Protein 9K9M (pdb70)

B-factor: mean 64.16, std 16.34, range [33.63, 138.1]

Organism: Chlamydomonas reinhardtii (NCBI:txid3055)

Secondary structure (DSSP, 8-state):
-EEEEEEESSSSSEEEEEEETTSBHHHHHHHHHHHHHHHHHHHHHHHHHHHHHHH-SBPPGGG---GGG-SS-----TTB---TTS-B-SBPPPHHHHHHHHHHHHHHHHHH-THHHHTT----HHHHHHHHHHHHHHHHHH-TT---TT-HHHHHHHT----TTSTTTTT---GGGEEEEETTEEPPTTSBTHHHH-S--SS-EEEEEEESS---/-EEEEEEESSSSSEEEEEEETTSBHHHHHHHHHHHHHHHHHHHHHHHHHHHHHHH-SBPPGGG---GGG-SSPP---TTB---TTS-B-SB---HHHHHHHHHHHHHHHHHHSTHHHHTT----HHHHHHHHHHHHHHHHHH-TT---TT-HHHHHHHT----TTSGGGGG---GGGEEEEETTEEPPTTSBTHHHH-S---EEEEEEE-/--EEEEEEESSSSSEEEEEEETTSBHHHHHHHHHHHHHHHHHHHHHHHHHHHHHHH-SBPPGGG---TT-------TTB---TTS-B-SB---HHHHHHHHHHHHHHHHHH-THHHHTT-B--HHHHHHHHHHHHHHHHHH-TT---TT-HHHHHHHT----TTSTTGGG---GGGEEEEETTEEPPTTSBTHHHH-----EEEEEEEE-/-EEEEEEESSSSSEEEEEEETTSBHHHHHHHHHHHHHHHHHHHHHHHHHHHHHHH-SBPPGGG---GGG------TTB---TTS-B-SBPPPHHHHHHHHHHHHHHHHHHSTHHHHTT----HHHHHHHHHHHHHHHHHH-TT---TT-HHHHHHHT----TTSTTGGG---TTTEEEEETTEEPPTTSBTHHHH-----EEEEEEE--

Solvent-accessible surface area: 43791 Å² total; per-residue (Å²): 142,91,17,56,0,14,0,80,60,51,95,136,15,10,2,5,17,90,18,65,12,68,15,50,2,52,74,0,6,99,60,0,0,86,0,0,32,10,2,18,37,1,89,28,4,50,65,38,0,58,40,0,11,80,19,0,25,8,21,114,84,106,84,92,32,63,11,178,167,58,112,56,122,45,149,136,28,141,43,52,44,38,2,99,72,1,92,5,44,0,46,15,11,74,87,67,38,10,62,65,0,35,96,12,2,75,80,2,36,49,47,3,63,54,31,20,25,29,43,91,101,29,6,70,51,134,42,0,65,52,9,1,75,63,0,86,34,6,2,50,98,8,17,85,108,25,15,30,120,84,0,51,0,75,48,1,12,86,39,60,44,115,18,77,88,58,101,96,36,71,43,68,1,49,36,95,45,9,7,1,41,58,84,55,153,82,2,24,56,135,94,107,0,28,81,67,19,32,60,140,118,116,99,85,10,78,2,69,0,6,50,124,84,96,49,106,118,64,79,1,30,0,20,0,69,67,48,104,144,16,13,3,4,15,74,12,25,5,42,5,47,1,54,47,0,8,90,61,0,0,83,0,0,25,9,2,17,36,2,81,24,3,48,62,42,0,49,33,0,7,113,12,0,27,9,37,118,84,98,114,100,35,49,10,190,166,94,152,62,158,141,28,140,46,50,41,49,2,94,69,1,101,4,48,0,48,11,18,66,87,101,35,8,95,6,0,45,44,9,2,70,62,3,31,53,49,3,71,57,73,20,23,92,119,142,51,24,7,68,49,148,38,0,69,82,9,0,68,90,0,87,36,4,5,98,103,8,18,86,184,27,14,30,111,84,0,50,0,76,45,2,13,96,42,64,45,118,19,77,89,60,103,90,35,69,33,56,2,62,38,85,60,16,10,2,76,56,85,67,152,66,3,25,61,134,96,94,0,25,87,75,28,36,80,96,88,38,119,8,76,2,80,0,53,90,173,88,120,16,56,0,14,0,85,62,54,110,126,17,10,2,5,16,92,17,37,13,40,13,54,2,52,47,0,7,102,73,0,0,86,0,0,22,10,2,13,38,1,84,30,4,54,61,39,0,56,29,0,8,109,16,0,28,8,32,103,91,101,112,98,37,55,10,166,163,50,121,68,122,39,135,134,28,140,46,52,41,43,2,94,72,1,93,6,47,0,52,11,15,66,85,112,39,10,127,65,0,46,116,17,2,87,75,1,32,49,44,4,63,22,70,26,22,86,88,161,69,31,6,69,51,133,41,0,62,108,7,0,61,76,0,84,32,3,1,87,113,8,19,110,108,25,12,32,115,90,0,48,0,74,46,2,10,96,45,61,48,118,23,76,88,59,99,106,31,73,42,54,0,60,41,73,52,13,12,1,73,58,94,70,60,84,2,36,68,99,102,107,0,28,73,71,17,35,59,163,185,142,9,82,2,85,0,56,84,182,146,115,13,49,0,11,0,75,69,54,120,136,16,8,2,4,13,54,18,58,8,57,16,40,1,52,76,0,8,105,59,0,1,86,0,0,26,7,5,19,34,2,94,26,4,61,65,40,0,51,28,0,11,108,12,0,15,8,31,116,88,91,110,92,17,51,14,159,158,114,153,64,86,145,30,136,42,55,40,58,3,95,67,1,88,5,44,0,49,13,11,79,95,152,45,13,66,70,0,44,44,20,2,89,108,2,27,54,52,5,71,14,83,27,28,76,82,160,97,36,7,65,54,64,43,0,64,75,8,0,52,89,0,82,34,4,6,87,105,10,6,104,135,19,13,30,117,85,0,48,0,76,43,2,9,93,42,64,38,117,13,72,88,55,101,98,36,69,40,58,1,52,40,108,41,11,7,1,74,68,87,66,156,74,2,29,55,133,95,74,2,12,79,72,43,35,179,94,146,111,7,74,3,80,0,62,73,142,102

Foldseek 3Di:
DKFWEWAPPDLWQIFIAMDALQAFQLVVQLQVLLLLQLLVLLVVLLVLLVVCLQANAFDDVVQFDWQVPNVDDQDADPQADTDPRRGGRRHWFDNVLSVQLNVLSVVLNVLSGSCVVVVVHGHGSVVNLVSLVSNVVSVCVTPVVDHDPPTSNVCSSVVNDDCPPHPCPQSHEHSVFKWKAFPQHTDDRRHGSCVPVNNDDPDHTYMYIDGHPDGD/DAKEKEWAPPDLFQIFIAMDALQDFQLVVLLQVLLLLVLLVLLVVLLVLLVCCLQANAFDDVVPFDWCVPDDADADPQADTDPRRGGRRNWFDNVLSVQLNVLSVVLNVLNGSVVVVVVHGHGSVVSLVSLVSNVVSVCSGVVVDHDPPGSNNCSSVVNDDCVVHPCPQSRANSVFKFKAFPHGTDDRRHGSCVPFNNDPGYGYMYIHGD/DKEWEWAPPDLWQIFIAMDALQAFQLVVLLFVLLLLQLLVLLVVLLVLLVVCQQANAFDDPVDFDWQVPDPDHQDADPQFDTDPRRGGSRHWFDNVLSVQLNVLSVVLNVLNTSVVVVVVHGHGSVVSLVSLVSNVVSQCVGPVVDHDPRGSNNCSSVVNDDCPPHPCPQSREHSVFKWKAFPHHTDDRRHGSCVPVNNDDYGYMHIHGD/DKAWEWAPPDLWQIFIAMDDLQDFQLVVLLFVLLLLVLLVLLVVLLVLLLVCLQANAFDDPVQFDWPVVDPADEDPQFDTDPRRGGRRNHFDNVLSVVLNVLSVVLNVLNTSVVVVVVHGDGSVSSLVSLVSNVVSQCVRVVVDHDPRGSNVCSSVVNDDCPPHPCPQSHAHSVFKFKAFPHHTDDRGGGSCVPVNDDYYGYMHIHGND

InterPro domains:
  IPR021298 Cilia- and flagella-associated protein 298 [PF11069] (177-272)
  IPR021298 Cilia- and flagella-associated protein 298 [PTHR13238] (1-274)

Sequence (845 aa):
HMVLLHMKRSELDQFLFETTVASTVDETTRQMAEVHNLRHRIERLKAEGEELAKHGPAKRPDQQGIDRYQEAPVEKGPNYAEDPTGRRTGNACDPEVAKVLVKTLEEAVAVAHKDQVAKKMPLTIKALQEAVDNVRGAVMICYPMGLPEWDPVRLGLEGSEDLAGTSYAADELPADVATLWFAGKQMAPEKKLSDYLGRHEKTKAVVKLQKKGQGAGHMVLLHMKRSELDQFLFETTVASTVDETTRQMAEVHNLRHRIERLKAEGEELAKHGPAKRPDQQGIDRYQPVEKGPNYAEDPTGRRTGNACDPEVAKVLVKTLEEAVAVAHKDQVAKKMPLTIKALQEAVDNVRGAVMICYPMGLPEWDPVRLGLEGSEDLAGTSYAADELPADVATLWFAGKQMAPEKKLSDYLGRHKTKAVVKLQKKHMVLLHMKRSELDQFLFETTVASTVDETTRQMAEVHNLRHRIERLKAEGEELAKHGPAKRPDQQGIDRYQEAPVEKGPNYAEDPTGRRTGNACDPEVAKVLVKTLEEAVAVAHKDQVAKKMPLTIKALQEAVDNVRGAVMICYPMGLPEWDPVRLGLEGSEDLAGTSYAADELPADVATLWFAGKQMAPEKKLSDYLGRHEKAVVKLQKKHMVLLHMKRSELDQFLFETTVASTVDETTRQMAEVHNLRHRIERLKAEGEELAKHGPAKRPDQQGIDRYQPVEKGPNYAEDPTGRRTGNACDPEVAKVLVKTLEEAVAVAHKDQVAKKMPLTIKALQEAVDNVRGAVMICYPMGLPEWDPVRLGLEGSEDLAGTSYAADELPADVATLWFAGKQMAPEKKLSDYLGRHTKAVVKLQKKG

Radius of gyration: 31.92 Å; Cα contacts (8 Å, |Δi|>4): 1473; chains: 4; bounding box: 80×94×69 Å

GO terms:
  GO:0003352 regulation of cilium movement (P, IMP)
  GO:0031514 motile cilium (C, IMP)

Structure (mmCIF, N/CA/C/O backbone):
data_9K9M
#
_entry.id   9K9M
#
_cell.length_a   122.954
_cell.length_b   152.093
_cell.length_c   116.602
_cell.angle_alpha   90.000
_cell.angle_beta   90.000
_cell.angle_gamma   90.000
#
_symmetry.space_group_name_H-M   'C 2 2 21'
#
loop_
_entity.id
_entity.type
_entity.pdbx_description
1 polymer 'Flagellar associated protein'
2 water water
#
loop_
_atom_site.group_PDB
_atom_site.id
_atom_site.type_symbol
_atom_site.label_atom_id
_atom_site.label_alt_id
_atom_site.label_comp_id
_atom_site.label_asym_id
_atom_site.label_entity_id
_atom_site.label_seq_id
_atom_site.pdbx_PDB_ins_code
_atom_site.Cartn_x
_atom_site.Cartn_y
_atom_site.Cartn_z
_atom_site.occupancy
_atom_site.B_iso_or_equiv
_atom_site.auth_seq_id
_atom_site.auth_comp_id
_atom_site.auth_asym_id
_atom_site.auth_atom_id
_atom_site.pdbx_PDB_model_num
ATOM 1 N N . HIS A 1 21 ? 69.67690 4.91707 -1.16072 1.000 67.35809 0 HIS A N 1
ATOM 2 C CA . HIS A 1 21 ? 70.07858 5.59926 -2.37665 1.000 73.84198 0 HIS A CA 1
ATOM 3 C C . HIS A 1 21 ? 68.87312 6.23907 -3.08406 1.000 72.29027 0 HIS A C 1
ATOM 4 O O . HIS A 1 21 ? 67.71252 5.84231 -2.88692 1.000 62.11615 0 HIS A O 1
ATOM 11 N N . MET A 1 22 ? 69.18157 7.15331 -3.99663 1.000 70.61112 1 MET A N 1
ATOM 12 C CA . MET A 1 22 ? 68.20534 7.95996 -4.70581 1.000 67.34010 1 MET A CA 1
ATOM 13 C C . MET A 1 22 ? 68.18283 7.61924 -6.19097 1.000 64.85546 1 MET A C 1
ATOM 14 O O . MET A 1 22 ? 69.16397 7.12256 -6.74768 1.000 65.60524 1 MET A O 1
ATOM 19 N N . VAL A 1 23 ? 67.03388 7.85872 -6.81984 1.000 55.42812 2 VAL A N 1
ATOM 20 C CA . VAL A 1 23 ? 66.87810 7.72389 -8.26170 1.000 50.40075 2 VAL A CA 1
ATOM 21 C C . VAL A 1 23 ? 66.31129 9.03840 -8.79708 1.000 46.72277 2 VAL A C 1
ATOM 22 O O . VAL A 1 23 ? 65.43742 9.64956 -8.17159 1.000 44.39984 2 VAL A O 1
ATOM 26 N N . LEU A 1 24 ? 66.80909 9.46944 -9.95019 1.000 52.23716 3 LEU A N 1
ATOM 27 C CA . LEU A 1 24 ? 66.27327 10.62048 -10.66908 1.000 49.48448 3 LEU A CA 1
ATOM 28 C C . LEU A 1 24 ? 65.37205 10.09092 -11.77481 1.000 45.96256 3 LEU A C 1
ATOM 29 O O . LEU A 1 24 ? 65.84994 9.44353 -12.71510 1.000 52.68749 3 LEU A O 1
ATOM 34 N N . LEU A 1 25 ? 64.06992 10.32723 -11.64332 1.000 39.75342 4 LEU A N 1
ATOM 35 C CA . LEU A 1 25 ? 63.09892 9.88228 -12.63216 1.000 36.23777 4 LEU A CA 1
ATOM 36 C C . LEU A 1 25 ? 62.76978 11.01444 -13.60199 1.000 44.34638 4 LEU A C 1
ATOM 37 O O . LEU A 1 25 ? 62.51787 12.14894 -13.18823 1.000 45.92206 4 LEU A O 1
ATOM 42 N N . HIS A 1 26 ? 62.69991 10.68331 -14.88240 1.000 43.85721 5 HIS A N 1
ATOM 43 C CA . HIS A 1 26 ? 62.35958 11.63872 -15.92217 1.000 39.36362 5 HIS A CA 1
ATOM 44 C C . HIS A 1 26 ? 61.01994 11.22218 -16.52138 1.000 39.38628 5 HIS A C 1
ATOM 45 O O . HIS A 1 26 ? 60.96026 10.39516 -17.42825 1.000 43.66080 5 HIS A O 1
ATOM 52 N N . MET A 1 27 ? 59.94315 11.81440 -16.00781 1.000 40.64725 6 MET A N 1
ATOM 53 C CA . MET A 1 27 ? 58.60008 11.60667 -16.54707 1.000 35.84130 6 MET A CA 1
ATOM 54 C C . MET A 1 27 ? 58.45380 12.37087 -17.85708 1.000 44.70482 6 MET A C 1
ATOM 55 O O . MET A 1 27 ? 58.43391 13.60418 -17.85324 1.000 50.26842 6 MET A O 1
ATOM 60 N N . LYS A 1 28 ? 58.31878 11.65556 -18.97227 1.000 39.82488 7 LYS A N 1
ATOM 61 C CA . LYS A 1 28 ? 58.21438 12.26843 -20.29515 1.000 40.82113 7 LYS A CA 1
ATOM 62 C C . LYS A 1 28 ? 56.97632 11.75189 -21.01621 1.000 47.49282 7 LYS A C 1
ATOM 63 O O . LYS A 1 28 ? 56.95205 10.60508 -21.47926 1.000 52.69195 7 LYS A O 1
ATOM 69 N N . ARG A 1 29 ? 55.96012 12.60357 -21.16058 1.000 49.23981 8 ARG A N 1
ATOM 70 C CA . ARG A 1 29 ? 54.82151 12.22893 -21.99402 1.000 47.05587 8 ARG A CA 1
ATOM 71 C C . ARG A 1 29 ? 54.90942 12.84541 -23.36819 1.000 41.89014 8 ARG A C 1
ATOM 72 O O . ARG A 1 29 ? 54.36359 12.29662 -24.32968 1.000 53.62157 8 ARG A O 1
ATOM 80 N N . SER A 1 30 ? 55.58611 13.97454 -23.46226 1.000 48.18660 9 SER A N 1
ATOM 81 C CA . SER A 1 30 ? 55.74494 14.71976 -24.70112 1.000 49.28054 9 SER A CA 1
ATOM 82 C C . SER A 1 30 ? 56.82894 15.75217 -24.45190 1.000 51.85554 9 SER A C 1
ATOM 83 O O . SER A 1 30 ? 57.34625 15.88046 -23.33572 1.000 55.04530 9 SER A O 1
ATOM 86 N N . GLU A 1 31 ? 57.12141 16.54130 -25.48170 1.000 54.94726 10 GLU A N 1
ATOM 87 C CA . GLU A 1 31 ? 58.14365 17.55691 -25.30725 1.000 58.43105 10 GLU A CA 1
ATOM 88 C C . GLU A 1 31 ? 57.65098 18.72773 -24.45376 1.000 59.96440 10 GLU A C 1
ATOM 89 O O . GLU A 1 31 ? 58.45633 19.34120 -23.74916 1.000 58.48150 10 GLU A O 1
ATOM 95 N N . LEU A 1 32 ? 56.33963 18.94712 -24.35997 1.000 56.98425 11 LEU A N 1
ATOM 96 C CA . LEU A 1 32 ? 55.83854 19.93829 -23.42265 1.000 59.78123 11 LEU A CA 1
ATOM 97 C C . LEU A 1 32 ? 55.37694 19.34440 -22.10821 1.000 59.34446 11 LEU A C 1
ATOM 98 O O . LEU A 1 32 ? 55.42286 20.04111 -21.08710 1.000 61.82897 11 LEU A O 1
ATOM 103 N N . ASP A 1 33 ? 55.04108 18.05625 -22.09469 1.000 52.31893 12 ASP A N 1
ATOM 104 C CA . ASP A 1 33 ? 54.47809 17.37325 -20.93602 1.000 47.06590 12 ASP A CA 1
ATOM 105 C C . ASP A 1 33 ? 55.57104 16.48985 -20.33385 1.000 45.02164 12 ASP A C 1
ATOM 106 O O . ASP A 1 33 ? 55.64794 15.29294 -20.60466 1.000 49.06267 12 ASP A O 1
ATOM 111 N N . GLN A 1 34 ? 56.41975 17.09176 -19.50191 1.000 47.56359 13 GLN A N 1
ATOM 112 C CA . GLN A 1 34 ? 57.57855 16.37835 -18.98226 1.000 50.98997 13 GLN A CA 1
ATOM 113 C C . GLN A 1 34 ? 58.13099 17.07955 -17.74378 1.000 50.50789 13 GLN A C 1
ATOM 114 O O . GLN A 1 34 ? 58.00452 18.30631 -17.59429 1.000 40.79476 13 GLN A O 1
ATOM 120 N N . PHE A 1 35 ? 58.71447 16.27794 -16.84192 1.000 37.31973 14 PHE A N 1
ATOM 121 C CA . PHE A 1 35 ? 59.32819 16.83391 -15.64000 1.000 44.43586 14 PHE A CA 1
ATOM 122 C C . PHE A 1 35 ? 60.25217 15.80840 -15.00148 1.000 41.73680 14 PHE A C 1
ATOM 123 O O . PHE A 1 35 ? 60.23766 14.62610 -15.34329 1.000 45.52021 14 PHE A O 1
ATOM 131 N N . LEU A 1 36 ? 61.08407 16.29264 -14.08802 1.000 45.02134 15 LEU A N 1
ATOM 132 C CA . LEU A 1 36 ? 61.96965 15.45760 -13.29564 1.000 42.63511 15 LEU A CA 1
ATOM 133 C C . LEU A 1 36 ? 61.40010 15.30263 -11.89114 1.000 45.91876 15 LEU A C 1
ATOM 134 O O . LEU A 1 36 ? 60.69930 16.17909 -11.38100 1.000 49.37736 15 LEU A O 1
ATOM 139 N N . PHE A 1 37 ? 61.68821 14.16090 -11.28045 1.000 44.54889 16 PHE A N 1
ATOM 140 C CA . PHE A 1 37 ? 61.19892 13.83651 -9.94598 1.000 42.57637 16 PHE A CA 1
ATOM 141 C C . PHE A 1 37 ? 62.22931 12.91816 -9.31558 1.000 41.36849 16 PHE A C 1
ATOM 142 O O . PHE A 1 37 ? 62.72913 12.00292 -9.97320 1.000 49.66744 16 PHE A O 1
ATOM 150 N N . GLU A 1 38 ? 62.60157 13.18572 -8.08264 1.000 44.67677 17 GLU A N 1
ATOM 151 C CA . GLU A 1 38 ? 63.65398 12.40072 -7.46718 1.000 49.75742 17 GLU A CA 1
ATOM 152 C C . GLU A 1 38 ? 63.12537 11.78161 -6.18986 1.000 43.84258 17 GLU A C 1
ATOM 153 O O . GLU A 1 38 ? 62.42500 12.44171 -5.41710 1.000 42.85982 17 GLU A O 1
ATOM 159 N N . THR A 1 39 ? 63.45928 10.50850 -5.97900 1.000 48.97926 18 THR A N 1
ATOM 160 C CA . THR A 1 39 ? 62.97696 9.78320 -4.80899 1.000 45.79866 18 THR A CA 1
ATOM 161 C C . THR A 1 39 ? 63.95126 8.65677 -4.46092 1.000 46.85008 18 THR A C 1
ATOM 162 O O . THR A 1 39 ? 64.97007 8.44625 -5.12692 1.000 47.75594 18 THR A O 1
ATOM 166 N N . THR A 1 40 ? 63.65570 7.96166 -3.36975 1.000 56.53416 19 THR A N 1
ATOM 167 C CA . THR A 1 40 ? 64.42984 6.78847 -2.98859 1.000 54.78280 19 THR A CA 1
ATOM 168 C C . THR A 1 40 ? 64.00407 5.60008 -3.85040 1.000 50.76524 19 THR A C 1
ATOM 169 O O . THR A 1 40 ? 62.80720 5.34116 -4.01571 1.000 47.54202 19 THR A O 1
ATOM 173 N N . VAL A 1 41 ? 64.98470 4.89840 -4.42509 1.000 47.76784 20 VAL A N 1
ATOM 174 C CA . VAL A 1 41 ? 64.68608 3.75088 -5.27073 1.000 54.97326 20 VAL A CA 1
ATOM 175 C C . VAL A 1 41 ? 64.04471 2.59533 -4.51042 1.000 52.32373 20 VAL A C 1
ATOM 176 O O . VAL A 1 41 ? 63.43568 1.71742 -5.13351 1.000 55.32758 20 VAL A O 1
ATOM 180 N N . ALA A 1 42 ? 64.09375 2.61074 -3.18108 1.000 48.69845 21 ALA A N 1
ATOM 181 C CA . ALA A 1 42 ? 63.38484 1.62783 -2.37064 1.000 45.38485 21 ALA A CA 1
ATOM 182 C C . ALA A 1 42 ? 61.88681 1.89708 -2.26940 1.000 50.95237 21 ALA A C 1
ATOM 183 O O . ALA A 1 42 ? 61.17011 1.07913 -1.67887 1.000 60.58532 21 ALA A O 1
ATOM 185 N N . SER A 1 43 ? 61.38216 2.99146 -2.83401 1.000 45.59721 22 SER A N 1
ATOM 186 C CA . SER A 1 43 ? 59.96295 3.28925 -2.67666 1.000 39.51509 22 SER A CA 1
ATOM 187 C C . SER A 1 43 ? 59.14966 2.41174 -3.59757 1.000 45.60185 22 SER A C 1
ATOM 188 O O . SER A 1 43 ? 59.62235 1.96903 -4.64891 1.000 54.42952 22 SER A O 1
ATOM 191 N N . THR A 1 44 ? 57.91644 2.15076 -3.18831 1.000 43.14745 23 THR A N 1
ATOM 192 C CA . THR A 1 44 ? 57.04869 1.34307 -4.01541 1.000 44.54361 23 THR A CA 1
ATOM 193 C C . THR A 1 44 ? 56.72111 2.09480 -5.29164 1.000 48.43661 23 THR A C 1
ATOM 194 O O . THR A 1 44 ? 56.77679 3.32763 -5.34972 1.000 44.19254 23 THR A O 1
ATOM 198 N N . VAL A 1 45 ? 56.41928 1.33228 -6.33684 1.000 46.13972 24 VAL A N 1
ATOM 199 C CA . VAL A 1 45 ? 55.91082 1.94236 -7.55111 1.000 44.79254 24 VAL A CA 1
ATOM 200 C C . VAL A 1 45 ? 54.60459 2.66647 -7.27923 1.000 52.93042 24 VAL A C 1
ATOM 201 O O . VAL A 1 45 ? 54.39957 3.80326 -7.73243 1.000 52.11593 24 VAL A O 1
ATOM 205 N N . ASP A 1 46 ? 53.73028 2.05579 -6.48487 1.000 52.25856 25 ASP A N 1
ATOM 206 C CA . ASP A 1 46 ? 52.41855 2.64590 -6.25313 1.000 50.98642 25 ASP A CA 1
ATOM 207 C C . ASP A 1 46 ? 52.53052 4.03874 -5.63181 1.000 48.53402 25 ASP A C 1
ATOM 208 O O . ASP A 1 46 ? 51.86545 4.97892 -6.07961 1.000 52.37224 25 ASP A O 1
ATOM 213 N N . GLU A 1 47 ? 53.35191 4.19000 -4.58740 1.000 46.06898 26 GLU A N 1
ATOM 214 C CA . GLU A 1 47 ? 53.44029 5.48627 -3.91347 1.000 45.72405 26 GLU A CA 1
ATOM 215 C C . GLU A 1 47 ? 54.14406 6.52418 -4.78824 1.000 47.56268 26 GLU A C 1
ATOM 216 O O . GLU A 1 47 ? 53.80778 7.70524 -4.73910 1.000 46.50541 26 GLU A O 1
ATOM 222 N N . THR A 1 48 ? 55.10134 6.09712 -5.60406 1.000 50.70824 27 THR A N 1
ATOM 223 C CA . THR A 1 48 ? 55.74429 7.00079 -6.54305 1.000 41.43756 27 THR A CA 1
ATOM 224 C C . THR A 1 48 ? 54.77285 7.45416 -7.62075 1.000 45.95326 27 THR A C 1
ATOM 225 O O . THR A 1 48 ? 54.78005 8.62361 -8.02667 1.000 47.89369 27 THR A O 1
ATOM 229 N N . THR A 1 49 ? 53.94924 6.53441 -8.11327 1.000 50.77872 28 THR A N 1
ATOM 230 C CA . THR A 1 49 ? 52.98021 6.88398 -9.14102 1.000 46.33130 28 THR A CA 1
ATOM 231 C C . THR A 1 49 ? 52.00369 7.93771 -8.63853 1.000 45.75257 28 THR A C 1
ATOM 232 O O . THR A 1 49 ? 51.69047 8.89133 -9.36019 1.000 50.40603 28 THR A O 1
ATOM 236 N N . ARG A 1 50 ? 51.51857 7.78480 -7.40182 1.000 46.24755 29 ARG A N 1
ATOM 237 C CA . ARG A 1 50 ? 50.57517 8.74904 -6.83540 1.000 45.01724 29 ARG A CA 1
ATOM 238 C C . ARG A 1 50 ? 51.24116 10.10394 -6.61776 1.000 49.57384 29 ARG A C 1
ATOM 239 O O . ARG A 1 50 ? 50.64092 11.15578 -6.89397 1.000 48.08355 29 ARG A O 1
ATOM 247 N N . GLN A 1 51 ? 52.46560 10.09347 -6.08115 1.000 36.63352 30 GLN A N 1
ATOM 248 C CA . GLN A 1 51 ? 53.18932 11.33779 -5.88366 1.000 51.95947 30 GLN A CA 1
ATOM 249 C C . GLN A 1 51 ? 53.40722 12.04006 -7.21362 1.000 51.20289 30 GLN A C 1
ATOM 250 O O . GLN A 1 51 ? 53.23993 13.25883 -7.32077 1.000 45.94962 30 GLN A O 1
ATOM 256 N N . MET A 1 52 ? 53.75150 11.28137 -8.24659 1.000 43.92922 31 MET A N 1
ATOM 257 C CA . MET A 1 52 ? 54.01427 11.91028 -9.52465 1.000 42.29802 31 MET A CA 1
ATOM 258 C C . MET A 1 52 ? 52.72414 12.34150 -10.18164 1.000 48.78038 31 MET A C 1
ATOM 259 O O . MET A 1 52 ? 52.69780 13.36137 -10.88253 1.000 48.61931 31 MET A O 1
ATOM 264 N N . ALA A 1 53 ? 51.63585 11.61854 -9.92739 1.000 45.11227 32 ALA A N 1
ATOM 265 C CA . ALA A 1 53 ? 50.35751 12.06974 -10.45354 1.000 43.99758 32 ALA A CA 1
ATOM 266 C C . ALA A 1 53 ? 49.96281 13.42284 -9.85728 1.000 37.06116 32 ALA A C 1
ATOM 267 O O . ALA A 1 53 ? 49.42459 14.28537 -10.56112 1.000 42.50806 32 ALA A O 1
ATOM 269 N N . GLU A 1 54 ? 50.22535 13.63773 -8.56860 1.000 38.84317 33 GLU A N 1
ATOM 270 C CA . GLU A 1 54 ? 49.88514 14.93526 -7.98536 1.000 49.16684 33 GLU A CA 1
ATOM 271 C C . GLU A 1 54 ? 50.72764 16.05359 -8.59388 1.000 49.95499 33 GLU A C 1
ATOM 272 O O . GLU A 1 54 ? 50.20401 17.13842 -8.87742 1.000 50.52516 33 GLU A O 1
ATOM 278 N N . VAL A 1 55 ? 52.02205 15.78684 -8.84653 1.000 42.69301 34 VAL A N 1
ATOM 279 C CA . VAL A 1 55 ? 52.88274 16.76660 -9.51105 1.000 43.78581 34 VAL A CA 1
ATOM 280 C C . VAL A 1 55 ? 52.33597 17.07800 -10.89660 1.000 43.73344 34 VAL A C 1
ATOM 281 O O . VAL A 1 55 ? 52.16343 18.24185 -11.27499 1.000 49.48553 34 VAL A O 1
ATOM 285 N N . HIS A 1 56 ? 52.02344 16.02914 -11.65716 1.000 44.09964 35 HIS A N 1
ATOM 286 C CA . HIS A 1 56 ? 51.49861 16.18033 -13.01121 1.000 41.57842 35 HIS A CA 1
ATOM 287 C C . HIS A 1 56 ? 50.24652 17.03975 -13.04704 1.000 47.75157 35 HIS A C 1
ATOM 288 O O . HIS A 1 56 ? 50.11642 17.93194 -13.89290 1.000 43.64355 35 HIS A O 1
ATOM 295 N N . ASN A 1 57 ? 49.28709 16.74246 -12.16812 1.000 36.40272 36 ASN A N 1
ATOM 296 C CA . ASN A 1 57 ? 48.02420 17.45930 -12.20519 1.000 39.61646 36 ASN A CA 1
ATOM 297 C C . ASN A 1 57 ? 48.20434 18.90952 -11.80151 1.000 42.38172 36 ASN A C 1
ATOM 298 O O . ASN A 1 57 ? 47.52018 19.76846 -12.35269 1.000 36.89112 36 ASN A O 1
ATOM 303 N N . LEU A 1 58 ? 49.12046 19.17955 -10.85443 1.000 46.03758 37 LEU A N 1
ATOM 304 C CA . LEU A 1 58 ? 49.45544 20.54338 -10.45246 1.000 48.85041 37 LEU A CA 1
ATOM 305 C C . LEU A 1 58 ? 50.06282 21.32451 -11.60430 1.000 49.09475 37 LEU A C 1
ATOM 306 O O . LEU A 1 58 ? 49.70059 22.48597 -11.83006 1.000 48.85689 37 LEU A O 1
ATOM 311 N N . ARG A 1 59 ? 50.95653 20.69113 -12.37022 1.000 47.39278 38 ARG A N 1
ATOM 312 C CA . ARG A 1 59 ? 51.53822 21.36340 -13.52856 1.000 45.83116 38 ARG A CA 1
ATOM 313 C C . ARG A 1 59 ? 50.44752 21.84394 -14.46710 1.000 41.36788 38 ARG A C 1
ATOM 314 O O . ARG A 1 59 ? 50.46537 22.99132 -14.92537 1.000 42.93794 38 ARG A O 1
ATOM 322 N N . HIS A 1 60 ? 49.46418 20.98704 -14.74094 1.000 42.97428 39 HIS A N 1
ATOM 323 C CA . HIS A 1 60 ? 48.43573 21.37786 -15.69205 1.000 46.32705 39 HIS A CA 1
ATOM 324 C C . HIS A 1 60 ? 47.42513 22.35307 -15.09860 1.000 47.30950 39 HIS A C 1
ATOM 325 O O . HIS A 1 60 ? 46.90249 23.20352 -15.82577 1.000 44.47795 39 HIS A O 1
ATOM 332 N N . ARG A 1 61 ? 47.14955 22.26270 -13.79692 1.000 41.73660 40 ARG A N 1
ATOM 333 C CA . ARG A 1 61 ? 46.40313 23.32599 -13.14077 1.000 52.36518 40 ARG A CA 1
ATOM 334 C C . ARG A 1 61 ? 47.10534 24.67224 -13.33533 1.000 47.69831 40 ARG A C 1
ATOM 335 O O . ARG A 1 6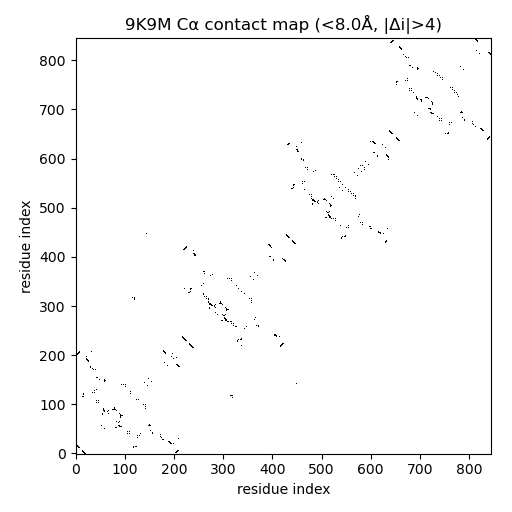1 ? 46.47747 25.66296 -13.71631 1.000 41.49088 40 ARG A O 1
ATOM 343 N N . ILE A 1 62 ? 48.42267 24.70726 -13.15582 1.000 49.39089 41 ILE A N 1
ATOM 344 C CA . ILE A 1 62 ? 49.12377 25.97369 -13.26935 1.000 42.16478 41 ILE A CA 1
ATOM 345 C C . ILE A 1 62 ? 49.02188 26.50866 -14.69411 1.000 49.03025 41 ILE A C 1
ATOM 346 O O . ILE A 1 62 ? 48.80142 27.71140 -14.90165 1.000 47.36190 41 ILE A O 1
ATOM 351 N N . GLU A 1 63 ? 49.11206 25.63357 -15.70212 1.000 40.38653 42 GLU A N 1
ATOM 352 C CA . GLU A 1 63 ? 48.95836 26.14726 -17.06383 1.000 43.96761 42 GLU A CA 1
ATOM 353 C C . GLU A 1 63 ? 47.58545 26.75740 -17.27975 1.000 52.70350 42 GLU A C 1
ATOM 354 O O . GLU A 1 63 ? 47.47420 27.80755 -17.92110 1.000 55.34100 42 GLU A O 1
ATOM 360 N N . ARG A 1 64 ? 46.52639 26.12391 -16.74987 1.000 54.25294 43 ARG A N 1
ATOM 361 C CA . ARG A 1 64 ? 45.18454 26.69017 -16.90780 1.000 53.04761 43 ARG A CA 1
ATOM 362 C C . ARG A 1 64 ? 45.00967 27.94368 -16.05560 1.000 47.57663 43 ARG A C 1
ATOM 363 O O . ARG A 1 64 ? 44.39231 28.91703 -16.49140 1.000 51.89254 43 ARG A O 1
ATOM 371 N N . LEU A 1 65 ? 45.59442 27.94795 -14.86103 1.000 42.53992 44 LEU A N 1
ATOM 372 C CA . LEU A 1 65 ? 45.53021 29.09877 -13.98162 1.000 39.53788 44 LEU A CA 1
ATOM 373 C C . LEU A 1 65 ? 46.10276 30.33885 -14.65374 1.000 55.58465 44 LEU A C 1
ATOM 374 O O . LEU A 1 65 ? 45.62816 31.45492 -14.41816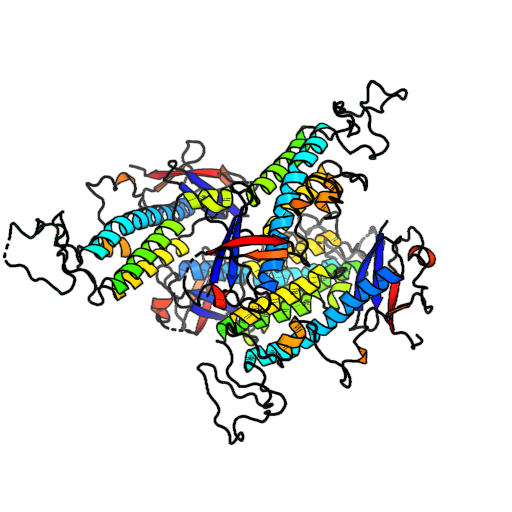 1.000 56.84013 44 LEU A O 1
ATOM 379 N N . LYS A 1 66 ? 47.09835 30.15613 -15.51876 1.000 52.49399 45 LYS A N 1
ATOM 380 C CA . LYS A 1 66 ? 47.73343 31.28815 -16.16814 1.000 42.69250 45 LYS A CA 1
ATOM 381 C C . LYS A 1 66 ? 46.82791 31.89716 -17.22523 1.000 45.88988 45 LYS A C 1
ATOM 382 O O . LYS A 1 66 ? 46.71839 33.12869 -17.32429 1.000 54.50173 45 LYS A O 1
ATOM 388 N N . ALA A 1 67 ? 46.17483 31.06176 -18.02890 1.000 40.19856 46 ALA A N 1
ATOM 389 C CA . ALA A 1 67 ? 45.26439 31.59689 -19.03701 1.000 51.08871 46 ALA A CA 1
ATOM 390 C C . ALA A 1 67 ? 44.10094 32.33811 -18.38220 1.000 56.97319 46 ALA A C 1
ATOM 391 O O . ALA A 1 67 ? 43.78493 33.47604 -18.74998 1.000 52.55065 46 ALA A O 1
ATOM 393 N N . GLU A 1 68 ? 43.49643 31.72713 -17.36261 1.000 48.04478 47 GLU A N 1
ATOM 394 C CA . GLU A 1 68 ? 42.34662 32.33184 -16.71579 1.000 45.24370 47 GLU A CA 1
ATOM 395 C C . GLU A 1 68 ? 42.76027 33.49281 -15.82236 1.000 50.52904 47 GLU A C 1
ATOM 396 O O . GLU A 1 68 ? 41.99552 34.45670 -15.66559 1.000 50.46830 47 GLU A O 1
ATOM 402 N N . GLY A 1 69 ? 43.93132 33.38151 -15.18834 1.000 40.95518 48 GLY A N 1
ATOM 403 C CA . GLY A 1 69 ? 44.41579 34.44722 -14.34053 1.000 44.08549 48 GLY A CA 1
ATOM 404 C C . GLY A 1 69 ? 44.68237 35.72395 -15.11961 1.000 62.62092 48 GLY A C 1
ATOM 405 O O . GLY A 1 69 ? 44.42515 36.83406 -14.63039 1.000 51.70094 48 GLY A O 1
ATOM 406 N N . GLU A 1 70 ? 45.16954 35.59450 -16.35699 1.000 57.25031 49 GLU A N 1
ATOM 407 C CA . GLU A 1 70 ? 45.39347 36.82000 -17.10883 1.000 53.12354 49 GLU A CA 1
ATOM 408 C C . GLU A 1 70 ? 44.07192 37.44864 -17.50129 1.000 51.44853 49 GLU A C 1
ATOM 409 O O . GLU A 1 70 ? 43.93493 38.67723 -17.45480 1.000 53.87727 49 GLU A O 1
ATOM 415 N N . GLU A 1 71 ? 43.06384 36.62022 -17.80975 1.000 45.27937 50 GLU A N 1
ATOM 416 C CA . GLU A 1 71 ? 41.73150 37.15646 -18.06829 1.000 52.00107 50 GLU A CA 1
ATOM 417 C C . GLU A 1 71 ? 41.15565 37.80020 -16.81056 1.000 46.89498 50 GLU A C 1
ATOM 418 O O . GLU A 1 71 ? 40.59370 38.89358 -16.87122 1.000 47.30992 50 GLU A O 1
ATOM 424 N N . LEU A 1 72 ? 41.35220 37.17675 -15.65124 1.000 43.84638 51 LEU A N 1
ATOM 425 C CA . LEU A 1 72 ? 40.93937 37.82466 -14.42030 1.000 49.52902 51 LEU A CA 1
ATOM 426 C C . LEU A 1 72 ? 41.68821 39.14320 -14.24376 1.000 59.42398 51 LEU A C 1
ATOM 427 O O . LEU A 1 72 ? 41.11347 40.14841 -13.81341 1.000 60.24246 51 LEU A O 1
ATOM 432 N N . ALA A 1 73 ? 42.97143 39.15235 -14.60385 1.000 60.42220 52 ALA A N 1
ATOM 433 C CA . ALA A 1 73 ? 43.79022 40.34756 -14.47726 1.000 59.05249 52 ALA A CA 1
ATOM 434 C C . ALA A 1 73 ? 43.26870 41.48497 -15.34446 1.000 50.15002 52 ALA A C 1
ATOM 435 O O . ALA A 1 73 ? 43.32098 42.63725 -14.93568 1.000 41.21069 52 ALA A O 1
ATOM 437 N N . LYS A 1 74 ? 42.79858 41.18337 -16.55692 1.000 53.34246 53 LYS A N 1
ATOM 438 C CA . LYS A 1 74 ? 42.31602 42.21010 -17.47175 1.000 50.83950 53 LYS A CA 1
ATOM 439 C C . LYS A 1 74 ? 40.86602 42.61163 -17.20811 1.000 57.88525 53 LYS A C 1
ATOM 440 O O . LYS A 1 74 ? 40.48239 43.74800 -17.50716 1.000 56.47464 53 LYS A O 1
ATOM 444 N N . HIS A 1 75 ? 40.02824 41.69379 -16.71627 1.000 51.27140 54 HIS A N 1
ATOM 445 C CA . HIS A 1 75 ? 38.58944 41.92013 -16.80125 1.000 52.64568 54 HIS A CA 1
ATOM 446 C C . HIS A 1 75 ? 37.79958 41.59375 -15.53968 1.000 45.31201 54 HIS A C 1
ATOM 447 O O . HIS A 1 75 ? 36.56506 41.59517 -15.58816 1.000 49.95808 54 HIS A O 1
ATOM 454 N N . GLY A 1 76 ? 38.44718 41.29182 -14.43183 1.000 45.74958 55 GLY A N 1
ATOM 455 C CA . GLY A 1 76 ? 37.73646 41.05518 -13.20524 1.000 48.13363 55 GLY A CA 1
ATOM 456 C C . GLY A 1 76 ? 37.05517 39.70170 -13.14162 1.000 64.55242 55 GLY A C 1
ATOM 457 O O . GLY A 1 76 ? 37.30591 38.78765 -13.94222 1.000 54.26020 55 GLY A O 1
ATOM 458 N N . PRO A 1 77 ? 36.15717 39.56127 -12.17412 1.000 65.50392 56 PRO A N 1
ATOM 459 C CA . PRO A 1 77 ? 35.61848 38.23708 -11.85588 1.000 52.60779 56 PRO A CA 1
ATOM 460 C C . PRO A 1 77 ? 34.70627 37.71731 -12.95330 1.000 51.31356 56 PRO A C 1
ATOM 461 O O . PRO A 1 77 ? 34.15137 38.47342 -13.76001 1.000 46.29241 56 PRO A O 1
ATOM 465 N N . ALA A 1 78 ? 34.58276 36.38727 -12.97143 1.000 48.82213 57 ALA A N 1
ATOM 466 C CA . ALA A 1 78 ? 33.74953 35.69635 -13.94510 1.000 58.75025 57 ALA A CA 1
ATOM 467 C C . ALA A 1 78 ? 32.27618 35.99681 -13.70606 1.000 52.44455 57 ALA A C 1
ATOM 468 O O . ALA A 1 78 ? 31.80947 36.02649 -12.56538 1.000 56.58544 57 ALA A O 1
ATOM 470 N N . LYS A 1 79 ? 31.53924 36.21222 -14.79032 1.000 57.77913 58 LYS A N 1
ATOM 471 C CA . LYS A 1 79 ? 30.08520 36.16909 -14.71229 1.000 58.21925 58 LYS A CA 1
ATOM 472 C C . LYS A 1 79 ? 29.64647 34.74685 -14.41143 1.000 63.35403 58 LYS A C 1
ATOM 473 O O . LYS A 1 79 ? 30.37254 33.78727 -14.67997 1.000 63.24379 58 LYS A O 1
ATOM 479 N N . ARG A 1 80 ? 28.48218 34.60583 -13.79490 1.000 64.52719 59 ARG A N 1
ATOM 480 C CA . ARG A 1 80 ? 27.96722 33.26050 -13.62668 1.000 62.79706 59 ARG A CA 1
ATOM 481 C C . ARG A 1 80 ? 27.74399 32.65102 -15.01006 1.000 56.84202 59 ARG A C 1
ATOM 482 O O . ARG A 1 80 ? 27.27698 33.34600 -15.91917 1.000 54.57581 59 ARG A O 1
ATOM 490 N N . PRO A 1 81 ? 28.10032 31.37761 -15.21701 1.000 53.54754 60 PRO A N 1
ATOM 491 C CA . PRO A 1 81 ? 28.07851 30.82581 -16.58723 1.000 61.32718 60 PRO A CA 1
ATOM 492 C C . PRO A 1 81 ? 26.73674 30.95189 -17.30610 1.000 68.46264 60 PRO A C 1
ATOM 493 O O . PRO A 1 81 ? 26.71959 31.07611 -18.53849 1.000 68.15848 60 PRO A O 1
ATOM 497 N N . ASP A 1 82 ? 25.61354 30.98211 -16.59019 1.000 75.07037 61 ASP A N 1
ATOM 498 C CA . ASP A 1 82 ? 24.33013 31.13742 -17.26882 1.000 77.86671 61 ASP A CA 1
ATOM 499 C C . ASP A 1 82 ? 23.99405 32.58990 -17.59573 1.000 76.57356 61 ASP A C 1
ATOM 500 O O . ASP A 1 82 ? 22.96082 32.83829 -18.22315 1.000 79.41191 61 ASP A O 1
ATOM 505 N N . GLN A 1 83 ? 24.82634 33.55079 -17.18968 1.000 71.58224 62 GLN A N 1
ATOM 506 C CA . GLN A 1 83 ? 24.56014 34.97420 -17.38571 1.000 74.26003 62 GLN A CA 1
ATOM 507 C C . GLN A 1 83 ? 25.66847 35.63502 -18.19281 1.000 78.60520 62 GLN A C 1
ATOM 508 O O . GLN A 1 83 ? 25.97485 36.81430 -17.98782 1.000 78.31897 62 GLN A O 1
ATOM 512 N N . GLN A 1 84 ? 26.28391 34.88415 -19.10285 1.000 77.55516 63 GLN A N 1
ATOM 513 C CA . GLN A 1 84 ? 27.37744 35.41584 -19.89485 1.000 67.55999 63 GLN A CA 1
ATOM 514 C C . GLN A 1 84 ? 26.82620 36.14151 -21.11439 1.000 64.44120 63 GLN A C 1
ATOM 515 O O . GLN A 1 84 ? 25.69604 35.91717 -21.55270 1.000 70.79119 63 GLN A O 1
ATOM 521 N N . GLY A 1 85 ? 27.64087 37.01429 -21.66312 1.000 64.69521 64 GLY A N 1
ATOM 522 C CA . GLY A 1 85 ? 27.25174 37.82696 -22.79808 1.000 54.12150 64 GLY A CA 1
ATOM 523 C C . GLY A 1 85 ? 28.07425 39.09512 -22.74779 1.000 56.35539 64 GLY A C 1
ATOM 524 O O . GLY A 1 85 ? 28.49923 39.56432 -21.69345 1.000 62.84595 64 GLY A O 1
ATOM 525 N N . ILE A 1 86 ? 28.32367 39.66261 -23.92359 1.000 57.47222 65 ILE A N 1
ATOM 526 C CA . ILE A 1 86 ? 29.16924 40.84205 -23.99485 1.000 64.98551 65 ILE A CA 1
ATOM 527 C C . ILE A 1 86 ? 28.42905 42.03299 -23.40580 1.000 68.46340 65 ILE A C 1
ATOM 528 O O . ILE A 1 86 ? 27.21193 42.19287 -23.59740 1.000 73.80569 65 ILE A O 1
ATOM 533 N N . ASP A 1 87 ? 29.15671 42.83658 -22.62308 1.000 65.57263 66 ASP A N 1
ATOM 534 C CA . ASP A 1 87 ? 28.55148 43.90994 -21.83939 1.000 66.64712 66 ASP A CA 1
ATOM 535 C C . ASP A 1 87 ? 27.71365 44.85044 -22.70963 1.000 73.42481 66 ASP A C 1
ATOM 536 O O . ASP A 1 87 ? 26.59587 45.21368 -22.33253 1.000 80.59859 66 ASP A O 1
ATOM 541 N N . ARG A 1 88 ? 28.21916 45.21326 -23.90032 1.000 73.24886 67 ARG A N 1
ATOM 542 C CA . ARG A 1 88 ? 27.55881 46.21246 -24.74787 1.000 70.81184 67 ARG A CA 1
ATOM 543 C C . ARG A 1 88 ? 26.09946 45.86970 -25.02227 1.000 79.87595 67 ARG A C 1
ATOM 544 O O . ARG A 1 88 ? 25.24914 46.76470 -25.07429 1.000 87.46207 67 ARG A O 1
ATOM 552 N N . TYR A 1 89 ? 25.79928 44.59094 -25.27295 1.000 80.06772 68 TYR A N 1
ATOM 553 C CA . TYR A 1 89 ? 24.44571 44.16087 -25.60496 1.000 76.48854 68 TYR A CA 1
ATOM 554 C C . TYR A 1 89 ? 23.77381 43.40327 -24.46187 1.000 76.26415 68 TYR A C 1
ATOM 555 O O . TYR A 1 89 ? 22.87193 42.60143 -24.70399 1.000 81.64566 68 TYR A O 1
ATOM 564 N N . GLN A 1 90 ? 24.11854 43.71422 -23.20958 1.000 78.38765 69 GLN A N 1
ATOM 565 C CA . GLN A 1 90 ? 23.64536 42.88772 -22.09556 1.000 84.10667 69 GLN A CA 1
ATOM 566 C C . GLN A 1 90 ? 22.14080 43.00094 -21.85553 1.000 92.30186 69 GLN A C 1
ATOM 567 O O . GLN A 1 90 ? 21.51304 42.01106 -21.46061 1.000 97.84365 69 GLN A O 1
ATOM 573 N N . GLU A 1 91 ? 21.55812 44.18109 -22.08070 1.000 86.55128 70 GLU A N 1
ATOM 574 C CA . GLU A 1 91 ? 20.19677 44.53895 -21.67219 1.000 90.86741 70 GLU A CA 1
ATOM 575 C C . GLU A 1 91 ? 20.13351 44.79685 -20.16655 1.000 91.88537 70 GLU A C 1
ATOM 576 O O . GLU A 1 91 ? 19.61531 45.83258 -19.73740 1.000 99.13801 70 GLU A O 1
ATOM 578 N N . ALA A 1 92 ? 20.65567 43.88225 -19.35459 1.000 73.82180 71 ALA A N 1
ATOM 579 C CA . ALA A 1 92 ? 20.76810 44.14808 -17.92813 1.000 72.02820 71 ALA A CA 1
ATOM 580 C C . ALA A 1 92 ? 21.86689 45.18448 -17.65767 1.000 81.13317 71 ALA A C 1
ATOM 581 O O . ALA A 1 92 ? 22.87474 45.23195 -18.36678 1.000 87.52144 71 ALA A O 1
ATOM 583 N N . PRO A 1 93 ? 21.69602 46.01831 -16.62835 1.000 78.47834 72 PRO A N 1
ATOM 584 C CA . PRO A 1 93 ? 22.62234 47.13762 -16.39956 1.000 72.73819 72 PRO A CA 1
ATOM 585 C C . PRO A 1 93 ? 23.98459 46.68696 -15.89957 1.000 75.18816 72 PRO A C 1
ATOM 586 O O . PRO A 1 93 ? 24.08705 45.80252 -15.04621 1.000 79.42772 72 PRO A O 1
ATOM 590 N N . VAL A 1 94 ? 25.04229 47.28957 -16.45065 1.000 75.15106 73 VAL A N 1
ATOM 591 C CA . VAL A 1 94 ? 26.40880 46.88097 -16.12967 1.000 70.29160 73 VAL A CA 1
ATOM 592 C C . VAL A 1 94 ? 27.02383 47.91336 -15.19356 1.000 62.37136 73 VAL A C 1
ATOM 593 O O . VAL A 1 94 ? 27.00442 49.12071 -15.46667 1.000 58.88041 73 VAL A O 1
ATOM 597 N N . GLU A 1 95 ? 27.56343 47.43834 -14.07701 1.000 64.92350 74 GLU A N 1
ATOM 598 C CA . GLU A 1 95 ? 28.17809 48.30998 -13.08348 1.000 70.31915 74 GLU A CA 1
ATOM 599 C C . GLU A 1 95 ? 29.63500 48.52674 -13.43723 1.000 70.09368 74 GLU A C 1
ATOM 600 O O . GLU A 1 95 ? 30.46629 47.64862 -13.20079 1.000 75.83538 74 GLU A O 1
ATOM 606 N N . LYS A 1 96 ? 29.95831 49.72547 -13.91766 1.000 70.77406 75 LYS A N 1
ATOM 607 C CA . LYS A 1 96 ? 31.29100 50.04234 -14.41490 1.000 68.78956 75 LYS A CA 1
ATOM 608 C C . LYS A 1 96 ? 32.08297 50.69339 -13.29048 1.000 70.20791 75 LYS A C 1
ATOM 609 O O . LYS A 1 96 ? 31.77594 51.80950 -12.87382 1.000 74.91725 75 LYS A O 1
ATOM 615 N N . GLY A 1 97 ? 33.11335 50.00630 -12.81900 1.000 74.07233 76 GLY A N 1
ATOM 616 C CA . GLY A 1 97 ? 33.95797 50.52439 -11.77071 1.000 71.32008 76 GLY A CA 1
ATOM 617 C C . GLY A 1 97 ? 35.07238 51.41121 -12.28018 1.000 68.96603 76 GLY A C 1
ATOM 618 O O . GLY A 1 97 ? 35.14714 51.74921 -13.46721 1.000 68.81085 76 GLY A O 1
ATOM 619 N N . PRO A 1 98 ? 35.97381 51.79939 -11.37251 1.000 70.32809 77 PRO A N 1
ATOM 620 C CA . PRO A 1 98 ? 37.10511 52.66195 -11.77401 1.000 67.14103 77 PRO A CA 1
ATOM 621 C C . PRO A 1 98 ? 37.94005 52.06714 -12.89210 1.000 71.13848 77 PRO A C 1
ATOM 622 O O . PRO A 1 98 ? 38.40335 52.78967 -13.78117 1.000 68.21668 77 PRO A O 1
ATOM 626 N N . ASN A 1 99 ? 38.18162 50.76206 -12.85273 1.000 70.91734 78 ASN A N 1
ATOM 627 C CA . ASN A 1 99 ? 39.03960 50.11137 -13.82947 1.000 68.03673 78 ASN A CA 1
ATOM 628 C C . ASN A 1 99 ? 38.24779 49.30351 -14.84598 1.000 67.81974 78 ASN A C 1
ATOM 629 O O . ASN A 1 99 ? 38.70482 48.25745 -15.31293 1.000 79.60406 78 ASN A O 1
ATOM 634 N N . TYR A 1 100 ? 37.06063 49.77646 -15.19342 1.000 54.93759 79 TYR A N 1
ATOM 635 C CA . TYR A 1 100 ? 36.20729 49.02205 -16.09277 1.000 56.68613 79 TYR A CA 1
ATOM 636 C C . TYR A 1 100 ? 36.89038 48.82018 -17.43831 1.000 56.64811 79 TYR A C 1
ATOM 637 O O . TYR A 1 100 ? 37.49018 49.74509 -17.99556 1.000 54.66541 79 TYR A O 1
ATOM 646 N N . ALA A 1 101 ? 36.83216 47.58972 -17.93439 1.000 60.13300 80 ALA A N 1
ATOM 647 C CA . ALA A 1 101 ? 37.34918 47.25880 -19.25871 1.000 61.99280 80 ALA A CA 1
ATOM 648 C C . ALA A 1 101 ? 36.53104 46.08819 -19.78874 1.000 61.74860 80 ALA A C 1
ATOM 649 O O . ALA A 1 101 ? 36.73822 44.94398 -19.36072 1.000 58.64124 80 ALA A O 1
ATOM 651 N N . GLU A 1 102 ? 35.63192 46.37258 -20.73105 1.000 53.77583 81 GLU A N 1
ATOM 652 C CA . GLU A 1 102 ? 34.69698 45.37663 -21.23236 1.000 58.97852 81 GLU A CA 1
ATOM 653 C C . GLU A 1 102 ? 35.42943 44.14458 -21.76609 1.000 69.75089 81 GLU A C 1
ATOM 654 O O . GLU A 1 102 ? 36.25272 44.24594 -22.68004 1.000 69.15239 81 GLU A O 1
ATOM 660 N N . ASP A 1 103 ? 35.08872 42.98319 -21.22489 1.000 64.31510 82 ASP A N 1
ATOM 661 C CA . ASP A 1 103 ? 35.64857 41.72940 -21.69846 1.000 64.47814 82 ASP A CA 1
ATOM 662 C C . ASP A 1 103 ? 35.09345 41.44829 -23.08288 1.000 57.84861 82 ASP A C 1
ATOM 663 O O . ASP A 1 103 ? 33.89174 41.19939 -23.21561 1.000 60.89849 82 ASP A O 1
ATOM 668 N N . PRO A 1 104 ? 35.92645 41.41105 -24.12133 1.000 53.50483 83 PRO A N 1
ATOM 669 C CA . PRO A 1 104 ? 35.39492 41.14882 -25.46736 1.000 55.28383 83 PRO A CA 1
ATOM 670 C C . PRO A 1 104 ? 34.79159 39.76131 -25.61903 1.000 60.47007 83 PRO A C 1
ATOM 671 O O . PRO A 1 104 ? 34.06201 39.52933 -26.58971 1.000 64.63540 83 PRO A O 1
ATOM 675 N N . THR A 1 105 ? 35.07313 38.82710 -24.70944 1.000 58.44789 84 THR A N 1
ATOM 676 C CA . THR A 1 105 ? 34.43073 37.51616 -24.76123 1.000 55.80913 84 THR A CA 1
ATOM 677 C C . THR A 1 105 ? 33.15817 37.41919 -23.92681 1.000 56.36351 84 THR A C 1
ATOM 678 O O . THR A 1 105 ? 32.48581 36.38510 -23.98518 1.000 49.45797 84 THR A O 1
ATOM 682 N N . GLY A 1 106 ? 32.80886 38.45102 -23.15650 1.000 60.78982 85 GLY A N 1
ATOM 683 C CA . GLY A 1 106 ? 31.59797 38.40462 -22.34694 1.000 58.45832 85 GLY A CA 1
ATOM 684 C C . GLY A 1 106 ? 31.59893 37.43302 -21.17911 1.000 60.98003 85 GLY A C 1
ATOM 685 O O . GLY A 1 106 ? 30.52400 37.08677 -20.67704 1.000 55.80485 85 GLY A O 1
ATOM 686 N N . ARG A 1 107 ? 32.77374 36.98036 -20.72155 1.000 67.29939 86 ARG A N 1
ATOM 687 C CA . ARG A 1 107 ? 32.84871 35.98139 -19.65885 1.000 65.52438 86 ARG A CA 1
ATOM 688 C C . ARG A 1 107 ? 33.08029 36.56314 -18.26727 1.000 54.46749 86 ARG A C 1
ATOM 689 O O . ARG A 1 107 ? 32.76057 35.89306 -17.26809 1.000 48.18981 86 ARG A O 1
ATOM 697 N N . ARG A 1 108 ? 33.65681 37.75892 -18.17658 1.000 50.73311 87 ARG A N 1
ATOM 698 C CA . ARG A 1 108 ? 33.95482 38.41065 -16.90753 1.000 57.55348 87 ARG A CA 1
ATOM 699 C C . ARG A 1 108 ? 33.28618 39.78412 -16.85744 1.000 58.35210 87 ARG A C 1
ATOM 700 O O . ARG A 1 108 ? 32.90669 40.35089 -17.88993 1.000 48.26975 87 ARG A O 1
ATOM 708 N N . THR A 1 109 ? 33.14039 40.31792 -15.63526 1.000 59.92149 88 THR A N 1
ATOM 709 C CA . THR A 1 109 ? 32.31218 41.51065 -15.43936 1.000 54.28411 88 THR A CA 1
ATOM 710 C C . THR A 1 109 ? 32.93765 42.77271 -16.00997 1.000 53.28823 88 THR A C 1
ATOM 711 O O . THR A 1 109 ? 32.21346 43.73866 -16.25562 1.000 55.74126 88 THR A O 1
ATOM 715 N N . GLY A 1 110 ? 34.25432 42.80105 -16.22174 1.000 57.55757 89 GLY A N 1
ATOM 716 C CA . GLY A 1 110 ? 34.93351 44.00354 -16.64924 1.000 55.31765 89 GLY A CA 1
ATOM 717 C C . GLY A 1 110 ? 35.53903 44.80494 -15.51386 1.000 60.11570 89 GLY A C 1
ATOM 718 O O . GLY A 1 110 ? 36.38459 45.67706 -15.75860 1.000 62.12989 89 GLY A O 1
ATOM 719 N N . ASN A 1 111 ? 35.13225 44.52774 -14.27723 1.000 57.40198 90 ASN A N 1
ATOM 720 C CA . ASN A 1 111 ? 35.55589 45.32931 -13.13235 1.000 55.35875 90 ASN A CA 1
ATOM 721 C C . ASN A 1 111 ? 36.85698 44.78341 -12.57835 1.000 49.62450 90 ASN A C 1
ATOM 722 O O . ASN A 1 111 ? 36.91024 44.12091 -11.54112 1.000 60.53750 90 ASN A O 1
ATOM 727 N N . ALA A 1 112 ? 37.92842 45.09773 -13.28895 1.000 52.72378 91 ALA A N 1
ATOM 728 C CA . ALA A 1 112 ? 39.25069 44.64890 -12.89584 1.000 59.03495 91 ALA A CA 1
ATOM 729 C C . ALA A 1 112 ? 39.74686 45.41900 -11.67593 1.000 56.10269 91 ALA A C 1
ATOM 730 O O . ALA A 1 112 ? 39.25078 46.48475 -11.33185 1.000 61.14532 91 ALA A O 1
ATOM 732 N N . CYS A 1 113 ? 40.70806 44.82390 -10.98693 1.000 62.69862 92 CYS A N 1
ATOM 733 C CA . CYS A 1 113 ? 41.49591 45.51077 -9.97726 1.000 68.83627 92 CYS A CA 1
ATOM 734 C C . CYS A 1 113 ? 42.22333 46.71293 -10.59277 1.000 63.66354 92 CYS A C 1
ATOM 735 O O . CYS A 1 113 ? 42.25147 46.90805 -11.81292 1.000 60.35269 92 CYS A O 1
ATOM 738 N N . ASP A 1 114 ? 42.85421 47.50687 -9.73334 1.000 64.69903 93 ASP A N 1
ATOM 739 C CA . ASP A 1 114 ? 43.69575 48.58702 -10.23656 1.000 84.73690 93 ASP A CA 1
ATOM 740 C C . ASP A 1 114 ? 44.88638 48.00274 -11.00466 1.000 90.30998 93 ASP A C 1
ATOM 741 O O . ASP A 1 114 ? 45.48254 47.01938 -10.56803 1.000 90.15808 93 ASP A O 1
ATOM 746 N N . PRO A 1 115 ? 45.26109 48.59322 -12.14524 1.000 94.61106 94 PRO A N 1
ATOM 747 C CA . PRO A 1 115 ? 46.28134 47.94926 -12.99304 1.000 93.83639 94 PRO A CA 1
ATOM 748 C C . PRO A 1 115 ? 47.65286 47.85971 -12.34622 1.000 95.20385 94 PRO A C 1
ATOM 749 O O . PRO A 1 115 ? 48.45438 46.99867 -12.74045 1.000 92.45084 94 PRO A O 1
ATOM 753 N N . GLU A 1 116 ? 47.95265 48.69529 -11.35443 1.000 90.56544 95 GLU A N 1
ATOM 754 C CA . GLU A 1 116 ? 49.27969 48.60830 -10.76910 1.000 92.06440 95 GLU A CA 1
ATOM 755 C C . GLU A 1 116 ? 49.38248 47.43423 -9.80698 1.000 87.65644 95 GLU A C 1
ATOM 756 O O . GLU A 1 116 ? 50.43415 46.79174 -9.73964 1.000 90.30147 95 GLU A O 1
ATOM 758 N N . VAL A 1 117 ? 48.30260 47.09841 -9.10075 1.000 81.14424 96 VAL A N 1
ATOM 759 C CA . VAL A 1 117 ? 48.29871 45.85673 -8.32646 1.000 83.62525 96 VAL A CA 1
ATOM 760 C C . VAL A 1 117 ? 48.08538 44.62805 -9.22394 1.000 82.08987 96 VAL A C 1
ATOM 761 O O . VAL A 1 117 ? 48.49836 43.51571 -8.86058 1.000 82.37824 96 VAL A O 1
ATOM 765 N N . ALA A 1 118 ? 47.47924 44.80580 -10.40534 1.000 75.12762 97 ALA A N 1
ATOM 766 C CA . ALA A 1 118 ? 47.30729 43.69476 -11.33584 1.000 68.13325 97 ALA A CA 1
ATOM 767 C C . ALA A 1 118 ? 48.63715 43.09195 -11.76326 1.000 69.44382 97 ALA A C 1
ATOM 768 O O . ALA A 1 118 ? 48.70931 41.88686 -12.02234 1.000 67.86885 97 ALA A O 1
ATOM 770 N N . LYS A 1 119 ? 49.69600 43.90042 -11.84679 1.000 68.12776 98 LYS A N 1
ATOM 771 C CA . LYS A 1 119 ? 50.99103 43.36911 -12.24651 1.000 66.27026 98 LYS A CA 1
ATOM 772 C C . LYS A 1 119 ? 51.56218 42.41120 -11.19995 1.000 61.39855 98 LYS A C 1
ATOM 773 O O . LYS A 1 119 ? 52.37742 41.54950 -11.54284 1.000 59.76683 98 LYS A O 1
ATOM 779 N N . VAL A 1 120 ? 51.15934 42.54649 -9.93456 1.000 53.94450 99 VAL A N 1
ATOM 780 C CA . VAL A 1 120 ? 51.55193 41.57344 -8.91917 1.000 55.48430 99 VAL A CA 1
ATOM 781 C C . VAL A 1 120 ? 50.93546 40.20786 -9.23182 1.000 65.49914 99 VAL A C 1
ATOM 782 O O . VAL A 1 120 ? 51.61081 39.17289 -9.17927 1.000 66.55902 99 VAL A O 1
ATOM 786 N N . LEU A 1 121 ? 49.64299 40.19139 -9.57631 1.000 57.07410 100 LEU A N 1
ATOM 787 C CA . LEU A 1 121 ? 48.98371 38.94300 -9.93395 1.000 53.61258 100 LEU A CA 1
ATOM 788 C C . LEU A 1 121 ? 49.62152 38.34377 -11.17846 1.000 59.15629 100 LEU A C 1
ATOM 789 O O . LEU A 1 121 ? 49.97918 37.15378 -11.19888 1.000 51.51222 100 LEU A O 1
ATOM 794 N N . VAL A 1 122 ? 49.81507 39.17239 -12.21095 1.000 44.54943 101 VAL A N 1
ATOM 795 C CA . VAL A 1 122 ? 50.41186 38.68574 -13.45121 1.000 59.80722 101 VAL A CA 1
ATOM 796 C C . VAL A 1 122 ? 51.80880 38.12808 -13.18519 1.000 67.25625 101 VAL A C 1
ATOM 797 O O . VAL A 1 122 ? 52.24859 37.15357 -13.81484 1.000 62.15191 101 VAL A O 1
ATOM 801 N N . LYS A 1 123 ? 52.52571 38.72355 -12.24139 1.000 66.22691 102 LYS A N 1
ATOM 802 C CA . LYS A 1 123 ? 53.88820 38.26968 -12.02445 1.000 71.00306 102 LYS A CA 1
ATOM 803 C C . LYS A 1 123 ? 53.91688 36.91758 -11.31550 1.000 67.80841 102 LYS A C 1
ATOM 804 O O . LYS A 1 123 ? 54.72885 36.05434 -11.66887 1.000 72.49539 102 LYS A O 1
ATOM 810 N N . THR A 1 124 ? 53.03717 36.70365 -10.32388 1.000 51.06618 103 THR A N 1
ATOM 811 C CA . THR A 1 124 ? 53.02062 35.40667 -9.64275 1.000 57.69598 103 THR A CA 1
ATOM 812 C C . THR A 1 124 ? 52.49974 34.29272 -10.55021 1.000 56.32513 103 THR A C 1
ATOM 813 O O . THR A 1 124 ? 52.84840 33.12241 -10.35334 1.000 63.27632 103 THR A O 1
ATOM 817 N N . LEU A 1 125 ? 51.64175 34.62516 -11.51462 1.000 49.09571 104 LEU A N 1
ATOM 818 C CA . LEU A 1 125 ? 51.20639 33.63228 -12.48763 1.000 49.32665 104 LEU A CA 1
ATOM 819 C C . LEU A 1 125 ? 52.36090 33.21059 -13.38530 1.000 56.94175 104 LEU A C 1
ATOM 820 O O . LEU A 1 125 ? 52.50605 32.02254 -13.71032 1.000 56.78932 104 LEU A O 1
ATOM 825 N N . GLU A 1 126 ? 53.16071 34.17926 -13.83571 1.000 57.11711 105 GLU A N 1
ATOM 826 C CA . GLU A 1 126 ? 54.33246 33.85075 -14.63106 1.000 52.85103 105 GLU A CA 1
ATOM 827 C C . GLU A 1 126 ? 55.33797 33.07540 -13.79567 1.000 52.51643 105 GLU A C 1
ATOM 828 O O . GLU A 1 126 ? 56.02328 32.18298 -14.30932 1.000 40.25981 105 GLU A O 1
ATOM 834 N N . GLU A 1 127 ? 55.44386 33.41390 -12.50724 1.000 47.12961 106 GLU A N 1
ATOM 835 C CA . GLU A 1 127 ? 56.34377 32.68816 -11.61947 1.000 48.76355 106 GLU A CA 1
ATOM 836 C C . GLU A 1 127 ? 55.89602 31.24149 -11.45679 1.000 57.55443 106 GLU A C 1
ATOM 837 O O . GLU A 1 127 ? 56.72928 30.33057 -11.37781 1.000 57.40663 106 GLU A O 1
ATOM 843 N N . ALA A 1 128 ? 54.58122 31.02523 -11.36308 1.000 56.21709 107 ALA A N 1
ATOM 844 C CA . ALA A 1 128 ? 54.04396 29.68034 -11.23227 1.000 43.41261 107 ALA A CA 1
ATOM 845 C C . ALA A 1 128 ? 54.36202 28.85211 -12.46750 1.000 48.56825 107 ALA A C 1
ATOM 846 O O . ALA A 1 128 ? 54.83253 27.70886 -12.36126 1.000 50.72273 107 ALA A O 1
ATOM 848 N N . VAL A 1 129 ? 54.13209 29.42808 -13.65211 1.000 40.61567 108 VAL A N 1
ATOM 849 C CA . VAL A 1 129 ? 54.44806 28.73853 -14.89748 1.000 37.21594 108 VAL A CA 1
ATOM 850 C C . VAL A 1 129 ? 55.91177 28.33986 -14.92879 1.000 46.96606 108 VAL A C 1
ATOM 851 O O . VAL A 1 129 ? 56.25316 27.22174 -15.33741 1.000 50.10133 108 VAL A O 1
ATOM 855 N N . ALA A 1 130 ? 56.79475 29.22903 -14.45658 1.000 43.59316 109 ALA A N 1
ATOM 856 C CA . ALA A 1 130 ? 58.22820 28.94743 -14.48992 1.000 43.71680 109 ALA A CA 1
ATOM 857 C C . ALA A 1 130 ? 58.60181 27.79356 -13.56387 1.000 41.66102 109 ALA A C 1
ATOM 858 O O . ALA A 1 130 ? 59.48241 26.99086 -13.89352 1.000 48.89137 109 ALA A O 1
ATOM 860 N N . VAL A 1 131 ? 57.98878 27.71883 -12.38229 1.000 39.35455 110 VAL A N 1
ATOM 861 C CA . VAL A 1 131 ? 58.28029 26.60525 -11.47701 1.000 49.48958 110 VAL A CA 1
ATOM 862 C C . VAL A 1 131 ? 57.92550 25.25686 -12.11380 1.000 47.95808 110 VAL A C 1
ATOM 863 O O . VAL A 1 131 ? 58.61103 24.25345 -11.89824 1.000 42.98650 110 VAL A O 1
ATOM 867 N N . ALA A 1 132 ? 56.84496 25.19995 -12.88369 1.000 44.29116 111 ALA A N 1
ATOM 868 C CA . ALA A 1 132 ? 56.36768 23.92817 -13.40424 1.000 52.69779 111 ALA A CA 1
ATOM 869 C C . ALA A 1 132 ? 56.80425 23.69669 -14.83322 1.000 53.64901 111 ALA A C 1
ATOM 870 O O . ALA A 1 132 ? 56.46311 22.65662 -15.41327 1.000 46.09889 111 ALA A O 1
ATOM 872 N N . HIS A 1 133 ? 57.56845 24.62585 -15.39652 1.000 43.87674 112 HIS A N 1
ATOM 873 C CA . HIS A 1 133 ? 57.79237 24.63180 -16.83011 1.000 38.35105 112 HIS A CA 1
ATOM 874 C C . HIS A 1 133 ? 58.61852 23.44907 -17.29286 1.000 46.03950 112 HIS A C 1
ATOM 875 O O . HIS A 1 133 ? 59.46901 22.92695 -16.56134 1.000 42.33927 112 HIS A O 1
ATOM 882 N N . LYS A 1 134 ? 58.40759 23.10132 -18.56584 1.000 51.93342 113 LYS A N 1
ATOM 883 C CA . LYS A 1 134 ? 59.21401 22.09293 -19.23799 1.000 53.25342 113 LYS A CA 1
ATOM 884 C C . LYS A 1 134 ? 60.70705 22.41384 -19.16319 1.000 57.76148 113 LYS A C 1
ATOM 885 O O . LYS A 1 134 ? 61.53131 21.49907 -19.04038 1.000 53.96732 113 LYS A O 1
ATOM 891 N N . ASP A 1 135 ? 61.06337 23.70252 -19.17578 1.000 50.90953 114 ASP A N 1
ATOM 892 C CA . ASP A 1 135 ? 62.45943 24.12026 -19.07991 1.000 54.59539 114 ASP A CA 1
ATOM 893 C C . ASP A 1 135 ? 63.13548 23.60700 -17.81416 1.000 47.58026 114 ASP A C 1
ATOM 894 O O . ASP A 1 135 ? 64.37232 23.56953 -17.75476 1.000 44.55857 114 ASP A O 1
ATOM 899 N N . GLN A 1 136 ? 62.36886 23.25622 -16.77600 1.000 50.10370 115 GLN A N 1
ATOM 900 C CA . GLN A 1 136 ? 63.02857 22.78265 -15.56212 1.000 46.69823 115 GLN A CA 1
ATOM 901 C C . GLN A 1 136 ? 63.74378 21.45183 -15.78343 1.000 52.01800 115 GLN A C 1
ATOM 902 O O . GLN A 1 136 ? 64.63239 21.09476 -15.00083 1.000 52.32732 115 GLN A O 1
ATOM 908 N N . VAL A 1 137 ? 63.39659 20.71399 -16.83460 1.000 42.56531 116 VAL A N 1
ATOM 909 C CA . VAL A 1 137 ? 64.12210 19.48523 -17.10825 1.000 37.13310 116 VAL A CA 1
ATOM 910 C C . VAL A 1 137 ? 65.52238 19.81634 -17.60825 1.000 51.78226 116 VAL A C 1
ATOM 911 O O . VAL A 1 137 ? 66.52470 19.30827 -17.09571 1.000 53.33000 116 VAL A O 1
ATOM 915 N N . ALA A 1 138 ? 65.61483 20.73672 -18.56372 1.000 54.22967 117 ALA A N 1
ATOM 916 C CA . ALA A 1 138 ? 66.91850 21.15645 -19.05931 1.000 47.44802 117 ALA A CA 1
ATOM 917 C C . ALA A 1 138 ? 67.79244 21.73346 -17.94613 1.000 45.57682 117 ALA A C 1
ATOM 918 O O . ALA A 1 138 ? 69.01617 21.60196 -18.00019 1.000 42.55008 117 ALA A O 1
ATOM 920 N N . LYS A 1 139 ? 67.20142 22.41577 -16.96329 1.000 46.65471 118 LYS A N 1
ATOM 921 C CA . LYS A 1 139 ? 67.96370 22.90238 -15.81661 1.000 42.85948 118 LYS A CA 1
ATOM 922 C C . LYS A 1 139 ? 68.23227 21.83687 -14.76485 1.000 47.56923 118 LYS A C 1
ATOM 923 O O . LYS A 1 139 ? 68.72983 22.17313 -13.68378 1.000 49.58962 118 LYS A O 1
ATOM 929 N N . LYS A 1 140 ? 67.91377 20.57655 -15.04355 1.000 49.51127 119 LYS A N 1
ATOM 930 C CA . LYS A 1 140 ? 68.07993 19.48681 -14.08270 1.000 42.62754 119 LYS A CA 1
ATOM 931 C C . LYS A 1 140 ? 67.48805 19.85010 -12.71930 1.000 43.95690 119 LYS A C 1
ATOM 932 O O . LYS A 1 140 ? 68.06077 19.58264 -11.65828 1.000 42.17183 119 LYS A O 1
ATOM 938 N N . MET A 1 141 ? 66.27309 20.37527 -12.74721 1.000 41.01613 120 MET A N 1
ATOM 939 C CA . MET A 1 141 ? 65.60953 20.73834 -11.50783 1.000 42.72925 120 MET A CA 1
ATOM 940 C C . MET A 1 141 ? 64.37773 19.85120 -11.31919 1.000 44.83603 120 MET A C 1
ATOM 941 O O . MET A 1 141 ? 63.40953 19.94726 -12.09059 1.000 47.20754 120 MET A O 1
ATOM 946 N N . PRO A 1 142 ? 64.40568 18.93168 -10.36298 1.000 45.28491 121 PRO A N 1
ATOM 947 C CA . PRO A 1 142 ? 63.22945 18.10176 -10.09290 1.000 40.60788 121 PRO A CA 1
ATOM 948 C C . PRO A 1 142 ? 62.14036 18.91427 -9.42239 1.000 44.39346 121 PRO A C 1
ATOM 949 O O . PRO A 1 142 ? 62.41848 19.75578 -8.56753 1.000 49.94054 121 PRO A O 1
ATOM 953 N N . LEU A 1 143 ? 60.88940 18.62765 -9.78741 1.000 40.70859 122 LEU A N 1
ATOM 954 C CA . LEU A 1 143 ? 59.75278 19.26016 -9.14244 1.000 42.51595 122 LEU A CA 1
ATOM 955 C C . LEU A 1 143 ? 59.36666 18.45426 -7.91395 1.000 43.77142 122 LEU A C 1
ATOM 956 O O . LEU A 1 143 ? 59.60204 17.24561 -7.83722 1.000 51.02779 122 LEU A O 1
ATOM 961 N N . THR A 1 144 ? 58.81310 19.13944 -6.93472 1.000 41.42662 123 THR A N 1
ATOM 962 C CA . THR A 1 144 ? 58.27263 18.49809 -5.75545 1.000 38.89826 123 THR A CA 1
ATOM 963 C C . THR A 1 144 ? 56.85765 19.01235 -5.60070 1.000 48.69005 123 THR A C 1
ATOM 964 O O . THR A 1 144 ? 56.54325 20.11779 -6.05904 1.000 54.12793 123 THR A O 1
ATOM 968 N N . ILE A 1 145 ? 56.01119 18.20653 -4.94501 1.000 47.14686 124 ILE A N 1
ATOM 969 C CA . ILE A 1 145 ? 54.62445 18.60869 -4.70930 1.000 40.04515 124 ILE A CA 1
ATOM 970 C C . ILE A 1 145 ? 54.58012 19.92391 -3.93955 1.000 47.47222 124 ILE A C 1
ATOM 971 O O . ILE A 1 145 ? 53.80989 20.83518 -4.27282 1.000 48.00744 124 ILE A O 1
ATOM 976 N N . LYS A 1 146 ? 55.47083 20.08733 -2.96537 1.000 56.09603 125 LYS A N 1
ATOM 977 C CA . LYS A 1 146 ? 55.36322 21.23282 -2.08006 1.000 59.59167 125 LYS A CA 1
ATOM 978 C C . LYS A 1 146 ? 55.76990 22.52270 -2.79491 1.000 55.79325 125 LYS A C 1
ATOM 979 O O . LYS A 1 146 ? 55.21041 23.57675 -2.51532 1.000 57.02989 125 LYS A O 1
ATOM 985 N N . ALA A 1 147 ? 56.71535 22.46643 -3.73623 1.000 47.48798 126 ALA A N 1
ATOM 986 C CA . ALA A 1 147 ? 57.09482 23.67210 -4.47893 1.000 48.68494 126 ALA A CA 1
ATOM 987 C C . ALA A 1 147 ? 55.98076 24.11787 -5.41369 1.000 55.55279 126 ALA A C 1
ATOM 988 O O . ALA A 1 147 ? 55.68245 25.30939 -5.50182 1.000 60.04843 126 ALA A O 1
ATOM 990 N N . LEU A 1 148 ? 55.35359 23.18310 -6.12329 1.000 57.10673 127 LEU A N 1
ATOM 991 C CA . LEU A 1 148 ? 54.26394 23.57884 -6.99627 1.000 49.13002 127 LEU A CA 1
ATOM 992 C C . LEU A 1 148 ? 53.07588 24.07799 -6.18704 1.000 52.96789 127 LEU A C 1
ATOM 993 O O . LEU A 1 148 ? 52.41674 25.05054 -6.57362 1.000 52.32474 127 LEU A O 1
ATOM 998 N N . GLN A 1 149 ? 52.77199 23.41159 -5.07067 1.000 54.26314 128 GLN A N 1
ATOM 999 C CA . GLN A 1 149 ? 51.67726 23.87741 -4.23352 1.000 55.42712 128 GLN A CA 1
ATOM 1000 C C . GLN A 1 149 ? 51.98938 25.25586 -3.67191 1.000 60.88999 128 GLN A C 1
ATOM 1001 O O . GLN A 1 149 ? 51.10080 26.10600 -3.55106 1.000 60.34063 128 GLN A O 1
ATOM 1007 N N . GLU A 1 150 ? 53.25509 25.51432 -3.36394 1.000 63.89723 129 GLU A N 1
ATOM 1008 C CA . GLU A 1 150 ? 53.60019 26.84178 -2.88110 1.000 66.70331 129 GLU A CA 1
ATOM 1009 C C . GLU A 1 150 ? 53.39764 27.89275 -3.97123 1.000 61.45105 129 GLU A C 1
ATOM 1010 O O . GLU A 1 150 ? 52.96992 29.01944 -3.68574 1.000 60.22404 129 GLU A O 1
ATOM 1016 N N . ALA A 1 151 ? 53.69530 27.54831 -5.22712 1.000 46.23895 130 ALA A N 1
ATOM 1017 C CA . ALA A 1 151 ? 53.46867 28.50628 -6.30215 1.000 42.74268 130 ALA A CA 1
ATOM 1018 C C . ALA A 1 151 ? 51.98408 28.80455 -6.45787 1.000 50.81392 130 ALA A C 1
ATOM 1019 O O . ALA A 1 151 ? 51.59466 29.94274 -6.74262 1.000 53.08197 130 ALA A O 1
ATOM 1021 N N . VAL A 1 152 ? 51.14028 27.78860 -6.28482 1.000 60.89905 131 VAL A N 1
ATOM 1022 C CA . VAL A 1 152 ? 49.70002 28.00607 -6.33447 1.000 50.62849 131 VAL A CA 1
ATOM 1023 C C . VAL A 1 152 ? 49.26372 28.90535 -5.19110 1.000 52.89073 131 VAL A C 1
ATOM 1024 O O . VAL A 1 152 ? 48.41794 29.78827 -5.36917 1.000 47.76961 131 VAL A O 1
ATOM 1028 N N . ASP A 1 153 ? 49.83397 28.69272 -3.99960 1.000 61.76540 132 ASP A N 1
ATOM 1029 C CA . ASP A 1 153 ? 49.48648 29.51720 -2.84563 1.000 66.21160 132 ASP A CA 1
ATOM 1030 C C . ASP A 1 153 ? 49.83401 30.97849 -3.09549 1.000 63.44659 132 ASP A C 1
ATOM 1031 O O . ASP A 1 153 ? 49.08015 31.87678 -2.70807 1.000 66.11463 132 ASP A O 1
ATOM 1036 N N . ASN A 1 154 ? 50.95850 31.23610 -3.76752 1.000 61.87774 133 ASN A N 1
ATOM 1037 C CA . ASN A 1 154 ? 51.33012 32.61532 -4.07591 1.000 61.49360 133 ASN A CA 1
ATOM 1038 C C . ASN A 1 154 ? 50.35890 33.26443 -5.06044 1.000 60.52820 133 ASN A C 1
ATOM 1039 O O . ASN A 1 154 ? 50.07110 34.45912 -4.94438 1.000 59.12440 133 ASN A O 1
ATOM 1044 N N . VAL A 1 155 ? 49.88531 32.51935 -6.06922 1.000 53.58370 134 VAL A N 1
ATOM 1045 C CA . VAL A 1 155 ? 48.88689 33.08819 -6.96808 1.000 53.11109 134 VAL A CA 1
ATOM 1046 C C . VAL A 1 155 ? 47.61667 33.36717 -6.19060 1.000 61.79063 134 VAL A C 1
ATOM 1047 O O . VAL A 1 155 ? 46.93561 34.37774 -6.41523 1.000 60.99447 134 VAL A O 1
ATOM 1051 N N . ARG A 1 156 ? 47.29062 32.49584 -5.23716 1.000 51.70758 135 ARG A N 1
ATOM 1052 C CA . ARG A 1 156 ? 46.14434 32.79540 -4.39334 1.000 60.33125 135 ARG A CA 1
ATOM 1053 C C . ARG A 1 156 ? 46.32147 34.12545 -3.65445 1.000 59.18820 135 ARG A C 1
ATOM 1054 O O . ARG A 1 156 ? 45.40354 34.94991 -3.62736 1.000 62.29796 135 ARG A O 1
ATOM 1062 N N . GLY A 1 157 ? 47.50331 34.36268 -3.07950 1.000 57.71745 136 GLY A N 1
ATOM 1063 C CA . GLY A 1 157 ? 47.72246 35.58519 -2.32541 1.000 62.02365 136 GLY A CA 1
ATOM 1064 C C . GLY A 1 157 ? 47.62983 36.83459 -3.17971 1.000 65.20898 136 GLY A C 1
ATOM 1065 O O . GLY A 1 157 ? 47.01517 37.82292 -2.78121 1.000 74.37359 136 GLY A O 1
ATOM 1066 N N . ALA A 1 158 ? 48.23809 36.80449 -4.36541 1.000 56.57562 137 ALA A N 1
ATOM 1067 C CA . ALA A 1 158 ? 48.08640 37.90288 -5.30832 1.000 53.20244 137 ALA A CA 1
ATOM 1068 C C . ALA A 1 158 ? 46.62281 38.09169 -5.68772 1.000 69.09996 137 ALA A C 1
ATOM 1069 O O . ALA A 1 158 ? 46.17110 39.22235 -5.91648 1.000 74.68936 137 ALA A O 1
ATOM 1071 N N . VAL A 1 159 ? 45.87228 36.99102 -5.79300 1.000 66.86421 138 VAL A N 1
ATOM 1072 C CA . VAL A 1 159 ? 44.45678 37.09482 -6.13940 1.000 68.12624 138 VAL A CA 1
ATOM 1073 C C . VAL A 1 159 ? 43.70308 37.86507 -5.06039 1.000 67.94153 138 VAL A C 1
ATOM 1074 O O . VAL A 1 159 ? 42.86627 38.72296 -5.36234 1.000 61.71809 138 VAL A O 1
ATOM 1078 N N . MET A 1 160 ? 44.01757 37.60886 -3.78690 1.000 65.21802 139 MET A N 1
ATOM 1079 C CA . MET A 1 160 ? 43.28961 38.25759 -2.70457 1.000 73.29937 139 MET A CA 1
ATOM 1080 C C . MET A 1 160 ? 43.72935 39.70020 -2.50712 1.000 79.53038 139 MET A C 1
ATOM 1081 O O . MET A 1 160 ? 43.00268 40.49147 -1.89783 1.000 76.95711 139 MET A O 1
ATOM 1086 N N . ILE A 1 161 ? 44.90890 40.05237 -3.01021 1.000 79.62489 140 ILE A N 1
ATOM 1087 C CA . ILE A 1 161 ? 45.33367 41.44101 -3.01026 1.000 76.09308 140 ILE A CA 1
ATOM 1088 C C . ILE A 1 161 ? 44.57546 42.21131 -4.08064 1.000 81.97709 140 ILE A C 1
ATOM 1089 O O . ILE A 1 161 ? 44.24151 43.38604 -3.89203 1.000 90.98167 140 ILE A O 1
ATOM 1094 N N . CYS A 1 162 ? 44.27316 41.57111 -5.20741 1.000 72.45932 141 CYS A N 1
ATOM 1095 C CA . CYS A 1 162 ? 43.59416 42.26203 -6.29158 1.000 67.35590 141 CYS A CA 1
ATOM 1096 C C . CYS A 1 162 ? 42.08364 42.26425 -6.15462 1.000 71.57000 141 CYS A C 1
ATOM 1097 O O . CYS A 1 162 ? 41.42623 43.19161 -6.64097 1.000 75.23098 141 CYS A O 1
ATOM 1100 N N . TYR A 1 163 ? 41.51541 41.25914 -5.50513 1.000 72.61521 142 TYR A N 1
ATOM 1101 C CA . TYR A 1 163 ? 40.07221 41.16141 -5.30614 1.000 74.97528 142 TYR A CA 1
ATOM 1102 C C . TYR A 1 163 ? 39.84011 40.81268 -3.84799 1.000 84.16379 142 TYR A C 1
ATOM 1103 O O . TYR A 1 163 ? 39.59583 39.64993 -3.50050 1.000 81.44879 142 TYR A O 1
ATOM 1112 N N . PRO A 1 164 ? 39.94474 41.80244 -2.95713 1.000 87.51605 143 PRO A N 1
ATOM 1113 C CA . PRO A 1 164 ? 39.85377 41.51081 -1.52065 1.000 80.48566 143 PRO A CA 1
ATOM 1114 C C . PRO A 1 164 ? 38.50131 40.98283 -1.11072 1.000 68.34704 143 PRO A C 1
ATOM 1115 O O . PRO A 1 164 ? 38.39893 40.34379 -0.05754 1.000 64.26898 143 PRO A O 1
ATOM 1119 N N . MET A 1 165 ? 37.45935 41.23769 -1.90674 1.000 66.60265 144 MET A N 1
ATOM 1120 C CA . MET A 1 165 ? 36.14675 40.65689 -1.65326 1.000 68.44290 144 MET A CA 1
ATOM 1121 C C . MET A 1 165 ? 36.11329 39.15679 -1.93428 1.000 88.56369 144 MET A C 1
ATOM 1122 O O . MET A 1 165 ? 35.19291 38.47069 -1.47390 1.000 96.49448 144 MET A O 1
ATOM 1124 N N . GLY A 1 166 ? 37.08587 38.63672 -2.67929 1.000 85.81552 145 GLY A N 1
ATOM 1125 C CA . GLY A 1 166 ? 37.10461 37.24498 -3.07587 1.000 79.60648 145 GLY A CA 1
ATOM 1126 C C . GLY A 1 166 ? 36.46118 36.99042 -4.43199 1.000 81.17171 145 GLY A C 1
ATOM 1127 O O . GLY A 1 166 ? 35.74970 37.82455 -5.00418 1.000 82.16831 145 GLY A O 1
ATOM 1128 N N . LEU A 1 167 ? 36.70696 35.75738 -4.95164 1.000 75.89860 146 LEU A N 1
ATOM 1129 C CA . LEU A 1 167 ? 36.10243 35.48255 -6.24451 1.000 65.48261 146 LEU A CA 1
ATOM 1130 C C . LEU A 1 167 ? 34.82653 34.66820 -6.07343 1.000 56.74652 146 LEU A C 1
ATOM 1131 O O . LEU A 1 167 ? 34.68466 33.92668 -5.09702 1.000 55.92845 146 LEU A O 1
ATOM 1136 N N . PRO A 1 168 ? 33.87465 34.77983 -6.99654 1.000 46.41621 147 PRO A N 1
ATOM 1137 C CA . PRO A 1 168 ? 32.67201 33.93906 -6.91293 1.000 46.68693 147 PRO A CA 1
ATOM 1138 C C . PRO A 1 168 ? 32.99991 32.45581 -7.02711 1.000 64.44114 147 PRO A C 1
ATOM 1139 O O . PRO A 1 168 ? 34.06109 32.03887 -7.51374 1.000 63.34987 147 PRO A O 1
ATOM 1143 N N . GLU A 1 169 ? 32.04546 31.65491 -6.55330 1.000 62.96302 148 GLU A N 1
ATOM 1144 C CA . GLU A 1 169 ? 32.23845 30.21575 -6.41833 1.000 59.30611 148 GLU A CA 1
ATOM 1145 C C . GLU A 1 169 ? 32.52395 29.54745 -7.75944 1.000 53.91413 148 GLU A C 1
ATOM 1146 O O . GLU A 1 169 ? 33.20686 28.51956 -7.81030 1.000 61.36496 148 GLU A O 1
ATOM 1152 N N . TRP A 1 170 ? 32.02117 30.12124 -8.84498 1.000 50.67056 149 TRP A N 1
ATOM 1153 C CA . TRP A 1 170 ? 32.12196 29.55805 -10.18215 1.000 51.23788 149 TRP A CA 1
ATOM 1154 C C . TRP A 1 170 ? 33.32721 30.05627 -10.97990 1.000 58.50217 149 TRP A C 1
ATOM 1155 O O . TRP A 1 170 ? 33.45927 29.67732 -12.14813 1.000 56.52346 149 TRP A O 1
ATOM 1166 N N . ASP A 1 171 ? 34.14570 30.96088 -10.43170 1.000 56.50021 150 ASP A N 1
ATOM 1167 C CA . ASP A 1 171 ? 35.25176 31.54351 -11.20033 1.000 50.31107 150 ASP A CA 1
ATOM 1168 C C . ASP A 1 171 ? 36.33095 30.49320 -11.45064 1.000 50.56057 150 ASP A C 1
ATOM 1169 O O . ASP A 1 171 ? 36.89749 29.95884 -10.48782 1.000 51.00792 150 ASP A O 1
ATOM 1174 N N . PRO A 1 172 ? 36.66771 30.19411 -12.70497 1.000 47.75221 151 PRO A N 1
ATOM 1175 C CA . PRO A 1 172 ? 37.71843 29.18542 -12.96904 1.000 40.41170 151 PRO A CA 1
ATOM 1176 C C . PRO A 1 172 ? 39.03822 29.44818 -12.26200 1.000 45.89282 151 PRO A C 1
ATOM 1177 O O . PRO A 1 172 ? 39.75757 28.48540 -11.93879 1.000 49.34912 151 PRO A O 1
ATOM 1181 N N . VAL A 1 173 ? 39.37964 30.70817 -11.97424 1.000 43.89378 152 VAL A N 1
ATOM 1182 C CA . VAL A 1 173 ? 40.58873 30.93739 -11.19392 1.000 50.89217 152 VAL A CA 1
ATOM 1183 C C . VAL A 1 173 ? 40.40342 30.36588 -9.79552 1.000 51.90509 152 VAL A C 1
ATOM 1184 O O . VAL A 1 173 ? 41.28018 29.66372 -9.27622 1.000 50.71912 152 VAL A O 1
ATOM 1188 N N . ARG A 1 174 ? 39.24475 30.62509 -9.18079 1.000 54.79713 153 ARG A N 1
ATOM 1189 C CA . ARG A 1 174 ? 38.96073 30.06890 -7.85959 1.000 62.55576 153 ARG A CA 1
ATOM 1190 C C . ARG A 1 174 ? 38.96501 28.53599 -7.88827 1.000 61.00520 153 ARG A C 1
ATOM 1191 O O . ARG A 1 174 ? 39.56673 27.87830 -7.02243 1.000 50.45332 153 ARG A O 1
ATOM 1199 N N . LEU A 1 175 ? 38.30626 27.95050 -8.88866 1.000 49.12925 154 LEU A N 1
ATOM 1200 C CA . LEU A 1 175 ? 38.30146 26.50022 -9.00380 1.000 50.68559 154 LEU A CA 1
ATOM 1201 C C . LEU A 1 175 ? 39.72447 25.96899 -9.18886 1.000 60.81156 154 LEU A C 1
ATOM 1202 O O . LEU A 1 175 ? 40.09741 24.94810 -8.59425 1.000 59.71272 154 LEU A O 1
ATOM 1207 N N . GLY A 1 176 ? 40.55189 26.68685 -9.95631 1.000 58.91545 155 GLY A N 1
ATOM 1208 C CA . GLY A 1 176 ? 41.93403 26.27118 -10.12638 1.000 53.93747 155 GLY A CA 1
ATOM 1209 C C . GLY A 1 176 ? 42.74405 26.31046 -8.84353 1.000 53.21159 155 GLY A C 1
ATOM 1210 O O . GLY A 1 176 ? 43.52095 25.38484 -8.56003 1.000 52.67120 155 GLY A O 1
ATOM 1211 N N . LEU A 1 177 ? 42.60441 27.39508 -8.06888 1.000 49.00170 156 LEU A N 1
ATOM 1212 C CA . LEU A 1 177 ? 43.32294 27.51645 -6.79996 1.000 51.16605 156 LEU A CA 1
ATOM 1213 C C . LEU A 1 177 ? 42.90039 26.45161 -5.80144 1.000 51.21886 156 LEU A C 1
ATOM 1214 O O . LEU A 1 177 ? 43.70312 26.02976 -4.96201 1.000 59.43114 156 LEU A O 1
ATOM 1219 N N . GLU A 1 178 ? 41.64724 26.01890 -5.86667 1.000 53.71235 157 GLU A N 1
ATOM 1220 C CA . GLU A 1 178 ? 41.11786 25.02809 -4.94964 1.000 59.10573 157 GLU A CA 1
ATOM 1221 C C . GLU A 1 178 ? 41.35341 23.60504 -5.43345 1.000 65.48883 157 GLU A C 1
ATOM 1222 O O . GLU A 1 178 ? 41.22248 22.66764 -4.64066 1.000 67.17939 157 GLU A O 1
ATOM 1228 N N . GLY A 1 179 ? 41.76474 23.42711 -6.68606 1.000 60.81123 158 GLY A N 1
ATOM 1229 C CA . GLY A 1 179 ? 41.86452 22.09726 -7.23478 1.000 54.30372 158 GLY A CA 1
ATOM 1230 C C . GLY A 1 179 ? 40.52645 21.42596 -7.40992 1.000 61.24115 158 GLY A C 1
ATOM 1231 O O . GLY A 1 179 ? 40.44858 20.20318 -7.41214 1.000 61.76452 158 GLY A O 1
ATOM 1232 N N . SER A 1 180 ? 39.45659 22.19772 -7.53732 1.000 59.97949 159 SER A N 1
ATOM 1233 C CA . SER A 1 180 ? 38.12685 21.63621 -7.65399 1.000 57.75540 159 SER A CA 1
ATOM 1234 C C . SER A 1 180 ? 37.56950 21.76747 -9.06444 1.000 59.98395 159 SER A C 1
ATOM 1235 O O . SER A 1 180 ? 36.35456 21.67069 -9.24263 1.000 61.40564 159 SER A O 1
ATOM 1238 N N . GLU A 1 181 ? 38.41701 21.99903 -10.06858 1.000 53.96219 160 GLU A N 1
ATOM 1239 C CA . GLU A 1 181 ? 37.90347 22.10111 -11.43191 1.000 49.48866 160 GLU A CA 1
ATOM 1240 C C . GLU A 1 181 ? 37.27331 20.78125 -11.86078 1.000 51.57827 160 GLU A C 1
ATOM 1241 O O . GLU A 1 181 ? 37.69182 19.69807 -11.44616 1.000 57.93893 160 GLU A O 1
ATOM 1247 N N . ASP A 1 182 ? 36.27243 20.87913 -12.71700 1.000 56.66476 161 ASP A N 1
ATOM 1248 C CA . ASP A 1 182 ? 35.66535 19.72369 -13.36169 1.000 56.81896 161 ASP A CA 1
ATOM 1249 C C . ASP A 1 182 ? 36.08675 19.71430 -14.82177 1.000 56.62832 161 ASP A C 1
ATOM 1250 O O . ASP A 1 182 ? 35.56415 20.48788 -15.62984 1.000 58.20594 161 ASP A O 1
ATOM 1255 N N . LEU A 1 183 ? 36.98804 18.80762 -15.17132 1.000 56.71215 162 LEU A N 1
ATOM 1256 C CA . LEU A 1 183 ? 37.48593 18.74087 -16.53384 1.000 53.80697 162 LEU A CA 1
ATOM 1257 C C . LEU A 1 183 ? 36.70017 17.74222 -17.37172 1.000 62.82883 162 LEU A C 1
ATOM 1258 O O . LEU A 1 183 ? 36.98183 17.58892 -18.56735 1.000 65.69063 162 LEU A O 1
ATOM 1263 N N . ALA A 1 184 ? 35.68967 17.10037 -16.78979 1.000 62.84349 163 ALA A N 1
ATOM 1264 C CA . ALA A 1 184 ? 34.89332 16.14863 -17.54996 1.000 65.62132 163 ALA A CA 1
ATOM 1265 C C . ALA A 1 184 ? 34.27846 16.83472 -18.75965 1.000 69.64952 163 ALA A C 1
ATOM 1266 O O . ALA A 1 184 ? 33.73780 17.94021 -18.65802 1.000 82.30281 163 ALA A O 1
ATOM 1268 N N . GLY A 1 185 ? 34.39318 16.18774 -19.91406 1.000 65.75690 164 GLY A N 1
ATOM 1269 C CA . GLY A 1 185 ? 33.86830 16.72645 -21.14891 1.000 64.79380 164 GLY A CA 1
ATOM 1270 C C . GLY A 1 185 ? 34.64987 17.85581 -21.77419 1.000 71.98946 164 GLY A C 1
ATOM 1271 O O . GLY A 1 185 ? 34.20788 18.39241 -22.79723 1.000 81.21491 164 GLY A O 1
ATOM 1272 N N . THR A 1 186 ? 35.79241 18.23602 -21.21803 1.000 72.92950 165 THR A N 1
ATOM 1273 C CA . THR A 1 186 ? 36.59302 19.30680 -21.79111 1.000 67.64810 165 THR A CA 1
ATOM 1274 C C . THR A 1 186 ? 37.82652 18.71450 -22.45859 1.000 71.23208 165 THR A C 1
ATOM 1275 O O . THR A 1 186 ? 38.16555 17.54188 -22.26611 1.000 73.71666 165 THR A O 1
ATOM 1279 N N . SER A 1 187 ? 38.49440 19.55289 -23.25548 1.000 70.38143 166 SER A N 1
ATOM 1280 C CA . SER A 1 187 ? 39.77359 19.18896 -23.85400 1.000 71.62462 166 SER A CA 1
ATOM 1281 C C . SER A 1 187 ? 40.83171 18.79509 -22.82310 1.000 68.40960 166 SER A C 1
ATOM 1282 O O . SER A 1 187 ? 41.80489 18.12285 -23.17809 1.000 73.93969 166 SER A O 1
ATOM 1285 N N . TYR A 1 188 ? 40.67708 19.19291 -21.56663 1.000 61.34395 167 TYR A N 1
ATOM 1286 C CA . TYR A 1 188 ? 41.70040 18.94647 -20.56320 1.000 56.09868 167 TYR A CA 1
ATOM 1287 C C . TYR A 1 188 ? 41.58338 17.59069 -19.88684 1.000 59.96360 167 TYR A C 1
ATOM 1288 O O . TYR A 1 188 ? 42.51255 17.20128 -19.16976 1.000 59.81846 167 TYR A O 1
ATOM 1297 N N . ALA A 1 189 ? 40.48827 16.85416 -20.09888 1.000 60.82443 168 ALA A N 1
ATOM 1298 C CA . ALA A 1 189 ? 40.32069 15.58417 -19.39003 1.000 58.59626 168 ALA A CA 1
ATOM 1299 C C . ALA A 1 189 ? 41.42796 14.58538 -19.72945 1.000 56.79633 168 ALA A C 1
ATOM 1300 O O . ALA A 1 189 ? 41.79891 13.76603 -18.88112 1.000 54.25764 168 ALA A O 1
ATOM 1302 N N . ALA A 1 190 ? 41.93268 14.59138 -20.96596 1.000 55.91025 169 ALA A N 1
ATOM 1303 C CA . ALA A 1 190 ? 43.02996 13.67582 -21.28170 1.000 63.54900 169 ALA A CA 1
ATOM 1304 C C . ALA A 1 190 ? 44.30054 14.03333 -20.51015 1.000 69.00465 169 ALA A C 1
ATOM 1305 O O . ALA A 1 190 ? 45.10655 13.15136 -20.20299 1.000 79.37102 169 ALA A O 1
ATOM 1307 N N . ASP A 1 191 ? 44.46751 15.30055 -20.13554 1.000 71.88061 170 ASP A N 1
ATOM 1308 C CA . ASP A 1 191 ? 45.62626 15.67826 -19.33709 1.000 69.14597 170 ASP A CA 1
ATOM 1309 C C . ASP A 1 191 ? 45.55513 15.13153 -17.91290 1.000 62.23491 170 ASP A C 1
ATOM 1310 O O . ASP A 1 191 ? 46.59766 14.83597 -17.32476 1.000 66.20877 170 ASP A O 1
ATOM 1315 N N . GLU A 1 192 ? 44.35707 14.97130 -17.34265 1.000 58.72419 171 GLU A N 1
ATOM 1316 C CA . GLU A 1 192 ? 44.25116 14.70209 -15.91199 1.000 55.99210 171 GLU A CA 1
ATOM 1317 C C . GLU A 1 192 ? 44.41661 13.21928 -15.59451 1.000 55.60157 171 GLU A C 1
ATOM 1318 O O . GLU A 1 192 ? 43.86367 12.34860 -16.27040 1.000 53.43205 171 GLU A O 1
ATOM 1324 N N . LEU A 1 193 ? 45.19704 12.94440 -14.55611 1.000 49.37370 172 LEU A N 1
ATOM 1325 C CA . LEU A 1 193 ? 45.55255 11.58850 -14.16114 1.000 46.90385 172 LEU A CA 1
ATOM 1326 C C . LEU A 1 193 ? 45.24369 11.43456 -12.68041 1.000 45.63614 172 LEU A C 1
ATOM 1327 O O . LEU A 1 193 ? 46.13331 11.58556 -11.83333 1.000 44.58767 172 LEU A O 1
ATOM 1332 N N . PRO A 1 194 ? 43.99613 11.10336 -12.34565 1.000 42.52546 173 PRO A N 1
ATOM 1333 C CA . PRO A 1 194 ? 43.64530 10.92101 -10.92773 1.000 50.92685 173 PRO A CA 1
ATOM 1334 C C . PRO A 1 194 ? 44.48384 9.80643 -10.31192 1.000 55.59704 173 PRO A C 1
ATOM 1335 O O . PRO A 1 194 ? 44.81520 8.81461 -10.96705 1.000 48.41177 173 PRO A O 1
ATOM 1339 N N . ALA A 1 195 ? 44.84432 9.99939 -9.04105 1.000 57.62347 174 ALA A N 1
ATOM 1340 C CA . ALA A 1 195 ? 45.82854 9.13791 -8.40465 1.000 63.80309 174 ALA A CA 1
ATOM 1341 C C . ALA A 1 195 ? 45.40022 7.67705 -8.40430 1.000 65.74000 174 ALA A C 1
ATOM 1342 O O . ALA A 1 195 ? 46.24516 6.79297 -8.56041 1.000 64.86371 174 ALA A O 1
ATOM 1344 N N . ASP A 1 196 ? 44.10080 7.40360 -8.29371 1.000 74.30506 175 ASP A N 1
ATOM 1345 C CA . ASP A 1 196 ? 43.60275 6.03443 -8.20182 1.000 67.46220 175 ASP A CA 1
ATOM 1346 C C . ASP A 1 196 ? 43.56034 5.30316 -9.54145 1.000 59.92406 175 ASP A C 1
ATOM 1347 O O . ASP A 1 196 ? 43.27472 4.10576 -9.54978 1.000 66.37565 175 ASP A O 1
ATOM 1352 N N . VAL A 1 197 ? 43.81875 5.96090 -10.67506 1.000 55.88447 176 VAL A N 1
ATOM 1353 C CA . VAL A 1 197 ? 43.86422 5.22338 -11.94164 1.000 53.86804 176 VAL A CA 1
ATOM 1354 C C . VAL A 1 197 ? 45.18429 5.48068 -12.66793 1.000 53.52140 176 VAL A C 1
ATOM 1355 O O . VAL A 1 197 ? 45.38095 5.04243 -13.80976 1.000 47.07948 176 VAL A O 1
ATOM 1359 N N . ALA A 1 198 ? 46.11112 6.16393 -12.00527 1.000 42.98962 177 ALA A N 1
ATOM 1360 C CA . ALA A 1 198 ? 47.38476 6.47898 -12.63430 1.000 46.92546 177 ALA A CA 1
ATOM 1361 C C . ALA A 1 198 ? 48.26628 5.24392 -12.66211 1.000 48.41689 177 ALA A C 1
ATOM 1362 O O . ALA A 1 198 ? 48.30208 4.47085 -11.70196 1.000 43.58288 177 ALA A O 1
ATOM 1364 N N . THR A 1 199 ? 48.95794 5.05150 -13.77845 1.000 50.32702 178 THR A N 1
ATOM 1365 C CA . THR A 1 199 ? 49.92003 3.97278 -13.94074 1.000 42.97730 178 THR A CA 1
ATOM 1366 C C . THR A 1 199 ? 51.26921 4.53781 -14.37292 1.000 48.89626 178 THR A C 1
ATOM 1367 O O . THR A 1 199 ? 51.34654 5.63422 -14.93689 1.000 39.74027 178 THR A O 1
ATOM 1371 N N . LEU A 1 200 ? 52.33360 3.75610 -14.13527 1.000 47.93862 179 LEU A N 1
ATOM 1372 C CA . LEU A 1 200 ? 53.71234 4.15244 -14.42469 1.000 47.50878 179 LEU A CA 1
ATOM 1373 C C . LEU A 1 200 ? 54.41195 3.10806 -15.28305 1.000 48.04974 179 LEU A C 1
ATOM 1374 O O . LEU A 1 200 ? 54.41587 1.91971 -14.94378 1.000 45.51736 179 LEU A O 1
ATOM 1379 N N . TRP A 1 201 ? 55.03251 3.55372 -16.36854 1.000 45.53504 180 TRP A N 1
ATOM 1380 C CA . TRP A 1 201 ? 55.62175 2.66707 -17.36439 1.000 40.47428 180 TRP A CA 1
ATOM 1381 C C . TRP A 1 201 ? 57.11283 2.94848 -17.49575 1.000 40.59492 180 TRP A C 1
ATOM 1382 O O . TRP A 1 201 ? 57.53827 4.10277 -17.44116 1.000 39.31954 180 TRP A O 1
ATOM 1393 N N . PHE A 1 202 ? 57.90109 1.88622 -17.67599 1.000 43.32928 181 PHE A N 1
ATOM 1394 C CA . PHE A 1 202 ? 59.34618 1.98407 -17.85312 1.000 35.65810 181 PHE A CA 1
ATOM 1395 C C . PHE A 1 202 ? 59.74774 1.03584 -18.96613 1.000 47.50394 181 PHE A C 1
ATOM 1396 O O . PHE A 1 202 ? 59.38194 -0.14471 -18.93984 1.000 49.32658 181 PHE A O 1
ATOM 1404 N N . ALA A 1 203 ? 60.49857 1.55008 -19.93022 1.000 47.78809 182 ALA A N 1
ATOM 1405 C CA . ALA A 1 203 ? 60.97673 0.75924 -21.06786 1.000 55.10864 182 ALA A CA 1
ATOM 1406 C C . ALA A 1 203 ? 59.84620 -0.00681 -21.76134 1.000 60.94794 182 ALA A C 1
ATOM 1407 O O . ALA A 1 203 ? 59.98879 -1.17413 -22.13426 1.000 52.51963 182 ALA A O 1
ATOM 1409 N N . GLY A 1 204 ? 58.71046 0.65692 -21.94334 1.000 61.81041 183 GLY A N 1
ATOM 1410 C CA . GLY A 1 204 ? 57.62927 0.06217 -22.69615 1.000 53.64204 183 GLY A CA 1
ATOM 1411 C C . GLY A 1 204 ? 56.82703 -0.98596 -21.96650 1.000 57.04912 183 GLY A C 1
ATOM 1412 O O . GLY A 1 204 ? 56.07065 -1.72680 -22.61266 1.000 63.18434 183 GLY A O 1
ATOM 1413 N N . LYS A 1 205 ? 56.97414 -1.08804 -20.64830 1.000 51.14593 184 LYS A N 1
ATOM 1414 C CA . LYS A 1 205 ? 56.21151 -2.03051 -19.83759 1.000 51.34329 184 LYS A CA 1
ATOM 1415 C C . LYS A 1 205 ? 55.66088 -1.33232 -18.60417 1.000 50.48187 184 LYS A C 1
ATOM 1416 O O . LYS A 1 205 ? 56.31031 -0.45100 -18.04277 1.000 51.83146 184 LYS A O 1
ATOM 1422 N N . GLN A 1 206 ? 54.50069 -1.78953 -18.13470 1.000 51.74339 185 GLN A N 1
ATOM 1423 C CA . GLN A 1 206 ? 53.87288 -1.17534 -16.97386 1.000 50.23921 185 GLN A CA 1
ATOM 1424 C C . GLN A 1 206 ? 54.52841 -1.72516 -15.72212 1.000 57.16933 185 GLN A C 1
ATOM 1425 O O . GLN A 1 206 ? 54.66652 -2.93823 -15.56596 1.000 69.96898 185 GLN A O 1
ATOM 1431 N N . MET A 1 207 ? 54.96020 -0.84018 -14.84760 1.000 52.53133 186 MET A N 1
ATOM 1432 C CA . MET A 1 207 ? 55.48911 -1.27943 -13.57609 1.000 46.23376 186 MET A CA 1
ATOM 1433 C C . MET A 1 207 ? 54.35903 -1.69157 -12.65010 1.000 51.68217 186 MET A C 1
ATOM 1434 O O . MET A 1 207 ? 53.29405 -1.06704 -12.62137 1.000 50.20508 186 MET A O 1
ATOM 1439 N N . ALA A 1 208 ? 54.59862 -2.74220 -11.89067 1.000 50.46391 187 ALA A N 1
ATOM 1440 C CA . ALA A 1 208 ? 53.56953 -3.24625 -10.99755 1.000 56.29695 187 ALA A CA 1
ATOM 1441 C C . ALA A 1 208 ? 53.53650 -2.39934 -9.72981 1.000 48.97675 187 ALA A C 1
ATOM 1442 O O . ALA A 1 208 ? 54.58063 -2.19193 -9.10489 1.000 42.37278 187 ALA A O 1
ATOM 1444 N N . PRO A 1 209 ? 52.36721 -1.90940 -9.31614 1.000 49.95188 188 PRO A N 1
ATOM 1445 C CA . PRO A 1 209 ? 52.33126 -1.00338 -8.14970 1.000 48.13454 188 PRO A CA 1
ATOM 1446 C C . PRO A 1 209 ? 52.91397 -1.60854 -6.87776 1.000 58.41090 188 PRO A C 1
ATOM 1447 O O . PRO A 1 209 ? 53.49365 -0.87843 -6.06222 1.000 61.91742 188 PRO A O 1
ATOM 1451 N N . GLU A 1 210 ? 52.74557 -2.91886 -6.66549 1.000 55.09766 189 GLU A N 1
ATOM 1452 C CA . GLU A 1 210 ? 53.19777 -3.55399 -5.42512 1.000 54.78155 189 GLU A CA 1
ATOM 1453 C C . GLU A 1 210 ? 54.72140 -3.60033 -5.30427 1.000 50.07492 189 GLU A C 1
ATOM 1454 O O . GLU A 1 210 ? 55.24913 -3.67073 -4.18908 1.000 50.40646 189 GLU A O 1
ATOM 1460 N N . LYS A 1 211 ? 55.43543 -3.60707 -6.42505 1.000 46.66594 190 LYS A N 1
ATOM 1461 C CA . LYS A 1 211 ? 56.87845 -3.77495 -6.45939 1.000 41.65579 190 LYS A CA 1
ATOM 1462 C C . LYS A 1 211 ? 57.59372 -2.47003 -6.06956 1.000 52.87827 190 LYS A C 1
ATOM 1463 O O . LYS A 1 211 ? 56.98365 -1.40691 -5.92462 1.000 52.12826 190 LYS A O 1
ATOM 1469 N N . LYS A 1 212 ? 58.90064 -2.57342 -5.84340 1.000 49.38315 191 LYS A N 1
ATOM 1470 C CA . LYS A 1 212 ? 59.73056 -1.40993 -5.56479 1.000 52.58384 191 LYS A CA 1
ATOM 1471 C C . LYS A 1 212 ? 60.34348 -0.89174 -6.86084 1.000 48.05425 191 LYS A C 1
ATOM 1472 O O . LYS A 1 212 ? 60.51324 -1.64213 -7.82626 1.000 46.09167 191 LYS A O 1
ATOM 1478 N N . LEU A 1 213 ? 60.68456 0.40447 -6.87537 1.000 47.69948 192 LEU A N 1
ATOM 1479 C CA . LEU A 1 213 ? 61.31973 0.98656 -8.06079 1.000 44.40692 192 LEU A CA 1
ATOM 1480 C C . LEU A 1 213 ? 62.60484 0.26006 -8.40052 1.000 39.24019 192 LEU A C 1
ATOM 1481 O O . LEU A 1 213 ? 62.93157 0.07113 -9.57960 1.000 51.28929 192 LEU A O 1
ATOM 1486 N N . SER A 1 214 ? 63.35918 -0.13736 -7.37444 1.000 50.34240 193 SER A N 1
ATOM 1487 C CA . SER A 1 214 ? 64.58327 -0.91156 -7.58475 1.000 54.39982 193 SER A CA 1
ATOM 1488 C C . SER A 1 214 ? 64.31660 -2.22584 -8.32575 1.000 52.74370 193 SER A C 1
ATOM 1489 O O . SER A 1 214 ? 65.21702 -2.73238 -9.01082 1.000 46.33648 193 SER A O 1
ATOM 1492 N N . ASP A 1 215 ? 63.12297 -2.82714 -8.16760 1.000 43.27541 194 ASP A N 1
ATOM 1493 C CA . ASP A 1 215 ? 62.85437 -4.08708 -8.88031 1.000 46.87978 194 ASP A CA 1
ATOM 1494 C C . ASP A 1 215 ? 62.94774 -3.92047 -10.39103 1.000 49.71730 194 ASP A C 1
ATOM 1495 O O . ASP A 1 215 ? 63.14785 -4.90972 -11.10797 1.000 55.10925 194 ASP A O 1
ATOM 1500 N N . TYR A 1 216 ? 62.86594 -2.68757 -10.88310 1.000 41.80220 195 TYR A N 1
ATOM 1501 C CA . TYR A 1 216 ? 63.00424 -2.40531 -12.30139 1.000 39.99442 195 TYR A CA 1
ATOM 1502 C C . TYR A 1 216 ? 64.27210 -1.66380 -12.65123 1.000 45.99278 195 TYR A C 1
ATOM 1503 O O . TYR A 1 216 ? 64.78635 -1.85514 -13.75465 1.000 53.93899 195 TYR A O 1
ATOM 1512 N N . LEU A 1 217 ? 64.82892 -0.88872 -11.71686 1.000 45.93125 196 LEU A N 1
ATOM 1513 C CA . LEU A 1 217 ? 65.89244 0.05502 -12.02944 1.000 46.36200 196 LEU A CA 1
ATOM 1514 C C . LEU A 1 217 ? 67.20703 -0.24246 -11.33293 1.000 50.19222 196 LEU A C 1
ATOM 1515 O O . LEU A 1 217 ? 68.19863 0.44975 -11.59833 1.000 48.40337 196 LEU A O 1
ATOM 1520 N N . GLY A 1 218 ? 67.25172 -1.23850 -10.46396 1.000 49.75669 197 GLY A N 1
ATOM 1521 C CA . GLY A 1 218 ? 68.45862 -1.53189 -9.72707 1.000 58.26860 197 GLY A CA 1
ATOM 1522 C C . GLY A 1 218 ? 68.57135 -0.72158 -8.44864 1.000 63.57730 197 GLY A C 1
ATOM 1523 O O . GLY A 1 218 ? 67.89373 0.28541 -8.24482 1.000 57.88408 197 GLY A O 1
ATOM 1524 N N . ARG A 1 219 ? 69.44788 -1.19504 -7.56358 1.000 74.29670 198 ARG A N 1
ATOM 1525 C CA . ARG A 1 219 ? 69.68172 -0.49702 -6.31003 1.000 75.86733 198 ARG A CA 1
ATOM 1526 C C . ARG A 1 219 ? 70.67425 0.64675 -6.47759 1.000 81.25919 198 ARG A C 1
ATOM 1527 O O . ARG A 1 219 ? 70.76560 1.50429 -5.59483 1.000 83.73041 198 ARG A O 1
ATOM 1529 N N . HIS A 1 220 ? 71.40715 0.68754 -7.58807 1.000 86.92182 199 HIS A N 1
ATOM 1530 C CA . HIS A 1 220 ? 72.29301 1.81488 -7.87782 1.000 94.63324 199 HIS A CA 1
ATOM 1531 C C . HIS A 1 220 ? 72.57184 1.81924 -9.36958 1.000 102.82290 199 HIS A C 1
ATOM 1532 O O . HIS A 1 220 ? 73.14058 0.85999 -9.89818 1.000 108.42516 199 HIS A O 1
ATOM 1539 N N . GLU A 1 221 ? 72.14881 2.87940 -10.04498 1.000 107.34130 200 GLU A N 1
ATOM 1540 C CA . GLU A 1 221 ? 72.48913 3.12526 -11.43768 1.000 102.64601 200 GLU A CA 1
ATOM 1541 C C . GLU A 1 221 ? 72.77326 4.60809 -11.56428 1.000 93.53702 200 GLU A C 1
ATOM 1542 O O . GLU A 1 221 ? 72.02276 5.43051 -11.02914 1.000 91.15858 200 GLU A O 1
ATOM 1548 N N . LYS A 1 222 ? 73.86784 4.94870 -12.23851 1.000 89.18211 201 LYS A N 1
ATOM 1549 C CA . LYS A 1 222 ? 74.20430 6.35899 -12.37257 1.000 84.60950 201 LYS A CA 1
ATOM 1550 C C . LYS A 1 222 ? 73.24876 7.08659 -13.31084 1.000 82.14809 201 LYS A C 1
ATOM 1551 O O . LYS A 1 222 ? 73.07235 8.30000 -13.17358 1.000 79.87436 201 LYS A O 1
ATOM 1553 N N . THR A 1 223 ? 72.60836 6.37755 -14.23540 1.000 80.87873 202 THR A N 1
ATOM 1554 C CA . THR A 1 223 ? 71.71505 7.02747 -15.17796 1.000 89.28288 202 THR A CA 1
ATOM 1555 C C . THR A 1 223 ? 70.34296 7.26600 -14.56536 1.000 99.84900 202 THR A C 1
ATOM 1556 O O . THR A 1 223 ? 69.82126 6.44451 -13.79983 1.000 105.92281 202 THR A O 1
ATOM 1560 N N . LYS A 1 224 ? 69.75913 8.40380 -14.92013 1.000 91.11222 203 LYS A N 1
ATOM 1561 C CA . LYS A 1 224 ? 68.33886 8.59595 -14.73744 1.000 79.61585 203 LYS A CA 1
ATOM 1562 C C . LYS A 1 224 ? 67.56521 7.49654 -15.47379 1.000 68.05090 203 LYS A C 1
ATOM 1563 O O . LYS A 1 224 ? 68.10239 6.71275 -16.26158 1.000 70.33579 203 LYS A O 1
ATOM 1569 N N . ALA A 1 225 ? 66.27767 7.45271 -15.20156 1.000 45.61186 204 ALA A N 1
ATOM 1570 C CA . ALA A 1 225 ? 65.38136 6.49071 -15.81502 1.000 41.39721 204 ALA A CA 1
ATOM 1571 C C . ALA A 1 225 ? 64.21158 7.28099 -16.37620 1.000 41.71017 204 ALA A C 1
ATOM 1572 O O . ALA A 1 225 ? 63.55766 8.02905 -15.63975 1.000 44.62112 204 ALA A O 1
ATOM 1574 N N . VAL A 1 226 ? 63.97753 7.14776 -17.67734 1.000 44.36548 205 VAL A N 1
ATOM 1575 C CA . VAL A 1 226 ? 62.80468 7.73353 -18.31594 1.000 43.18378 205 VAL A CA 1
ATOM 1576 C C . VAL A 1 226 ? 61.61120 6.84229 -18.02286 1.000 43.55049 205 VAL A C 1
ATOM 1577 O O . VAL A 1 226 ? 61.64848 5.64192 -18.28954 1.000 52.81755 205 VAL A O 1
ATOM 1581 N N . VAL A 1 227 ? 60.53857 7.43035 -17.49605 1.000 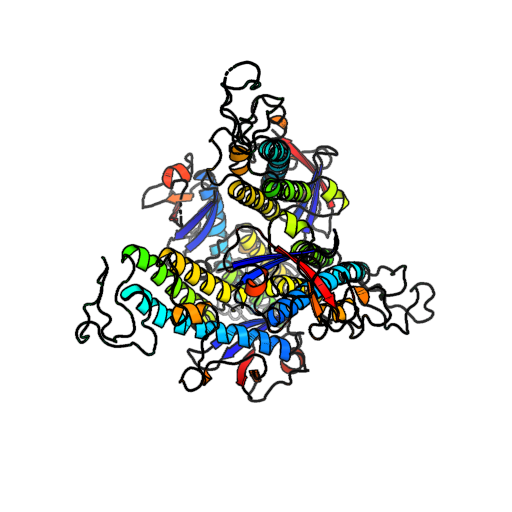43.59295 206 VAL A N 1
ATOM 1582 C CA . VAL A 1 227 ? 59.29437 6.72434 -17.23311 1.000 34.55761 206 VAL A CA 1
ATOM 1583 C C . VAL A 1 227 ? 58.15407 7.53641 -17.82970 1.000 50.08206 206 VAL A C 1
ATOM 1584 O O . VAL A 1 227 ? 58.33639 8.66417 -18.28230 1.000 46.41867 206 VAL A O 1
ATOM 1588 N N . LYS A 1 228 ? 56.95491 6.96018 -17.81112 1.000 46.77647 207 LYS A N 1
ATOM 1589 C CA . LYS A 1 228 ? 55.81908 7.66177 -18.39384 1.000 46.09895 207 LYS A CA 1
ATOM 1590 C C . LYS A 1 228 ? 54.56884 7.38290 -17.58041 1.000 43.78417 207 LYS A C 1
ATOM 1591 O O . LYS A 1 228 ? 54.21572 6.21629 -17.37128 1.000 45.14780 207 LYS A O 1
ATOM 1597 N N . LEU A 1 229 ? 53.89348 8.45187 -17.13753 1.000 47.34225 208 LEU A N 1
ATOM 1598 C CA . LEU A 1 229 ? 52.59050 8.30329 -16.49282 1.000 35.42146 208 LEU A CA 1
ATOM 1599 C C . LEU A 1 229 ? 51.52598 8.13173 -17.55437 1.000 45.16343 208 LEU A C 1
ATOM 1600 O O . LEU A 1 229 ? 51.52642 8.82294 -18.57888 1.000 47.07028 208 LEU A O 1
ATOM 1605 N N . GLN A 1 230 ? 50.63198 7.18482 -17.30104 1.000 50.41563 209 GLN A N 1
ATOM 1606 C CA . GLN A 1 230 ? 49.45947 6.90507 -18.11238 1.000 51.35895 209 GLN A CA 1
ATOM 1607 C C . GLN A 1 230 ? 48.33814 6.60850 -17.12873 1.000 52.73978 209 GLN A C 1
ATOM 1608 O O . GLN A 1 230 ? 48.52927 6.66568 -15.90793 1.000 53.94464 209 GLN A O 1
ATOM 1612 N N . LYS A 1 231 ? 47.14132 6.37795 -17.63770 1.000 56.06175 210 LYS A N 1
ATOM 1613 C CA . LYS A 1 231 ? 46.04993 5.97423 -16.76868 1.000 62.28286 210 LYS A CA 1
ATOM 1614 C C . LYS A 1 231 ? 45.53651 4.60327 -17.18071 1.000 59.89614 210 LYS A C 1
ATOM 1615 O O . LYS A 1 231 ? 45.68652 4.18956 -18.33608 1.000 59.48543 210 LYS A O 1
ATOM 1621 N N . LYS A 1 232 ? 44.97189 3.89271 -16.20083 1.000 55.21196 211 LYS A N 1
ATOM 1622 C CA . LYS A 1 232 ? 44.45548 2.54579 -16.43194 1.000 65.05981 211 LYS A CA 1
ATOM 1623 C C . LYS A 1 232 ? 43.59453 2.52835 -17.67981 1.000 63.21818 211 LYS A C 1
ATOM 1624 O O . LYS A 1 232 ? 42.70413 3.36404 -17.84236 1.000 66.42530 211 LYS A O 1
ATOM 1630 N N . GLY A 1 233 ? 43.91702 1.61403 -18.58893 1.000 69.04801 212 GLY A N 1
ATOM 1631 C CA . GLY A 1 233 ? 43.16874 1.44478 -19.81444 1.000 77.65104 212 GLY A CA 1
ATOM 1632 C C . GLY A 1 233 ? 43.84424 1.94974 -21.06252 1.000 82.65402 212 GLY A C 1
ATOM 1633 O O . GLY A 1 233 ? 43.14930 2.23726 -22.04253 1.000 88.26137 212 GLY A O 1
ATOM 1634 N N . GLN A 1 234 ? 45.16716 2.07306 -21.05910 1.000 86.36306 213 GLN A N 1
ATOM 1635 C CA . GLN A 1 234 ? 45.92552 2.54161 -22.20852 1.000 88.80307 213 GLN A CA 1
ATOM 1636 C C . GLN A 1 234 ? 47.03803 1.54218 -22.51994 1.000 88.62125 213 GLN A C 1
ATOM 1637 O O . GLN A 1 234 ? 47.28762 0.59719 -21.76217 1.000 86.84387 213 GLN A O 1
ATOM 1643 N N . GLY A 1 235 ? 47.67685 1.73083 -23.67566 1.000 93.43618 214 GLY A N 1
ATOM 1644 C CA . GLY A 1 235 ? 48.89240 1.00772 -24.01394 1.000 97.29169 214 GLY A CA 1
ATOM 1645 C C . GLY A 1 235 ? 50.11559 1.89528 -23.86992 1.000 98.33762 214 GLY A C 1
ATOM 1646 O O . GLY A 1 235 ? 50.18230 2.69708 -22.93364 1.000 102.42523 214 GLY A O 1
ATOM 1647 N N . ALA A 1 236 ? 51.08219 1.77990 -24.78081 1.000 96.97330 215 ALA A N 1
ATOM 1648 C CA . ALA A 1 236 ? 52.22597 2.69554 -24.79725 1.000 93.33285 215 ALA A CA 1
ATOM 1649 C C . ALA A 1 236 ? 52.34221 3.39337 -26.15151 1.000 93.24308 215 ALA A C 1
ATOM 1650 O O . ALA A 1 236 ? 53.28631 4.14853 -26.39848 1.000 93.00841 215 ALA A O 1
ATOM 1652 N N . GLY B 1 20 ? 52.87130 59.85883 -0.88407 1.000 68.95847 -1 GLY C N 1
ATOM 1653 C CA . GLY B 1 20 ? 53.71299 58.91944 -1.60500 1.000 75.26957 -1 GLY C CA 1
ATOM 1654 C C . GLY B 1 20 ? 53.14098 58.44479 -2.93307 1.000 87.14668 -1 GLY C C 1
ATOM 1655 O O . GLY B 1 20 ? 52.48419 57.40591 -3.00493 1.000 97.36930 -1 GLY C O 1
ATOM 1656 N N . HIS B 1 21 ? 53.39282 59.21078 -3.98799 1.000 83.12530 0 HIS C N 1
ATOM 1657 C CA . HIS B 1 21 ? 52.98303 58.88212 -5.34427 1.000 80.71176 0 HIS C CA 1
ATOM 1658 C C . HIS B 1 21 ? 54.13112 58.20964 -6.09063 1.000 81.26623 0 HIS C C 1
ATOM 1659 O O . HIS B 1 21 ? 55.30740 58.49076 -5.84302 1.000 85.48820 0 HIS C O 1
ATOM 1666 N N . MET B 1 22 ? 53.78252 57.36921 -7.06609 1.000 74.95445 1 MET C N 1
ATOM 1667 C CA . MET B 1 22 ? 54.77971 56.62339 -7.82203 1.000 53.23909 1 MET C CA 1
ATOM 1668 C C . MET B 1 22 ? 54.84561 57.14605 -9.25013 1.000 62.78776 1 MET C C 1
ATOM 1669 O O . MET B 1 22 ? 53.84804 57.61028 -9.81249 1.000 70.99978 1 MET C O 1
ATOM 1674 N N . VAL B 1 23 ? 56.03523 57.06862 -9.83609 1.000 62.42434 2 VAL C N 1
ATOM 1675 C CA . VAL B 1 23 ? 56.24837 57.46809 -11.22005 1.000 64.41435 2 VAL C CA 1
ATOM 1676 C C . VAL B 1 23 ? 56.91169 56.31636 -11.96094 1.000 63.93149 2 VAL C C 1
ATOM 1677 O O . VAL B 1 23 ? 57.77125 55.62279 -11.40415 1.000 66.93038 2 VAL C O 1
ATOM 1681 N N . LEU B 1 24 ? 56.50556 56.10922 -13.21575 1.000 56.64135 3 LEU C N 1
ATOM 1682 C CA . LEU B 1 24 ? 57.13881 55.14234 -14.10446 1.000 56.19641 3 LEU C CA 1
ATOM 1683 C C . LEU B 1 24 ? 58.12603 55.86346 -15.01781 1.000 59.15735 3 LEU C C 1
ATOM 1684 O O . LEU B 1 24 ? 57.72663 56.63148 -15.89439 1.000 59.71148 3 LEU C O 1
ATOM 1689 N N . LEU B 1 25 ? 59.41101 55.58417 -14.84225 1.000 55.82873 4 LEU C N 1
ATOM 1690 C CA . LEU B 1 25 ? 60.43271 56.16167 -15.69269 1.000 47.40580 4 LEU C CA 1
ATOM 1691 C C . LEU B 1 25 ? 60.77901 55.21248 -16.83968 1.000 49.55239 4 LEU C C 1
ATOM 1692 O O . LEU B 1 25 ? 60.80569 53.98885 -16.66379 1.000 53.97269 4 LEU C O 1
ATOM 1697 N N . HIS B 1 26 ? 60.98924 55.78637 -18.03138 1.000 50.05762 5 HIS C N 1
ATOM 1698 C CA . HIS B 1 26 ? 61.39050 55.06040 -19.24037 1.000 51.32267 5 HIS C CA 1
ATOM 1699 C C . HIS B 1 26 ? 62.75720 55.58895 -19.68422 1.000 57.28544 5 HIS C C 1
ATOM 1700 O O . HIS B 1 26 ? 62.84344 56.60725 -20.37237 1.000 60.06803 5 HIS C O 1
ATOM 1707 N N . MET B 1 27 ? 63.83149 54.91292 -19.27561 1.000 56.47003 6 MET C N 1
ATOM 1708 C CA . MET B 1 27 ? 65.18276 55.24930 -19.71446 1.000 52.98924 6 MET C CA 1
ATOM 1709 C C . MET B 1 27 ? 65.38191 54.77491 -21.14453 1.000 62.65657 6 MET C C 1
ATOM 1710 O O . MET B 1 27 ? 65.28007 53.57269 -21.41959 1.000 69.30280 6 MET C O 1
ATOM 1715 N N . LYS B 1 28 ? 65.62064 55.70651 -22.06576 1.000 61.59421 7 LYS C N 1
ATOM 1716 C CA . LYS B 1 28 ? 65.81948 55.35387 -23.46967 1.000 65.02697 7 LYS C CA 1
ATOM 1717 C C . LYS B 1 28 ? 67.11389 55.98180 -23.95739 1.000 66.39605 7 LYS C C 1
ATOM 1718 O O . LYS B 1 28 ? 67.22184 57.21021 -24.02990 1.000 73.51682 7 LYS C O 1
ATOM 1724 N N . ARG B 1 29 ? 68.11107 55.14509 -24.23517 1.000 62.86776 8 ARG C N 1
ATOM 1725 C CA . ARG B 1 29 ? 69.34084 55.59345 -24.88254 1.000 67.61412 8 ARG C CA 1
ATOM 1726 C C . ARG B 1 29 ? 69.37082 55.24588 -26.36074 1.000 67.98570 8 ARG C C 1
ATOM 1727 O O . ARG B 1 29 ? 70.06667 55.91135 -27.13740 1.000 63.92580 8 ARG C O 1
ATOM 1735 N N . SER B 1 30 ? 68.66400 54.18426 -26.72962 1.000 66.18851 9 SER C N 1
ATOM 1736 C CA . SER B 1 30 ? 68.48079 53.70478 -28.09273 1.000 71.10657 9 SER C CA 1
ATOM 1737 C C . SER B 1 30 ? 67.34626 52.69057 -28.01821 1.000 77.24041 9 SER C C 1
ATOM 1738 O O . SER B 1 30 ? 66.83687 52.38717 -26.93322 1.000 81.79935 9 SER C O 1
ATOM 1741 N N . GLU B 1 31 ? 66.97019 52.13480 -29.16582 1.000 83.53420 10 GLU C N 1
ATOM 1742 C CA . GLU B 1 31 ? 65.88832 51.16235 -29.17196 1.000 93.14240 10 GLU C CA 1
ATOM 1743 C C . GLU B 1 31 ? 66.34197 49.80604 -28.66829 1.000 94.17139 10 GLU C C 1
ATOM 1744 O O . GLU B 1 31 ? 65.49500 48.97778 -28.33476 1.000 101.86515 10 GLU C O 1
ATOM 1750 N N . LEU B 1 32 ? 67.65308 49.56257 -28.59174 1.000 86.34782 11 LEU C N 1
ATOM 1751 C CA . LEU B 1 32 ? 68.17360 48.36897 -27.93198 1.000 79.14696 11 LEU C CA 1
ATOM 1752 C C . LEU B 1 32 ? 68.63169 48.62529 -26.50278 1.000 77.70666 11 LEU C C 1
ATOM 1753 O O . LEU B 1 32 ? 68.69057 47.67673 -25.71136 1.000 76.40181 11 LEU C O 1
ATOM 1758 N N . ASP B 1 33 ? 68.92115 49.87769 -26.15234 1.000 73.01677 12 ASP C N 1
ATOM 1759 C CA . ASP B 1 33 ? 69.40547 50.26742 -24.83196 1.000 68.54480 12 ASP C CA 1
ATOM 1760 C C . ASP B 1 33 ? 68.29838 51.02955 -24.10552 1.000 67.58933 12 ASP C C 1
ATOM 1761 O O . ASP B 1 33 ? 68.25491 52.25802 -24.13351 1.000 73.20928 12 ASP C O 1
ATOM 1766 N N . GLN B 1 34 ? 67.39865 50.29690 -23.44218 1.000 66.22022 13 GLN C N 1
ATOM 1767 C CA . GLN B 1 34 ? 66.25869 50.96247 -22.81945 1.000 59.55357 13 GLN C CA 1
ATOM 1768 C C . GLN B 1 34 ? 65.62287 50.05709 -21.77178 1.000 52.01942 13 GLN C C 1
ATOM 1769 O O . GLN B 1 34 ? 65.69997 48.83586 -21.86937 1.000 54.33216 13 GLN C O 1
ATOM 1775 N N . PHE B 1 35 ? 65.01562 50.66942 -20.75347 1.000 47.11285 14 PHE C N 1
ATOM 1776 C CA . PHE B 1 35 ? 64.30396 49.91910 -19.72081 1.000 44.07261 14 PHE C CA 1
ATOM 1777 C C . PHE B 1 35 ? 63.35742 50.85957 -18.99800 1.000 49.58341 14 PHE C C 1
ATOM 1778 O O . PHE B 1 35 ? 63.47113 52.08588 -19.08309 1.000 52.07296 14 PHE C O 1
ATOM 1786 N N . LEU B 1 36 ? 62.43707 50.25359 -18.26322 1.000 43.45486 15 LEU C N 1
ATOM 1787 C CA . LEU B 1 36 ? 61.49379 50.94673 -17.40967 1.000 48.17210 15 LEU C CA 1
ATOM 1788 C C . LEU B 1 36 ? 61.96862 50.85239 -15.96961 1.000 56.08587 15 LEU C C 1
ATOM 1789 O O . LEU B 1 36 ? 62.61402 49.87942 -15.56835 1.000 58.25224 15 LEU C O 1
ATOM 1794 N N . PHE B 1 37 ? 61.63142 51.86808 -15.18578 1.000 50.24589 16 PHE C N 1
ATOM 1795 C CA . PHE B 1 37 ? 62.06226 51.89125 -13.80151 1.000 45.23990 16 PHE C CA 1
ATOM 1796 C C . PHE B 1 37 ? 61.04454 52.66437 -12.97778 1.000 51.45337 16 PHE C C 1
ATOM 1797 O O . PHE B 1 37 ? 60.56938 53.72281 -13.39280 1.000 56.29982 16 PHE C O 1
ATOM 1805 N N . GLU B 1 38 ? 60.72292 52.12893 -11.80787 1.000 55.38670 17 GLU C N 1
ATOM 1806 C CA . GLU B 1 38 ? 59.68642 52.66868 -10.94566 1.000 55.86750 17 GLU C CA 1
ATOM 1807 C C . GLU B 1 38 ? 60.26707 53.15135 -9.61829 1.000 59.84018 17 GLU C C 1
ATOM 1808 O O . GLU B 1 38 ? 61.10182 52.47285 -9.01472 1.000 69.88393 17 GLU C O 1
ATOM 1814 N N . THR B 1 39 ? 59.83369 54.33135 -9.17330 1.000 54.69176 18 THR C N 1
ATOM 1815 C CA . THR B 1 39 ? 60.23162 54.86557 -7.87568 1.000 57.55009 18 THR C CA 1
ATOM 1816 C C . THR B 1 39 ? 59.18615 55.88202 -7.42554 1.000 55.65641 18 THR C C 1
ATOM 1817 O O . THR B 1 39 ? 58.23774 56.18362 -8.15055 1.000 56.71492 18 THR C O 1
ATOM 1821 N N . THR B 1 40 ? 59.35965 56.39383 -6.20843 1.000 52.09677 19 THR C N 1
ATOM 1822 C CA . THR B 1 40 ? 58.49326 57.44346 -5.68837 1.000 55.48886 19 THR C CA 1
ATOM 1823 C C . THR B 1 40 ? 58.91007 58.78532 -6.26683 1.000 59.74548 19 THR C C 1
ATOM 1824 O O . THR B 1 40 ? 60.09090 59.14453 -6.23025 1.000 61.00691 19 THR C O 1
ATOM 1828 N N . VAL B 1 41 ? 57.93628 59.54370 -6.77285 1.000 62.18995 20 VAL C N 1
ATOM 1829 C CA . VAL B 1 41 ? 58.24279 60.82216 -7.39738 1.000 58.35759 20 VAL C CA 1
ATOM 1830 C C . VAL B 1 41 ? 58.82497 61.83734 -6.42272 1.000 59.49801 20 VAL C C 1
ATOM 1831 O O . VAL B 1 41 ? 59.43529 62.82186 -6.85327 1.000 66.61361 20 VAL C O 1
ATOM 1835 N N . ALA B 1 42 ? 58.72161 61.58821 -5.12169 1.000 62.39066 21 ALA C N 1
ATOM 1836 C CA . ALA B 1 42 ? 59.37567 62.44892 -4.14855 1.000 59.19075 21 ALA C CA 1
ATOM 1837 C C . ALA B 1 42 ? 60.87346 62.18173 -4.03408 1.000 64.05813 21 ALA C C 1
ATOM 1838 O O . ALA B 1 42 ? 61.56284 62.93147 -3.34001 1.000 69.79596 21 ALA C O 1
ATOM 1840 N N . SER B 1 43 ? 61.41245 61.18883 -4.73723 1.000 63.29866 22 SER C N 1
ATOM 1841 C CA . SER B 1 43 ? 62.82227 60.87088 -4.57370 1.000 60.26688 22 SER C CA 1
ATOM 1842 C C . SER B 1 43 ? 63.68890 61.91151 -5.26931 1.000 52.51396 22 SER C C 1
ATOM 1843 O O . SER B 1 43 ? 63.25465 62.58553 -6.20460 1.000 56.37038 22 SER C O 1
ATOM 1846 N N . THR B 1 44 ? 64.91195 62.06975 -4.77022 1.000 48.21439 23 THR C N 1
ATOM 1847 C CA . THR B 1 44 ? 65.85364 62.98400 -5.39936 1.000 63.43720 23 THR C CA 1
ATOM 1848 C C . THR B 1 44 ? 66.26627 62.46496 -6.76557 1.000 64.53462 23 THR C C 1
ATOM 1849 O O . THR B 1 44 ? 66.30701 61.25453 -7.01650 1.000 70.45550 23 THR C O 1
ATOM 1853 N N . VAL B 1 45 ? 66.62594 63.39957 -7.63841 1.000 60.70012 24 VAL C N 1
ATOM 1854 C CA . VAL B 1 45 ? 67.21523 63.02256 -8.91490 1.000 56.45498 24 VAL C CA 1
ATOM 1855 C C . VAL B 1 45 ? 68.46464 62.18851 -8.68721 1.000 57.21550 24 VAL C C 1
ATOM 1856 O O . VAL B 1 45 ? 68.70367 61.18313 -9.37453 1.000 55.04009 24 VAL C O 1
ATOM 1860 N N . ASP B 1 46 ? 69.25674 62.57490 -7.69010 1.000 57.92241 25 ASP C N 1
ATOM 1861 C CA . ASP B 1 46 ? 70.53108 61.91757 -7.42900 1.000 58.51103 25 ASP C CA 1
ATOM 1862 C C . ASP B 1 46 ? 70.36501 60.43191 -7.10653 1.000 56.47622 25 ASP C C 1
ATOM 1863 O O . ASP B 1 46 ? 71.06753 59.58284 -7.66616 1.000 53.77278 25 ASP C O 1
ATOM 1868 N N . GLU B 1 47 ? 69.46219 60.09574 -6.18632 1.000 48.51434 26 GLU C N 1
ATOM 1869 C CA . GLU B 1 47 ? 69.33015 58.69253 -5.82757 1.000 54.35229 26 GLU C CA 1
ATOM 1870 C C . GLU B 1 47 ? 68.69485 57.90529 -6.96232 1.000 62.89364 26 GLU C C 1
ATOM 1871 O O . GLU B 1 47 ? 69.00941 56.72034 -7.15050 1.000 65.06772 26 GLU C O 1
ATOM 1877 N N . THR B 1 48 ? 67.80317 58.54893 -7.72202 1.000 58.19099 27 THR C N 1
ATOM 1878 C CA . THR B 1 48 ? 67.21116 57.89953 -8.88210 1.000 57.70047 27 THR C CA 1
ATOM 1879 C C . THR B 1 48 ? 68.25080 57.69796 -9.96433 1.000 58.04459 27 THR C C 1
ATOM 1880 O O . THR B 1 48 ? 68.31212 56.63069 -10.58038 1.000 54.55192 27 THR C O 1
ATOM 1884 N N . THR B 1 49 ? 69.08326 58.71196 -10.20381 1.000 61.63050 28 THR C N 1
ATOM 1885 C CA . THR B 1 49 ? 70.15276 58.55141 -11.17947 1.000 59.16518 28 THR C CA 1
ATOM 1886 C C . THR B 1 49 ? 71.07627 57.41524 -10.76851 1.000 55.67260 28 THR C C 1
ATOM 1887 O O . THR B 1 49 ? 71.50474 56.61583 -11.60831 1.000 59.54640 28 THR C O 1
ATOM 1891 N N . ARG B 1 50 ? 71.39187 57.32894 -9.47434 1.000 49.96719 29 ARG C N 1
ATOM 1892 C CA . ARG B 1 50 ? 72.30927 56.30228 -9.00334 1.000 54.16887 29 ARG C CA 1
ATOM 1893 C C . ARG B 1 50 ? 71.70437 54.90797 -9.11774 1.000 61.06586 29 ARG C C 1
ATOM 1894 O O . ARG B 1 50 ? 72.35661 53.97973 -9.61884 1.000 56.28282 29 ARG C O 1
ATOM 1902 N N . GLN B 1 51 ? 70.46279 54.73159 -8.65778 1.000 57.81886 30 GLN C N 1
ATOM 1903 C CA . GLN B 1 51 ? 69.84379 53.41228 -8.76667 1.000 49.89056 30 GLN C CA 1
ATOM 1904 C C . GLN B 1 51 ? 69.69606 52.99945 -10.22240 1.000 49.40340 30 GLN C C 1
ATOM 1905 O O . GLN B 1 51 ? 69.90524 51.83590 -10.56523 1.000 54.65832 30 GLN C O 1
ATOM 1911 N N . MET B 1 52 ? 69.34446 53.94215 -11.09607 1.000 53.25271 31 MET C N 1
ATOM 1912 C CA . MET B 1 52 ? 69.14552 53.59353 -12.49711 1.000 52.41766 31 MET C CA 1
ATOM 1913 C C . MET B 1 52 ? 70.46385 53.31740 -13.19725 1.000 42.64179 31 MET C C 1
ATOM 1914 O O . MET B 1 52 ? 70.50725 52.53871 -14.15818 1.000 43.27820 31 MET C O 1
ATOM 1919 N N . ALA B 1 53 ? 71.54649 53.94643 -12.75713 1.000 43.23360 32 ALA C N 1
ATOM 1920 C CA . ALA B 1 53 ? 72.84007 53.59020 -13.33352 1.000 48.39953 32 ALA C CA 1
ATOM 1921 C C . ALA B 1 53 ? 73.19609 52.13595 -13.02061 1.000 51.13190 32 ALA C C 1
ATOM 1922 O O . ALA B 1 53 ? 73.73282 51.42053 -13.88020 1.000 46.44568 32 ALA C O 1
ATOM 1924 N N . GLU B 1 54 ? 72.86766 51.66778 -11.80946 1.000 53.03697 33 GLU C N 1
ATOM 1925 C CA . GLU B 1 54 ? 73.15964 50.27866 -11.45871 1.000 58.88312 33 GLU C CA 1
ATOM 1926 C C . GLU B 1 54 ? 72.33156 49.31406 -12.29358 1.000 57.51396 33 GLU C C 1
ATOM 1927 O O . GLU B 1 54 ? 72.85403 48.28742 -12.75104 1.000 56.13157 33 GLU C O 1
ATOM 1933 N N . VAL B 1 55 ? 71.05542 49.64920 -12.54437 1.000 41.91096 34 VAL C N 1
ATOM 1934 C CA . VAL B 1 55 ? 70.23329 48.82085 -13.42764 1.000 41.49399 34 VAL C CA 1
ATOM 1935 C C . VAL B 1 55 ? 70.87204 48.75218 -14.80386 1.000 49.89433 34 VAL C C 1
ATOM 1936 O O . VAL B 1 55 ? 71.09557 47.66750 -15.35631 1.000 51.29996 34 VAL C O 1
ATOM 1940 N N . HIS B 1 56 ? 71.22719 49.91940 -15.34549 1.000 49.48935 35 HIS C N 1
ATOM 1941 C CA . HIS B 1 56 ? 71.85652 50.00874 -16.65932 1.000 44.38272 35 HIS C CA 1
ATOM 1942 C C . HIS B 1 56 ? 73.12000 49.14647 -16.74838 1.000 49.34276 35 HIS C C 1
ATOM 1943 O O . HIS B 1 56 ? 73.32159 48.41747 -17.72906 1.000 49.45547 35 HIS C O 1
ATOM 1950 N N . ASN B 1 57 ? 74.00463 49.24298 -15.75014 1.000 42.25129 36 ASN C N 1
ATOM 1951 C CA . ASN B 1 57 ? 75.24942 48.48429 -15.81712 1.000 39.59089 36 ASN C CA 1
ATOM 1952 C C . ASN B 1 57 ? 74.99115 46.99290 -15.67798 1.000 48.51550 36 ASN C C 1
ATOM 1953 O O . ASN B 1 57 ? 75.65457 46.18157 -16.33601 1.000 40.76462 36 ASN C O 1
ATOM 1958 N N . LEU B 1 58 ? 74.02075 46.61790 -14.83763 1.000 46.34692 37 LEU C N 1
ATOM 1959 C CA . LEU B 1 58 ? 73.64812 45.21562 -14.73080 1.000 51.00405 37 LEU C CA 1
ATOM 1960 C C . LEU B 1 58 ? 73.09950 44.69793 -16.05418 1.000 49.41671 37 LEU C C 1
ATOM 1961 O O . LEU B 1 58 ? 73.43233 43.58454 -16.46601 1.000 53.65713 37 LEU C O 1
ATOM 1966 N N . ARG B 1 59 ? 72.28897 45.50584 -16.75317 1.000 48.12983 38 ARG C N 1
ATOM 1967 C CA . ARG B 1 59 ? 71.74375 45.06683 -18.03914 1.000 43.81488 38 ARG C CA 1
ATOM 1968 C C . ARG B 1 59 ? 72.86232 44.67461 -19.00058 1.000 43.37136 38 ARG C C 1
ATOM 1969 O O . ARG B 1 59 ? 72.80396 43.62232 -19.65329 1.000 49.74620 38 ARG C O 1
ATOM 1977 N N . HIS B 1 60 ? 73.89920 45.50525 -19.08652 1.000 43.93940 39 HIS C N 1
ATOM 1978 C CA . HIS B 1 60 ? 74.97823 45.25475 -20.03427 1.000 51.02009 39 HIS C CA 1
ATOM 1979 C C . HIS B 1 60 ? 75.93317 44.15805 -19.57577 1.000 48.76658 39 HIS C C 1
ATOM 1980 O O . HIS B 1 60 ? 76.52684 43.48294 -20.42180 1.000 50.26867 39 HIS C O 1
ATOM 1987 N N . ARG B 1 61 ? 76.11344 43.97961 -18.26334 1.000 45.97978 40 ARG C N 1
ATOM 1988 C CA . ARG B 1 61 ? 76.81169 42.79904 -17.76081 1.000 45.66414 40 ARG C CA 1
ATOM 1989 C C . ARG B 1 61 ? 76.13852 41.51809 -18.24218 1.000 49.40678 40 ARG C C 1
ATOM 1990 O O . ARG B 1 61 ? 76.80657 40.58433 -18.70208 1.000 55.87504 40 ARG C O 1
ATOM 1998 N N . ILE B 1 62 ? 74.80537 41.46223 -18.15045 1.000 46.68759 41 ILE C N 1
ATOM 1999 C CA . ILE B 1 62 ? 74.08556 40.23989 -18.50135 1.000 43.45114 41 ILE C CA 1
ATOM 2000 C C . ILE B 1 62 ? 74.22411 39.95119 -19.98954 1.000 41.22907 41 ILE C C 1
ATOM 2001 O O . ILE B 1 62 ? 74.50987 38.81608 -20.38383 1.000 51.55581 41 ILE C O 1
ATOM 2006 N N . GLU B 1 63 ? 74.12267 40.98044 -20.83441 1.000 49.52957 42 GLU C N 1
ATOM 2007 C CA . GLU B 1 63 ? 74.33647 40.77585 -22.26850 1.000 59.29700 42 GLU C CA 1
ATOM 2008 C C . GLU B 1 63 ? 75.73593 40.22649 -22.54672 1.000 62.05890 42 GLU C C 1
ATOM 2009 O O . GLU B 1 63 ? 75.90142 39.33246 -23.38570 1.000 66.62981 42 GLU C O 1
ATOM 2015 N N . ARG B 1 64 ? 76.75461 40.72294 -21.83537 1.000 49.22640 43 ARG C N 1
ATOM 2016 C CA . ARG B 1 64 ? 78.09875 40.19375 -22.04709 1.000 51.48848 43 ARG C CA 1
ATOM 2017 C C . ARG B 1 64 ? 78.21504 38.77403 -21.50598 1.000 52.92989 43 ARG C C 1
ATOM 2018 O O . ARG B 1 64 ? 78.89102 37.93232 -22.10565 1.000 56.35793 43 ARG C O 1
ATOM 2026 N N . LEU B 1 65 ? 77.55098 38.49143 -20.37787 1.000 49.47063 44 LEU C N 1
ATOM 2027 C CA . LEU B 1 65 ? 77.53776 37.14148 -19.82097 1.000 47.61305 44 LEU C CA 1
ATOM 2028 C C . LEU B 1 65 ? 76.91454 36.14003 -20.77966 1.000 57.80733 44 LEU C C 1
ATOM 2029 O O . LEU B 1 65 ? 77.29302 34.96158 -20.78545 1.000 62.45919 44 LEU C O 1
ATOM 2034 N N . LYS B 1 66 ? 75.95169 36.57877 -21.58781 1.000 62.29436 45 LYS C N 1
ATOM 2035 C CA . LYS B 1 66 ? 75.28133 35.64345 -22.47964 1.000 62.21312 45 LYS C CA 1
ATOM 2036 C C . LYS B 1 66 ? 76.19705 35.22160 -23.61826 1.000 54.91662 45 LYS C C 1
ATOM 2037 O O . LYS B 1 66 ? 76.35967 34.02530 -23.88191 1.000 54.86058 45 LYS C O 1
ATOM 2043 N N . ALA B 1 67 ? 76.85998 36.18573 -24.25615 1.000 56.14376 46 ALA C N 1
ATOM 2044 C CA . ALA B 1 67 ? 77.76883 35.84740 -25.34397 1.000 57.91367 46 ALA C CA 1
ATOM 2045 C C . ALA B 1 67 ? 78.90888 34.97518 -24.84273 1.000 52.42085 46 ALA C C 1
ATOM 2046 O O . ALA B 1 67 ? 79.25454 33.96883 -25.47310 1.000 57.56542 46 ALA C O 1
ATOM 2048 N N . GLU B 1 68 ? 79.48783 35.33682 -23.69492 1.000 51.68695 47 GLU C N 1
ATOM 2049 C CA . GLU B 1 68 ? 80.62677 34.60793 -23.15069 1.000 58.51909 47 GLU C CA 1
ATOM 2050 C C . GLU B 1 68 ? 80.19848 33.29578 -22.50436 1.000 54.92994 47 GLU C C 1
ATOM 2051 O O . GLU B 1 68 ? 80.91182 32.28775 -22.61108 1.000 52.20977 47 GLU C O 1
ATOM 2057 N N . GLY B 1 69 ? 79.04425 33.30021 -21.82611 1.000 50.06252 48 GLY C N 1
ATOM 2058 C CA . GLY B 1 69 ? 78.55115 32.08308 -21.20807 1.000 47.69663 48 GLY C CA 1
ATOM 2059 C C . GLY B 1 69 ? 78.24343 31.01919 -22.23693 1.000 49.42861 48 GLY C C 1
ATOM 2060 O O . GLY B 1 69 ? 78.51055 29.83590 -22.02393 1.000 53.67009 48 GLY C O 1
ATOM 2061 N N . GLU B 1 70 ? 77.73884 31.43590 -23.39206 1.000 46.38823 49 GLU C N 1
ATOM 2062 C CA . GLU B 1 70 ? 77.44478 30.46525 -24.42807 1.000 45.41280 49 GLU C CA 1
ATOM 2063 C C . GLU B 1 70 ? 78.71192 29.92365 -25.05830 1.000 56.09639 49 GLU C C 1
ATOM 2064 O O . GLU B 1 70 ? 78.74541 28.74917 -25.44132 1.000 54.40974 49 GLU C O 1
ATOM 2070 N N . GLU B 1 71 ? 79.76778 30.74402 -25.15844 1.000 46.47246 50 GLU C N 1
ATOM 2071 C CA . GLU B 1 71 ? 81.05806 30.20097 -25.57355 1.000 57.31552 50 GLU C CA 1
ATOM 2072 C C . GLU B 1 71 ? 81.60480 29.24664 -24.52319 1.000 53.44984 50 GLU C C 1
ATOM 2073 O O . GLU B 1 71 ? 82.17741 28.20753 -24.85979 1.000 53.07482 50 GLU C O 1
ATOM 2079 N N . LEU B 1 72 ? 81.44262 29.58736 -23.24460 1.000 52.47318 51 LEU C N 1
ATOM 2080 C CA . LEU B 1 72 ? 81.86792 28.68649 -22.18013 1.000 49.92589 51 LEU C CA 1
ATOM 2081 C C . LEU B 1 72 ? 81.09871 27.37747 -22.24493 1.000 55.80945 51 LEU C C 1
ATOM 2082 O O . LEU B 1 72 ? 81.65541 26.30763 -21.97469 1.000 56.01760 51 LEU C O 1
ATOM 2087 N N . ALA B 1 73 ? 79.80848 27.45375 -22.57792 1.000 48.03711 52 ALA C N 1
ATOM 2088 C CA . ALA B 1 73 ? 79.00335 26.25135 -22.70427 1.000 49.84085 52 ALA C CA 1
ATOM 2089 C C . ALA B 1 73 ? 79.53502 25.34359 -23.80870 1.000 54.52256 52 ALA C C 1
ATOM 2090 O O . ALA B 1 73 ? 79.67234 24.13598 -23.60380 1.000 49.32996 52 ALA C O 1
ATOM 2092 N N . LYS B 1 74 ? 79.92556 25.91731 -24.95317 1.000 51.82653 53 LYS C N 1
ATOM 2093 C CA . LYS B 1 74 ? 80.40360 25.10172 -26.06271 1.000 52.19711 53 LYS C CA 1
ATOM 2094 C C . LYS B 1 74 ? 81.86754 24.69013 -25.92070 1.000 56.54464 53 LYS C C 1
ATOM 2095 O O . LYS B 1 74 ? 82.23424 23.60625 -26.38126 1.000 53.81708 53 LYS C O 1
ATOM 2101 N N . HIS B 1 75 ? 82.72807 25.51908 -25.30535 1.000 55.06732 54 HIS C N 1
ATOM 2102 C CA . HIS B 1 75 ? 84.16666 25.33479 -25.47161 1.000 51.51909 54 HIS C CA 1
ATOM 2103 C C . HIS B 1 75 ? 84.96692 25.36605 -24.17353 1.000 54.51223 54 HIS C C 1
ATOM 2104 O O . HIS B 1 75 ? 86.20064 25.26369 -24.21867 1.000 51.26852 54 HIS C O 1
ATOM 2111 N N . GLY B 1 76 ? 84.32559 25.45130 -23.02321 1.000 52.63075 55 GLY C N 1
ATOM 2112 C CA . GLY B 1 76 ? 85.06588 25.42952 -21.78533 1.000 51.89946 55 GLY C CA 1
ATOM 2113 C C . GLY B 1 76 ? 85.75239 26.74348 -21.43883 1.000 54.86292 55 GLY C C 1
ATOM 2114 O O . GLY B 1 76 ? 85.46230 27.81470 -21.99290 1.000 52.03106 55 GLY C O 1
ATOM 2115 N N . PRO B 1 77 ? 86.68645 26.66737 -20.49736 1.000 52.60102 56 PRO C N 1
ATOM 2116 C CA . PRO B 1 77 ? 87.25366 27.88283 -19.89238 1.000 56.52775 56 PRO C CA 1
ATOM 2117 C C . PRO B 1 77 ? 88.11651 28.68412 -20.86097 1.000 59.99868 56 PRO C C 1
ATOM 2118 O O . PRO B 1 77 ? 88.62990 28.17305 -21.85835 1.000 65.71066 56 PRO C O 1
ATOM 2122 N N . ALA B 1 78 ? 88.26691 29.97048 -20.54603 1.000 47.18394 57 ALA C N 1
ATOM 2123 C CA . ALA B 1 78 ? 89.09252 30.84744 -21.36824 1.000 60.71603 57 ALA C CA 1
ATOM 2124 C C . ALA B 1 78 ? 90.57526 30.50379 -21.23651 1.000 62.64243 57 ALA C C 1
ATOM 2125 O O . ALA B 1 78 ? 91.07855 30.25020 -20.13803 1.000 63.15527 57 ALA C O 1
ATOM 2127 N N . LYS B 1 79 ? 91.28236 30.53453 -22.36449 1.000 53.84353 58 LYS C N 1
ATOM 2128 C CA . LYS B 1 79 ? 92.73523 30.58574 -22.31419 1.000 54.12466 58 LYS C CA 1
ATOM 2129 C C . LYS B 1 79 ? 93.15537 31.90188 -21.68646 1.000 61.52460 58 LYS C C 1
ATOM 2130 O O . LYS B 1 79 ? 92.43507 32.90533 -21.75915 1.000 54.06001 58 LYS C O 1
ATOM 2136 N N . ARG B 1 80 ? 94.32442 31.89686 -21.05249 1.000 66.97437 59 ARG C N 1
ATOM 2137 C CA . ARG B 1 80 ? 94.85562 33.15368 -20.55858 1.000 59.98893 59 ARG C CA 1
ATOM 2138 C C . ARG B 1 80 ? 95.00967 34.10165 -21.75133 1.000 61.37366 59 ARG C C 1
ATOM 2139 O O . ARG B 1 80 ? 95.32138 33.64946 -22.85841 1.000 63.96255 59 ARG C O 1
ATOM 2147 N N . PRO B 1 81 ? 94.68758 35.38895 -21.59342 1.000 53.40260 60 PRO C N 1
ATOM 2148 C CA . PRO B 1 81 ? 94.59603 36.27433 -22.77000 1.000 60.44819 60 PRO C CA 1
ATOM 2149 C C . PRO B 1 81 ? 95.85630 36.36115 -23.61698 1.000 72.53981 60 PRO C C 1
ATOM 2150 O O . PRO B 1 81 ? 95.75532 36.58401 -24.82843 1.000 81.76555 60 PRO C O 1
ATOM 2154 N N . ASP B 1 82 ? 97.03579 36.18429 -23.03966 1.000 70.04725 61 ASP C N 1
ATOM 2155 C CA . ASP B 1 82 ? 98.25026 36.25602 -23.83872 1.000 67.87015 61 ASP C CA 1
ATOM 2156 C C . ASP B 1 82 ? 98.56627 34.94557 -24.53718 1.000 71.23293 61 ASP C C 1
ATOM 2157 O O . ASP B 1 82 ? 99.49791 34.89676 -25.34009 1.000 77.94830 61 ASP C O 1
ATOM 2162 N N . GLN B 1 83 ? 97.78622 33.90425 -24.28988 1.000 55.51456 62 GLN C N 1
ATOM 2163 C CA . GLN B 1 83 ? 98.06832 32.56402 -24.78071 1.000 65.05863 62 GLN C CA 1
ATOM 2164 C C . GLN B 1 83 ? 96.95732 32.08095 -25.70440 1.000 64.41246 62 GLN C C 1
ATOM 2165 O O . GLN B 1 83 ? 96.64554 30.88973 -25.75789 1.000 66.80975 62 GLN C O 1
ATOM 2171 N N . GLN B 1 84 ? 96.37901 32.99900 -26.46196 1.000 69.01167 63 GLN C N 1
ATOM 2172 C CA . GLN B 1 84 ? 95.27736 32.64728 -27.33188 1.000 70.53249 63 GLN C CA 1
ATOM 2173 C C . GLN B 1 84 ? 95.79227 32.07904 -28.64247 1.000 74.37872 63 GLN C C 1
ATOM 2174 O O . GLN B 1 84 ? 96.93889 32.29295 -29.03988 1.000 84.19449 63 GLN C O 1
ATOM 2180 N N . GLY B 1 85 ? 94.92519 31.36510 -29.32174 1.000 68.41475 64 GLY C N 1
ATOM 2181 C CA . GLY B 1 85 ? 95.28426 30.78590 -30.59667 1.000 69.59931 64 GLY C CA 1
ATOM 2182 C C . GLY B 1 85 ? 94.45191 29.56233 -30.87659 1.000 73.61484 64 GLY C C 1
ATOM 2183 O O . GLY B 1 85 ? 94.02568 28.83752 -29.98321 1.000 72.64879 64 GLY C O 1
ATOM 2184 N N . ILE B 1 86 ? 94.20640 29.32911 -32.16281 1.000 78.12977 65 ILE C N 1
ATOM 2185 C CA . ILE B 1 86 ? 93.40500 28.18624 -32.56273 1.000 75.87976 65 ILE C CA 1
ATOM 2186 C C . ILE B 1 86 ? 94.22955 26.92134 -32.37591 1.000 69.88772 65 ILE C C 1
ATOM 2187 O O . ILE B 1 86 ? 95.39542 26.85503 -32.78238 1.000 67.78457 65 ILE C O 1
ATOM 2192 N N . ASP B 1 87 ? 93.61014 25.90352 -31.76683 1.000 80.10283 66 ASP C N 1
ATOM 2193 C CA . ASP B 1 87 ? 94.33677 24.73269 -31.28611 1.000 77.23994 66 ASP C CA 1
ATOM 2194 C C . ASP B 1 87 ? 95.16611 24.09382 -32.40119 1.000 83.27387 66 ASP C C 1
ATOM 2195 O O . ASP B 1 87 ? 96.31336 23.68590 -32.17808 1.000 87.34242 66 ASP C O 1
ATOM 2198 N N . ARG B 1 88 ? 94.60830 24.02384 -33.61453 1.000 83.31106 67 ARG C N 1
ATOM 2199 C CA . ARG B 1 88 ? 95.28234 23.36823 -34.73457 1.000 87.31930 67 ARG C CA 1
ATOM 2200 C C . ARG B 1 88 ? 96.67835 23.92411 -34.98330 1.000 92.08754 67 ARG C C 1
ATOM 2201 O O . ARG B 1 88 ? 97.59191 23.18189 -35.36474 1.000 85.34314 67 ARG C O 1
ATOM 2209 N N . TYR B 1 89 ? 96.85609 25.23329 -34.79778 1.000 96.14164 68 TYR C N 1
ATOM 2210 C CA . TYR B 1 89 ? 98.11181 25.90148 -35.14070 1.000 92.20010 68 TYR C CA 1
ATOM 2211 C C . TYR B 1 89 ? 99.05690 25.88288 -33.93443 1.000 101.59621 68 TYR C C 1
ATOM 2212 O O . TYR B 1 89 ? 99.32470 26.89779 -33.28807 1.000 109.24441 68 TYR C O 1
ATOM 2221 N N . GLN B 1 90 ? 99.57353 24.68811 -33.64581 1.000 101.82374 69 GLN C N 1
ATOM 2222 C CA . GLN B 1 90 ? 100.44452 24.46485 -32.48998 1.000 104.96862 69 GLN C CA 1
ATOM 2223 C C . GLN B 1 90 ? 101.12358 23.09165 -32.58381 1.000 108.01901 69 GLN C C 1
ATOM 2224 O O . GLN B 1 90 ? 102.18504 22.84979 -31.99796 1.000 104.04382 69 GLN C O 1
ATOM 2226 N N . PRO B 1 93 ? 100.47811 20.77583 -29.70974 1.000 98.76070 72 PRO C N 1
ATOM 2227 C CA . PRO B 1 93 ? 99.78600 19.57495 -29.22072 1.000 101.56071 72 PRO C CA 1
ATOM 2228 C C . PRO B 1 93 ? 98.93154 19.91092 -27.98501 1.000 107.30262 72 PRO C C 1
ATOM 2229 O O . PRO B 1 93 ? 99.46373 20.35119 -26.96570 1.000 112.78235 72 PRO C O 1
ATOM 2233 N N . VAL B 1 94 ? 97.62032 19.68531 -28.08113 1.000 101.05454 73 VAL C N 1
ATOM 2234 C CA . VAL B 1 94 ? 96.64852 20.14830 -27.09253 1.000 95.55116 73 VAL C CA 1
ATOM 2235 C C . VAL B 1 94 ? 96.03062 18.98316 -26.33693 1.000 92.37859 73 VAL C C 1
ATOM 2236 O O . VAL B 1 94 ? 95.78687 17.91058 -26.90820 1.000 92.84600 73 VAL C O 1
ATOM 2240 N N . GLU B 1 95 ? 95.76179 19.19769 -25.04779 1.000 90.94473 74 GLU C N 1
ATOM 2241 C CA . GLU B 1 95 ? 95.12864 18.19066 -24.20248 1.000 93.96365 74 GLU C CA 1
ATOM 2242 C C . GLU B 1 95 ? 93.62655 18.18616 -24.45596 1.000 91.22733 74 GLU C C 1
ATOM 2243 O O . GLU B 1 95 ? 92.93088 19.14675 -24.11102 1.000 95.11423 74 GLU C O 1
ATOM 2249 N N . LYS B 1 96 ? 93.12530 17.12030 -25.07351 1.000 83.37444 75 LYS C N 1
ATOM 2250 C CA . LYS B 1 96 ? 91.71766 17.00925 -25.43879 1.000 77.71141 75 LYS C CA 1
ATOM 2251 C C . LYS B 1 96 ? 91.00150 16.18657 -24.37140 1.000 80.75645 75 LYS C C 1
ATOM 2252 O O . LYS B 1 96 ? 91.33290 15.01188 -24.16055 1.000 78.98964 75 LYS C O 1
ATOM 2258 N N . GLY B 1 97 ? 90.03418 16.81172 -23.68961 1.000 77.38967 76 GLY C N 1
ATOM 2259 C CA . GLY B 1 97 ? 89.25991 16.15048 -22.66383 1.000 63.51795 76 GLY C CA 1
ATOM 2260 C C . GLY B 1 97 ? 88.11197 15.35844 -23.24588 1.000 64.68798 76 GLY C C 1
ATOM 2261 O O . GLY B 1 97 ? 87.97271 15.23826 -24.46640 1.000 66.45551 76 GLY C O 1
ATOM 2262 N N . PRO B 1 98 ? 87.25888 14.80232 -22.37546 1.000 65.83105 77 PRO C N 1
ATOM 2263 C CA . PRO B 1 98 ? 86.14446 13.97215 -22.87005 1.000 66.30311 77 PRO C CA 1
ATOM 2264 C C . PRO B 1 98 ? 85.23610 14.68641 -23.85897 1.000 74.31564 77 PRO C C 1
ATOM 2265 O O . PRO B 1 98 ? 84.79199 14.08107 -24.84122 1.000 68.99745 77 PRO C O 1
ATOM 2269 N N . ASN B 1 99 ? 84.90741 15.94901 -23.60489 1.000 76.52982 78 ASN C N 1
ATOM 2270 C CA . ASN B 1 99 ? 83.97807 16.69534 -24.44178 1.000 75.20892 78 ASN C CA 1
ATOM 2271 C C . ASN B 1 99 ? 84.67272 17.75358 -25.28770 1.000 70.76820 78 ASN C C 1
ATOM 2272 O O . ASN B 1 99 ? 84.09095 18.80544 -25.55710 1.000 70.55853 78 ASN C O 1
ATOM 2277 N N . TYR B 1 100 ? 85.89841 17.47830 -25.73159 1.000 61.40776 79 TYR C N 1
ATOM 2278 C CA . TYR B 1 100 ? 86.68453 18.49250 -26.42041 1.000 55.44677 79 TYR C CA 1
ATOM 2279 C C . TYR B 1 100 ? 85.97185 18.97877 -27.67843 1.000 63.48291 79 TYR C C 1
ATOM 2280 O O . TYR B 1 100 ? 85.49705 18.18399 -28.49518 1.000 61.28491 79 TYR C O 1
ATOM 2289 N N . ALA B 1 101 ? 85.93093 20.29983 -27.84770 1.000 62.01474 80 ALA C N 1
ATOM 2290 C CA . ALA B 1 101 ? 85.29351 20.89675 -29.01817 1.000 59.23761 80 ALA C CA 1
ATOM 2291 C C . ALA B 1 101 ? 86.10272 22.14299 -29.36135 1.000 61.50889 80 ALA C C 1
ATOM 2292 O O . ALA B 1 101 ? 85.99010 23.16767 -28.67617 1.000 62.77482 80 ALA C O 1
ATOM 2294 N N . GLU B 1 102 ? 86.90903 22.04213 -30.41864 1.000 61.93727 81 GLU C N 1
ATOM 2295 C CA . GLU B 1 102 ? 87.85713 23.09557 -30.75676 1.000 51.53064 81 GLU C CA 1
ATOM 2296 C C . GLU B 1 102 ? 87.14716 24.42751 -30.96909 1.000 62.97856 81 GLU C C 1
ATOM 2297 O O . GLU B 1 102 ? 86.22743 24.53104 -31.78979 1.000 66.95846 81 GLU C O 1
ATOM 2303 N N . ASP B 1 103 ? 87.58120 25.43995 -30.21889 1.000 58.27973 82 ASP C N 1
ATOM 2304 C CA . ASP B 1 103 ? 87.05598 26.78996 -30.34821 1.000 57.44226 82 ASP C CA 1
ATOM 2305 C C . ASP B 1 103 ? 87.55597 27.38397 -31.65800 1.000 60.26314 82 ASP C C 1
ATOM 2306 O O . ASP B 1 103 ? 88.76702 27.58515 -31.81018 1.000 55.70854 82 ASP C O 1
ATOM 2311 N N . PRO B 1 104 ? 86.67843 27.68254 -32.62217 1.000 64.24895 83 PRO C N 1
ATOM 2312 C CA . PRO B 1 104 ? 87.16071 28.26056 -33.88579 1.000 63.15982 83 PRO C CA 1
ATOM 2313 C C . PRO B 1 104 ? 87.77109 29.64027 -33.72710 1.000 66.13734 83 PRO C C 1
ATOM 2314 O O . PRO B 1 104 ? 88.49527 30.07344 -34.62950 1.000 68.06849 83 PRO C O 1
ATOM 2318 N N . THR B 1 105 ? 87.49575 30.34811 -32.63123 1.000 67.85020 84 THR C N 1
ATOM 2319 C CA . THR B 1 105 ? 88.12995 31.63315 -32.35376 1.000 70.11931 84 THR C CA 1
ATOM 2320 C C . THR B 1 105 ? 89.40181 31.49694 -31.52808 1.000 72.47400 84 THR C C 1
ATOM 2321 O O . THR B 1 105 ? 90.03721 32.51017 -31.22562 1.000 78.41943 84 THR C O 1
ATOM 2325 N N . GLY B 1 106 ? 89.74771 30.28859 -31.09847 1.000 70.42975 85 GLY C N 1
ATOM 2326 C CA . GLY B 1 106 ? 90.97049 30.08881 -30.34632 1.000 69.20245 85 GLY C CA 1
ATOM 2327 C C . GLY B 1 106 ? 91.00813 30.76372 -28.99525 1.000 70.07693 85 GLY C C 1
ATOM 2328 O O . GLY B 1 106 ? 92.09251 30.92796 -28.43270 1.000 71.78334 85 GLY C O 1
ATOM 2329 N N . ARG B 1 107 ? 89.85463 31.14803 -28.43948 1.000 65.73604 86 ARG C N 1
ATOM 2330 C CA . ARG B 1 107 ? 89.86034 31.88830 -27.18293 1.000 62.31130 86 ARG C CA 1
ATOM 2331 C C . ARG B 1 107 ? 89.68774 31.01244 -25.95129 1.000 63.98208 86 ARG C C 1
ATOM 2332 O O . ARG B 1 107 ? 90.08927 31.42993 -24.85900 1.000 65.28626 86 ARG C O 1
ATOM 2340 N N . ARG B 1 108 ? 89.09618 29.83036 -26.08702 1.000 59.84698 87 ARG C N 1
ATOM 2341 C CA . ARG B 1 108 ? 88.85886 28.94194 -24.95850 1.000 60.12294 87 ARG C CA 1
ATOM 2342 C C . ARG B 1 108 ? 89.50301 27.58251 -25.22332 1.000 62.52796 87 ARG C C 1
ATOM 2343 O O . ARG B 1 108 ? 89.74211 27.20097 -26.37224 1.000 67.15324 87 ARG C O 1
ATOM 2351 N N . THR B 1 109 ? 89.73990 26.82021 -24.15173 1.000 56.53069 88 THR C N 1
ATOM 2352 C CA . THR B 1 109 ? 90.56946 25.62618 -24.29077 1.000 57.38785 88 THR C CA 1
ATOM 2353 C C . THR B 1 109 ? 89.90117 24.52853 -25.10687 1.000 61.48977 88 THR C C 1
ATOM 2354 O O . THR B 1 109 ? 90.60121 23.64707 -25.61320 1.000 57.92400 88 THR C O 1
ATOM 2358 N N . GLY B 1 110 ? 88.57795 24.54994 -25.24621 1.000 55.07729 89 GLY C N 1
ATOM 2359 C CA . GLY B 1 110 ? 87.88194 23.48922 -25.92424 1.000 57.67565 89 GLY C CA 1
ATOM 2360 C C . GLY B 1 110 ? 87.37758 22.39943 -25.00377 1.000 60.98265 89 GLY C C 1
ATOM 2361 O O . GLY B 1 110 ? 86.50526 21.61747 -25.40558 1.000 62.38174 89 GLY C O 1
ATOM 2362 N N . ASN B 1 111 ? 87.90207 22.32496 -23.77969 1.000 52.35518 90 ASN C N 1
ATOM 2363 C CA . ASN B 1 111 ? 87.54204 21.25094 -22.85835 1.000 53.50117 90 ASN C CA 1
ATOM 2364 C C . ASN B 1 111 ? 86.30934 21.65869 -22.05770 1.000 57.22431 90 ASN C C 1
ATOM 2365 O O . ASN B 1 111 ? 86.36226 21.97223 -20.86129 1.000 52.57485 90 ASN C O 1
ATOM 2370 N N . ALA B 1 112 ? 85.18083 21.62716 -22.76756 1.000 52.16165 91 ALA C N 1
ATOM 2371 C CA . ALA B 1 112 ? 83.87823 21.97537 -22.23514 1.000 57.61585 91 ALA C CA 1
ATOM 2372 C C . ALA B 1 112 ? 83.35433 20.84639 -21.36231 1.000 62.95488 91 ALA C C 1
ATOM 2373 O O . ALA B 1 112 ? 83.78116 19.69873 -21.47311 1.000 71.23335 91 ALA C O 1
ATOM 2375 N N . CYS B 1 113 ? 82.42876 21.18915 -20.47030 1.000 59.46574 92 CYS C N 1
ATOM 2376 C CA . CYS B 1 113 ? 81.65787 20.21125 -19.70905 1.000 56.31703 92 CYS C CA 1
ATOM 2377 C C . CYS B 1 113 ? 80.84701 19.29568 -20.62624 1.000 55.80741 92 CYS C C 1
ATOM 2378 O O . CYS B 1 113 ? 80.78330 19.51602 -21.84161 1.000 58.40801 92 CYS C O 1
ATOM 2381 N N . ASP B 1 114 ? 80.17326 18.30276 -20.05492 1.000 59.87292 93 ASP C N 1
ATOM 2382 C CA . ASP B 1 114 ? 79.27209 17.47866 -20.85860 1.000 70.94813 93 ASP C CA 1
ATOM 2383 C C . ASP B 1 114 ? 78.13645 18.31926 -21.45332 1.000 62.13353 93 ASP C C 1
ATOM 2384 O O . ASP B 1 114 ? 77.54893 19.14885 -20.75438 1.000 53.85758 93 ASP C O 1
ATOM 2389 N N . PRO B 1 115 ? 77.76514 18.08749 -22.72284 1.000 69.07674 94 PRO C N 1
ATOM 2390 C CA . PRO B 1 115 ? 76.83467 19.01158 -23.39745 1.000 71.17953 94 PRO C CA 1
ATOM 2391 C C . PRO B 1 115 ? 75.42214 19.00753 -22.83326 1.000 78.00829 94 PRO C C 1
ATOM 2392 O O . PRO B 1 115 ? 74.68587 19.98872 -23.03444 1.000 71.16496 94 PRO C O 1
ATOM 2396 N N . GLU B 1 116 ? 74.99588 17.92633 -22.17440 1.000 71.57837 95 GLU C N 1
ATOM 2397 C CA . GLU B 1 116 ? 73.65453 17.95479 -21.60660 1.000 79.69771 95 GLU C CA 1
ATOM 2398 C C . GLU B 1 116 ? 73.64209 18.68112 -20.26716 1.000 64.23659 95 GLU C C 1
ATOM 2399 O O . GLU B 1 116 ? 72.62129 19.26811 -19.89887 1.000 55.37804 95 GLU C O 1
ATOM 2405 N N . VAL B 1 117 ? 74.75714 18.66124 -19.53349 1.000 50.62420 96 VAL C N 1
ATOM 2406 C CA . VAL B 1 117 ? 74.86441 19.52136 -18.35940 1.000 59.01427 96 VAL C CA 1
ATOM 2407 C C . VAL B 1 117 ? 75.08233 20.97693 -18.77731 1.000 61.16921 96 VAL C C 1
ATOM 2408 O O . VAL B 1 117 ? 74.75013 21.89589 -18.02570 1.000 60.43215 96 VAL C O 1
ATOM 2412 N N . ALA B 1 118 ? 75.63343 21.21063 -19.97674 1.000 63.19681 97 ALA C N 1
ATOM 2413 C CA . ALA B 1 118 ? 75.74516 22.56448 -20.51637 1.000 57.40617 97 ALA C CA 1
ATOM 2414 C C . ALA B 1 118 ? 74.37933 23.22763 -20.66299 1.000 61.26269 97 ALA C C 1
ATOM 2415 O O . ALA B 1 118 ? 74.26811 24.46230 -20.60192 1.000 58.46623 97 ALA C O 1
ATOM 2417 N N . LYS B 1 119 ? 73.32944 22.43230 -20.86195 1.000 62.20833 98 LYS C N 1
ATOM 2418 C CA . LYS B 1 119 ? 72.01318 23.02360 -21.03116 1.000 64.31973 98 LYS C CA 1
ATOM 2419 C C . LYS B 1 119 ? 71.56961 23.76394 -19.77922 1.000 53.80564 98 LYS C C 1
ATOM 2420 O O . LYS B 1 119 ? 70.78076 24.70017 -19.88218 1.000 52.12567 98 LYS C O 1
ATOM 2426 N N . VAL B 1 120 ? 72.08302 23.39599 -18.60607 1.000 49.94174 99 VAL C N 1
ATOM 2427 C CA . VAL B 1 120 ? 71.74523 24.14614 -17.40268 1.000 48.14170 99 VAL C CA 1
ATOM 2428 C C . VAL B 1 120 ? 72.23643 25.57031 -17.54125 1.000 60.24027 99 VAL C C 1
ATOM 2429 O O . VAL B 1 120 ? 71.51639 26.53762 -17.24795 1.000 55.04055 99 VAL C O 1
ATOM 2433 N N . LEU B 1 121 ? 73.47625 25.71477 -18.00602 1.000 50.79075 100 LEU C N 1
ATOM 2434 C CA . LEU B 1 121 ? 74.04996 27.02824 -18.21547 1.000 50.46295 100 LEU C CA 1
ATOM 2435 C C . LEU B 1 121 ? 73.31548 27.77278 -19.32499 1.000 50.70814 100 LEU C C 1
ATOM 2436 O O . LEU B 1 121 ? 72.89976 28.92507 -19.14732 1.000 57.52856 100 LEU C O 1
ATOM 2441 N N . VAL B 1 122 ? 73.09968 27.10824 -20.46084 1.000 45.70314 101 VAL C N 1
ATOM 2442 C CA . VAL B 1 122 ? 72.49570 27.76914 -21.61439 1.000 46.66275 101 VAL C CA 1
ATOM 2443 C C . VAL B 1 122 ? 71.09667 28.28101 -21.28765 1.000 60.80832 101 VAL C C 1
ATOM 2444 O O . VAL B 1 122 ? 70.72637 29.40001 -21.66429 1.000 55.98177 101 VAL C O 1
ATOM 2448 N N . LYS B 1 123 ? 70.32042 27.49633 -20.54237 1.000 53.19163 102 LYS C N 1
ATOM 2449 C CA . LYS B 1 123 ? 68.95297 27.92402 -20.26463 1.000 58.10655 102 LYS C CA 1
ATOM 2450 C C . LYS B 1 123 ? 68.94946 29.05309 -19.25020 1.000 36.69733 102 LYS C C 1
ATOM 2451 O O . LYS B 1 123 ? 68.16505 29.99808 -19.36576 1.000 52.75325 102 LYS C O 1
ATOM 2457 N N . THR B 1 124 ? 69.85101 28.99492 -18.27641 1.000 50.56449 103 THR C N 1
ATOM 2458 C CA . THR B 1 124 ? 69.91950 30.05062 -17.27796 1.000 47.94624 103 THR C CA 1
ATOM 2459 C C . THR B 1 124 ? 70.35470 31.37691 -17.89461 1.000 54.97670 103 THR C C 1
ATOM 2460 O O . THR B 1 124 ? 69.80217 32.42681 -17.55323 1.000 55.79661 103 THR C O 1
ATOM 2464 N N . LEU B 1 125 ? 71.24986 31.34240 -18.88939 1.000 55.41836 104 LEU C N 1
ATOM 2465 C CA . LEU B 1 125 ? 71.63678 32.58057 -19.56175 1.000 49.89521 104 LEU C CA 1
ATOM 2466 C C . LEU B 1 125 ? 70.46855 33.19521 -20.32456 1.000 51.19015 104 LEU C C 1
ATOM 2467 O O . LEU B 1 125 ? 70.30180 34.42271 -20.32977 1.000 56.67340 104 LEU C O 1
ATOM 2472 N N . GLU B 1 126 ? 69.67072 32.36433 -20.99861 1.000 49.63178 105 GLU C N 1
ATOM 2473 C CA . GLU B 1 126 ? 68.51042 32.87528 -21.71496 1.000 50.70330 105 GLU C CA 1
ATOM 2474 C C . GLU B 1 126 ? 67.52614 33.50490 -20.75352 1.000 48.05284 105 GLU C C 1
ATOM 2475 O O . GLU B 1 126 ? 66.89959 34.51965 -21.07201 1.000 57.70690 105 GLU C O 1
ATOM 2481 N N . GLU B 1 127 ? 67.37110 32.91253 -19.56954 1.000 53.55965 106 GLU C N 1
ATOM 2482 C CA . GLU B 1 127 ? 66.45850 33.49172 -18.59456 1.000 51.09118 106 GLU C CA 1
ATOM 2483 C C . GLU B 1 127 ? 66.95723 34.84804 -18.12280 1.000 57.73818 106 GLU C C 1
ATOM 2484 O O . GLU B 1 127 ? 66.17070 35.79502 -18.00825 1.000 52.53760 106 GLU C O 1
ATOM 2490 N N . ALA B 1 128 ? 68.26696 34.96292 -17.87404 1.000 56.50371 107 ALA C N 1
ATOM 2491 C CA . ALA B 1 128 ? 68.83964 36.22226 -17.41395 1.000 46.13300 107 ALA C CA 1
ATOM 2492 C C . ALA B 1 128 ? 68.69543 37.29823 -18.47684 1.000 50.01953 107 ALA C C 1
ATOM 2493 O O . ALA B 1 128 ? 68.30996 38.43672 -18.18215 1.000 49.68628 107 ALA C O 1
ATOM 2495 N N . VAL B 1 129 ? 69.01602 36.95763 -19.72483 1.000 49.98670 108 VAL C N 1
ATOM 2496 C CA . VAL B 1 129 ? 68.83319 37.91117 -20.81234 1.000 53.71561 108 VAL C CA 1
ATOM 2497 C C . VAL B 1 129 ? 67.37890 38.34593 -20.89767 1.000 61.66997 108 VAL C C 1
ATOM 2498 O O . VAL B 1 129 ? 67.08456 39.53662 -21.05371 1.000 62.99661 108 VAL C O 1
ATOM 2502 N N . ALA B 1 130 ? 66.44510 37.39649 -20.73998 1.000 59.90347 109 ALA C N 1
ATOM 2503 C CA . ALA B 1 130 ? 65.03044 37.73558 -20.84080 1.000 55.16745 109 ALA C CA 1
ATOM 2504 C C . ALA B 1 130 ? 64.62372 38.71719 -19.74928 1.000 52.13131 109 ALA C C 1
ATOM 2505 O O . ALA B 1 130 ? 63.87425 39.66341 -20.00997 1.000 49.12594 109 ALA C O 1
ATOM 2507 N N . VAL B 1 131 ? 65.15390 38.53835 -18.53367 1.000 49.77803 110 VAL C N 1
ATOM 2508 C CA . VAL B 1 131 ? 64.81508 39.43467 -17.42830 1.000 58.52096 110 VAL C CA 1
ATOM 2509 C C . VAL B 1 131 ? 65.14460 40.87890 -17.77893 1.000 59.72941 110 VAL C C 1
ATOM 2510 O O . VAL B 1 131 ? 64.39228 41.79676 -17.43766 1.000 63.78061 110 VAL C O 1
ATOM 2514 N N . ALA B 1 132 ? 66.27617 41.10432 -18.45306 1.000 57.76365 111 ALA C N 1
ATOM 2515 C CA . ALA B 1 132 ? 66.78030 42.44658 -18.72804 1.000 58.57775 111 ALA C CA 1
ATOM 2516 C C . ALA B 1 132 ? 66.49950 42.92222 -20.13777 1.000 47.08663 111 ALA C C 1
ATOM 2517 O O . ALA B 1 132 ? 66.91572 44.02771 -20.48694 1.000 46.51451 111 ALA C O 1
ATOM 2519 N N . HIS B 1 133 ? 65.82318 42.12562 -20.95982 1.000 52.87177 112 HIS C N 1
ATOM 2520 C CA . HIS B 1 133 ? 65.76059 42.45649 -22.37286 1.000 53.86453 112 HIS C CA 1
ATOM 2521 C C . HIS B 1 133 ? 64.98068 43.75011 -22.59587 1.000 59.97695 112 HIS C C 1
ATOM 2522 O O . HIS B 1 133 ? 64.05928 44.08848 -21.84439 1.000 48.65390 112 HIS C O 1
ATOM 2529 N N . LYS B 1 134 ? 65.32785 44.43942 -23.68822 1.000 68.69481 113 LYS C N 1
ATOM 2530 C CA . LYS B 1 134 ? 64.60895 45.64244 -24.09707 1.000 69.88210 113 LYS C CA 1
ATOM 2531 C C . LYS B 1 134 ? 63.12072 45.36203 -24.28876 1.000 71.53787 113 LYS C C 1
ATOM 2532 O O . LYS B 1 134 ? 62.28922 46.26136 -24.10956 1.000 70.80014 113 LYS C O 1
ATOM 2538 N N . ASP B 1 135 ? 62.77442 44.11994 -24.64333 1.000 68.43054 114 ASP C N 1
ATOM 2539 C CA . ASP B 1 135 ? 61.38994 43.71017 -24.83039 1.000 71.16778 114 ASP C CA 1
ATOM 2540 C C . ASP B 1 135 ? 60.54284 43.92722 -23.58449 1.000 76.70863 114 ASP C C 1
ATOM 2541 O O . ASP B 1 135 ? 59.31258 44.01033 -23.68794 1.000 80.48332 114 ASP C O 1
ATOM 2546 N N . GLN B 1 136 ? 61.16000 43.99911 -22.40630 1.000 71.54921 115 GLN C N 1
ATOM 2547 C CA . GLN B 1 136 ? 60.38261 44.24855 -21.19885 1.000 65.24401 115 GLN C CA 1
ATOM 2548 C C . GLN B 1 136 ? 59.74064 45.63546 -21.20601 1.000 64.27551 115 GLN C C 1
ATOM 2549 O O . GLN B 1 136 ? 58.77835 45.87824 -20.45999 1.000 54.24818 115 GLN C O 1
ATOM 2555 N N . VAL B 1 137 ? 60.24546 46.55355 -22.03024 1.000 58.76271 116 VAL C N 1
ATOM 2556 C CA . VAL B 1 137 ? 59.60920 47.85927 -22.11823 1.000 64.22764 116 VAL C CA 1
ATOM 2557 C C . VAL B 1 137 ? 58.24045 47.72358 -22.76684 1.000 76.21012 116 VAL C C 1
ATOM 2558 O O . VAL B 1 137 ? 57.23626 48.22115 -22.24267 1.000 75.52364 116 VAL C O 1
ATOM 2562 N N . ALA B 1 138 ? 58.17355 46.99421 -23.88561 1.000 79.91209 117 ALA C N 1
ATOM 2563 C CA . ALA B 1 138 ? 56.89432 46.75732 -24.54372 1.000 81.05190 117 ALA C CA 1
ATOM 2564 C C . ALA B 1 138 ? 55.92369 46.03086 -23.62412 1.000 73.97596 117 ALA C C 1
ATOM 2565 O O . ALA B 1 138 ? 54.72718 46.33383 -23.61402 1.000 77.52616 117 ALA C O 1
ATOM 2567 N N . LYS B 1 139 ? 56.42551 45.10138 -22.82132 1.000 67.82525 118 LYS C N 1
ATOM 2568 C CA . LYS B 1 139 ? 55.61761 44.35499 -21.87272 1.000 59.58117 118 LYS C CA 1
ATOM 2569 C C . LYS B 1 139 ? 55.27463 45.15704 -20.61400 1.000 61.94314 118 LYS C C 1
ATOM 2570 O O . LYS B 1 139 ? 54.75081 44.57763 -19.65612 1.000 68.70286 118 LYS C O 1
ATOM 2576 N N . LYS B 1 140 ? 55.56482 46.46237 -20.58723 1.000 68.70941 119 LYS C N 1
ATOM 2577 C CA . LYS B 1 140 ? 55.32698 47.33314 -19.42196 1.000 68.01501 119 LYS C CA 1
ATOM 2578 C C . LYS B 1 140 ? 55.84351 46.71518 -18.11476 1.000 63.11085 119 LYS C C 1
ATOM 2579 O O . LYS B 1 140 ? 55.14619 46.68010 -17.09726 1.000 65.54416 119 LYS C O 1
ATOM 2585 N N . MET B 1 141 ? 57.08229 46.24695 -18.12281 1.000 58.05323 120 MET C N 1
ATOM 2586 C CA . MET B 1 141 ? 57.66210 45.63082 -16.92834 1.000 63.97353 120 MET C CA 1
ATOM 2587 C C . MET B 1 141 ? 58.86936 46.39561 -16.40510 1.000 65.82905 120 MET C C 1
ATOM 2588 O O . MET B 1 141 ? 59.93378 46.38930 -17.05680 1.000 57.35734 120 MET C O 1
ATOM 2593 N N . PRO B 1 142 ? 58.76650 47.06713 -15.25995 1.000 67.04884 121 PRO C N 1
ATOM 2594 C CA . PRO B 1 142 ? 59.93160 47.78352 -14.72292 1.000 56.80477 121 PRO C CA 1
ATOM 2595 C C . PRO B 1 142 ? 60.96466 46.80865 -14.18025 1.000 51.27206 121 PRO C C 1
ATOM 2596 O O . PRO B 1 142 ? 60.62316 45.82582 -13.52009 1.000 58.92598 121 PRO C O 1
ATOM 2600 N N . LEU B 1 143 ? 62.23915 47.12070 -14.41357 1.000 48.60084 122 LEU C N 1
ATOM 2601 C CA . LEU B 1 143 ? 63.34200 46.32050 -13.90509 1.000 43.69543 122 LEU C CA 1
ATOM 2602 C C . LEU B 1 143 ? 63.76834 46.80885 -12.53317 1.000 53.38558 122 LEU C C 1
ATOM 2603 O O . LEU B 1 143 ? 63.70884 48.00333 -12.23862 1.000 62.03718 122 LEU C O 1
ATOM 2608 N N . THR B 1 144 ? 64.26213 45.88213 -11.71135 1.000 54.04396 123 THR C N 1
ATOM 2609 C CA . THR B 1 144 ? 64.79299 46.22612 -10.39943 1.000 49.33098 123 THR C CA 1
ATOM 2610 C C . THR B 1 144 ? 66.21722 45.70921 -10.26113 1.000 48.52475 123 THR C C 1
ATOM 2611 O O . THR B 1 144 ? 66.61873 44.74776 -10.92424 1.000 51.42399 123 THR C O 1
ATOM 2615 N N . ILE B 1 145 ? 66.98717 46.37540 -9.40119 1.000 51.38560 124 ILE C N 1
ATOM 2616 C CA . ILE B 1 145 ? 68.34532 45.91129 -9.12071 1.000 58.79471 124 ILE C CA 1
ATOM 2617 C C . ILE B 1 145 ? 68.30112 44.48961 -8.57057 1.000 56.19032 124 ILE C C 1
ATOM 2618 O O . ILE B 1 145 ? 69.15345 43.64885 -8.89680 1.000 57.40525 124 ILE C O 1
ATOM 2623 N N . LYS B 1 146 ? 67.28999 44.18871 -7.74988 1.000 47.02837 125 LYS C N 1
ATOM 2624 C CA . LYS B 1 146 ? 67.26743 42.90608 -7.05963 1.000 56.94791 125 LYS C CA 1
ATOM 2625 C C . LYS B 1 146 ? 66.95662 41.76075 -8.01657 1.000 52.51388 125 LYS C C 1
ATOM 2626 O O . LYS B 1 146 ? 67.60645 40.71499 -7.95486 1.000 54.78061 125 LYS C O 1
ATOM 2632 N N . ALA B 1 147 ? 66.05069 41.97354 -8.97627 1.000 44.34716 126 ALA C N 1
ATOM 2633 C CA . ALA B 1 147 ? 65.76878 40.92030 -9.94565 1.000 54.74735 126 ALA C CA 1
ATOM 2634 C C . ALA B 1 147 ? 66.96398 40.69961 -10.86727 1.000 54.73982 126 ALA C C 1
ATOM 2635 O O . ALA B 1 147 ? 67.30343 39.55859 -11.19978 1.000 62.53286 126 ALA C O 1
ATOM 2637 N N . LEU B 1 148 ? 67.61816 41.77622 -11.28537 1.000 52.47667 127 LEU C N 1
ATOM 2638 C CA . LEU B 1 148 ? 68.76604 41.61837 -12.16265 1.000 46.62956 127 LEU C CA 1
ATOM 2639 C C . LEU B 1 148 ? 69.93356 40.94040 -11.44215 1.000 53.93430 127 LEU C C 1
ATOM 2640 O O . LEU B 1 148 ? 70.62589 40.10598 -12.03651 1.000 54.62880 127 LEU C O 1
ATOM 2645 N N . GLN B 1 149 ? 70.19800 41.30150 -10.17804 1.000 45.95691 128 GLN C N 1
ATOM 2646 C CA . GLN B 1 149 ? 71.22303 40.57109 -9.43527 1.000 45.69063 128 GLN C CA 1
ATOM 2647 C C . GLN B 1 149 ? 70.80713 39.11450 -9.19401 1.000 53.93533 128 GLN C C 1
ATOM 2648 O O . GLN B 1 149 ? 71.67040 38.23008 -9.13395 1.000 50.58968 128 GLN C O 1
ATOM 2654 N N . GLU B 1 150 ? 69.50468 38.84334 -9.05475 1.000 43.65990 129 GLU C N 1
ATOM 2655 C CA . GLU B 1 150 ? 69.06695 37.46290 -8.89104 1.000 57.34953 129 GLU C CA 1
ATOM 2656 C C . GLU B 1 150 ? 69.35895 36.64991 -10.14253 1.000 54.46669 129 GLU C C 1
ATOM 2657 O O . GLU B 1 150 ? 69.82366 35.50551 -10.05544 1.000 55.21040 129 GLU C O 1
ATOM 2663 N N . ALA B 1 151 ? 69.14522 37.23865 -11.31939 1.000 44.69759 130 ALA C N 1
ATOM 2664 C CA . ALA B 1 151 ? 69.45447 36.50443 -12.53789 1.000 50.74040 130 ALA C CA 1
ATOM 2665 C C . ALA B 1 151 ? 70.94690 36.22269 -12.62306 1.000 54.24162 130 ALA C C 1
ATOM 2666 O O . ALA B 1 151 ? 71.35483 35.12474 -13.01619 1.000 60.15352 130 ALA C O 1
ATOM 2668 N N . VAL B 1 152 ? 71.77660 37.18296 -12.20259 1.000 48.02618 131 VAL C N 1
ATOM 2669 C CA . VAL B 1 152 ? 73.21727 36.95839 -12.21618 1.000 46.63893 131 VAL C CA 1
ATOM 2670 C C . VAL B 1 152 ? 73.59704 35.83342 -11.25598 1.000 50.14607 131 VAL C C 1
ATOM 2671 O O . VAL B 1 152 ? 74.43886 34.98789 -11.57599 1.000 53.08086 131 VAL C O 1
ATOM 2675 N N . ASP B 1 153 ? 72.98349 35.79795 -10.07141 1.000 47.31616 132 ASP C N 1
ATOM 2676 C CA . ASP B 1 153 ? 73.28737 34.73151 -9.12240 1.000 50.85593 132 ASP C CA 1
ATOM 2677 C C . ASP B 1 153 ? 72.92365 33.37218 -9.69400 1.000 48.68999 132 ASP C C 1
ATOM 2678 O O . ASP B 1 153 ? 73.64345 32.39222 -9.48465 1.000 58.26614 132 ASP C O 1
ATOM 2683 N N . ASN B 1 154 ? 71.81608 33.29866 -10.43333 1.000 53.85055 133 ASN C N 1
ATOM 2684 C CA . ASN B 1 154 ? 71.41399 32.03431 -11.03726 1.000 50.69818 133 ASN C CA 1
ATOM 2685 C C . ASN B 1 154 ? 72.42790 31.57437 -12.06298 1.000 53.59674 133 ASN C C 1
ATOM 2686 O O . ASN B 1 154 ? 72.70434 30.37253 -12.17540 1.000 53.03780 133 ASN C O 1
ATOM 2691 N N . VAL B 1 155 ? 72.98123 32.51676 -12.83000 1.000 49.77714 134 VAL C N 1
ATOM 2692 C CA . VAL B 1 155 ? 74.05022 32.17273 -13.75936 1.000 50.68509 134 VAL C CA 1
ATOM 2693 C C . VAL B 1 155 ? 75.28198 31.68976 -13.00014 1.000 47.74554 134 VAL C C 1
ATOM 2694 O O . VAL B 1 155 ? 75.93444 30.71934 -13.40195 1.000 47.00054 134 VAL C O 1
ATOM 2698 N N . ARG B 1 156 ? 75.58789 32.31414 -11.86010 1.000 46.54149 135 ARG C N 1
ATOM 2699 C CA . ARG B 1 156 ? 76.69325 31.82322 -11.04011 1.000 49.13607 135 ARG C CA 1
ATOM 2700 C C . ARG B 1 156 ? 76.46535 30.37136 -10.63319 1.000 53.72678 135 ARG C C 1
ATOM 2701 O O . ARG B 1 156 ? 77.37461 29.54250 -10.73647 1.000 51.73950 135 ARG C O 1
ATOM 2709 N N . GLY B 1 157 ? 75.23926 30.04069 -10.20461 1.000 51.34358 136 GLY C N 1
ATOM 2710 C CA . GLY B 1 157 ? 74.93911 28.66962 -9.81169 1.000 48.97694 136 GLY C CA 1
ATOM 2711 C C . GLY B 1 157 ? 75.04148 27.68321 -10.96145 1.000 52.94357 136 GLY C C 1
ATOM 2712 O O . GLY B 1 157 ? 75.59261 26.58913 -10.81132 1.000 48.83935 136 GLY C O 1
ATOM 2713 N N . ALA B 1 158 ? 74.50728 28.04864 -12.12457 1.000 43.13548 137 ALA C N 1
ATOM 2714 C CA . ALA B 1 158 ? 74.67220 27.18556 -13.28236 1.000 42.29859 137 ALA C CA 1
ATOM 2715 C C . ALA B 1 158 ? 76.14732 27.01488 -13.63138 1.000 54.71458 137 ALA C C 1
ATOM 2716 O O . ALA B 1 158 ? 76.59897 25.90542 -13.94762 1.000 50.25569 137 ALA C O 1
ATOM 2718 N N . VAL B 1 159 ? 76.92105 28.09698 -13.53514 1.000 54.32298 138 VAL C N 1
ATOM 2719 C CA . VAL B 1 159 ? 78.32865 28.00498 -13.88346 1.000 49.90525 138 VAL C CA 1
ATOM 2720 C C . VAL B 1 159 ? 79.00778 27.00526 -12.97809 1.000 58.84489 138 VAL C C 1
ATOM 2721 O O . VAL B 1 159 ? 79.89712 26.25217 -13.40871 1.000 55.52042 138 VAL C O 1
ATOM 2725 N N . MET B 1 160 ? 78.64468 26.99875 -11.69754 1.000 63.07539 139 MET C N 1
ATOM 2726 C CA . MET B 1 160 ? 79.39311 26.07793 -10.86725 1.000 71.93240 139 MET C CA 1
ATOM 2727 C C . MET B 1 160 ? 78.83401 24.65665 -10.86848 1.000 71.69411 139 MET C C 1
ATOM 2728 O O . MET B 1 160 ? 79.52109 23.73689 -10.41870 1.000 73.79675 139 MET C O 1
ATOM 2733 N N . ILE B 1 161 ? 77.63265 24.44135 -11.39410 1.000 64.83967 140 ILE C N 1
ATOM 2734 C CA . ILE B 1 161 ? 77.21184 23.06963 -11.65616 1.000 64.57726 140 ILE C CA 1
ATOM 2735 C C . ILE B 1 161 ? 78.01515 22.50241 -12.82862 1.000 65.00216 140 ILE C C 1
ATOM 2736 O O . ILE B 1 161 ? 78.45447 21.35105 -12.79870 1.000 62.62631 140 ILE C O 1
ATOM 2741 N N . CYS B 1 162 ? 78.30140 23.32179 -13.83804 1.000 66.98165 141 CYS C N 1
ATOM 2742 C CA . CYS B 1 162 ? 78.97742 22.81269 -15.02185 1.000 57.31592 141 CYS C CA 1
ATOM 2743 C C . CYS B 1 162 ? 80.49006 22.81853 -14.91144 1.000 53.96819 141 CYS C C 1
ATOM 2744 O O . CYS B 1 162 ? 81.14802 21.99683 -15.54841 1.000 57.91213 141 CYS C O 1
ATOM 2747 N N . TYR B 1 163 ? 81.08045 23.70019 -14.11981 1.000 54.67300 142 TYR C N 1
ATOM 2748 C CA . TYR B 1 163 ? 82.53602 23.74371 -13.97109 1.000 50.80416 142 TYR C CA 1
ATOM 2749 C C . TYR B 1 163 ? 82.84986 23.81037 -12.48353 1.000 56.18401 142 TYR C C 1
ATOM 2750 O O . TYR B 1 163 ? 83.32548 24.83672 -11.98044 1.000 63.24056 142 TYR C O 1
ATOM 2759 N N . PRO B 1 164 ? 82.66188 22.69029 -11.76510 1.000 53.56403 143 PRO C N 1
ATOM 2760 C CA . PRO B 1 164 ? 82.82744 22.71429 -10.29935 1.000 54.68623 143 PRO C CA 1
ATOM 2761 C C . PRO B 1 164 ? 84.24412 23.02012 -9.86487 1.000 63.04501 143 PRO C C 1
ATOM 2762 O O . PRO B 1 164 ? 84.43340 23.50657 -8.74374 1.000 64.98630 143 PRO C O 1
ATOM 2766 N N . MET B 1 165 ? 85.23630 22.77729 -10.72847 1.000 67.96748 144 MET C N 1
ATOM 2767 C CA . MET B 1 165 ? 86.61159 23.18053 -10.45118 1.000 76.82248 144 MET C CA 1
ATOM 2768 C C . MET B 1 165 ? 86.77576 24.69770 -10.47345 1.000 79.00031 144 MET C C 1
ATOM 2769 O O . MET B 1 165 ? 87.81952 25.20456 -10.04453 1.000 79.03807 144 MET C O 1
ATOM 2774 N N . GLY B 1 166 ? 85.80284 25.42691 -11.01815 1.000 68.20919 145 GLY C N 1
ATOM 2775 C CA . GLY B 1 166 ? 85.88442 26.86723 -11.08898 1.000 69.91813 145 GLY C CA 1
ATOM 2776 C C . GLY B 1 166 ? 86.52393 27.37037 -12.36850 1.000 68.63567 145 GLY C C 1
ATOM 2777 O O . GLY B 1 166 ? 87.14273 26.63201 -13.13794 1.000 75.78449 145 GLY C O 1
ATOM 2778 N N . LEU B 1 167 ? 86.37465 28.65900 -12.58327 1.000 62.23575 146 LEU C N 1
ATOM 2779 C CA . LEU B 1 167 ? 86.94528 29.27294 -13.76363 1.000 55.59071 146 LEU C CA 1
ATOM 2780 C C . LEU B 1 167 ? 88.23331 30.00823 -13.42288 1.000 58.04181 146 LEU C C 1
ATOM 2781 O O . LEU B 1 167 ? 88.40116 30.51646 -12.31042 1.000 60.23762 146 LEU C O 1
ATOM 2786 N N . PRO B 1 168 ? 89.15731 30.10214 -14.36560 1.000 60.78755 147 PRO C N 1
ATOM 2787 C CA . PRO B 1 168 ? 90.36084 30.90349 -14.12364 1.000 64.48835 147 PRO C CA 1
ATOM 2788 C C . PRO B 1 168 ? 90.00156 32.37007 -13.91478 1.000 65.84267 147 PRO C C 1
ATOM 2789 O O . PRO B 1 168 ? 88.91233 32.82502 -14.26925 1.000 59.98352 147 PRO C O 1
ATOM 2793 N N . GLU B 1 169 ? 90.93756 33.10654 -13.29952 1.000 52.08306 148 GLU C N 1
ATOM 2794 C CA . GLU B 1 169 ? 90.67256 34.48593 -12.90895 1.000 54.39502 148 GLU C CA 1
ATOM 2795 C C . GLU B 1 169 ? 90.40292 35.38725 -14.10732 1.000 57.87213 148 GLU C C 1
ATOM 2796 O O . GLU B 1 169 ? 89.67784 36.38037 -13.98098 1.000 57.18949 148 GLU C O 1
ATOM 2802 N N . TRP B 1 170 ? 90.95759 35.06376 -15.27215 1.000 57.92766 149 TRP C N 1
ATOM 2803 C CA . TRP B 1 170 ? 90.82903 35.93220 -16.43652 1.000 53.87893 149 TRP C CA 1
ATOM 2804 C C . TRP B 1 170 ? 89.60257 35.61220 -17.27955 1.000 54.67337 149 TRP C C 1
ATOM 2805 O O . TRP B 1 170 ? 89.35018 36.32162 -18.25104 1.000 48.47110 149 TRP C O 1
ATOM 2816 N N . ASP B 1 171 ? 88.83841 34.56841 -16.94620 1.000 58.58167 150 ASP C N 1
ATOM 2817 C CA . ASP B 1 171 ? 87.70904 34.17283 -17.79548 1.000 56.22312 150 ASP C CA 1
ATOM 2818 C C . ASP B 1 171 ? 86.66590 35.27641 -17.76088 1.000 55.94936 150 ASP C C 1
ATOM 2819 O O . ASP B 1 171 ? 86.23197 35.66356 -16.67127 1.000 60.70236 150 ASP C O 1
ATOM 2824 N N . PRO B 1 172 ? 86.28788 35.85497 -18.90029 1.000 54.00089 151 PRO C N 1
ATOM 2825 C CA . PRO B 1 172 ? 85.26280 36.91683 -18.86503 1.000 54.07212 151 PRO C CA 1
ATOM 2826 C C . PRO B 1 172 ? 83.95863 36.49519 -18.18778 1.000 53.28768 151 PRO C C 1
ATOM 2827 O O . PRO B 1 172 ? 83.26630 37.36183 -17.64129 1.000 52.99640 151 PRO C O 1
ATOM 2831 N N . VAL B 1 173 ? 83.60832 35.20190 -18.17431 1.000 50.86711 152 VAL C N 1
ATOM 2832 C CA . VAL B 1 173 ? 82.42326 34.78341 -17.42581 1.000 51.22992 152 VAL C CA 1
ATOM 2833 C C . VAL B 1 173 ? 82.64002 35.02478 -15.94012 1.000 50.66159 152 VAL C C 1
ATOM 2834 O O . VAL B 1 173 ? 81.78274 35.58669 -15.25118 1.000 46.74219 152 VAL C O 1
ATOM 2838 N N . ARG B 1 174 ? 83.79883 34.61919 -15.42462 1.000 50.55703 153 ARG C N 1
ATOM 2839 C CA . ARG B 1 174 ? 84.07812 34.85796 -14.01387 1.000 50.14768 153 ARG C CA 1
ATOM 2840 C C . ARG B 1 174 ? 84.06686 36.35140 -13.71071 1.000 53.35202 153 ARG C C 1
ATOM 2841 O O . ARG B 1 174 ? 83.45014 36.79531 -12.73377 1.000 55.48015 153 ARG C O 1
ATOM 2849 N N . LEU B 1 175 ? 84.72064 37.14654 -14.56348 1.000 55.91981 154 LEU C N 1
ATOM 2850 C CA . LEU B 1 175 ? 84.74797 38.59616 -14.36757 1.000 56.67870 154 LEU C CA 1
ATOM 2851 C C . LEU B 1 175 ? 83.35468 39.20639 -14.46937 1.000 52.56010 154 LEU C C 1
ATOM 2852 O O . LEU B 1 175 ? 83.04555 40.16917 -13.76201 1.000 55.04638 154 LEU C O 1
ATOM 2857 N N . GLY B 1 176 ? 82.51940 38.70327 -15.38529 1.000 48.08842 155 GLY C N 1
ATOM 2858 C CA . GLY B 1 176 ? 81.15348 39.19809 -15.46943 1.000 52.02400 155 GLY C CA 1
ATOM 2859 C C . GLY B 1 176 ? 80.36043 38.91187 -14.20745 1.000 52.38265 155 GLY C C 1
ATOM 2860 O O . GLY B 1 176 ? 79.65760 39.78285 -13.69210 1.000 51.65875 155 GLY C O 1
ATOM 2861 N N . LEU B 1 177 ? 80.47950 37.68795 -13.68498 1.000 59.26177 156 LEU C N 1
ATOM 2862 C CA . LEU B 1 177 ? 79.81707 37.32490 -12.43719 1.000 55.04613 156 LEU C CA 1
ATOM 2863 C C . LEU B 1 177 ? 80.31669 38.14801 -11.26187 1.000 63.96216 156 LEU C C 1
ATOM 2864 O O . LEU B 1 177 ? 79.55225 38.41976 -10.33068 1.000 65.14376 156 LEU C O 1
ATOM 2869 N N . GLU B 1 178 ? 81.59421 38.52389 -11.26277 1.000 66.28652 157 GLU C N 1
ATOM 2870 C CA . GLU B 1 178 ? 82.14526 39.30077 -10.16185 1.000 61.31385 157 GLU C CA 1
ATOM 2871 C C . GLU B 1 178 ? 82.00221 40.80498 -10.36659 1.000 65.20110 157 GLU C C 1
ATOM 2872 O O . GLU B 1 178 ? 82.24959 41.56366 -9.42580 1.000 74.28506 157 GLU C O 1
ATOM 2878 N N . GLY B 1 179 ? 81.60743 41.25584 -11.55914 1.000 57.28035 158 GLY C N 1
ATOM 2879 C CA . GLY B 1 179 ? 81.58875 42.67956 -11.84494 1.000 58.06604 158 GLY C CA 1
ATOM 2880 C C . GLY B 1 179 ? 82.94505 43.35531 -11.91224 1.000 60.16425 158 GLY C C 1
ATOM 2881 O O . GLY B 1 179 ? 83.03177 44.57040 -11.70893 1.000 63.18241 158 GLY C O 1
ATOM 2882 N N . SER B 1 180 ? 84.01186 42.60694 -12.19833 1.000 53.76153 159 SER C N 1
ATOM 2883 C CA . SER B 1 180 ? 85.36951 43.13679 -12.21233 1.000 55.59925 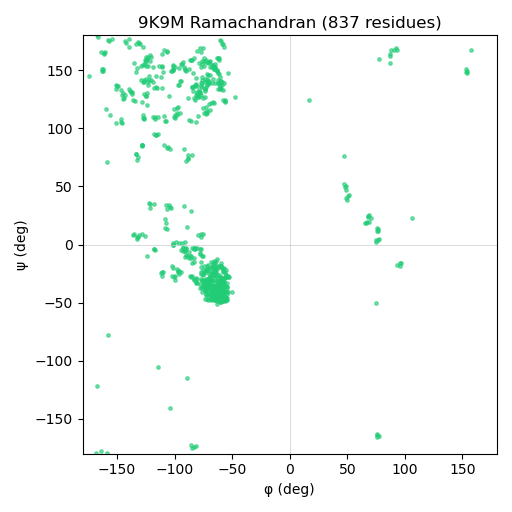159 SER C CA 1
ATOM 2884 C C . SER B 1 180 ? 85.95895 43.26238 -13.62289 1.000 61.78322 159 SER C C 1
ATOM 2885 O O . SER B 1 180 ? 87.18210 43.18971 -13.77674 1.000 71.94291 159 SER C O 1
ATOM 2888 N N . GLU B 1 181 ? 85.13240 43.33427 -14.66301 1.000 55.97462 160 GLU C N 1
ATOM 2889 C CA . GLU B 1 181 ? 85.64424 43.50750 -16.02609 1.000 62.68716 160 GLU C CA 1
ATOM 2890 C C . GLU B 1 181 ? 86.31993 44.87468 -16.21334 1.000 64.38196 160 GLU C C 1
ATOM 2891 O O . GLU B 1 181 ? 85.97723 45.84383 -15.53434 1.000 61.88779 160 GLU C O 1
ATOM 2897 N N . ASP B 1 182 ? 87.29479 44.94532 -17.15760 1.000 72.30916 161 ASP C N 1
ATOM 2898 C CA . ASP B 1 182 ? 87.78215 46.21576 -17.73998 1.000 66.86741 161 ASP C CA 1
ATOM 2899 C C . ASP B 1 182 ? 87.15655 46.48484 -19.08638 1.000 59.25354 161 ASP C C 1
ATOM 2900 O O . ASP B 1 182 ? 87.46182 45.81370 -20.07528 1.000 66.51515 161 ASP C O 1
ATOM 2905 N N . LEU B 1 183 ? 86.28213 47.47615 -19.11582 1.000 55.65646 162 LEU C N 1
ATOM 2906 C CA . LEU B 1 183 ? 85.68139 47.83955 -20.37557 1.000 72.59320 162 LEU C CA 1
ATOM 2907 C C . LEU B 1 183 ? 86.44029 48.97505 -21.04294 1.000 82.29588 162 LEU C C 1
ATOM 2908 O O . LEU B 1 183 ? 86.13688 49.30723 -22.18955 1.000 91.86284 162 LEU C O 1
ATOM 2913 N N . ALA B 1 184 ? 87.45508 49.53370 -20.37712 1.000 81.08070 163 ALA C N 1
ATOM 2914 C CA . ALA B 1 184 ? 88.27968 50.56955 -20.99221 1.000 79.49934 163 ALA C CA 1
ATOM 2915 C C . ALA B 1 184 ? 88.99477 50.00865 -22.21766 1.000 85.15770 163 ALA C C 1
ATOM 2916 O O . ALA B 1 184 ? 89.60012 48.93443 -22.16558 1.000 83.43879 163 ALA C O 1
ATOM 2918 N N . GLY B 1 185 ? 88.95455 50.75782 -23.31314 1.000 88.10752 164 GLY C N 1
ATOM 2919 C CA . GLY B 1 185 ? 89.52776 50.29087 -24.55536 1.000 87.89967 164 GLY C CA 1
ATOM 2920 C C . GLY B 1 185 ? 88.69645 49.28063 -25.31410 1.000 94.59894 164 GLY C C 1
ATOM 2921 O O . GLY B 1 185 ? 89.16574 48.77249 -26.33987 1.000 101.83902 164 GLY C O 1
ATOM 2922 N N . THR B 1 186 ? 87.48272 48.97628 -24.85363 1.000 90.01433 165 THR C N 1
ATOM 2923 C CA . THR B 1 186 ? 86.58932 48.02025 -25.49707 1.000 91.96254 165 THR C CA 1
ATOM 2924 C C . THR B 1 186 ? 85.40920 48.73557 -26.14702 1.000 91.46646 165 THR C C 1
ATOM 2925 O O . THR B 1 186 ? 85.15230 49.91657 -25.90074 1.000 86.50902 165 THR C O 1
ATOM 2929 N N . SER B 1 187 ? 84.68185 47.99098 -26.98758 1.000 93.97439 166 SER C N 1
ATOM 2930 C CA . SER B 1 187 ? 83.41399 48.48020 -27.51899 1.000 96.02538 166 SER C CA 1
ATOM 2931 C C . SER B 1 187 ? 82.43057 48.82508 -26.41225 1.000 101.43394 166 SER C C 1
ATOM 2932 O O . SER B 1 187 ? 81.52853 49.64354 -26.62478 1.000 109.87961 166 SER C O 1
ATOM 2935 N N . TYR B 1 188 ? 82.59863 48.22598 -25.23705 1.000 94.06486 167 TYR C N 1
ATOM 2936 C CA . TYR B 1 188 ? 81.67264 48.35438 -24.12422 1.000 82.47565 167 TYR C CA 1
ATOM 2937 C C . TYR B 1 188 ? 81.95284 49.54740 -23.22782 1.000 75.29877 167 TYR C C 1
ATOM 2938 O O . TYR B 1 188 ? 81.15781 49.80733 -22.32057 1.000 77.12723 167 TYR C O 1
ATOM 2947 N N . ALA B 1 189 ? 83.05981 50.26417 -23.44283 1.000 68.49356 168 ALA C N 1
ATOM 2948 C CA . ALA B 1 189 ? 83.42082 51.34455 -22.52900 1.000 69.43652 168 ALA C CA 1
ATOM 2949 C C . ALA B 1 189 ? 82.35341 52.42640 -22.49979 1.000 73.97740 168 ALA C C 1
ATOM 2950 O O . ALA B 1 189 ? 82.05397 52.98497 -21.43692 1.000 79.65998 168 ALA C O 1
ATOM 2952 N N . ALA B 1 190 ? 81.76278 52.73738 -23.65292 1.000 76.78024 169 ALA C N 1
ATOM 2953 C CA . ALA B 1 190 ? 80.69579 53.72941 -23.66716 1.000 77.89696 169 ALA C CA 1
ATOM 2954 C C . ALA B 1 190 ? 79.46034 53.23213 -22.93327 1.000 77.95096 169 ALA C C 1
ATOM 2955 O O . ALA B 1 190 ? 78.67433 54.04851 -22.44266 1.000 84.60247 169 ALA C O 1
ATOM 2957 N N . ASP B 1 191 ? 79.29784 51.91000 -22.82760 1.000 74.84245 170 ASP C N 1
ATOM 2958 C CA . ASP B 1 191 ? 78.15822 51.32917 -22.12556 1.000 81.66285 170 ASP C CA 1
ATOM 2959 C C . ASP B 1 191 ? 78.23225 51.57415 -20.62938 1.000 80.88295 170 ASP C C 1
ATOM 2960 O O . ASP B 1 191 ? 77.19710 51.58091 -19.95176 1.000 83.44861 170 ASP C O 1
ATOM 2965 N N . GLU B 1 192 ? 79.43351 51.73176 -20.08723 1.000 73.88521 171 GLU C N 1
ATOM 2966 C CA . GLU B 1 192 ? 79.57621 51.76917 -18.64281 1.000 69.47950 171 GLU C CA 1
ATOM 2967 C C . GLU B 1 192 ? 79.29722 53.18217 -18.15166 1.000 68.18990 171 GLU C C 1
ATOM 2968 O O . GLU B 1 192 ? 79.81545 54.16125 -18.69787 1.000 79.73928 171 GLU C O 1
ATOM 2974 N N . LEU B 1 193 ? 78.46520 53.28161 -17.12291 1.000 57.32106 172 LEU C N 1
ATOM 2975 C CA . LEU B 1 193 ? 78.03253 54.55969 -16.56358 1.000 55.03706 172 LEU C CA 1
ATOM 2976 C C . LEU B 1 193 ? 78.29833 54.48076 -15.07324 1.000 52.72822 172 LEU C C 1
ATOM 2977 O O . LEU B 1 193 ? 77.40457 54.12551 -14.28742 1.000 56.25174 172 LEU C O 1
ATOM 2982 N N . PRO B 1 194 ? 79.51263 54.79575 -14.63089 1.000 56.34776 173 PRO C N 1
ATOM 2983 C CA . PRO B 1 194 ? 79.78932 54.74854 -13.19596 1.000 57.81772 173 PRO C CA 1
ATOM 2984 C C . PRO B 1 194 ? 78.84936 55.69919 -12.48306 1.000 61.02465 173 PRO C C 1
ATOM 2985 O O . PRO B 1 194 ? 78.55110 56.78476 -12.98217 1.000 62.14221 173 PRO C O 1
ATOM 2989 N N . ALA B 1 195 ? 78.36070 55.27139 -11.31970 1.000 67.21748 174 ALA C N 1
ATOM 2990 C CA . ALA B 1 195 ? 77.31793 56.04098 -10.64948 1.000 71.43775 174 ALA C CA 1
ATOM 2991 C C . ALA B 1 195 ? 77.78631 57.45749 -10.34097 1.000 75.99691 174 ALA C C 1
ATOM 2992 O O . ALA B 1 195 ? 76.97557 58.39093 -10.34163 1.000 80.43354 174 ALA C O 1
ATOM 2994 N N . ASP B 1 196 ? 79.09247 57.64256 -10.12402 1.000 74.85986 175 ASP C N 1
ATOM 2995 C CA . ASP B 1 196 ? 79.64264 58.92462 -9.70163 1.000 72.57233 175 ASP C CA 1
ATOM 2996 C C . ASP B 1 196 ? 79.71915 59.95917 -10.82335 1.000 74.03657 175 ASP C C 1
ATOM 2997 O O . ASP B 1 196 ? 79.96550 61.13348 -10.53434 1.000 79.30886 175 ASP C O 1
ATOM 2999 N N . VAL B 1 197 ? 79.49606 59.58193 -12.07947 1.000 69.89364 176 VAL C N 1
ATOM 3000 C CA . VAL B 1 197 ? 79.52367 60.56336 -13.15889 1.000 67.45032 176 VAL C CA 1
ATOM 3001 C C . VAL B 1 197 ? 78.26105 60.47235 -14.00576 1.000 74.37403 176 VAL C C 1
ATOM 3002 O O . VAL B 1 197 ? 78.16304 61.11435 -15.06120 1.000 78.79698 176 VAL C O 1
ATOM 3006 N N . ALA B 1 198 ? 77.28193 59.69045 -13.54839 1.000 60.54515 177 ALA C N 1
ATOM 3007 C CA . ALA B 1 198 ? 76.04285 59.53986 -14.29494 1.000 52.97414 177 ALA C CA 1
ATOM 3008 C C . ALA B 1 198 ? 75.15411 60.75863 -14.11964 1.000 56.47991 177 ALA C C 1
ATOM 3009 O O . ALA B 1 198 ? 74.96651 61.25431 -13.00503 1.000 57.90318 177 ALA C O 1
ATOM 3011 N N . THR B 1 199 ? 74.56977 61.20599 -15.22630 1.000 57.76283 178 THR C N 1
ATOM 3012 C CA . THR B 1 199 ? 73.58525 62.27707 -15.22381 1.000 59.86313 178 THR C CA 1
ATOM 3013 C C . THR B 1 199 ? 72.28531 61.76747 -15.83536 1.000 61.59870 178 THR C C 1
ATOM 3014 O O . THR B 1 199 ? 72.27154 60.78947 -16.59263 1.000 57.42619 178 THR C O 1
ATOM 3018 N N . LEU B 1 200 ? 71.18826 62.45103 -15.50113 1.000 61.46654 179 LEU C N 1
ATOM 3019 C CA . LEU B 1 200 ? 69.84824 62.07370 -15.93631 1.000 59.75951 179 LEU C CA 1
ATOM 3020 C C . LEU B 1 200 ? 69.17952 63.24154 -16.64988 1.000 57.09275 179 LEU C C 1
ATOM 3021 O O . LEU B 1 200 ? 69.04078 64.32813 -16.08034 1.000 53.30340 179 LEU C O 1
ATOM 3026 N N . TRP B 1 201 ? 68.67941 62.98304 -17.85310 1.000 57.95602 180 TRP C N 1
ATOM 3027 C CA . TRP B 1 201 ? 68.17863 64.01437 -18.74560 1.000 57.86533 180 TRP C CA 1
ATOM 3028 C C . TRP B 1 201 ? 66.69989 63.78096 -19.04048 1.000 63.74956 180 TRP C C 1
ATOM 3029 O O . TRP B 1 201 ? 66.26842 62.63644 -19.22267 1.000 54.40179 180 TRP C O 1
ATOM 3040 N N . PHE B 1 202 ? 65.92907 64.87666 -19.07192 1.000 68.81559 181 PHE C N 1
ATOM 3041 C CA . PHE B 1 202 ? 64.48780 64.85045 -19.31449 1.000 65.93870 181 PHE C CA 1
ATOM 3042 C C . PHE B 1 202 ? 64.08688 65.99020 -20.23712 1.000 72.06927 181 PHE C C 1
ATOM 3043 O O . PHE B 1 202 ? 64.48654 67.13737 -20.01040 1.000 74.47339 181 PHE C O 1
ATOM 3051 N N . ALA B 1 203 ? 63.28840 65.68127 -21.26126 1.000 70.51658 182 ALA C N 1
ATOM 3052 C CA . ALA B 1 203 ? 62.86212 66.69503 -22.23468 1.000 73.99243 182 ALA C CA 1
ATOM 3053 C C . ALA B 1 203 ? 64.06703 67.47506 -22.76119 1.000 73.47731 182 ALA C C 1
ATOM 3054 O O . ALA B 1 203 ? 64.05373 68.70142 -22.85487 1.000 63.45842 182 ALA C O 1
ATOM 3056 N N . GLY B 1 204 ? 65.15100 66.75349 -23.03324 1.000 75.84333 183 GLY C N 1
ATOM 3057 C CA . GLY B 1 204 ? 66.33547 67.31946 -23.64229 1.000 57.06318 183 GLY C CA 1
ATOM 3058 C C . GLY B 1 204 ? 67.19668 68.15682 -22.72798 1.000 68.55893 183 GLY C C 1
ATOM 3059 O O . GLY B 1 204 ? 68.10197 68.84557 -23.21746 1.000 74.55167 183 GLY C O 1
ATOM 3060 N N . LYS B 1 205 ? 66.96386 68.12342 -21.41701 1.000 76.34786 184 LYS C N 1
ATOM 3061 C CA . LYS B 1 205 ? 67.80283 68.88156 -20.50011 1.000 75.03288 184 LYS C CA 1
ATOM 3062 C C . LYS B 1 205 ? 68.17961 68.04414 -19.28670 1.000 70.44688 184 LYS C C 1
ATOM 3063 O O . LYS B 1 205 ? 67.49264 67.07821 -18.94057 1.000 69.43292 184 LYS C O 1
ATOM 3069 N N . GLN B 1 206 ? 69.29479 68.41945 -18.65946 1.000 62.96930 185 GLN C N 1
ATOM 3070 C CA . GLN B 1 206 ? 69.80659 67.69198 -17.50776 1.000 71.28173 185 GLN C CA 1
ATOM 3071 C C . GLN B 1 206 ? 69.05802 68.11216 -16.24720 1.000 65.39904 185 GLN C C 1
ATOM 3072 O O . GLN B 1 206 ? 68.96021 69.30150 -15.95181 1.000 58.78446 185 GLN C O 1
ATOM 3078 N N . MET B 1 207 ? 68.51884 67.13760 -15.51151 1.000 58.45444 186 MET C N 1
ATOM 3079 C CA . MET B 1 207 ? 67.89954 67.41042 -14.21929 1.000 52.08970 186 MET C CA 1
ATOM 3080 C C . MET B 1 207 ? 68.95560 67.63595 -13.14211 1.000 60.92725 186 MET C C 1
ATOM 3081 O O . MET B 1 207 ? 70.01741 67.01102 -13.15228 1.000 69.41440 186 MET C O 1
ATOM 3086 N N . ALA B 1 208 ? 68.66552 68.54069 -12.21594 1.000 66.86152 187 ALA C N 1
ATOM 3087 C CA . ALA B 1 208 ? 69.63743 68.84721 -11.17243 1.000 65.00019 187 ALA C CA 1
ATOM 3088 C C . ALA B 1 208 ? 69.59074 67.77936 -10.08742 1.000 63.95500 187 ALA C C 1
ATOM 3089 O O . ALA B 1 208 ? 68.51723 67.50778 -9.53752 1.000 60.92011 187 ALA C O 1
ATOM 3091 N N . PRO B 1 209 ? 70.73711 67.19830 -9.72033 1.000 64.60071 188 PRO C N 1
ATOM 3092 C CA . PRO B 1 209 ? 70.72606 66.07700 -8.76432 1.000 59.29673 188 PRO C CA 1
ATOM 3093 C C . PRO B 1 209 ? 70.08282 66.39183 -7.42469 1.000 59.92621 188 PRO C C 1
ATOM 3094 O O . PRO B 1 209 ? 69.40695 65.52255 -6.85692 1.000 59.67202 188 PRO C O 1
ATOM 3098 N N . GLU B 1 210 ? 70.26353 67.61258 -6.90896 1.000 59.05630 189 GLU C N 1
ATOM 3099 C CA . GLU B 1 210 ? 69.74383 67.95830 -5.58572 1.000 62.72511 189 GLU C CA 1
ATOM 3100 C C . GLU B 1 210 ? 68.22046 67.95036 -5.54487 1.000 61.36314 189 GLU C C 1
ATOM 3101 O O . GLU B 1 210 ? 67.63634 67.77140 -4.46774 1.000 66.57764 189 GLU C O 1
ATOM 3107 N N . LYS B 1 211 ? 67.56146 68.17427 -6.68768 1.000 54.18133 190 LYS C N 1
ATOM 3108 C CA . LYS B 1 211 ? 66.10879 68.34337 -6.74361 1.000 62.65339 190 LYS C CA 1
ATOM 3109 C C . LYS B 1 211 ? 65.35094 67.00489 -6.70889 1.000 70.97010 190 LYS C C 1
ATOM 3110 O O . LYS B 1 211 ? 65.90706 65.91738 -6.91694 1.000 65.05160 190 LYS C O 1
ATOM 3116 N N . LYS B 1 212 ? 64.04227 67.10666 -6.46654 1.000 71.70338 191 LYS C N 1
ATOM 3117 C CA . LYS B 1 212 ? 63.16029 65.94814 -6.44957 1.000 64.45977 191 LYS C CA 1
ATOM 3118 C C . LYS B 1 212 ? 62.56657 65.72565 -7.83424 1.000 60.28710 191 LYS C C 1
ATOM 3119 O O . LYS B 1 212 ? 62.43410 66.66156 -8.62826 1.000 54.58052 191 LYS C O 1
ATOM 3125 N N . LEU B 1 213 ? 62.22391 64.45967 -8.12544 1.000 59.05215 192 LEU C N 1
ATOM 3126 C CA . LEU B 1 213 ? 61.64242 64.13751 -9.42489 1.000 48.70320 192 LEU C CA 1
ATOM 3127 C C . LEU B 1 213 ? 60.35708 64.91267 -9.64844 1.000 51.43321 192 LEU C C 1
ATOM 3128 O O . LEU B 1 213 ? 60.05890 65.32349 -10.77345 1.000 51.64037 192 LEU C O 1
ATOM 3133 N N . SER B 1 214 ? 59.57295 65.09525 -8.58479 1.000 50.21735 193 SER C N 1
ATOM 3134 C CA . SER B 1 214 ? 58.34240 65.86482 -8.67946 1.000 57.85814 193 SER C CA 1
ATOM 3135 C C . SER B 1 214 ? 58.60229 67.28675 -9.18966 1.000 70.56871 193 SER C C 1
ATOM 3136 O O . SER B 1 214 ? 57.75812 67.84179 -9.90359 1.000 62.68027 193 SER C O 1
ATOM 3139 N N . ASP B 1 215 ? 59.76515 67.88367 -8.86285 1.0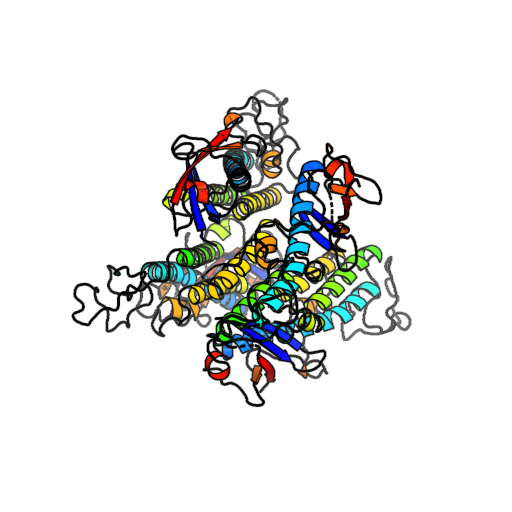00 68.05896 194 ASP C N 1
ATOM 3140 C CA . ASP B 1 215 ? 60.06164 69.23501 -9.33853 1.000 60.48388 194 ASP C CA 1
ATOM 3141 C C . ASP B 1 215 ? 60.07303 69.32577 -10.85784 1.000 65.05402 194 ASP C C 1
ATOM 3142 O O . ASP B 1 215 ? 59.97368 70.43084 -11.39869 1.000 76.20064 194 ASP C O 1
ATOM 3147 N N . TYR B 1 216 ? 60.22188 68.20387 -11.56222 1.000 53.95893 195 TYR C N 1
ATOM 3148 C CA . TYR B 1 216 ? 60.20554 68.21911 -13.01595 1.000 53.77202 195 TYR C CA 1
ATOM 3149 C C . TYR B 1 216 ? 58.99706 67.52758 -13.61537 1.000 63.29632 195 TYR C C 1
ATOM 3150 O O . TYR B 1 216 ? 58.62511 67.85028 -14.74772 1.000 64.61159 195 TYR C O 1
ATOM 3159 N N . LEU B 1 217 ? 58.37516 66.59511 -12.89198 1.000 63.41440 196 LEU C N 1
ATOM 3160 C CA . LEU B 1 217 ? 57.34174 65.73978 -13.45779 1.000 59.19335 196 LEU C CA 1
ATOM 3161 C C . LEU B 1 217 ? 55.98116 65.91211 -12.80013 1.000 58.40691 196 LEU C C 1
ATOM 3162 O O . LEU B 1 217 ? 55.00512 65.32379 -13.27994 1.000 57.73590 196 LEU C O 1
ATOM 3167 N N . GLY B 1 218 ? 55.88210 66.73854 -11.76075 1.000 58.54302 197 GLY C N 1
ATOM 3168 C CA . GLY B 1 218 ? 54.66369 66.97015 -11.01132 1.000 57.59739 197 GLY C CA 1
ATOM 3169 C C . GLY B 1 218 ? 54.47475 65.96743 -9.88622 1.000 70.43079 197 GLY C C 1
ATOM 3170 O O . GLY B 1 218 ? 55.00772 64.85902 -9.89985 1.000 77.65773 197 GLY C O 1
ATOM 3171 N N . ARG B 1 219 ? 53.69963 66.38288 -8.88483 1.000 72.61016 198 ARG C N 1
ATOM 3172 C CA . ARG B 1 219 ? 53.39956 65.55208 -7.72558 1.000 76.40807 198 ARG C CA 1
ATOM 3173 C C . ARG B 1 219 ? 52.15310 64.68194 -7.90082 1.000 94.98286 198 ARG C C 1
ATOM 3174 O O . ARG B 1 219 ? 51.65718 64.13503 -6.91004 1.000 105.12453 198 ARG C O 1
ATOM 3176 N N . HIS B 1 220 ? 51.65058 64.51909 -9.12420 1.000 97.33275 199 HIS C N 1
ATOM 3177 C CA . HIS B 1 220 ? 50.44412 63.71270 -9.36343 1.000 90.37919 199 HIS C CA 1
ATOM 3178 C C . HIS B 1 220 ? 50.38874 63.19603 -10.80238 1.000 88.51282 199 HIS C C 1
ATOM 3179 O O . HIS B 1 220 ? 49.32049 63.13791 -11.41288 1.000 85.21075 199 HIS C O 1
ATOM 3181 N N . LYS B 1 222 ? 51.12480 57.68144 -10.51551 1.000 100.28090 201 LYS C N 1
ATOM 3182 C CA . LYS B 1 222 ? 50.31972 57.97457 -11.69299 1.000 98.63713 201 LYS C CA 1
ATOM 3183 C C . LYS B 1 222 ? 50.92520 59.12998 -12.51277 1.000 103.77995 201 LYS C C 1
ATOM 3184 O O . LYS B 1 222 ? 50.44363 60.27257 -12.47355 1.000 100.28621 201 LYS C O 1
ATOM 3186 N N . THR B 1 223 ? 51.99280 58.80060 -13.24304 1.000 106.22571 202 THR C N 1
ATOM 3187 C CA . THR B 1 223 ? 52.68364 59.66184 -14.19890 1.000 102.18948 202 THR C CA 1
ATOM 3188 C C . THR B 1 223 ? 53.75788 58.82702 -14.88977 1.000 92.57709 202 THR C C 1
ATOM 3189 O O . THR B 1 223 ? 54.34421 57.93369 -14.26983 1.000 81.18550 202 THR C O 1
ATOM 3193 N N . LYS B 1 224 ? 53.99066 59.10272 -16.18388 1.000 90.92382 203 LYS C N 1
ATOM 3194 C CA . LYS B 1 224 ? 55.06805 58.45777 -16.92837 1.000 81.94376 203 LYS C CA 1
ATOM 3195 C C . LYS B 1 224 ? 55.91198 59.50514 -17.63942 1.000 77.19057 203 LYS C C 1
ATOM 3196 O O . LYS B 1 224 ? 55.38064 60.46509 -18.20040 1.000 80.29845 203 LYS C O 1
ATOM 3202 N N . ALA B 1 225 ? 57.22699 59.27838 -17.65476 1.000 63.28216 204 ALA C N 1
ATOM 3203 C CA . ALA B 1 225 ? 58.19394 60.20923 -18.21662 1.000 51.87704 204 ALA C CA 1
ATOM 3204 C C . ALA B 1 225 ? 59.36643 59.47962 -18.87035 1.000 63.04462 204 ALA C C 1
ATOM 3205 O O . ALA B 1 225 ? 59.95657 58.58255 -18.26311 1.000 73.21295 204 ALA C O 1
ATOM 3207 N N . VAL B 1 226 ? 59.67703 59.83394 -20.11189 1.000 59.90896 205 VAL C N 1
ATOM 3208 C CA . VAL B 1 226 ? 60.88126 59.35068 -20.78259 1.000 57.28199 205 VAL C CA 1
ATOM 3209 C C . VAL B 1 226 ? 62.07870 60.15637 -20.30769 1.000 66.70325 205 VAL C C 1
ATOM 3210 O O . VAL B 1 226 ? 62.06669 61.39235 -20.38322 1.000 74.27365 205 VAL C O 1
ATOM 3214 N N . VAL B 1 227 ? 63.13902 59.46591 -19.86198 1.000 59.20716 206 VAL C N 1
ATOM 3215 C CA . VAL B 1 227 ? 64.37645 60.12265 -19.44101 1.000 50.17754 206 VAL C CA 1
ATOM 3216 C C . VAL B 1 227 ? 65.56232 59.42688 -20.08812 1.000 55.42857 206 VAL C C 1
ATOM 3217 O O . VAL B 1 227 ? 65.42347 58.39405 -20.73971 1.000 68.72918 206 VAL C O 1
ATOM 3221 N N . LYS B 1 228 ? 66.74886 59.99544 -19.88065 1.000 53.39483 207 LYS C N 1
ATOM 3222 C CA . LYS B 1 228 ? 67.95417 59.47530 -20.51241 1.000 56.88118 207 LYS C CA 1
ATOM 3223 C C . LYS B 1 228 ? 69.14462 59.57784 -19.56858 1.000 63.82049 207 LYS C C 1
ATOM 3224 O O . LYS B 1 228 ? 69.41318 60.64930 -19.01248 1.000 54.32460 207 LYS C O 1
ATOM 3230 N N . LEU B 1 229 ? 69.84459 58.45274 -19.38988 1.000 56.83577 208 LEU C N 1
ATOM 3231 C CA . LEU B 1 229 ? 71.10286 58.42142 -18.65627 1.000 51.40193 208 LEU C CA 1
ATOM 3232 C C . LEU B 1 229 ? 72.26456 58.84358 -19.55792 1.000 53.29630 208 LEU C C 1
ATOM 3233 O O . LEU B 1 229 ? 72.35696 58.41694 -20.71097 1.000 55.25412 208 LEU C O 1
ATOM 3238 N N . GLN B 1 230 ? 73.16483 59.67404 -19.02586 1.000 53.69683 209 GLN C N 1
ATOM 3239 C CA . GLN B 1 230 ? 74.34785 60.10701 -19.76406 1.000 66.62859 209 GLN C CA 1
ATOM 3240 C C . GLN B 1 230 ? 75.52207 60.20570 -18.80266 1.000 71.37879 209 GLN C C 1
ATOM 3241 O O . GLN B 1 230 ? 75.36696 60.07114 -17.58396 1.000 70.01858 209 GLN C O 1
ATOM 3247 N N . LYS B 1 231 ? 76.69769 60.49837 -19.35857 1.000 75.26946 210 LYS C N 1
ATOM 3248 C CA . LYS B 1 231 ? 77.92100 60.66524 -18.58963 1.000 82.59162 210 LYS C CA 1
ATOM 3249 C C . LYS B 1 231 ? 78.44195 62.09061 -18.70554 1.000 98.09820 210 LYS C C 1
ATOM 3250 O O . LYS B 1 231 ? 78.33251 62.72263 -19.76070 1.000 104.92946 210 LYS C O 1
ATOM 3256 N N . LYS B 1 232 ? 79.02156 62.58515 -17.61129 1.000 102.46118 211 LYS C N 1
ATOM 3257 C CA . LYS B 1 232 ? 79.57354 63.94423 -17.56826 1.000 101.14924 211 LYS C CA 1
ATOM 3258 C C . LYS B 1 232 ? 80.58869 64.14749 -18.68612 1.000 96.97008 211 LYS C C 1
ATOM 3259 O O . LYS B 1 232 ? 81.48526 63.32165 -18.86477 1.000 91.96618 211 LYS C O 1
ATOM 3265 N N . HIS C 1 21 ? 42.09382 44.63835 4.24713 1.000 75.27073 0 HIS B N 1
ATOM 3266 C CA . HIS C 1 21 ? 42.31059 44.87749 5.66937 1.000 75.75393 0 HIS B CA 1
ATOM 3267 C C . HIS C 1 21 ? 42.97529 43.66587 6.30769 1.000 85.41036 0 HIS B C 1
ATOM 3268 O O . HIS C 1 21 ? 42.63438 42.52191 6.00800 1.000 97.57499 0 HIS B O 1
ATOM 3270 N N . MET C 1 22 ? 43.89554 43.93284 7.22259 1.000 81.70682 1 MET B N 1
ATOM 3271 C CA . MET C 1 22 ? 44.69076 42.91449 7.88186 1.000 79.57586 1 MET B CA 1
ATOM 3272 C C . MET C 1 22 ? 44.27615 42.82318 9.33955 1.000 80.74542 1 MET B C 1
ATOM 3273 O O . MET C 1 22 ? 43.78099 43.79252 9.91893 1.000 82.65415 1 MET B O 1
ATOM 3278 N N . VAL C 1 23 ? 44.45702 41.64006 9.92184 1.000 79.08783 2 VAL B N 1
ATOM 3279 C CA . VAL C 1 23 ? 44.17879 41.41911 11.33420 1.000 67.25539 2 VAL B CA 1
ATOM 3280 C C . VAL C 1 23 ? 45.41785 40.80803 11.97596 1.000 61.09294 2 VAL B C 1
ATOM 3281 O O . VAL C 1 23 ? 46.09442 39.97416 11.36842 1.000 72.63577 2 VAL B O 1
ATOM 3285 N N . LEU C 1 24 ? 45.73255 41.24835 13.18799 1.000 59.51266 3 LEU B N 1
ATOM 3286 C CA . LEU C 1 24 ? 46.82295 40.69492 13.98104 1.000 58.16251 3 LEU B CA 1
ATOM 3287 C C . LEU C 1 24 ? 46.24625 39.74283 15.02431 1.000 67.06555 3 LEU B C 1
ATOM 3288 O O . LEU C 1 24 ? 45.63171 40.18417 16.00354 1.000 64.40855 3 LEU B O 1
ATOM 3293 N N . LEU C 1 25 ? 46.47991 38.44278 14.83994 1.000 64.87839 4 LEU B N 1
ATOM 3294 C CA . LEU C 1 25 ? 45.99128 37.43334 15.76728 1.000 56.12506 4 LEU B CA 1
ATOM 3295 C C . LEU C 1 25 ? 47.07864 37.06642 16.76621 1.000 53.62277 4 LEU B C 1
ATOM 3296 O O . LEU C 1 25 ? 48.24524 36.90159 16.40774 1.000 56.24193 4 LEU B O 1
ATOM 3301 N N . HIS C 1 26 ? 46.68010 36.93766 18.02140 1.000 58.01150 5 HIS B N 1
ATOM 3302 C CA . HIS C 1 26 ? 47.55730 36.56635 19.11890 1.000 55.48859 5 HIS B CA 1
ATOM 3303 C C . HIS C 1 26 ? 47.03591 35.22466 19.61797 1.000 52.32823 5 HIS B C 1
ATOM 3304 O O . HIS C 1 26 ? 46.10409 35.17496 20.42613 1.000 53.85913 5 HIS B O 1
ATOM 3311 N N . MET C 1 27 ? 47.61871 34.14139 19.09726 1.000 54.85872 6 MET B N 1
ATOM 3312 C CA . MET C 1 27 ? 47.35014 32.78954 19.59496 1.000 53.94494 6 MET B CA 1
ATOM 3313 C C . MET C 1 27 ? 48.02072 32.65933 20.94943 1.000 57.91064 6 MET B C 1
ATOM 3314 O O . MET C 1 27 ? 49.25153 32.69820 21.03805 1.000 61.58047 6 MET B O 1
ATOM 3319 N N . LYS C 1 28 ? 47.23053 32.53331 22.00820 1.000 56.08981 7 LYS B N 1
ATOM 3320 C CA . LYS C 1 28 ? 47.76921 32.45090 23.36085 1.000 61.53109 7 LYS B CA 1
ATOM 3321 C C . LYS C 1 28 ? 47.21119 31.19925 24.01630 1.000 64.92525 7 LYS B C 1
ATOM 3322 O O . LYS C 1 28 ? 46.01967 31.14239 24.33328 1.000 74.63036 7 LYS B O 1
ATOM 3328 N N . ARG C 1 29 ? 48.06615 30.19390 24.20757 1.000 50.32412 8 ARG B N 1
ATOM 3329 C CA . ARG C 1 29 ? 47.68267 29.03548 24.99870 1.000 54.16714 8 ARG B CA 1
ATOM 3330 C C . ARG C 1 29 ? 48.23217 29.08852 26.41552 1.000 57.95046 8 ARG B C 1
ATOM 3331 O O . ARG C 1 29 ? 47.63481 28.50701 27.32587 1.000 61.39124 8 ARG B O 1
ATOM 3339 N N . SER C 1 30 ? 49.35635 29.75951 26.61049 1.000 56.64560 9 SER B N 1
ATOM 3340 C CA . SER C 1 30 ? 50.00160 29.90651 27.90932 1.000 58.19862 9 SER B CA 1
ATOM 3341 C C . SER C 1 30 ? 51.07178 30.97917 27.74290 1.000 60.83645 9 SER B C 1
ATOM 3342 O O . SER C 1 30 ? 51.29455 31.48840 26.63804 1.000 60.28649 9 SER B O 1
ATOM 3345 N N . GLU C 1 31 ? 51.79795 31.25873 28.82949 1.000 60.59026 10 GLU B N 1
ATOM 3346 C CA . GLU C 1 31 ? 52.79335 32.32059 28.76508 1.000 57.91229 10 GLU B CA 1
ATOM 3347 C C . GLU C 1 31 ? 54.02048 31.92484 27.95460 1.000 66.09016 10 GLU B C 1
ATOM 3348 O O . GLU C 1 31 ? 54.68663 32.80918 27.39480 1.000 71.97366 10 GLU B O 1
ATOM 3354 N N . LEU C 1 32 ? 54.28777 30.62722 27.78601 1.000 59.64562 11 LEU B N 1
ATOM 3355 C CA . LEU C 1 32 ? 55.32633 30.24734 26.84087 1.000 55.33619 11 LEU B CA 1
ATOM 3356 C C . LEU C 1 32 ? 54.77965 29.75659 25.51396 1.000 49.99966 11 LEU B C 1
ATOM 3357 O O . LEU C 1 32 ? 55.47582 29.86494 24.49803 1.000 47.57117 11 LEU B O 1
ATOM 3362 N N . ASP C 1 33 ? 53.52044 29.33161 25.47581 1.000 41.97940 12 ASP B N 1
ATOM 3363 C CA . ASP C 1 33 ? 52.91937 28.75759 24.27424 1.000 52.80926 12 ASP B CA 1
ATOM 3364 C C . ASP C 1 33 ? 51.99532 29.79743 23.64396 1.000 56.42621 12 ASP B C 1
ATOM 3365 O O . ASP C 1 33 ? 50.77427 29.77967 23.81550 1.000 57.94147 12 ASP B O 1
ATOM 3370 N N . GLN C 1 34 ? 52.59970 30.69863 22.87087 1.000 55.62797 13 GLN B N 1
ATOM 3371 C CA . GLN C 1 34 ? 51.87986 31.82472 22.28708 1.000 53.39396 13 GLN B CA 1
ATOM 3372 C C . GLN C 1 34 ? 52.69091 32.43439 21.14914 1.000 45.04624 13 GLN B C 1
ATOM 3373 O O . GLN C 1 34 ? 53.92308 32.38315 21.14091 1.000 47.82370 13 GLN B O 1
ATOM 3379 N N . PHE C 1 35 ? 51.98096 33.01229 20.19169 1.000 47.29617 14 PHE B N 1
ATOM 3380 C CA . PHE C 1 35 ? 52.63646 33.70272 19.09625 1.000 45.78766 14 PHE B CA 1
ATOM 3381 C C . PHE C 1 35 ? 51.65773 34.66080 18.41941 1.000 57.07343 14 PHE B C 1
ATOM 3382 O O . PHE C 1 35 ? 50.44023 34.59610 18.62598 1.000 54.18937 14 PHE B O 1
ATOM 3390 N N . LEU C 1 36 ? 52.21717 35.55823 17.60248 1.000 55.09954 15 LEU B N 1
ATOM 3391 C CA . LEU C 1 36 ? 51.44465 36.47187 16.77168 1.000 56.21722 15 LEU B CA 1
ATOM 3392 C C . LEU C 1 36 ? 51.42839 35.96066 15.33684 1.000 53.41256 15 LEU B C 1
ATOM 3393 O O . LEU C 1 36 ? 52.39642 35.36573 14.85888 1.000 46.55922 15 LEU B O 1
ATOM 3398 N N . PHE C 1 37 ? 50.34335 36.25453 14.63174 1.000 60.05344 16 PHE B N 1
ATOM 3399 C CA . PHE C 1 37 ? 50.16883 35.79970 13.26012 1.000 54.36901 16 PHE B CA 1
ATOM 3400 C C . PHE C 1 37 ? 49.33040 36.83585 12.52566 1.000 64.32622 16 PHE B C 1
ATOM 3401 O O . PHE C 1 37 ? 48.33372 37.32803 13.06114 1.000 63.32267 16 PHE B O 1
ATOM 3409 N N . GLU C 1 38 ? 49.74133 37.15908 11.30387 1.000 70.33098 17 GLU B N 1
ATOM 3410 C CA . GLU C 1 38 ? 49.11455 38.19624 10.49757 1.000 68.50523 17 GLU B CA 1
ATOM 3411 C C . GLU C 1 38 ? 48.50037 37.56649 9.25916 1.000 68.80081 17 GLU B C 1
ATOM 3412 O O . GLU C 1 38 ? 49.13267 36.73736 8.59587 1.000 71.88225 17 GLU B O 1
ATOM 3418 N N . THR C 1 39 ? 47.27074 37.96108 8.94567 1.000 60.44912 18 THR B N 1
ATOM 3419 C CA . THR C 1 39 ? 46.63010 37.47178 7.73577 1.000 56.92584 18 THR B CA 1
ATOM 3420 C C . THR C 1 39 ? 45.53898 38.46444 7.34830 1.000 67.23099 18 THR B C 1
ATOM 3421 O O . THR C 1 39 ? 45.28019 39.44204 8.05576 1.000 71.12992 18 THR B O 1
ATOM 3425 N N . THR C 1 40 ? 44.90596 38.21556 6.20722 1.000 75.45853 19 THR B N 1
ATOM 3426 C CA . THR C 1 40 ? 43.79501 39.05065 5.77322 1.000 83.21563 19 THR B CA 1
ATOM 3427 C C . THR C 1 40 ? 42.53902 38.66946 6.54427 1.000 78.64490 19 THR B C 1
ATOM 3428 O O . THR C 1 40 ? 42.15834 37.49590 6.58975 1.000 75.17427 19 THR B O 1
ATOM 3432 N N . VAL C 1 41 ? 41.86149 39.66992 7.10596 1.000 81.23459 20 VAL B N 1
ATOM 3433 C CA . VAL C 1 41 ? 40.67269 39.40593 7.89736 1.000 79.27454 20 VAL B CA 1
ATOM 3434 C C . VAL C 1 41 ? 39.55072 38.77334 7.07336 1.000 75.22177 20 VAL B C 1
ATOM 3435 O O . VAL C 1 41 ? 38.58969 38.25181 7.64311 1.000 71.85684 20 VAL B O 1
ATOM 3439 N N . ALA C 1 42 ? 39.66676 38.77249 5.74689 1.000 76.28562 21 ALA B N 1
ATOM 3440 C CA . ALA C 1 42 ? 38.72712 38.06836 4.88199 1.000 75.28180 21 ALA B CA 1
ATOM 3441 C C . ALA C 1 42 ? 38.99389 36.56738 4.76252 1.000 82.02438 21 ALA B C 1
ATOM 3442 O O . ALA C 1 42 ? 38.21415 35.87863 4.09560 1.000 78.87688 21 ALA B O 1
ATOM 3444 N N . SER C 1 43 ? 40.04448 36.02492 5.37767 1.000 80.86022 22 SER B N 1
ATOM 3445 C CA . SER C 1 43 ? 40.32493 34.61202 5.14160 1.000 75.90087 22 SER B CA 1
ATOM 3446 C C . SER C 1 43 ? 39.36189 33.72323 5.92534 1.000 71.17477 22 SER B C 1
ATOM 3447 O O . SER C 1 43 ? 38.78410 34.12281 6.94430 1.000 64.28227 22 SER B O 1
ATOM 3450 N N . THR C 1 44 ? 39.17065 32.50531 5.41740 1.000 70.89091 23 THR B N 1
ATOM 3451 C CA . THR C 1 44 ? 38.31266 31.55736 6.11309 1.000 74.04640 23 THR B CA 1
ATOM 3452 C C . THR C 1 44 ? 38.94587 31.18579 7.44687 1.000 66.16161 23 THR B C 1
ATOM 3453 O O . THR C 1 44 ? 40.16971 31.18389 7.60362 1.000 69.85654 23 THR B O 1
ATOM 3457 N N . VAL C 1 45 ? 38.09661 30.85433 8.41227 1.000 59.78428 24 VAL B N 1
ATOM 3458 C CA . VAL C 1 45 ? 38.59936 30.33089 9.67371 1.000 66.55194 24 VAL B CA 1
ATOM 3459 C C . VAL C 1 45 ? 39.40615 29.05654 9.43877 1.000 68.15136 24 VAL B C 1
ATOM 3460 O O . VAL C 1 45 ? 40.50161 28.89211 9.98763 1.000 69.99735 24 VAL B O 1
ATOM 3464 N N . ASP C 1 46 ? 38.91126 28.17492 8.56439 1.000 67.71823 25 ASP B N 1
ATOM 3465 C CA . ASP C 1 46 ? 39.57235 26.90104 8.30930 1.000 65.73447 25 ASP B CA 1
ATOM 3466 C C . ASP C 1 46 ? 40.99511 27.10372 7.80005 1.000 72.05459 25 ASP B C 1
ATOM 3467 O O . ASP C 1 46 ? 41.94104 26.48075 8.29964 1.000 67.91165 25 ASP B O 1
ATOM 3472 N N . GLU C 1 47 ? 41.17316 27.97074 6.80364 1.000 70.49962 26 GLU B N 1
ATOM 3473 C CA . GLU C 1 47 ? 42.51059 28.13035 6.24688 1.000 68.13751 26 GLU B CA 1
ATOM 3474 C C . GLU C 1 47 ? 43.44382 28.83559 7.22538 1.000 62.89211 26 GLU B C 1
ATOM 3475 O O . GLU C 1 47 ? 44.65597 28.59798 7.20441 1.000 67.09601 26 GLU B O 1
ATOM 3481 N N . THR C 1 48 ? 42.91825 29.73117 8.05636 1.000 63.31537 27 THR B N 1
ATOM 3482 C CA . THR C 1 48 ? 43.75870 30.32259 9.08763 1.000 63.70869 27 THR B CA 1
ATOM 3483 C C . THR C 1 48 ? 44.11059 29.28556 10.14845 1.000 65.17313 27 THR B C 1
ATOM 3484 O O . THR C 1 48 ? 45.26193 29.20317 10.59456 1.000 66.37334 27 THR B O 1
ATOM 3488 N N . THR C 1 49 ? 43.13276 28.46910 10.54239 1.000 60.04534 28 THR B N 1
ATOM 3489 C CA . THR C 1 49 ? 43.37994 27.43688 11.54273 1.000 61.19596 28 THR B CA 1
ATOM 3490 C C . THR C 1 49 ? 44.46364 26.47334 11.07314 1.000 57.38570 28 THR B C 1
ATOM 3491 O O . THR C 1 49 ? 45.36393 26.11458 11.84167 1.000 56.16344 28 THR B O 1
ATOM 3495 N N . ARG C 1 50 ? 44.41396 26.07600 9.80124 1.000 54.95814 29 ARG B N 1
ATOM 3496 C CA . ARG C 1 50 ? 45.43452 25.18610 9.26234 1.000 56.30243 29 ARG B CA 1
ATOM 3497 C C . ARG C 1 50 ? 46.79776 25.86562 9.25979 1.000 53.64925 29 ARG B C 1
ATOM 3498 O O . ARG C 1 50 ? 47.78351 25.30966 9.76101 1.000 54.00325 29 ARG B O 1
ATOM 3506 N N . GLN C 1 51 ? 46.85623 27.10322 8.75922 1.000 63.41216 30 GLN B N 1
ATOM 3507 C CA . GLN C 1 51 ? 48.12427 27.82015 8.72693 1.000 60.65547 30 GLN B CA 1
ATOM 3508 C C . GLN C 1 51 ? 48.68391 28.01011 10.12945 1.000 58.41286 30 GLN B C 1
ATOM 3509 O O . GLN C 1 51 ? 49.88394 27.81239 10.35460 1.000 54.61465 30 GLN B O 1
ATOM 3515 N N . MET C 1 52 ? 47.83009 28.35928 11.10038 1.000 56.68664 31 MET B N 1
ATOM 3516 C CA . MET C 1 52 ? 48.36022 28.54524 12.44704 1.000 54.89574 31 MET B CA 1
ATOM 3517 C C . MET C 1 52 ? 48.74513 27.21160 13.09702 1.000 58.97575 31 MET B C 1
ATOM 3518 O O . MET C 1 52 ? 49.66466 27.18707 13.92330 1.000 55.98735 31 MET B O 1
ATOM 3523 N N . ALA C 1 53 ? 48.06713 26.10172 12.74795 1.000 52.31194 32 ALA B N 1
ATOM 3524 C CA . ALA C 1 53 ? 48.47935 24.79786 13.26904 1.000 49.90443 32 ALA B CA 1
ATOM 3525 C C . ALA C 1 53 ? 49.87495 24.43998 12.78390 1.000 49.55457 32 ALA B C 1
ATOM 3526 O O . ALA C 1 53 ? 50.67448 23.86954 13.53180 1.000 46.34687 32 ALA B O 1
ATOM 3528 N N . GLU C 1 54 ? 50.18565 24.77249 11.53116 1.000 55.87732 33 GLU B N 1
ATOM 3529 C CA . GLU C 1 54 ? 51.52120 24.50924 11.01352 1.000 54.47299 33 GLU B CA 1
ATOM 3530 C C . GLU C 1 54 ? 52.56650 25.37796 11.71212 1.000 55.66317 33 GLU B C 1
ATOM 3531 O O . GLU C 1 54 ? 53.66301 24.90019 12.02764 1.000 60.42615 33 GLU B O 1
ATOM 3537 N N . VAL C 1 55 ? 52.23698 26.64406 11.98803 1.000 50.90209 34 VAL B N 1
ATOM 3538 C CA . VAL C 1 55 ? 53.14816 27.50387 12.74495 1.000 53.80164 34 VAL B CA 1
ATOM 3539 C C . VAL C 1 55 ? 53.35120 26.94109 14.14220 1.000 49.35496 34 VAL B C 1
ATOM 3540 O O . VAL C 1 55 ? 54.48004 26.84504 14.64235 1.000 47.99564 34 VAL B O 1
ATOM 3544 N N . HIS C 1 56 ? 52.24451 26.59637 14.79977 1.000 43.89293 35 HIS B N 1
ATOM 3545 C CA . HIS C 1 56 ? 52.28542 26.01269 16.13727 1.000 44.80126 35 HIS B CA 1
ATOM 3546 C C . HIS C 1 56 ? 53.15133 24.75128 16.18469 1.000 44.16754 35 HIS B C 1
ATOM 3547 O O . HIS C 1 56 ? 53.99893 24.60511 17.07122 1.000 44.80917 35 HIS B O 1
ATOM 3554 N N . ASN C 1 57 ? 52.95539 23.82619 15.23520 1.000 42.45085 36 ASN B N 1
ATOM 3555 C CA . ASN C 1 57 ? 53.68543 22.56104 15.29351 1.000 46.03058 36 ASN B CA 1
ATOM 3556 C C . ASN C 1 57 ? 55.17927 22.77576 15.09360 1.000 46.38868 36 ASN B C 1
ATOM 3557 O O . ASN C 1 57 ? 55.99990 22.09457 15.73182 1.000 42.72320 36 ASN B O 1
ATOM 3562 N N . LEU C 1 58 ? 55.54164 23.73833 14.23301 1.000 39.67956 37 LEU B N 1
ATOM 3563 C CA . LEU C 1 58 ? 56.94610 24.08304 14.02398 1.000 46.84432 37 LEU B CA 1
ATOM 3564 C C . LEU C 1 58 ? 57.57928 24.63707 15.29710 1.000 47.93470 37 LEU B C 1
ATOM 3565 O O . LEU C 1 58 ? 58.73260 24.31373 15.61647 1.000 50.84336 37 LEU B O 1
ATOM 3570 N N . ARG C 1 59 ? 56.83696 25.46057 16.04620 1.000 42.12569 38 ARG B N 1
ATOM 3571 C CA . ARG C 1 59 ? 57.37180 25.98291 17.29803 1.000 44.25037 38 ARG B CA 1
ATOM 3572 C C . ARG C 1 59 ? 57.79267 24.84160 18.21829 1.000 47.47598 38 ARG B C 1
ATOM 3573 O O . ARG C 1 59 ? 58.91992 24.82178 18.73181 1.000 49.42068 38 ARG B O 1
ATOM 3581 N N . HIS C 1 60 ? 56.92749 23.84189 18.37537 1.000 46.07288 39 HIS B N 1
ATOM 3582 C CA . HIS C 1 60 ? 57.23570 22.74582 19.28106 1.000 50.83760 39 HIS B CA 1
ATOM 3583 C C . HIS C 1 60 ? 58.25423 21.77928 18.68142 1.000 47.49090 39 HIS B C 1
ATOM 3584 O O . HIS C 1 60 ? 59.06297 21.20068 19.41636 1.000 41.84034 39 HIS B O 1
ATOM 3591 N N . ARG C 1 61 ? 58.26778 21.61902 17.36149 1.000 47.21164 40 ARG B N 1
ATOM 3592 C CA . ARG C 1 61 ? 59.39428 20.93007 16.74394 1.000 46.71901 40 ARG B CA 1
ATOM 3593 C C . ARG C 1 61 ? 60.72166 21.62090 17.09688 1.000 49.50987 40 ARG B C 1
ATOM 3594 O O . ARG C 1 61 ? 61.71263 20.95113 17.42287 1.000 44.18765 40 ARG B O 1
ATOM 3602 N N . ILE C 1 62 ? 60.76169 22.96104 17.04438 1.000 45.50098 41 ILE B N 1
ATOM 3603 C CA . ILE C 1 62 ? 62.02123 23.66430 17.29832 1.000 43.69017 41 ILE B CA 1
ATOM 3604 C C . ILE C 1 62 ? 62.44526 23.50337 18.75080 1.000 45.02297 41 ILE B C 1
ATOM 3605 O O . ILE C 1 62 ? 63.63040 23.30379 19.03836 1.000 54.28790 41 ILE B O 1
ATOM 3610 N N . GLU C 1 63 ? 61.49627 23.55613 19.69252 1.000 42.08607 42 GLU B N 1
ATOM 3611 C CA . GLU C 1 63 ? 61.87843 23.35378 21.09035 1.000 49.78724 42 GLU B CA 1
ATOM 3612 C C . GLU C 1 63 ? 62.46836 21.96550 21.31387 1.000 51.78928 42 GLU B C 1
ATOM 3613 O O . GLU C 1 63 ? 63.45571 21.81728 22.04374 1.000 54.13941 42 GLU B O 1
ATOM 3619 N N . ARG C 1 64 ? 61.87963 20.93685 20.69205 1.000 45.96616 43 ARG B N 1
ATOM 3620 C CA . ARG C 1 64 ? 62.41494 19.58621 20.84667 1.000 51.46689 43 ARG B CA 1
ATOM 3621 C C . ARG C 1 64 ? 63.73108 19.45774 20.10471 1.000 47.34213 43 ARG B C 1
ATOM 3622 O O . ARG C 1 64 ? 64.66607 18.81551 20.59109 1.000 43.88878 43 ARG B O 1
ATOM 3630 N N . LEU C 1 65 ? 63.83198 20.11847 18.95048 1.000 44.01751 44 LEU B N 1
ATOM 3631 C CA . LEU C 1 65 ? 65.06567 20.10899 18.18776 1.000 41.75306 44 LEU B CA 1
ATOM 3632 C C . LEU C 1 65 ? 66.21466 20.70935 18.99092 1.000 54.48973 44 LEU B C 1
ATOM 3633 O O . LEU C 1 65 ? 67.36841 20.30307 18.83388 1.000 54.33318 44 LEU B O 1
ATOM 3638 N N . LYS C 1 66 ? 65.91826 21.66670 19.86628 1.000 53.25769 45 LYS B N 1
ATOM 3639 C CA . LYS C 1 66 ? 66.97418 22.30452 20.63471 1.000 50.53841 45 LYS B CA 1
ATOM 3640 C C . LYS C 1 66 ? 67.50781 21.37066 21.71559 1.000 51.54230 45 LYS B C 1
ATOM 3641 O O . LYS C 1 66 ? 68.72763 21.19168 21.85863 1.000 49.75434 45 LYS B O 1
ATOM 3647 N N . ALA C 1 67 ? 66.61188 20.72995 22.46002 1.000 46.15226 46 ALA B N 1
ATOM 3648 C CA . ALA C 1 67 ? 67.07073 19.80173 23.48508 1.000 47.23839 46 ALA B CA 1
ATOM 3649 C C . ALA C 1 67 ? 67.82611 18.62456 22.86324 1.000 58.33764 46 ALA B C 1
ATOM 3650 O O . ALA C 1 67 ? 68.88540 18.22417 23.36148 1.000 54.52003 46 ALA B O 1
ATOM 3652 N N . GLU C 1 68 ? 67.31833 18.07792 21.75956 1.000 36.71565 47 GLU B N 1
ATOM 3653 C CA . GLU C 1 68 ? 67.96802 16.90280 21.18022 1.000 53.97067 47 GLU B CA 1
ATOM 3654 C C . GLU C 1 68 ? 69.24995 17.26233 20.43494 1.000 49.00581 47 GLU B C 1
ATOM 3655 O O . GLU C 1 68 ? 70.19998 16.45986 20.40147 1.000 52.10773 47 GLU B O 1
ATOM 3661 N N . GLY C 1 69 ? 69.24968 18.41860 19.76157 1.000 39.06561 48 GLY B N 1
ATOM 3662 C CA . GLY C 1 69 ? 70.43639 18.87183 19.04806 1.000 45.95750 48 GLY B CA 1
ATOM 3663 C C . GLY C 1 69 ? 71.60286 19.15035 19.97640 1.000 47.36799 48 GLY B C 1
ATOM 3664 O O . GLY C 1 69 ? 72.76244 18.89616 19.63914 1.000 57.96082 48 GLY B O 1
ATOM 3665 N N . GLU C 1 70 ? 71.31516 19.65202 21.16872 1.000 49.64957 49 GLU B N 1
ATOM 3666 C CA . GLU C 1 70 ? 72.40610 19.88406 22.09516 1.000 47.02932 49 GLU B CA 1
ATOM 3667 C C . GLU C 1 70 ? 72.97487 18.56954 22.57990 1.000 53.46797 49 GLU B C 1
ATOM 3668 O O . GLU C 1 70 ? 74.18607 18.46664 22.80586 1.000 58.32881 49 GLU B O 1
ATOM 3674 N N . GLU C 1 71 ? 72.12680 17.54697 22.71613 1.000 48.27535 50 GLU B N 1
ATOM 3675 C CA . GLU C 1 71 ? 72.64971 16.21961 23.00398 1.000 45.57593 50 GLU B CA 1
ATOM 3676 C C . GLU C 1 71 ? 73.48092 15.70839 21.84256 1.000 45.60754 50 GLU B C 1
ATOM 3677 O O . GLU C 1 71 ? 74.55000 15.12192 22.05324 1.000 46.74093 50 GLU B O 1
ATOM 3683 N N . LEU C 1 72 ? 73.02053 15.95862 20.60663 1.000 44.36753 51 LEU B N 1
ATOM 3684 C CA . LEU C 1 72 ? 73.78732 15.54740 19.43642 1.000 49.45017 51 LEU B CA 1
ATOM 3685 C C . LEU C 1 72 ? 75.15020 16.24088 19.39721 1.000 58.15496 51 LEU B C 1
ATOM 3686 O O . LEU C 1 72 ? 76.16990 15.60162 19.10144 1.000 53.42202 51 LEU B O 1
ATOM 3691 N N . ALA C 1 73 ? 75.18128 17.54383 19.72193 1.000 56.99139 52 ALA B N 1
ATOM 3692 C CA . ALA C 1 73 ? 76.42574 18.30832 19.71328 1.000 56.95614 52 ALA B CA 1
ATOM 3693 C C . ALA C 1 73 ? 77.41800 17.79568 20.75239 1.000 52.92295 52 ALA B C 1
ATOM 3694 O O . ALA C 1 73 ? 78.62023 17.72077 20.47912 1.000 56.66308 52 ALA B O 1
ATOM 3696 N N . LYS C 1 74 ? 76.94485 17.42810 21.94577 1.000 48.27882 53 LYS B N 1
ATOM 3697 C CA . LYS C 1 74 ? 77.86781 16.90379 22.95349 1.000 48.34325 53 LYS B CA 1
ATOM 3698 C C . LYS C 1 74 ? 78.20165 15.42948 22.73812 1.000 54.49441 53 LYS B C 1
ATOM 3699 O O . LYS C 1 74 ? 79.28290 14.98420 23.13576 1.000 58.67862 53 LYS B O 1
ATOM 3705 N N . HIS C 1 75 ? 77.29496 14.62741 22.16629 1.000 54.18276 54 HIS B N 1
ATOM 3706 C CA . HIS C 1 75 ? 77.48092 13.18777 22.28953 1.000 44.39540 54 HIS B CA 1
ATOM 3707 C C . HIS C 1 75 ? 77.33468 12.40359 20.98616 1.000 41.83105 54 HIS B C 1
ATOM 3708 O O . HIS C 1 75 ? 77.39901 11.16412 21.01550 1.000 46.39191 54 HIS B O 1
ATOM 3715 N N . GLY C 1 76 ? 77.19344 13.06642 19.84444 1.000 43.26601 55 GLY B N 1
ATOM 3716 C CA . GLY C 1 76 ? 77.12359 12.35544 18.58682 1.000 57.51531 55 GLY B CA 1
ATOM 3717 C C . GLY C 1 76 ? 75.78212 11.67066 18.33825 1.000 62.79461 55 GLY B C 1
ATOM 3718 O O . GLY C 1 76 ? 74.77617 11.95185 18.99977 1.000 54.08961 55 GLY B O 1
ATOM 3719 N N . PRO C 1 77 ? 75.75544 10.74396 17.37871 1.000 62.89049 56 PRO B N 1
ATOM 3720 C CA . PRO C 1 77 ? 74.47647 10.18649 16.90903 1.000 58.99897 56 PRO B CA 1
ATOM 3721 C C . PRO C 1 77 ? 73.80596 9.29417 17.94982 1.000 49.43631 56 PRO B C 1
ATOM 3722 O O . PRO C 1 77 ? 74.43659 8.76098 18.86261 1.000 46.80516 56 PRO B O 1
ATOM 3726 N N . ALA C 1 78 ? 72.48805 9.16334 17.80643 1.000 48.31101 57 ALA B N 1
ATOM 3727 C CA . ALA C 1 78 ? 71.69006 8.36289 18.73169 1.000 47.67619 57 ALA B CA 1
ATOM 3728 C C . ALA C 1 78 ? 71.95059 6.87441 18.56023 1.000 39.02117 57 ALA B C 1
ATOM 3729 O O . ALA C 1 78 ? 72.06270 6.37033 17.44024 1.000 42.35947 57 ALA B O 1
ATOM 3731 N N . LYS C 1 79 ? 72.01027 6.16395 19.67951 1.000 38.07498 58 LYS B N 1
ATOM 3732 C CA . LYS C 1 79 ? 71.91982 4.71388 19.62960 1.000 39.80021 58 LYS B CA 1
ATOM 3733 C C . LYS C 1 79 ? 70.52886 4.32169 19.14577 1.000 43.91010 58 LYS B C 1
ATOM 3734 O O . LYS C 1 79 ? 69.55701 5.04376 19.36044 1.000 54.92802 58 LYS B O 1
ATOM 3739 N N . ARG C 1 80 ? 70.42726 3.17626 18.48092 1.000 55.67759 59 ARG B N 1
ATOM 3740 C CA . ARG C 1 80 ? 69.10185 2.69340 18.10953 1.000 51.10182 59 ARG B CA 1
ATOM 3741 C C . ARG C 1 80 ? 68.27184 2.47932 19.37579 1.000 51.01047 59 ARG B C 1
ATOM 3742 O O . ARG C 1 80 ? 68.81693 2.04519 20.39701 1.000 52.08299 59 ARG B O 1
ATOM 3750 N N . PRO C 1 81 ? 66.97382 2.82464 19.36329 1.000 48.30684 60 PRO B N 1
ATOM 3751 C CA . PRO C 1 81 ? 66.20409 2.84503 20.62213 1.000 47.34770 60 PRO B CA 1
ATOM 3752 C C . PRO C 1 81 ? 66.22657 1.54430 21.39117 1.000 49.35062 60 PRO B C 1
ATOM 3753 O O . PRO C 1 81 ? 66.06730 1.56933 22.61866 1.000 51.04400 60 PRO B O 1
ATOM 3757 N N . ASP C 1 82 ? 66.39392 0.40895 20.71330 1.000 48.98115 61 ASP B N 1
ATOM 3758 C CA . ASP C 1 82 ? 66.46831 -0.88135 21.38857 1.000 46.97514 61 ASP B CA 1
ATOM 3759 C C . ASP C 1 82 ? 67.86864 -1.22189 21.89165 1.000 54.47700 61 ASP B C 1
ATOM 3760 O O . ASP C 1 82 ? 68.03440 -2.27057 22.51889 1.000 62.09031 61 ASP B O 1
ATOM 3765 N N . GLN C 1 83 ? 68.87367 -0.38344 21.63501 1.000 52.54307 62 GLN B N 1
ATOM 3766 C CA . GLN C 1 83 ? 70.26521 -0.67271 21.98168 1.000 49.94405 62 GLN B CA 1
ATOM 3767 C C . GLN C 1 83 ? 70.85832 0.39138 22.90269 1.000 46.48614 62 GLN B C 1
ATOM 3768 O O . GLN C 1 83 ? 72.03831 0.73484 22.81189 1.000 50.52462 62 GLN B O 1
ATOM 3774 N N . GLN C 1 84 ? 70.05328 0.92927 23.80620 1.000 47.60704 63 GLN B N 1
ATOM 3775 C CA . GLN C 1 84 ? 70.56752 1.99009 24.65862 1.000 52.15681 63 GLN B CA 1
ATOM 3776 C C . GLN C 1 84 ? 71.29051 1.40233 25.86387 1.000 56.40879 63 GLN B C 1
ATOM 3777 O O . GLN C 1 84 ? 71.07590 0.25077 26.24617 1.000 61.36157 63 GLN B O 1
ATOM 3783 N N . GLY C 1 85 ? 72.14897 2.21100 26.45895 1.000 54.60195 64 GLY B N 1
ATOM 3784 C CA . GLY C 1 85 ? 72.93822 1.81717 27.61144 1.000 51.98330 64 GLY B CA 1
ATOM 3785 C C . GLY C 1 85 ? 74.22044 2.62902 27.67728 1.000 54.65354 64 GLY B C 1
ATOM 3786 O O . GLY C 1 85 ? 74.80059 3.02885 26.65983 1.000 47.17523 64 GLY B O 1
ATOM 3787 N N . ILE C 1 86 ? 74.66927 2.88384 28.91203 1.000 61.43011 65 ILE B N 1
ATOM 3788 C CA . ILE C 1 86 ? 75.83835 3.72884 29.13507 1.000 66.94865 65 ILE B CA 1
ATOM 3789 C C . ILE C 1 86 ? 77.08743 2.95482 28.74626 1.000 61.08209 65 ILE B C 1
ATOM 3790 O O . ILE C 1 86 ? 77.26532 1.80157 29.15224 1.000 58.06573 65 ILE B O 1
ATOM 3795 N N . ASP C 1 87 ? 77.98048 3.60927 28.00077 1.000 58.64444 66 ASP B N 1
ATOM 3796 C CA . ASP C 1 87 ? 79.06502 2.90823 27.31689 1.000 70.33365 66 ASP B CA 1
ATOM 3797 C C . ASP C 1 87 ? 79.90592 2.05057 28.26757 1.000 77.76948 66 ASP B C 1
ATOM 3798 O O . ASP C 1 87 ? 80.21611 0.89035 27.96262 1.000 75.56666 66 ASP B O 1
ATOM 3803 N N . ARG C 1 88 ? 80.28338 2.60953 29.42668 1.000 79.28512 67 ARG B N 1
ATOM 3804 C CA . ARG C 1 88 ? 81.20094 1.92529 30.33907 1.000 77.32263 67 ARG B CA 1
ATOM 3805 C C . ARG C 1 88 ? 80.66805 0.56862 30.80247 1.000 82.09918 67 ARG B C 1
ATOM 3806 O O . ARG C 1 88 ? 81.45624 -0.36303 31.01624 1.000 74.06767 67 ARG B O 1
ATOM 3814 N N . TYR C 1 89 ? 79.34657 0.43650 31.01021 1.000 77.66398 68 TYR B N 1
ATOM 3815 C CA . TYR C 1 89 ? 78.80168 -0.82616 31.50839 1.000 69.55161 68 TYR B CA 1
ATOM 3816 C C . TYR C 1 89 ? 78.38414 -1.76143 30.39422 1.000 76.29222 68 TYR B C 1
ATOM 3817 O O . TYR C 1 89 ? 77.45594 -2.55928 30.57617 1.000 81.82637 68 TYR B O 1
ATOM 3826 N N . GLN C 1 90 ? 79.08059 -1.73563 29.26925 1.000 82.57052 69 GLN B N 1
ATOM 3827 C CA . GLN C 1 90 ? 78.73921 -2.55539 28.12104 1.000 83.94525 69 GLN B CA 1
ATOM 3828 C C . GLN C 1 90 ? 79.82281 -3.60896 27.96898 1.000 93.47180 69 GLN B C 1
ATOM 3829 O O . GLN C 1 90 ? 81.01382 -3.30440 28.08638 1.000 96.92494 69 GLN B O 1
ATOM 3831 N N . GLU C 1 91 ? 79.40683 -4.85635 27.75064 1.000 100.30217 70 GLU B N 1
ATOM 3832 C CA . GLU C 1 91 ? 80.38324 -5.93161 27.62723 1.000 99.23652 70 GLU B CA 1
ATOM 3833 C C . GLU C 1 91 ? 81.36419 -5.64627 26.49561 1.000 100.05319 70 GLU B C 1
ATOM 3834 O O . GLU C 1 91 ? 82.57536 -5.84930 26.64754 1.000 97.17134 70 GLU B O 1
ATOM 3836 N N . ALA C 1 92 ? 80.86233 -5.12953 25.37090 1.000 103.64301 71 ALA B N 1
ATOM 3837 C CA . ALA C 1 92 ? 81.67632 -4.80372 24.21002 1.000 105.08752 71 ALA B CA 1
ATOM 3838 C C . ALA C 1 92 ? 82.52994 -3.56030 24.46060 1.000 113.27384 71 ALA B C 1
ATOM 3839 O O . ALA C 1 92 ? 82.21910 -2.73568 25.32603 1.000 106.36617 71 ALA B O 1
ATOM 3841 N N . PRO C 1 93 ? 83.63048 -3.41037 23.72003 1.000 122.75000 72 PRO B N 1
ATOM 3842 C CA . PRO C 1 93 ? 84.42871 -2.18777 23.84010 1.000 120.94472 72 PRO B CA 1
ATOM 3843 C C . PRO C 1 93 ? 83.91671 -1.12365 22.89462 1.000 111.37552 72 PRO B C 1
ATOM 3844 O O . PRO C 1 93 ? 83.74063 -1.38437 21.69894 1.000 112.11269 72 PRO B O 1
ATOM 3848 N N . VAL C 1 94 ? 83.61932 0.06100 23.42261 1.000 101.75069 73 VAL B N 1
ATOM 3849 C CA . VAL C 1 94 ? 83.05406 1.10501 22.58427 1.000 94.30390 73 VAL B CA 1
ATOM 3850 C C . VAL C 1 94 ? 84.15243 1.63821 21.67664 1.000 88.01648 73 VAL B C 1
ATOM 3851 O O . VAL C 1 94 ? 85.29594 1.83675 22.10839 1.000 85.42927 73 VAL B O 1
ATOM 3855 N N . GLU C 1 95 ? 83.82881 1.82471 20.40036 1.000 90.89088 74 GLU B N 1
ATOM 3856 C CA . GLU C 1 95 ? 84.80393 2.35968 19.45620 1.000 90.88965 74 GLU B CA 1
ATOM 3857 C C . GLU C 1 95 ? 84.81730 3.87618 19.62836 1.000 85.21036 74 GLU B C 1
ATOM 3858 O O . GLU C 1 95 ? 83.91715 4.57177 19.15047 1.000 86.17556 74 GLU B O 1
ATOM 3862 N N . LYS C 1 96 ? 85.86680 4.39261 20.26430 1.000 74.17647 75 LYS B N 1
ATOM 3863 C CA . LYS C 1 96 ? 85.92829 5.78273 20.70294 1.000 71.52296 75 LYS B CA 1
ATOM 3864 C C . LYS C 1 96 ? 86.67448 6.63081 19.68264 1.000 72.78497 75 LYS B C 1
ATOM 3865 O O . LYS C 1 96 ? 87.86206 6.40751 19.43176 1.000 78.47211 75 LYS B O 1
ATOM 3871 N N . GLY C 1 97 ? 85.98233 7.61729 19.11585 1.000 69.70991 76 GLY B N 1
ATOM 3872 C CA . GLY C 1 97 ? 86.58109 8.50186 18.14886 1.000 68.48974 76 GLY B CA 1
ATOM 3873 C C . GLY C 1 97 ? 87.38078 9.61135 18.80397 1.000 69.73386 76 GLY B C 1
ATOM 3874 O O . GLY C 1 97 ? 87.58662 9.63678 20.02291 1.000 78.11990 76 GLY B O 1
ATOM 3875 N N . PRO C 1 98 ? 87.85885 10.55113 17.99151 1.000 63.72758 77 PRO B N 1
ATOM 3876 C CA . PRO C 1 98 ? 88.69603 11.63399 18.54461 1.000 69.03626 77 PRO B CA 1
ATOM 3877 C C . PRO C 1 98 ? 87.99547 12.44870 19.61236 1.000 82.48606 77 PRO B C 1
ATOM 3878 O O . PRO C 1 98 ? 88.59342 12.75240 20.65110 1.000 92.95675 77 PRO B O 1
ATOM 3882 N N . ASN C 1 99 ? 86.72890 12.79983 19.39431 1.000 77.06704 78 ASN B N 1
ATOM 3883 C CA . ASN C 1 99 ? 86.00665 13.68216 20.29695 1.000 69.37496 78 ASN B CA 1
ATOM 3884 C C . ASN C 1 99 ? 85.02982 12.92511 21.17216 1.000 65.46212 78 ASN B C 1
ATOM 3885 O O . ASN C 1 99 ? 83.98090 13.45947 21.54206 1.000 70.07749 78 ASN B O 1
ATOM 3890 N N . TYR C 1 100 ? 85.36701 11.68932 21.51355 1.000 67.54908 79 TYR B N 1
ATOM 3891 C CA . TYR C 1 100 ? 84.45858 10.84187 22.26580 1.000 67.45597 79 TYR B CA 1
ATOM 3892 C C . TYR C 1 100 ? 84.14123 11.47093 23.61220 1.000 65.21258 79 TYR B C 1
ATOM 3893 O O . TYR C 1 100 ? 85.02713 11.96702 24.30908 1.000 64.96106 79 TYR B O 1
ATOM 3902 N N . ALA C 1 101 ? 82.86612 11.44817 23.97573 1.000 61.10131 80 ALA B N 1
ATOM 3903 C CA . ALA C 1 101 ? 82.43503 11.97734 25.26482 1.000 56.42192 80 ALA B CA 1
ATOM 3904 C C . ALA C 1 101 ? 81.25932 11.12405 25.70917 1.000 52.86828 80 ALA B C 1
ATOM 3905 O O . ALA C 1 101 ? 80.17943 11.20887 25.11530 1.000 64.27148 80 ALA B O 1
ATOM 3907 N N . GLU C 1 102 ? 81.47844 10.28384 26.71739 1.000 44.27526 81 GLU B N 1
ATOM 3908 C CA . GLU C 1 102 ? 80.46194 9.33618 27.14396 1.000 55.42201 81 GLU B CA 1
ATOM 3909 C C . GLU C 1 102 ? 79.15625 10.03150 27.51914 1.000 63.34021 81 GLU B C 1
ATOM 3910 O O . GLU C 1 102 ? 79.12413 10.88465 28.41221 1.000 57.48221 81 GLU B O 1
ATOM 3916 N N . ASP C 1 103 ? 78.07680 9.63533 26.85575 1.000 71.35380 82 ASP B N 1
ATOM 3917 C CA . ASP C 1 103 ? 76.73822 10.12123 27.17664 1.000 56.68505 82 ASP B CA 1
ATOM 3918 C C . ASP C 1 103 ? 76.31106 9.48040 28.48907 1.000 50.41116 82 ASP B C 1
ATOM 3919 O O . ASP C 1 103 ? 76.12893 8.25995 28.53375 1.000 57.83727 82 ASP B O 1
ATOM 3924 N N . PRO C 1 104 ? 76.14005 10.24669 29.56990 1.000 52.36355 83 PRO B N 1
ATOM 3925 C CA . PRO C 1 104 ? 75.72856 9.64047 30.84444 1.000 48.09329 83 PRO B CA 1
ATOM 3926 C C . PRO C 1 104 ? 74.32335 9.05708 30.82101 1.000 47.49196 83 PRO B C 1
ATOM 3927 O O . PRO C 1 104 ? 73.97098 8.30952 31.74281 1.000 59.80852 83 PRO B O 1
ATOM 3931 N N . THR C 1 105 ? 73.49248 9.40810 29.83323 1.000 45.41660 84 THR B N 1
ATOM 3932 C CA . THR C 1 105 ? 72.16030 8.82654 29.69710 1.000 50.33593 84 THR B CA 1
ATOM 3933 C C . THR C 1 105 ? 72.14641 7.58187 28.82162 1.000 53.35966 84 THR B C 1
ATOM 3934 O O . THR C 1 105 ? 71.09581 6.95542 28.68083 1.000 51.33631 84 THR B O 1
ATOM 3938 N N . GLY C 1 106 ? 73.26956 7.23031 28.20968 1.000 54.94592 85 GLY B N 1
ATOM 3939 C CA . GLY C 1 106 ? 73.31260 6.04185 27.38767 1.000 57.90182 85 GLY B CA 1
ATOM 3940 C C . GLY C 1 106 ? 72.47049 6.08006 26.12956 1.000 59.16962 85 GLY B C 1
ATOM 3941 O O . GLY C 1 106 ? 72.18697 5.02046 25.57060 1.000 55.83551 85 GLY B O 1
ATOM 3942 N N . ARG C 1 107 ? 72.05915 7.26589 25.65940 1.000 51.32988 86 ARG B N 1
ATOM 3943 C CA . ARG C 1 107 ? 71.20915 7.33686 24.47558 1.000 49.23018 86 ARG B CA 1
ATOM 3944 C C . ARG C 1 107 ? 71.99313 7.59007 23.19756 1.000 47.88992 86 ARG B C 1
ATOM 3945 O O . ARG C 1 107 ? 71.51630 7.22945 22.11611 1.000 51.14351 86 ARG B O 1
ATOM 3953 N N . ARG C 1 108 ? 73.19060 8.16137 23.28734 1.000 39.80880 87 ARG B N 1
ATOM 3954 C CA . ARG C 1 108 ? 73.98040 8.44373 22.09760 1.000 47.36834 87 ARG B CA 1
ATOM 3955 C C . ARG C 1 108 ? 75.32342 7.71144 22.17807 1.000 42.02663 87 ARG B C 1
ATOM 3956 O O . ARG C 1 108 ? 75.73065 7.23551 23.24093 1.000 44.37784 87 ARG B O 1
ATOM 3964 N N . THR C 1 109 ? 75.98394 7.55828 21.02556 1.000 42.68167 88 THR B N 1
ATOM 3965 C CA . THR C 1 109 ? 77.19355 6.73573 20.97544 1.000 53.51910 88 THR B CA 1
ATOM 3966 C C . THR C 1 109 ? 78.37732 7.38905 21.66547 1.000 57.18562 88 THR B C 1
ATOM 3967 O O . THR C 1 109 ? 79.30513 6.67638 22.05504 1.000 59.54480 88 T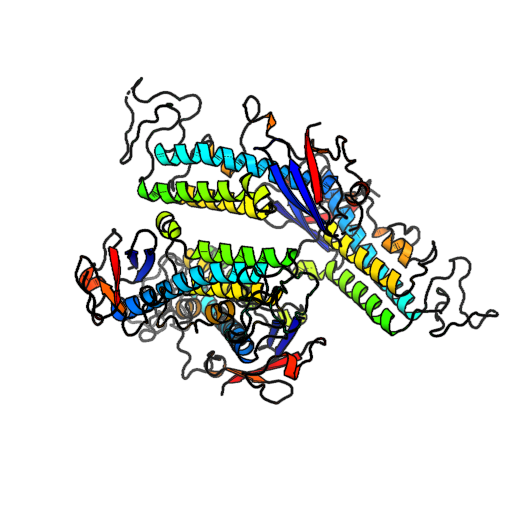HR B O 1
ATOM 3971 N N . GLY C 1 110 ? 78.36887 8.71620 21.83713 1.000 55.94161 89 GLY B N 1
ATOM 3972 C CA . GLY C 1 110 ? 79.49309 9.43175 22.39752 1.000 52.68696 89 GLY B CA 1
ATOM 3973 C C . GLY C 1 110 ? 80.41374 10.04116 21.36437 1.000 57.14196 89 GLY B C 1
ATOM 3974 O O . GLY C 1 110 ? 81.21266 10.92128 21.70347 1.000 57.99121 89 GLY B O 1
ATOM 3975 N N . ASN C 1 111 ? 80.30716 9.61767 20.10833 1.000 56.6393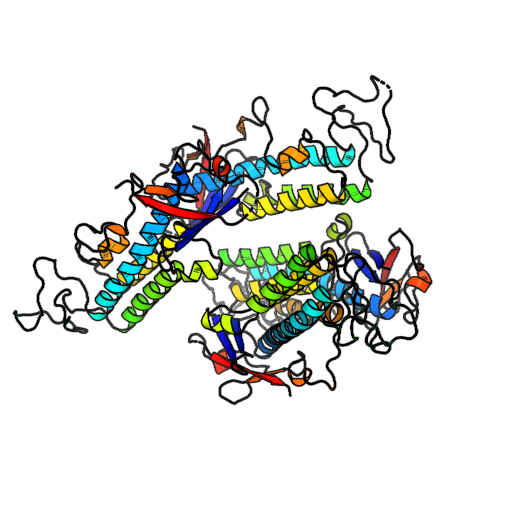5 90 ASN B N 1
ATOM 3976 C CA . ASN C 1 111 ? 81.24811 10.05340 19.08162 1.000 58.12491 90 ASN B CA 1
ATOM 3977 C C . ASN C 1 111 ? 80.78245 11.35080 18.42761 1.000 52.98553 90 ASN B C 1
ATOM 3978 O O . ASN C 1 111 ? 80.35090 11.38855 17.27047 1.000 49.41030 90 ASN B O 1
ATOM 3983 N N . ALA C 1 112 ? 80.94906 12.43505 19.19166 1.000 52.00064 91 ALA B N 1
ATOM 3984 C CA . ALA C 1 112 ? 80.58136 13.78623 18.79110 1.000 51.05048 91 ALA B CA 1
ATOM 3985 C C . ALA C 1 112 ? 81.57203 14.33485 17.76339 1.000 51.55949 91 ALA B C 1
ATOM 3986 O O . ALA C 1 112 ? 82.69778 13.85898 17.63773 1.000 64.14009 91 ALA B O 1
ATOM 3988 N N . CYS C 1 113 ? 81.11981 15.33010 17.00016 1.000 54.55133 92 CYS B N 1
ATOM 3989 C CA . CYS C 1 113 ? 81.96591 16.15380 16.13922 1.000 61.54184 92 CYS B CA 1
ATOM 3990 C C . CYS C 1 113 ? 83.04123 16.91270 16.91590 1.000 64.06837 92 CYS B C 1
ATOM 3991 O O . CYS C 1 113 ? 83.06965 16.90212 18.15309 1.000 62.96559 92 CYS B O 1
ATOM 3994 N N . ASP C 1 114 ? 83.90609 17.61348 16.19481 1.000 64.32977 93 ASP B N 1
ATOM 3995 C CA . ASP C 1 114 ? 84.85670 18.49629 16.85797 1.000 77.23376 93 ASP B CA 1
ATOM 3996 C C . ASP C 1 114 ? 84.12456 19.60119 17.62180 1.000 75.25762 93 ASP B C 1
ATOM 3997 O O . ASP C 1 114 ? 83.11672 20.12830 17.13926 1.000 77.06711 93 ASP B O 1
ATOM 4002 N N . PRO C 1 115 ? 84.60074 19.97772 18.81236 1.000 71.39716 94 PRO B N 1
ATOM 4003 C CA . PRO C 1 115 ? 83.83361 20.94121 19.61746 1.000 67.92879 94 PRO B CA 1
ATOM 4004 C C . PRO C 1 115 ? 83.74719 22.31605 18.98418 1.000 74.00865 94 PRO B C 1
ATOM 4005 O O . PRO C 1 115 ? 82.80505 23.06403 19.28519 1.000 81.05175 94 PRO B O 1
ATOM 4009 N N . GLU C 1 116 ? 84.68306 22.68012 18.10437 1.000 66.40031 95 GLU B N 1
ATOM 4010 C CA . GLU C 1 116 ? 84.57920 24.01021 17.51183 1.000 70.85441 95 GLU B CA 1
ATOM 4011 C C . GLU C 1 116 ? 83.57512 24.03037 16.36266 1.000 66.82292 95 GLU B C 1
ATOM 4012 O O . GLU C 1 116 ? 82.86045 25.02228 16.18352 1.000 64.20534 95 GLU B O 1
ATOM 4018 N N . VAL C 1 117 ? 83.45266 22.93587 15.60667 1.000 63.51873 96 VAL B N 1
ATOM 4019 C CA . VAL C 1 117 ? 82.37825 22.90429 14.61746 1.000 65.76187 96 VAL B CA 1
ATOM 4020 C C . VAL C 1 117 ? 81.03116 22.67683 15.30435 1.000 61.08641 96 VAL B C 1
ATOM 4021 O O . VAL C 1 117 ? 79.99112 23.15092 14.83008 1.000 55.47295 96 VAL B O 1
ATOM 4025 N N . ALA C 1 118 ? 81.04613 22.03509 16.47361 1.000 50.60618 97 ALA B N 1
ATOM 4026 C CA . ALA C 1 118 ? 79.84034 21.86995 17.26965 1.000 56.83661 97 ALA B CA 1
ATOM 4027 C C . ALA C 1 118 ? 79.20873 23.22000 17.62941 1.000 59.50060 97 ALA B C 1
ATOM 4028 O O . ALA C 1 118 ? 77.98018 23.30999 17.75614 1.000 63.37206 97 ALA B O 1
ATOM 4030 N N . LYS C 1 119 ? 80.01732 24.28242 17.76424 1.000 53.65571 98 LYS B N 1
ATOM 4031 C CA . LYS C 1 119 ? 79.45701 25.60190 18.07108 1.000 56.07612 98 LYS B CA 1
ATOM 4032 C C . LYS C 1 119 ? 78.57206 26.09607 16.94528 1.000 49.27000 98 LYS B C 1
ATOM 4033 O O . LYS C 1 119 ? 77.64880 26.87603 17.18366 1.000 54.85593 98 LYS B O 1
ATOM 4039 N N . VAL C 1 120 ? 78.83201 25.65261 15.71428 1.000 55.81840 99 VAL B N 1
ATOM 4040 C CA . VAL C 1 120 ? 77.97158 26.03217 14.59860 1.000 57.41332 99 VAL B CA 1
ATOM 4041 C C . VAL C 1 120 ? 76.56742 25.46586 14.79987 1.000 65.14629 99 VAL B C 1
ATOM 4042 O O . VAL C 1 120 ? 75.56384 26.17261 14.63035 1.000 61.07224 99 VAL B O 1
ATOM 4046 N N . LEU C 1 121 ? 76.47750 24.18058 15.16758 1.000 57.64922 100 LEU B N 1
ATOM 4047 C CA . LEU C 1 121 ? 75.16774 23.58175 15.41116 1.000 51.32266 100 LEU B CA 1
ATOM 4048 C C . LEU C 1 121 ? 74.49280 24.23767 16.60830 1.000 52.80571 100 LEU B C 1
ATOM 4049 O O . LEU C 1 121 ? 73.33252 24.67137 16.52364 1.000 53.09279 100 LEU B O 1
ATOM 4054 N N . VAL C 1 122 ? 75.21973 24.38711 17.71461 1.000 45.80938 101 VAL B N 1
ATOM 4055 C CA . VAL C 1 122 ? 74.57961 24.94653 18.89691 1.000 52.65204 101 VAL B CA 1
ATOM 4056 C C . VAL C 1 122 ? 74.02569 26.33475 18.58778 1.000 63.10221 101 VAL B C 1
ATOM 4057 O O . VAL C 1 122 ? 72.91836 26.68320 19.01281 1.000 62.83640 101 VAL B O 1
ATOM 4061 N N . LYS C 1 123 ? 74.73405 27.10389 17.75564 1.000 60.45671 102 LYS B N 1
ATOM 4062 C CA . LYS C 1 123 ? 74.30618 28.47037 17.49275 1.000 62.64959 102 LYS B CA 1
ATOM 4063 C C . LYS C 1 123 ? 73.04955 28.50766 16.62356 1.000 63.08829 102 LYS B C 1
ATOM 4064 O O . LYS C 1 123 ? 72.15469 29.33211 16.86551 1.000 49.86508 102 LYS B O 1
ATOM 4070 N N . THR C 1 124 ? 72.94875 27.61835 15.61994 1.000 54.93910 103 THR B N 1
ATOM 4071 C CA . THR C 1 124 ? 71.74629 27.61177 14.78483 1.000 56.28190 103 THR B CA 1
ATOM 4072 C C . THR C 1 124 ? 70.52734 27.14151 15.56853 1.000 56.87766 103 THR B C 1
ATOM 4073 O O . THR C 1 124 ? 69.39854 27.52573 15.24484 1.000 57.38303 103 THR B O 1
ATOM 4077 N N . LEU C 1 125 ? 70.72733 26.28549 16.57219 1.000 54.89735 104 LEU B N 1
ATOM 4078 C CA . LEU C 1 125 ? 69.60609 25.89882 17.41665 1.000 54.22835 104 LEU B CA 1
ATOM 4079 C C . LEU C 1 125 ? 69.11064 27.08529 18.24380 1.000 58.04477 104 LEU B C 1
ATOM 4080 O O . LEU C 1 125 ? 67.89649 27.32604 18.33437 1.000 61.45462 104 LEU B O 1
ATOM 4085 N N . GLU C 1 126 ? 70.03808 27.85547 18.82117 1.000 57.37187 105 GLU B N 1
ATOM 4086 C CA . GLU C 1 126 ? 69.66295 29.02674 19.61378 1.000 60.08116 105 GLU B CA 1
ATOM 4087 C C . GLU C 1 126 ? 68.92703 30.05723 18.76574 1.000 54.51974 105 GLU B C 1
ATOM 4088 O O . GLU C 1 126 ? 68.00784 30.72765 19.24625 1.000 49.62062 105 GLU B O 1
ATOM 4094 N N . GLU C 1 127 ? 69.32774 30.20709 17.50465 1.000 53.11217 106 GLU B N 1
ATOM 4095 C CA . GLU C 1 127 ? 68.61756 31.11380 16.61716 1.000 48.88065 106 GLU B CA 1
ATOM 4096 C C . GLU C 1 127 ? 67.21048 30.61259 16.33401 1.000 59.05101 106 GLU B C 1
ATOM 4097 O O . GLU C 1 127 ? 66.26190 31.40363 16.30407 1.000 73.21062 106 GLU B O 1
ATOM 4103 N N . ALA C 1 128 ? 67.05236 29.30223 16.13166 1.000 57.02396 107 ALA B N 1
ATOM 4104 C CA . ALA C 1 128 ? 65.72679 28.75561 15.86353 1.000 54.86907 107 ALA B CA 1
ATOM 4105 C C . ALA C 1 128 ? 64.79759 29.00117 17.04779 1.000 52.99615 107 ALA B C 1
ATOM 4106 O O . ALA C 1 128 ? 63.66195 29.46740 16.87688 1.000 54.76617 107 ALA B O 1
ATOM 4108 N N . VAL C 1 129 ? 65.27718 28.72537 18.26263 1.000 50.30402 108 VAL B N 1
ATOM 4109 C CA . VAL C 1 129 ? 64.48423 29.01779 19.45209 1.000 48.38815 108 VAL B CA 1
ATOM 4110 C C . VAL C 1 129 ? 64.10859 30.49863 19.49169 1.000 58.28309 108 VAL B C 1
ATOM 4111 O O . VAL C 1 129 ? 62.98135 30.85828 19.85130 1.000 54.41185 108 VAL B O 1
ATOM 4115 N N . ALA C 1 130 ? 65.04726 31.38023 19.11970 1.000 57.67080 109 ALA B N 1
ATOM 4116 C CA . ALA C 1 130 ? 64.77396 32.81633 19.14867 1.000 49.88461 109 ALA B CA 1
ATOM 4117 C C . ALA C 1 130 ? 63.68533 33.19375 18.15133 1.000 54.78853 109 ALA B C 1
ATOM 4118 O O . ALA C 1 130 ? 62.78250 33.98183 18.47039 1.000 51.31007 109 ALA B O 1
ATOM 4120 N N . VAL C 1 131 ? 63.72701 32.61145 16.95089 1.000 54.79837 110 VAL B N 1
ATOM 4121 C CA . VAL C 1 131 ? 62.69756 32.90726 15.95614 1.000 53.11165 110 VAL B CA 1
ATOM 4122 C C . VAL C 1 131 ? 61.31121 32.56370 16.48628 1.000 52.50807 110 VAL B C 1
ATOM 4123 O O . VAL C 1 131 ? 60.33908 33.25867 16.19933 1.000 58.26427 110 VAL B O 1
ATOM 4127 N N . ALA C 1 132 ? 61.18659 31.46609 17.22688 1.000 57.39327 111 ALA B N 1
ATOM 4128 C CA . ALA C 1 132 ? 59.87832 30.96671 17.63435 1.000 53.40574 111 ALA B CA 1
ATOM 4129 C C . ALA C 1 132 ? 59.51509 31.31137 19.06585 1.000 50.49307 111 ALA B C 1
ATOM 4130 O O . ALA C 1 132 ? 58.39913 30.99243 19.49701 1.000 54.53037 111 ALA B O 1
ATOM 4132 N N . HIS C 1 133 ? 60.39409 31.99750 19.79198 1.000 54.98098 112 HIS B N 1
ATOM 4133 C CA . HIS C 1 133 ? 60.21197 32.16192 21.22646 1.000 53.52621 112 HIS B CA 1
ATOM 4134 C C . HIS C 1 133 ? 58.98580 33.01140 21.53212 1.000 51.09460 112 HIS B C 1
ATOM 4135 O O . HIS C 1 133 ? 58.54324 33.82912 20.71636 1.000 50.44753 112 HIS B O 1
ATOM 4142 N N . LYS C 1 134 ? 58.43518 32.79492 22.73637 1.000 46.82846 113 LYS B N 1
ATOM 4143 C CA . LYS C 1 134 ? 57.34535 33.63230 23.22597 1.000 54.48246 113 LYS B CA 1
ATOM 4144 C C . LYS C 1 134 ? 57.75888 35.10327 23.24939 1.000 61.56111 113 LYS B C 1
ATOM 4145 O O . LYS C 1 134 ? 56.91868 35.98672 23.06793 1.000 55.17634 113 LYS B O 1
ATOM 4149 N N . ASP C 1 135 ? 59.05711 35.37400 23.41921 1.000 64.91906 114 ASP B N 1
ATOM 4150 C CA . ASP C 1 135 ? 59.56688 36.73607 23.44735 1.000 62.43911 114 ASP B CA 1
ATOM 4151 C C . ASP C 1 135 ? 59.20356 37.53408 22.19904 1.000 64.19983 114 ASP B C 1
ATOM 4152 O O . ASP C 1 135 ? 59.18585 38.76850 22.25736 1.000 61.01604 114 ASP B O 1
ATOM 4157 N N . GLN C 1 136 ? 58.92123 36.87381 21.06986 1.000 58.14209 115 GLN B N 1
ATOM 4158 C CA . GLN C 1 136 ? 58.57479 37.62912 19.86988 1.000 56.34922 115 GLN B CA 1
ATOM 4159 C C . GLN C 1 136 ? 57.23343 38.35784 19.98202 1.000 64.33995 115 GLN B C 1
ATOM 4160 O O . GLN C 1 136 ? 56.98361 39.29981 19.20976 1.000 60.28134 115 GLN B O 1
ATOM 4166 N N . VAL C 1 137 ? 56.36329 37.94466 20.90599 1.000 58.05468 116 VAL B N 1
ATOM 4167 C CA . VAL C 1 137 ? 55.08813 38.63790 21.07170 1.000 62.23216 116 VAL B CA 1
ATOM 4168 C C . VAL C 1 137 ? 55.32116 40.01372 21.66590 1.000 68.79027 116 VAL B C 1
ATOM 4169 O O . VAL C 1 137 ? 54.77895 41.01634 21.18668 1.000 72.38932 116 VAL B O 1
ATOM 4173 N N . ALA C 1 138 ? 56.14712 40.08313 22.70956 1.000 67.08780 117 ALA B N 1
ATOM 4174 C CA . ALA C 1 138 ? 56.50612 41.38064 23.27044 1.000 71.03706 117 ALA B CA 1
ATOM 4175 C C . ALA C 1 138 ? 57.20913 42.25952 22.23262 1.000 75.44503 117 ALA B C 1
ATOM 4176 O O . ALA C 1 138 ? 56.99912 43.47789 22.19989 1.000 80.09997 117 ALA B O 1
ATOM 4178 N N . LYS C 1 139 ? 58.03088 41.66078 21.36180 1.000 71.16294 118 LYS B N 1
ATOM 4179 C CA . LYS C 1 139 ? 58.68722 42.39487 20.28046 1.000 62.20037 118 LYS B CA 1
ATOM 4180 C C . LYS C 1 139 ? 57.74594 42.69480 19.11924 1.000 61.90810 118 LYS B C 1
ATOM 4181 O O . LYS C 1 139 ? 58.21068 43.18638 18.07555 1.000 60.21997 118 LYS B O 1
ATOM 4187 N N . LYS C 1 140 ? 56.45666 42.38370 19.27839 1.000 56.76869 119 LYS B N 1
ATOM 4188 C CA . LYS C 1 140 ? 55.44222 42.59906 18.25186 1.000 61.74857 119 LYS B CA 1
ATOM 4189 C C . LYS C 1 140 ? 55.91729 42.10073 16.88804 1.000 65.13135 119 LYS B C 1
ATOM 4190 O O . LYS C 1 140 ? 55.90878 42.82202 15.88882 1.000 66.89247 119 LYS B O 1
ATOM 4196 N N . MET C 1 141 ? 56.37479 40.85607 16.86164 1.000 69.71386 120 MET B N 1
ATOM 4197 C CA . MET C 1 141 ? 56.84471 40.22955 15.62657 1.000 64.15980 120 MET B CA 1
ATOM 4198 C C . MET C 1 141 ? 56.00006 39.00554 15.29459 1.000 67.64868 120 MET B C 1
ATOM 4199 O O . MET C 1 141 ? 56.08068 37.98506 16.00567 1.000 64.73736 120 MET B O 1
ATOM 4204 N N . PRO C 1 142 ? 55.17526 39.04799 14.25434 1.000 65.20907 121 PRO B N 1
ATOM 4205 C CA . PRO C 1 142 ? 54.39907 37.85680 13.88530 1.000 53.41533 121 PRO B CA 1
ATOM 4206 C C . PRO C 1 142 ? 55.29078 36.77501 13.29314 1.000 55.74540 121 PRO B C 1
ATOM 4207 O O . PRO C 1 142 ? 56.28994 37.05542 12.62894 1.000 59.71583 121 PRO B O 1
ATOM 4211 N N . LEU C 1 143 ? 54.93858 35.52041 13.56453 1.000 50.82651 122 LEU B N 1
ATOM 4212 C CA . LEU C 1 143 ? 55.65880 34.39870 12.97619 1.000 54.18315 122 LEU B CA 1
ATOM 4213 C C . LEU C 1 143 ? 55.03004 33.97445 11.65593 1.000 55.50326 122 LEU B C 1
ATOM 4214 O O . LEU C 1 143 ? 53.81613 34.04698 11.46137 1.000 53.13664 122 LEU B O 1
ATOM 4219 N N . THR C 1 144 ? 55.85970 33.44472 10.77586 1.000 56.06141 123 THR B N 1
ATOM 4220 C CA . THR C 1 144 ? 55.37380 32.89744 9.52607 1.000 57.14723 123 THR B CA 1
ATOM 4221 C C . THR C 1 144 ? 55.85110 31.45814 9.38617 1.000 59.14869 123 THR B C 1
ATOM 4222 O O . THR C 1 144 ? 56.83219 31.04988 10.01303 1.000 62.47482 123 THR B O 1
ATOM 4226 N N . ILE C 1 145 ? 55.12649 30.67788 8.57669 1.000 56.56966 124 ILE B N 1
ATOM 4227 C CA . ILE C 1 145 ? 55.55401 29.30514 8.30713 1.000 62.30043 124 ILE B CA 1
ATOM 4228 C C . ILE C 1 145 ? 56.93607 29.28073 7.67269 1.000 61.76921 124 ILE B C 1
ATOM 4229 O O . ILE C 1 145 ? 57.77884 28.45165 8.02735 1.000 60.29168 124 ILE B O 1
ATOM 4234 N N . LYS C 1 146 ? 57.20098 30.20384 6.74762 1.000 65.42111 125 LYS B N 1
ATOM 4235 C CA . LYS C 1 146 ? 58.45438 30.16311 6.00384 1.000 67.31144 125 LYS B CA 1
ATOM 4236 C C . LYS C 1 146 ? 59.63452 30.53268 6.89729 1.000 60.26832 125 LYS B C 1
ATOM 4237 O O . LYS C 1 146 ? 60.72671 29.95523 6.77908 1.000 56.12911 125 LYS B O 1
ATOM 4243 N N . ALA C 1 147 ? 59.42353 31.45101 7.83254 1.000 51.79552 126 ALA B N 1
ATOM 4244 C CA . ALA C 1 147 ? 60.51431 31.81376 8.72046 1.000 53.25039 126 ALA B CA 1
ATOM 4245 C C . ALA C 1 147 ? 60.86377 30.65875 9.64284 1.000 55.47775 126 ALA B C 1
ATOM 4246 O O . ALA C 1 147 ? 62.04376 30.33878 9.82888 1.000 59.31619 126 ALA B O 1
ATOM 4248 N N . LEU C 1 148 ? 59.84994 29.99713 10.19932 1.000 59.19905 127 LEU B N 1
ATOM 4249 C CA . LEU C 1 148 ? 60.10692 28.84572 11.05797 1.000 49.27427 127 LEU B CA 1
ATOM 4250 C C . LEU C 1 148 ? 60.69787 27.69255 10.26083 1.000 42.24407 127 LEU B C 1
ATOM 4251 O O . LEU C 1 148 ? 61.63087 27.02330 10.71916 1.000 46.45459 127 LEU B O 1
ATOM 4256 N N . GLN C 1 149 ? 60.17749 27.44274 9.05719 1.000 48.56051 128 GLN B N 1
ATOM 4257 C CA . GLN C 1 149 ? 60.76457 26.38393 8.24503 1.000 55.38789 128 GLN B CA 1
ATOM 4258 C C . GLN C 1 149 ? 62.19870 26.72578 7.87344 1.000 57.90223 128 GLN B C 1
ATOM 4259 O O . GLN C 1 149 ? 63.06464 25.84860 7.85432 1.000 65.36512 128 GLN B O 1
ATOM 4265 N N . GLU C 1 150 ? 62.48447 28.00562 7.63009 1.000 62.20488 129 GLU B N 1
ATOM 4266 C CA . GLU C 1 150 ? 63.84626 28.38505 7.27214 1.000 66.16179 129 GLU B CA 1
ATOM 4267 C C . GLU C 1 150 ? 64.81169 28.16252 8.43140 1.000 63.45930 129 GLU B C 1
ATOM 4268 O O . GLU C 1 150 ? 65.95685 27.73667 8.22149 1.000 62.10705 129 GLU B O 1
ATOM 4274 N N . ALA C 1 151 ? 64.37476 28.43341 9.66231 1.000 53.28122 130 ALA B N 1
ATOM 4275 C CA . ALA C 1 151 ? 65.25579 28.18872 10.79939 1.000 52.40624 130 ALA B CA 1
ATOM 4276 C C . ALA C 1 151 ? 65.56229 26.69884 10.94131 1.000 59.39360 130 ALA B C 1
ATOM 4277 O O . ALA C 1 151 ? 66.68921 26.32200 11.29457 1.000 63.28486 130 ALA B O 1
ATOM 4279 N N . VAL C 1 152 ? 64.57288 25.83621 10.66796 1.000 53.83169 131 VAL B N 1
ATOM 4280 C CA . VAL C 1 152 ? 64.80142 24.38843 10.71259 1.000 52.79570 131 VAL B CA 1
ATOM 4281 C C . VAL C 1 152 ? 65.79214 23.97536 9.63030 1.000 44.76143 131 VAL B C 1
ATOM 4282 O O . VAL C 1 152 ? 66.68295 23.15683 9.86588 1.000 45.05274 131 VAL B O 1
ATOM 4286 N N . ASP C 1 153 ? 65.67931 24.56798 8.43842 1.000 50.46715 132 ASP B N 1
ATOM 4287 C CA . ASP C 1 153 ? 66.63972 24.27665 7.37885 1.000 52.21892 132 ASP B CA 1
ATOM 4288 C C . ASP C 1 153 ? 68.06409 24.65762 7.79154 1.000 56.08765 132 ASP B C 1
ATOM 4289 O O . ASP C 1 153 ? 69.01695 23.93401 7.47688 1.000 68.41373 132 ASP B O 1
ATOM 4294 N N . ASN C 1 154 ? 68.23100 25.76947 8.52310 1.000 53.52117 133 ASN B N 1
ATOM 4295 C CA . ASN C 1 154 ? 69.57073 26.15289 8.97680 1.000 57.27441 133 ASN B CA 1
ATOM 4296 C C . ASN C 1 154 ? 70.13146 25.12571 9.95089 1.000 46.78938 133 ASN B C 1
ATOM 4297 O O . ASN C 1 154 ? 71.33747 24.85910 9.95039 1.000 49.57719 133 ASN B O 1
ATOM 4302 N N . VAL C 1 155 ? 69.28097 24.57566 10.82143 1.000 52.47308 134 VAL B N 1
ATOM 4303 C CA . VAL C 1 155 ? 69.72857 23.50069 11.70191 1.000 52.10646 134 VAL B CA 1
ATOM 4304 C C . VAL C 1 155 ? 70.11190 22.27951 10.87806 1.000 49.90263 134 VAL B C 1
ATOM 4305 O O . VAL C 1 155 ? 71.11300 21.60789 11.16257 1.000 52.69924 134 VAL B O 1
ATOM 4309 N N . ARG C 1 156 ? 69.34560 21.99005 9.82253 1.000 52.25062 135 ARG B N 1
ATOM 4310 C CA . ARG C 1 156 ? 69.73042 20.89463 8.94158 1.000 57.90891 135 ARG B CA 1
ATOM 4311 C C . ARG C 1 156 ? 71.10651 21.14973 8.33769 1.000 60.34686 135 ARG B C 1
ATOM 4312 O O . ARG C 1 156 ? 71.97680 20.27007 8.35740 1.000 58.04500 135 ARG B O 1
ATOM 4320 N N . GLY C 1 157 ? 71.34378 22.37581 7.86610 1.000 60.74169 136 GLY B N 1
ATOM 4321 C CA . GLY C 1 157 ? 72.63555 22.69578 7.27832 1.000 45.73470 136 GLY B CA 1
ATOM 4322 C C . GLY C 1 157 ? 73.76807 22.55015 8.27149 1.000 49.82489 136 GLY B C 1
ATOM 4323 O O . GLY C 1 157 ? 74.80595 21.95694 7.95892 1.000 58.70922 136 GLY B O 1
ATOM 4324 N N . ALA C 1 158 ? 73.56618 23.03756 9.49867 1.000 49.12058 137 ALA B N 1
ATOM 4325 C CA . ALA C 1 158 ? 74.56459 22.81548 10.53871 1.000 46.76892 137 ALA B CA 1
ATOM 4326 C C . ALA C 1 158 ? 74.78233 21.32684 10.79381 1.000 51.61178 137 ALA B C 1
ATOM 4327 O O . ALA C 1 158 ? 75.92033 20.88929 10.98310 1.000 62.09975 137 ALA B O 1
ATOM 4329 N N . VAL C 1 159 ? 73.71008 20.52463 10.79661 1.000 52.27904 138 VAL B N 1
ATOM 4330 C CA . VAL C 1 159 ? 73.88735 19.09678 11.04948 1.000 48.79057 138 VAL B CA 1
ATOM 4331 C C . VAL C 1 159 ? 74.73382 18.46136 9.94771 1.000 48.70536 138 VAL B C 1
ATOM 4332 O O . VAL C 1 159 ? 75.55560 17.57738 10.21286 1.000 53.25075 138 VAL B O 1
ATOM 4336 N N . MET C 1 160 ? 74.57446 18.90959 8.69783 1.000 56.32846 139 MET B N 1
ATOM 4337 C CA . MET C 1 160 ? 75.35328 18.28513 7.62423 1.000 62.52454 139 MET B CA 1
ATOM 4338 C C . MET C 1 160 ? 76.82201 18.72868 7.64301 1.000 66.89054 139 MET B C 1
ATOM 4339 O O . MET C 1 160 ? 77.69721 17.97341 7.21064 1.000 70.57021 139 MET B O 1
ATOM 4344 N N . ILE C 1 161 ? 77.12327 19.90803 8.19106 1.000 65.68521 140 ILE B N 1
ATOM 4345 C CA . ILE C 1 161 ? 78.51553 20.27198 8.47949 1.000 70.42239 140 ILE B CA 1
ATOM 4346 C C . ILE C 1 161 ? 79.06639 19.54851 9.71000 1.000 67.54020 140 ILE B C 1
ATOM 4347 O O . ILE C 1 161 ? 80.23515 19.14956 9.71354 1.000 67.62772 140 ILE B O 1
ATOM 4352 N N . CYS C 1 162 ? 78.26819 19.29413 10.74242 1.000 63.72428 141 CYS B N 1
ATOM 4353 C CA . CYS C 1 162 ? 78.88245 18.63130 11.88246 1.000 58.08137 141 CYS B CA 1
ATOM 4354 C C . CYS C 1 162 ? 78.96382 17.12240 11.69976 1.000 57.39655 141 CYS B C 1
ATOM 4355 O O . CYS C 1 162 ? 79.88664 16.49196 12.22228 1.000 57.19658 141 CYS B O 1
ATOM 4358 N N . TYR C 1 163 ? 78.03747 16.53332 10.95681 1.000 64.61516 142 TYR B N 1
ATOM 4359 C CA . TYR C 1 163 ? 78.01393 15.09253 10.72198 1.000 56.41187 142 TYR B CA 1
ATOM 4360 C C . TYR C 1 163 ? 77.79737 14.87540 9.23731 1.000 59.94719 142 TYR B C 1
ATOM 4361 O O . TYR C 1 163 ? 76.67994 14.57933 8.79437 1.000 58.48014 142 TYR B O 1
ATOM 4370 N N . PRO C 1 164 ? 78.84438 15.04457 8.43011 1.000 66.51692 143 PRO B N 1
ATOM 4371 C CA . PRO C 1 164 ? 78.67020 14.95734 6.97445 1.000 66.41716 143 PRO B CA 1
ATOM 4372 C C . PRO C 1 164 ? 78.20248 13.59097 6.49029 1.000 61.33379 143 PRO B C 1
ATOM 4373 O O . PRO C 1 164 ? 77.70131 13.50146 5.36450 1.000 65.41609 143 PRO B O 1
ATOM 4377 N N . MET C 1 165 ? 78.37496 12.52273 7.27641 1.000 57.67906 144 MET B N 1
ATOM 4378 C CA . MET C 1 165 ? 77.80809 11.23208 6.89324 1.000 70.94535 144 MET B CA 1
ATOM 4379 C C . MET C 1 165 ? 76.29199 11.20147 7.02405 1.000 77.93082 144 MET B C 1
ATOM 4380 O O . MET C 1 165 ? 75.64712 10.35325 6.40374 1.000 81.99777 144 MET B O 1
ATOM 4382 N N . GLY C 1 166 ? 75.70663 12.11726 7.78666 1.000 71.22951 145 GLY B N 1
ATOM 4383 C CA . GLY C 1 166 ? 74.29638 12.05171 8.09118 1.000 64.49633 145 GLY B CA 1
ATOM 4384 C C . GLY C 1 166 ? 74.04096 11.30710 9.39089 1.000 58.01670 145 GLY B C 1
ATOM 4385 O O . GLY C 1 166 ? 74.92867 10.70299 9.99139 1.000 65.47783 145 GLY B O 1
ATOM 4386 N N . LEU C 1 167 ? 72.81302 11.39161 9.84897 1.000 58.23145 146 LEU B N 1
ATOM 4387 C CA . LEU C 1 167 ? 72.39542 10.74515 11.08405 1.000 52.47945 146 LEU B CA 1
ATOM 4388 C C . LEU C 1 167 ? 71.62173 9.45826 10.80052 1.000 51.52224 146 LEU B C 1
ATOM 4389 O O . LEU C 1 167 ? 71.02915 9.30019 9.72863 1.000 50.66176 146 LEU B O 1
ATOM 4394 N N . PRO C 1 168 ? 71.60919 8.49848 11.71850 1.000 47.00376 147 PRO B N 1
ATOM 4395 C CA . PRO C 1 168 ? 70.75696 7.31768 11.52068 1.000 51.99816 147 PRO B CA 1
ATOM 4396 C C . PRO C 1 168 ? 69.27851 7.69523 11.44898 1.000 53.66412 147 PRO B C 1
ATOM 4397 O O . PRO C 1 168 ? 68.85122 8.75223 11.92254 1.000 47.16390 147 PRO B O 1
ATOM 4401 N N . GLU C 1 169 ? 68.48885 6.80196 10.83988 1.000 48.82239 148 GLU B N 1
ATOM 4402 C CA . GLU C 1 169 ? 67.07455 7.09704 10.59232 1.000 47.25731 148 GLU B CA 1
ATOM 4403 C C . GLU C 1 169 ? 66.31358 7.31783 11.88953 1.000 41.73569 148 GLU B C 1
ATOM 4404 O O . GLU C 1 169 ? 65.30798 8.01973 11.90399 1.000 44.41218 148 GLU B O 1
ATOM 4410 N N . TRP C 1 170 ? 66.77181 6.73077 12.98500 1.000 52.76425 149 TRP B N 1
ATOM 4411 C CA . TRP C 1 170 ? 66.05746 6.80159 14.24917 1.000 48.77922 149 TRP B CA 1
ATOM 4412 C C . TRP C 1 170 ? 66.46782 7.99550 15.11048 1.000 45.81120 149 TRP B C 1
ATOM 4413 O O . TRP C 1 170 ? 65.91180 8.17170 16.19766 1.000 46.75770 149 TRP B O 1
ATOM 4424 N N . ASP C 1 171 ? 67.43756 8.79780 14.68881 1.000 45.50853 150 ASP B N 1
ATOM 4425 C CA . ASP C 1 171 ? 67.90377 9.89637 15.54891 1.000 46.57083 150 ASP B CA 1
ATOM 4426 C C . ASP C 1 171 ? 66.80317 10.93860 15.71421 1.000 44.45796 150 ASP B C 1
ATOM 4427 O O . ASP C 1 171 ? 66.32023 11.47127 14.70708 1.000 43.16744 150 ASP B O 1
ATOM 4432 N N . PRO C 1 172 ? 66.37682 11.25811 16.94237 1.000 41.76092 151 PRO B N 1
ATOM 4433 C CA . PRO C 1 172 ? 65.33772 12.28625 17.10959 1.000 43.92211 151 PRO B CA 1
ATOM 4434 C C . PRO C 1 172 ? 65.64638 13.60364 16.42603 1.000 43.73935 151 PRO B C 1
ATOM 4435 O O . PRO C 1 172 ? 64.70045 14.27531 15.99107 1.000 39.90815 151 PRO B O 1
ATOM 4439 N N . VAL C 1 173 ? 66.92160 13.97208 16.25139 1.000 46.10771 152 VAL B N 1
ATOM 4440 C CA . VAL C 1 173 ? 67.22026 15.21149 15.53604 1.000 46.15200 152 VAL B CA 1
ATOM 4441 C C . VAL C 1 173 ? 66.80657 15.08609 14.08079 1.000 49.18901 152 VAL B C 1
ATOM 4442 O O . VAL C 1 173 ? 66.16067 15.98099 13.51980 1.000 50.66673 152 VAL B O 1
ATOM 4446 N N . ARG C 1 174 ? 67.16005 13.96445 13.45253 1.000 49.10287 153 ARG B N 1
ATOM 4447 C CA . ARG C 1 174 ? 66.76386 13.72841 12.06618 1.000 46.94215 153 ARG B CA 1
ATOM 4448 C C . ARG C 1 174 ? 65.24346 13.72423 11.91040 1.000 45.27556 153 ARG B C 1
ATOM 4449 O O . ARG C 1 174 ? 64.70446 14.35104 10.98904 1.000 46.08233 153 ARG B O 1
ATOM 4457 N N . LEU C 1 175 ? 64.53897 13.01117 12.80513 1.000 46.85353 154 LEU B N 1
ATOM 4458 C CA . LEU C 1 175 ? 63.07838 12.94223 12.74784 1.000 46.48538 154 LEU B CA 1
ATOM 4459 C C . LEU C 1 175 ? 62.45451 14.31620 12.94453 1.000 50.09228 154 LEU B C 1
ATOM 4460 O O . LEU C 1 175 ? 61.50675 14.68235 12.23684 1.000 50.29020 154 LEU B O 1
ATOM 4465 N N . GLY C 1 176 ? 62.99254 15.09972 13.88917 1.000 46.62127 155 GLY B N 1
ATOM 4466 C CA . GLY C 1 176 ? 62.51557 16.46089 14.07570 1.000 44.40576 155 GLY B CA 1
ATOM 4467 C C . GLY C 1 176 ? 62.74367 17.32237 12.84842 1.000 45.93267 155 GLY B C 1
ATOM 4468 O O . GLY C 1 176 ? 61.86923 18.09573 12.44725 1.000 55.52303 155 GLY B O 1
ATOM 4469 N N . LEU C 1 177 ? 63.93097 17.21307 12.24841 1.000 47.81197 156 LEU B N 1
ATOM 4470 C CA . LEU C 1 177 ? 64.22352 17.92604 11.01011 1.000 51.76735 156 LEU B CA 1
ATOM 4471 C C . LEU C 1 177 ? 63.29809 17.49110 9.88302 1.000 55.78349 156 LEU B C 1
ATOM 4472 O O . LEU C 1 177 ? 62.99402 18.28833 8.98951 1.000 66.46419 156 LEU B O 1
ATOM 4477 N N . GLU C 1 178 ? 62.85128 16.23788 9.89450 1.000 50.39458 157 GLU B N 1
ATOM 4478 C CA . GLU C 1 178 ? 62.01729 15.72936 8.81434 1.000 48.21962 157 GLU B CA 1
ATOM 4479 C C . GLU C 1 178 ? 60.51725 15.90309 9.04443 1.000 57.21599 157 GLU B C 1
ATOM 4480 O O . GLU C 1 178 ? 59.75450 15.76028 8.08488 1.000 58.24191 157 GLU B O 1
ATOM 4486 N N . GLY C 1 179 ? 60.07773 16.27991 10.24729 1.000 48.91671 158 GLY B N 1
ATOM 4487 C CA . GLY C 1 179 ? 58.66407 16.19431 10.59124 1.000 51.24045 158 GLY B CA 1
ATOM 4488 C C . GLY C 1 179 ? 58.12427 14.76894 10.77662 1.000 58.00710 158 GLY B C 1
ATOM 4489 O O . GLY C 1 179 ? 56.90880 14.56196 10.70242 1.000 52.84758 158 GLY B O 1
ATOM 4490 N N . SER C 1 180 ? 58.98834 13.79181 11.08438 1.000 53.29291 159 SER B N 1
ATOM 4491 C CA . SER C 1 180 ? 58.61517 12.37900 11.16662 1.000 48.01131 159 SER B CA 1
ATOM 4492 C C . SER C 1 180 ? 58.54620 11.82685 12.58398 1.000 42.22506 159 SER B C 1
ATOM 4493 O O . SER C 1 180 ? 58.46693 10.60652 12.74811 1.000 49.62254 159 SER B O 1
ATOM 4496 N N . GLU C 1 181 ? 58.54817 12.66536 13.60790 1.000 46.66250 160 GLU B N 1
ATOM 4497 C CA . GLU C 1 181 ? 58.50169 12.11862 14.95501 1.000 55.92841 160 GLU B CA 1
ATOM 4498 C C . GLU C 1 181 ? 57.19115 11.36668 15.17126 1.000 57.80617 160 GLU B C 1
ATOM 4499 O O . GLU C 1 181 ? 56.16140 11.67797 14.57065 1.000 53.45567 160 GLU B O 1
ATOM 4505 N N . ASP C 1 182 ? 57.23545 10.34840 16.01136 1.000 49.48732 161 ASP B N 1
ATOM 4506 C CA . ASP C 1 182 ? 56.01443 9.73328 16.50907 1.000 59.45330 161 ASP B CA 1
ATOM 4507 C C . ASP C 1 182 ? 55.88228 10.13782 17.96358 1.000 51.59890 161 ASP B C 1
ATOM 4508 O O . ASP C 1 182 ? 56.61838 9.63450 18.81781 1.000 52.91652 161 ASP B O 1
ATOM 4513 N N . LEU C 1 183 ? 54.94881 11.04111 18.24601 1.000 50.69622 162 LEU B N 1
ATOM 4514 C CA . LEU C 1 183 ? 54.74248 11.52498 19.60546 1.000 54.62755 162 LEU B CA 1
ATOM 4515 C C . LEU C 1 183 ? 53.61933 10.79889 20.34272 1.000 53.08667 162 LEU B C 1
ATOM 4516 O O . LEU C 1 183 ? 53.35034 11.12096 21.50318 1.000 61.70390 162 LEU B O 1
ATOM 4521 N N . ALA C 1 184 ? 52.98348 9.81201 19.72090 1.000 55.38261 163 ALA B N 1
ATOM 4522 C CA . ALA C 1 184 ? 51.88030 9.11446 20.37802 1.000 56.21622 163 ALA B CA 1
ATOM 4523 C C . ALA C 1 184 ? 52.33371 8.48706 21.68968 1.000 44.72727 163 ALA B C 1
ATOM 4524 O O . ALA C 1 184 ? 53.44804 7.98026 21.80049 1.000 58.12717 163 ALA B O 1
ATOM 4526 N N . GLY C 1 185 ? 51.49893 8.61602 22.71251 1.000 43.27182 164 GLY B N 1
ATOM 4527 C CA . GLY C 1 185 ? 51.79410 8.08804 24.02535 1.000 49.13317 164 GLY B CA 1
ATOM 4528 C C . GLY C 1 185 ? 52.80940 8.86008 24.83450 1.000 58.24684 164 GLY B C 1
ATOM 4529 O O . GLY C 1 185 ? 53.08190 8.47224 25.97854 1.000 58.61519 164 GLY B O 1
ATOM 4530 N N . THR C 1 186 ? 53.33062 9.96948 24.32091 1.000 58.36240 165 THR B N 1
ATOM 4531 C CA . THR C 1 186 ? 54.29273 10.77868 25.05639 1.000 59.68566 165 THR B CA 1
ATOM 4532 C C . THR C 1 186 ? 53.63549 12.06421 25.54083 1.000 62.68748 165 THR B C 1
ATOM 4533 O O . THR C 1 186 ? 52.55331 12.45216 25.08917 1.000 57.66352 165 THR B O 1
ATOM 4537 N N . SER C 1 187 ? 54.32119 12.73485 26.47000 1.000 62.28562 166 SER B N 1
ATOM 4538 C CA . SER C 1 187 ? 53.89011 14.06036 26.88737 1.000 58.67391 166 SER B CA 1
ATOM 4539 C C . SER C 1 187 ? 53.83384 15.04797 25.72395 1.000 61.10203 166 SER B C 1
ATOM 4540 O O . SER C 1 187 ? 53.11841 16.04403 25.81377 1.000 52.77941 166 SER B O 1
ATOM 4543 N N . TYR C 1 188 ? 54.52719 14.78727 24.61768 1.000 61.54020 167 TYR B N 1
ATOM 4544 C CA . TYR C 1 188 ? 54.53397 15.78823 23.56045 1.000 54.30384 167 TYR B CA 1
ATOM 4545 C C . TYR C 1 188 ? 53.32397 15.71025 22.64232 1.000 55.13909 167 TYR B C 1
ATOM 4546 O O . TYR C 1 188 ? 53.11701 16.63562 21.85491 1.000 62.36363 167 TYR B O 1
ATOM 4555 N N . ALA C 1 189 ? 52.51912 14.64839 22.72295 1.000 54.80986 168 ALA B N 1
ATOM 4556 C CA . ALA C 1 189 ? 51.38365 14.51006 21.81182 1.000 54.68872 168 ALA B CA 1
ATOM 4557 C C . ALA C 1 189 ? 50.33964 15.60677 22.02928 1.000 52.54373 168 ALA B C 1
ATOM 4558 O O . ALA C 1 189 ? 49.68111 16.03930 21.07494 1.000 59.67230 168 ALA B O 1
ATOM 4560 N N . ALA C 1 190 ? 50.13358 16.03763 23.27518 1.000 44.32546 169 ALA B N 1
ATOM 4561 C CA . ALA C 1 190 ? 49.16106 17.10529 23.49813 1.000 61.23475 169 ALA B CA 1
ATOM 4562 C C . ALA C 1 190 ? 49.60024 18.41841 22.84642 1.000 70.47598 169 ALA B C 1
ATOM 4563 O O . ALA C 1 190 ? 48.75162 19.25534 22.53243 1.000 67.66469 169 ALA B O 1
ATOM 4565 N N . ASP C 1 191 ? 50.91003 18.60079 22.63000 1.000 72.08958 170 ASP B N 1
ATOM 4566 C CA . ASP C 1 191 ? 51.43000 19.77473 21.93774 1.000 65.29993 170 ASP B CA 1
ATOM 4567 C C . ASP C 1 191 ? 51.08822 19.76318 20.45136 1.000 60.07457 170 ASP B C 1
ATOM 4568 O O . ASP C 1 191 ? 50.99973 20.82456 19.83235 1.000 67.14896 170 ASP B O 1
ATOM 4573 N N . GLU C 1 192 ? 50.94088 18.58956 19.84782 1.000 55.09044 171 GLU B N 1
ATOM 4574 C CA . GLU C 1 192 ? 50.81112 18.50560 18.39836 1.000 57.04418 171 GLU B CA 1
ATOM 4575 C C . GLU C 1 192 ? 49.36062 18.72092 17.99561 1.000 59.50106 171 GLU B C 1
ATOM 4576 O O . GLU C 1 192 ? 48.45156 18.17426 18.62180 1.000 68.02349 171 GLU B O 1
ATOM 4582 N N . LEU C 1 193 ? 49.14742 19.53153 16.95868 1.000 48.11681 172 LEU B N 1
ATOM 4583 C CA . LEU C 1 193 ? 47.80897 19.88839 16.47880 1.000 48.93868 172 LEU B CA 1
ATOM 4584 C C . LEU C 1 193 ? 47.74627 19.61118 14.97670 1.000 50.26714 172 LEU B C 1
ATOM 4585 O O . LEU C 1 193 ? 47.98453 20.50898 14.16561 1.000 56.49841 172 LEU B O 1
ATOM 4590 N N . PRO C 1 194 ? 47.43399 18.37302 14.59937 1.000 48.37947 173 PRO B N 1
ATOM 4591 C CA . PRO C 1 194 ? 47.34919 18.04653 13.16373 1.000 50.45593 173 PRO B CA 1
ATOM 4592 C C . PRO C 1 194 ? 46.27364 18.87257 12.48294 1.000 50.53970 173 PRO B C 1
ATOM 4593 O O . PRO C 1 194 ? 45.25188 19.20892 13.08068 1.000 58.26054 173 PRO B O 1
ATOM 4597 N N . ALA C 1 195 ? 46.52177 19.20736 11.21286 1.000 57.52718 174 ALA B N 1
ATOM 4598 C CA . ALA C 1 195 ? 45.65029 20.14622 10.50815 1.000 70.54000 174 ALA B CA 1
ATOM 4599 C C . ALA C 1 195 ? 44.19725 19.68238 10.47993 1.000 75.81925 174 ALA B C 1
ATOM 4600 O O . ALA C 1 195 ? 43.28115 20.50785 10.56642 1.000 78.14168 174 ALA B O 1
ATOM 4602 N N . ASP C 1 196 ? 43.96350 18.37613 10.41434 1.000 70.24504 175 ASP B N 1
ATOM 4603 C CA . ASP C 1 196 ? 42.61052 17.87266 10.25092 1.000 66.94048 175 ASP B CA 1
ATOM 4604 C C . ASP C 1 196 ? 41.78404 17.89678 11.53150 1.000 70.49109 175 ASP B C 1
ATOM 4605 O O . ASP C 1 196 ? 40.58931 17.59238 11.46894 1.000 75.95401 175 ASP B O 1
ATOM 4607 N N . VAL C 1 197 ? 42.36949 18.19197 12.69307 1.000 64.19823 176 VAL B N 1
ATOM 4608 C CA . VAL C 1 197 ? 41.56686 18.22753 13.91689 1.000 60.62734 176 VAL B CA 1
ATOM 4609 C C . VAL C 1 197 ? 41.81388 19.50175 14.72208 1.000 67.33223 176 VAL B C 1
ATOM 4610 O O . VAL C 1 197 ? 41.32133 19.64376 15.84932 1.000 72.46419 176 VAL B O 1
ATOM 4614 N N . ALA C 1 198 ? 42.55951 20.44445 14.15522 1.000 63.81755 177 ALA B N 1
ATOM 4615 C CA . ALA C 1 198 ? 42.81806 21.69945 14.84546 1.000 55.78651 177 ALA B CA 1
ATOM 4616 C C . ALA C 1 198 ? 41.59225 22.59345 14.76764 1.000 50.58979 177 ALA B C 1
ATOM 4617 O O . ALA C 1 198 ? 40.92509 22.65263 13.73444 1.000 56.16262 177 ALA B O 1
ATOM 4619 N N . THR C 1 199 ? 41.28078 23.26660 15.87265 1.000 53.70178 178 THR B N 1
ATOM 4620 C CA . THR C 1 199 ? 40.20940 24.25535 15.93439 1.000 61.64594 178 THR B CA 1
ATOM 4621 C C . THR C 1 199 ? 40.73364 25.59580 16.45526 1.000 57.48257 178 THR B C 1
ATOM 4622 O O . THR C 1 199 ? 41.80724 25.68090 17.06597 1.000 54.91012 178 THR B O 1
ATOM 4626 N N . LEU C 1 200 ? 39.95914 26.65283 16.19780 1.000 56.31832 179 LEU B N 1
ATOM 4627 C CA . LEU C 1 200 ? 40.31790 28.02038 16.56154 1.000 52.71922 179 LEU B CA 1
ATOM 4628 C C . LEU C 1 200 ? 39.22338 28.63174 17.42981 1.000 57.96833 179 LEU B C 1
ATOM 4629 O O . LEU C 1 200 ? 38.03834 28.54853 17.09124 1.000 62.43504 179 LEU B O 1
ATOM 4634 N N . TRP C 1 201 ? 39.61558 29.21747 18.56243 1.000 54.62873 180 TRP B N 1
ATOM 4635 C CA . TRP C 1 201 ? 38.67176 29.69191 19.56267 1.000 55.95917 180 TRP B CA 1
ATOM 4636 C C . TRP C 1 201 ? 38.87001 31.17592 19.83409 1.000 63.32632 180 TRP B C 1
ATOM 4637 O O . TRP C 1 201 ? 40.00391 31.65197 19.93589 1.000 66.45764 180 TRP B O 1
ATOM 4648 N N . PHE C 1 202 ? 37.75590 31.89330 19.99362 1.000 70.58086 181 PHE B N 1
ATOM 4649 C CA . PHE C 1 202 ? 37.75724 33.33128 20.23541 1.000 62.44660 181 PHE B CA 1
ATOM 4650 C C . PHE C 1 202 ? 36.73125 33.65140 21.30672 1.000 58.38405 181 PHE B C 1
ATOM 4651 O O . PHE C 1 202 ? 35.59724 33.16989 21.24163 1.000 64.74752 181 PHE B O 1
ATOM 4659 N N . ALA C 1 203 ? 37.14524 34.43099 22.30245 1.000 55.17009 182 ALA B N 1
ATOM 4660 C CA . ALA C 1 203 ? 36.27565 34.82940 23.41077 1.000 63.25618 182 ALA B CA 1
ATOM 4661 C C . ALA C 1 203 ? 35.54762 33.63122 24.01172 1.000 72.79514 182 ALA B C 1
ATOM 4662 O O . ALA C 1 203 ? 34.36855 33.70721 24.36370 1.000 78.15371 182 ALA B O 1
ATOM 4664 N N . GLY C 1 204 ? 36.25839 32.51272 24.13155 1.000 75.29305 183 GLY B N 1
ATOM 4665 C CA . GLY C 1 204 ? 35.72936 31.33379 24.78710 1.000 68.99385 183 GLY B CA 1
ATOM 4666 C C . GLY C 1 204 ? 34.74272 30.51814 23.98833 1.000 67.71940 183 GLY B C 1
ATOM 4667 O O . GLY C 1 204 ? 34.11719 29.61197 24.55230 1.000 77.49804 183 GLY B O 1
ATOM 4668 N N . LYS C 1 205 ? 34.60224 30.77213 22.69066 1.000 63.04485 184 LYS B N 1
ATOM 4669 C CA . LYS C 1 205 ? 33.71350 29.97574 21.85560 1.000 64.97486 184 LYS B CA 1
ATOM 4670 C C . LYS C 1 205 ? 34.44465 29.59048 20.58359 1.000 59.71386 184 LYS B C 1
ATOM 4671 O O . LYS C 1 205 ? 35.35384 30.29079 20.14049 1.000 68.99923 184 LYS B O 1
ATOM 4673 N N . GLN C 1 206 ? 34.05569 28.46204 20.00555 1.000 66.88474 185 GLN B N 1
ATOM 4674 C CA . GLN C 1 206 ? 34.75736 27.96235 18.83590 1.000 67.76560 185 GLN B CA 1
ATOM 4675 C C . GLN C 1 206 ? 34.24670 28.64287 17.57826 1.000 71.80569 185 GLN B C 1
ATOM 4676 O O . GLN C 1 206 ? 33.05193 28.59825 17.28342 1.000 77.64760 185 GLN B O 1
ATOM 4682 N N . MET C 1 207 ? 35.16698 29.21845 16.81061 1.000 69.72835 186 MET B N 1
ATOM 4683 C CA . MET C 1 207 ? 34.82073 29.80370 15.52504 1.000 63.51049 186 MET B CA 1
ATOM 4684 C C . MET C 1 207 ? 34.54170 28.70974 14.50276 1.000 66.28170 186 MET B C 1
ATOM 4685 O O . MET C 1 207 ? 35.17568 27.65169 14.50819 1.000 69.01719 186 MET B O 1
ATOM 4690 N N . ALA C 1 208 ? 33.56054 28.95655 13.64786 1.000 70.53297 187 ALA B N 1
ATOM 4691 C CA . ALA C 1 208 ? 33.15714 27.98203 12.64113 1.000 71.97337 187 ALA B CA 1
ATOM 4692 C C . ALA C 1 208 ? 34.10008 28.03806 11.44680 1.000 71.83988 187 ALA B C 1
ATOM 4693 O O . ALA C 1 208 ? 34.39824 29.13056 10.95323 1.000 76.28323 187 ALA B O 1
ATOM 4695 N N . PRO C 1 209 ? 34.60685 26.89495 10.97852 1.000 62.75047 188 PRO B N 1
ATOM 4696 C CA . PRO C 1 209 ? 35.55732 26.91950 9.84968 1.000 63.64878 188 PRO B CA 1
ATOM 4697 C C . PRO C 1 209 ? 35.00477 27.55729 8.58446 1.000 77.60147 188 PRO B C 1
ATOM 4698 O O . PRO C 1 209 ? 35.77091 28.17934 7.83544 1.000 87.83971 188 PRO B O 1
ATOM 4702 N N . GLU C 1 210 ? 33.70333 27.40124 8.30958 1.000 74.21230 189 GLU B N 1
ATOM 4703 C CA . GLU C 1 210 ? 33.13317 27.94975 7.08209 1.000 72.10079 189 GLU B CA 1
ATOM 4704 C C . GLU C 1 210 ? 33.18245 29.47517 7.06610 1.000 74.20615 189 GLU B C 1
ATOM 4705 O O . GLU C 1 210 ? 33.33668 30.08333 6.00027 1.000 68.03082 189 GLU B O 1
ATOM 4707 N N . LYS C 1 211 ? 33.10342 30.10724 8.23133 1.000 74.00507 190 LYS B N 1
ATOM 4708 C CA . LYS C 1 211 ? 32.99454 31.55409 8.30049 1.000 65.75659 190 LYS B CA 1
ATOM 4709 C C . LYS C 1 211 ? 34.35717 32.21370 8.04477 1.000 77.77623 190 LYS B C 1
ATOM 4710 O O . LYS C 1 211 ? 35.40504 31.56383 8.05334 1.000 83.12066 190 LYS B O 1
ATOM 4716 N N . LYS C 1 212 ? 34.32878 33.51872 7.78198 1.000 75.32984 191 LYS B N 1
ATOM 4717 C CA . LYS C 1 212 ? 35.53719 34.31694 7.61936 1.000 72.81447 191 LYS B CA 1
ATOM 4718 C C . LYS C 1 212 ? 35.90505 34.93216 8.96141 1.000 71.34065 191 LYS B C 1
ATOM 4719 O O . LYS C 1 212 ? 35.06166 35.08017 9.85188 1.000 70.75042 191 LYS B O 1
ATOM 4725 N N . LEU C 1 213 ? 37.18404 35.28178 9.11244 1.000 67.69389 192 LEU B N 1
ATOM 4726 C CA . LEU C 1 213 ? 37.60255 35.93308 10.34964 1.000 71.76728 192 LEU B CA 1
ATOM 4727 C C . LEU C 1 213 ? 36.79555 37.20503 10.58717 1.000 71.56752 192 LEU B C 1
ATOM 4728 O O . LEU C 1 213 ? 36.45871 37.53502 11.72629 1.000 68.37723 192 LEU B O 1
ATOM 4733 N N . SER C 1 214 ? 36.45199 37.90944 9.50496 1.000 81.48917 193 SER B N 1
ATOM 4734 C CA . SER C 1 214 ? 35.66066 39.13761 9.59807 1.000 80.33457 193 SER B CA 1
ATOM 4735 C C . SER C 1 214 ? 34.35346 38.93125 10.35356 1.000 74.34377 193 SER B C 1
ATOM 4736 O O . SER C 1 214 ? 33.95585 39.81516 11.12668 1.000 80.90825 193 SER B O 1
ATOM 4739 N N . ASP C 1 215 ? 33.70173 37.76773 10.18786 1.000 59.78154 194 ASP B N 1
ATOM 4740 C CA . ASP C 1 215 ? 32.43285 37.52682 10.86682 1.000 60.96230 194 ASP B CA 1
ATOM 4741 C C . ASP C 1 215 ? 32.55264 37.57107 12.38564 1.000 70.99197 194 ASP B C 1
ATOM 4742 O O . ASP C 1 215 ? 31.53581 37.72247 13.07772 1.000 84.17915 194 ASP B O 1
ATOM 4747 N N . TYR C 1 216 ? 33.76260 37.44099 12.92370 1.000 70.21855 195 TYR B N 1
ATOM 4748 C CA . TYR C 1 216 ? 33.95580 37.53108 14.35745 1.000 66.57412 195 TYR B CA 1
ATOM 4749 C C . TYR C 1 216 ? 34.69658 38.78620 14.78822 1.000 64.70051 195 TYR B C 1
ATOM 4750 O O . TYR C 1 216 ? 34.52157 39.21848 15.92783 1.000 70.71269 195 TYR B O 1
ATOM 4759 N N . LEU C 1 217 ? 35.48756 39.40131 13.91075 1.000 67.28022 196 LEU B N 1
ATOM 4760 C CA . LEU C 1 217 ? 36.39702 40.45995 14.32727 1.000 70.81113 196 LEU B CA 1
ATOM 4761 C C . LEU C 1 217 ? 36.12786 41.81660 13.69274 1.000 78.51843 196 LEU B C 1
ATOM 4762 O O . LEU C 1 217 ? 36.77619 42.79812 14.08236 1.000 73.88324 196 LEU B O 1
ATOM 4767 N N . GLY C 1 218 ? 35.16615 41.92126 12.78264 1.000 86.24956 197 GLY B N 1
ATOM 4768 C CA . GLY C 1 218 ? 34.92407 43.16887 12.09122 1.000 91.34386 197 GLY B CA 1
ATOM 4769 C C . GLY C 1 218 ? 35.79568 43.29856 10.85502 1.000 95.98792 197 GLY B C 1
ATOM 4770 O O . GLY C 1 218 ? 36.75853 42.55692 10.65246 1.000 96.85491 197 GLY B O 1
ATOM 4771 N N . ARG C 1 219 ? 35.41168 44.23236 9.98281 1.000 95.79961 198 ARG B N 1
ATOM 4772 C CA . ARG C 1 219 ? 36.20601 44.45896 8.78332 1.000 93.62761 198 ARG B CA 1
ATOM 4773 C C . ARG C 1 219 ? 37.36601 45.42127 9.01724 1.000 107.85645 198 ARG B C 1
ATOM 4774 O O . ARG C 1 219 ? 38.28839 45.45481 8.19440 1.000 117.09560 198 ARG B O 1
ATOM 4776 N N . HIS C 1 220 ? 37.35999 46.18629 10.11792 1.000 107.61307 199 HIS B N 1
ATOM 4777 C CA . HIS C 1 220 ? 38.45851 47.11197 10.39268 1.000 104.30309 199 HIS B CA 1
ATOM 4778 C C . HIS C 1 220 ? 38.58307 47.50859 11.86379 1.000 102.14031 199 HIS B C 1
ATOM 4779 O O . HIS C 1 220 ? 38.31045 48.65927 12.22198 1.000 102.11972 199 HIS B O 1
ATOM 4786 N N . GLU C 1 221 ? 39.01446 46.58304 12.71903 1.000 99.67255 200 GLU B N 1
ATOM 4787 C CA . GLU C 1 221 ? 39.32988 46.91291 14.11217 1.000 96.66919 200 GLU B CA 1
ATOM 4788 C C . GLU C 1 221 ? 40.79712 47.33499 14.25348 1.000 93.84152 200 GLU B C 1
ATOM 4789 O O . GLU C 1 221 ? 41.22519 47.81739 15.30535 1.000 85.67871 200 GLU B O 1
ATOM 4795 N N . LYS C 1 224 ? 43.59306 43.95859 17.17306 1.000 63.76576 203 LYS B N 1
ATOM 4796 C CA . LYS C 1 224 ? 44.20858 42.68553 17.54101 1.000 69.97172 203 LYS B CA 1
ATOM 4797 C C . LYS C 1 224 ? 43.19134 41.79573 18.25038 1.000 69.22806 203 LYS B C 1
ATOM 4798 O O . LYS C 1 224 ? 42.31106 42.28760 18.95440 1.000 75.96287 203 LYS B O 1
ATOM 4804 N N . ALA C 1 225 ? 43.30955 40.48204 18.07629 1.000 58.07440 204 ALA B N 1
ATOM 4805 C CA . ALA C 1 225 ? 42.36007 39.55471 18.67589 1.000 55.54658 204 ALA B CA 1
ATOM 4806 C C . ALA C 1 225 ? 43.10928 38.37517 19.28286 1.000 61.55060 204 ALA B C 1
ATOM 4807 O O . ALA C 1 225 ? 43.83805 37.66447 18.58327 1.000 67.39638 204 ALA B O 1
ATOM 4809 N N . VAL C 1 226 ? 42.88849 38.14171 20.56632 1.000 52.58651 205 VAL B N 1
ATOM 4810 C CA . VAL C 1 226 ? 43.41294 36.95668 21.22570 1.000 58.05026 205 VAL B CA 1
ATOM 4811 C C . VAL C 1 226 ? 42.56765 35.76334 20.80345 1.000 54.60574 205 VAL B C 1
ATOM 4812 O O . VAL C 1 226 ? 41.33579 35.78441 20.94596 1.000 52.82802 205 VAL B O 1
ATOM 4816 N N . VAL C 1 227 ? 43.22638 34.71545 20.29205 1.000 49.66027 206 VAL B N 1
ATOM 4817 C CA . VAL C 1 227 ? 42.57674 33.45514 19.93445 1.000 50.11543 206 VAL B CA 1
ATOM 4818 C C . VAL C 1 227 ? 43.36365 32.29226 20.53683 1.000 53.77595 206 VAL B C 1
ATOM 4819 O O . VAL C 1 227 ? 44.44404 32.46205 21.10515 1.000 54.43223 206 VAL B O 1
ATOM 4823 N N . LYS C 1 228 ? 42.80587 31.09558 20.40005 1.000 57.14324 207 LYS B N 1
ATOM 4824 C CA . LYS C 1 228 ? 43.39777 29.90426 20.99427 1.000 67.94144 207 LYS B CA 1
ATOM 4825 C C . LYS C 1 228 ? 43.17864 28.70592 20.07888 1.000 64.45299 207 LYS B C 1
ATOM 4826 O O . LYS C 1 228 ? 42.03776 28.39992 19.71949 1.000 55.14925 207 LYS B O 1
ATOM 4832 N N . LEU C 1 229 ? 44.27244 28.02988 19.71903 1.000 53.88509 208 LEU B N 1
ATOM 4833 C CA . LEU C 1 229 ? 44.20995 26.77086 18.99350 1.000 56.47138 208 LEU B CA 1
ATOM 4834 C C . LEU C 1 229 ? 43.97230 25.63080 19.96418 1.000 54.48076 208 LEU B C 1
ATOM 4835 O O . LEU C 1 229 ? 44.58829 25.57003 21.02842 1.000 56.74969 208 LEU B O 1
ATOM 4840 N N . GLN C 1 230 ? 43.07217 24.73218 19.58959 1.000 50.03827 209 GLN B N 1
ATOM 4841 C CA . GLN C 1 230 ? 42.76992 23.51661 20.33286 1.000 51.04720 209 GLN B CA 1
ATOM 4842 C C . GLN C 1 230 ? 42.51851 22.41972 19.31513 1.000 55.37951 209 GLN B C 1
ATOM 4843 O O . GLN C 1 230 ? 42.56464 22.65748 18.10561 1.000 54.34967 209 GLN B O 1
ATOM 4849 N N . LYS C 1 231 ? 42.34869 21.18892 19.78849 1.000 64.78390 210 LYS B N 1
ATOM 4850 C CA . LYS C 1 231 ? 41.97326 20.10955 18.88716 1.000 62.22388 210 LYS B CA 1
ATOM 4851 C C . LYS C 1 231 ? 40.68778 19.44623 19.35607 1.000 66.34613 210 LYS B C 1
ATOM 4852 O O . LYS C 1 231 ? 40.34821 19.47759 20.54359 1.000 69.14637 210 LYS B O 1
ATOM 4858 N N . LYS C 1 232 ? 39.97317 18.86735 18.39305 1.000 75.89662 211 LYS B N 1
ATOM 4859 C CA . LYS C 1 232 ? 38.67965 18.21219 18.61312 1.000 83.75374 211 LYS B CA 1
ATOM 4860 C C . LYS C 1 232 ? 38.68443 17.21092 19.77423 1.000 77.39820 211 LYS B C 1
ATOM 4861 O O . LYS C 1 232 ? 39.68978 16.55331 20.04161 1.000 71.24387 211 LYS B O 1
ATOM 4867 N N . HIS D 1 21 ? 81.23473 43.54807 -1.76407 1.000 90.26548 0 HIS D N 1
ATOM 4868 C CA . HIS D 1 21 ? 79.77624 43.61321 -1.68335 1.000 92.87519 0 HIS D CA 1
ATOM 4869 C C . HIS D 1 21 ? 79.29055 44.69028 -0.69727 1.000 91.78580 0 HIS D C 1
ATOM 4870 O O . HIS D 1 21 ? 79.72830 45.83459 -0.76497 1.000 71.25873 0 HIS D O 1
ATOM 4877 N N . MET D 1 22 ? 78.38929 44.30584 0.20792 1.000 103.77900 1 MET D N 1
ATOM 4878 C CA . MET D 1 22 ? 77.74050 45.20076 1.15936 1.000 114.17930 1 MET D CA 1
ATOM 4879 C C . MET D 1 22 ? 78.22016 44.90875 2.57568 1.000 110.63965 1 MET D C 1
ATOM 4880 O O . MET D 1 22 ? 78.61876 43.78483 2.88974 1.000 116.22640 1 MET D O 1
ATOM 4885 N N . VAL D 1 23 ? 78.16460 45.93174 3.43010 1.000 98.24131 2 VAL D N 1
ATOM 4886 C CA . VAL D 1 23 ? 78.47305 45.80838 4.84921 1.000 83.17003 2 VAL D CA 1
ATOM 4887 C C . VAL D 1 23 ? 77.27990 46.31637 5.64376 1.000 80.03083 2 VAL D C 1
ATOM 4888 O O . VAL D 1 23 ? 76.63470 47.29239 5.24497 1.000 81.77358 2 VAL D O 1
ATOM 4892 N N . LEU D 1 24 ? 76.98349 45.64885 6.76203 1.000 71.45629 3 LEU D N 1
ATOM 4893 C CA . LEU D 1 24 ? 75.96542 46.08996 7.71238 1.000 63.53608 3 LEU D CA 1
ATOM 4894 C C . LEU D 1 24 ? 76.65334 46.83157 8.86159 1.000 81.61145 3 LEU D C 1
ATOM 4895 O O . LEU D 1 24 ? 77.34603 46.21450 9.67908 1.000 91.69477 3 LEU D O 1
ATOM 4900 N N . LEU D 1 25 ? 76.43771 48.14959 8.94202 1.000 72.00859 4 LEU D N 1
ATOM 4901 C CA . LEU D 1 25 ? 77.03105 48.97723 9.98790 1.000 57.03504 4 LEU D CA 1
ATOM 4902 C C . LEU D 1 25 ? 76.06298 49.15735 11.14807 1.000 57.61751 4 LEU D C 1
ATOM 4903 O O . LEU D 1 25 ? 74.85292 49.29586 10.95635 1.000 63.07151 4 LEU D O 1
ATOM 4908 N N . HIS D 1 26 ? 76.59722 49.12063 12.35979 1.000 57.47108 5 HIS D N 1
ATOM 4909 C CA . HIS D 1 26 ? 75.80508 49.31843 13.56878 1.000 55.66921 5 HIS D CA 1
ATOM 4910 C C . HIS D 1 26 ? 76.31347 50.59706 14.23963 1.000 62.48182 5 HIS D C 1
ATOM 4911 O O . HIS D 1 26 ? 77.28197 50.57928 15.00154 1.000 60.77511 5 HIS D O 1
ATOM 4918 N N . MET D 1 27 ? 75.65539 51.71487 13.93899 1.000 62.67479 6 MET D N 1
ATOM 4919 C CA . MET D 1 27 ? 75.95350 52.97956 14.59942 1.000 56.39323 6 MET D CA 1
ATOM 4920 C C . MET D 1 27 ? 75.41028 52.89503 16.01364 1.000 56.73700 6 MET D C 1
ATOM 4921 O O . MET D 1 27 ? 74.19364 52.81425 16.21549 1.000 59.02409 6 MET D O 1
ATOM 4926 N N . LYS D 1 28 ? 76.30129 52.88095 16.99581 1.000 57.30156 7 LYS D N 1
ATOM 4927 C CA . LYS D 1 28 ? 75.89412 52.75821 18.39034 1.000 66.96547 7 LYS D CA 1
ATOM 4928 C C . LYS D 1 28 ? 76.54202 53.89204 19.16354 1.000 73.81582 7 LYS D C 1
ATOM 4929 O O . LYS D 1 28 ? 77.76065 53.89570 19.35366 1.000 81.29721 7 LYS D O 1
ATOM 4935 N N . ARG D 1 29 ? 75.73670 54.86091 19.59189 1.000 78.85685 8 ARG D N 1
ATOM 4936 C CA . ARG D 1 29 ? 76.22154 55.90783 20.48482 1.000 73.56007 8 ARG D CA 1
ATOM 4937 C C . ARG D 1 29 ? 75.84477 55.64786 21.93315 1.000 75.19270 8 ARG D C 1
ATOM 4938 O O . ARG D 1 29 ? 76.61639 55.97614 22.84057 1.000 71.00800 8 ARG D O 1
ATOM 4946 N N . SER D 1 30 ? 74.71426 54.98845 22.14442 1.000 73.08365 9 SER D N 1
ATOM 4947 C CA . SER D 1 30 ? 74.20706 54.62567 23.45651 1.000 65.49155 9 SER D CA 1
ATOM 4948 C C . SER D 1 30 ? 73.14065 53.55646 23.23260 1.000 74.51639 9 SER D C 1
ATOM 4949 O O . SER D 1 30 ? 72.91769 53.10859 22.10142 1.000 65.58383 9 SER D O 1
ATOM 4952 N N . GLU D 1 31 ? 72.50514 53.11754 24.32620 1.000 82.63511 10 GLU D N 1
ATOM 4953 C CA . GLU D 1 31 ? 71.49215 52.07430 24.20623 1.000 85.04259 10 GLU D CA 1
ATOM 4954 C C . GLU D 1 31 ? 70.19395 52.60855 23.61467 1.000 81.82125 10 GLU D C 1
ATOM 4955 O O . GLU D 1 31 ? 69.39170 51.82778 23.08673 1.000 76.49002 10 GLU D O 1
ATOM 4961 N N . LEU D 1 32 ? 69.98344 53.92024 23.64360 1.000 83.86684 11 LEU D N 1
ATOM 4962 C CA . LEU D 1 32 ? 68.85971 54.48060 22.91056 1.000 84.25173 11 LEU D CA 1
ATOM 4963 C C . LEU D 1 32 ? 69.25785 55.14400 21.60009 1.000 72.02264 11 LEU D C 1
ATOM 4964 O O . LEU D 1 32 ? 68.40567 55.29437 20.72033 1.000 69.37900 11 LEU D O 1
ATOM 4969 N N . ASP D 1 33 ? 70.52922 55.48279 21.41817 1.000 64.98714 12 ASP D N 1
ATOM 4970 C CA . ASP D 1 33 ? 70.98192 56.20103 20.23141 1.000 61.37761 12 ASP D CA 1
ATOM 4971 C C . ASP D 1 33 ? 71.74800 55.23723 19.33315 1.000 58.87386 12 ASP D C 1
ATOM 4972 O O . ASP D 1 33 ? 72.98007 55.20115 19.33535 1.000 60.88760 12 ASP D O 1
ATOM 4977 N N . GLN D 1 34 ? 71.00847 54.48012 18.52570 1.000 54.88487 13 GLN D N 1
ATOM 4978 C CA . GLN D 1 34 ? 71.64268 53.44286 17.72234 1.000 57.57231 13 GLN D CA 1
ATOM 4979 C C . GLN D 1 34 ? 70.72895 52.99815 16.58818 1.000 56.15878 13 GLN D C 1
ATOM 4980 O O . GLN D 1 34 ? 69.50210 52.99701 16.71398 1.000 58.47128 13 GLN D O 1
ATOM 4986 N N . PHE D 1 35 ? 71.35071 52.59951 15.48512 1.000 54.56055 14 PHE D N 1
ATOM 4987 C CA . PHE D 1 35 ? 70.60482 52.07939 14.34900 1.000 58.59162 14 PHE D CA 1
ATOM 4988 C C . PHE D 1 35 ? 71.56099 51.30274 13.45281 1.000 59.19568 14 PHE D C 1
ATOM 4989 O O . PHE D 1 35 ? 72.78125 51.45977 13.53593 1.000 55.07488 14 PHE D O 1
ATOM 4997 N N . LEU D 1 36 ? 70.98256 50.50150 12.56209 1.000 64.68400 15 LEU D N 1
ATOM 4998 C CA . LEU D 1 36 ? 71.71660 49.73649 11.56409 1.000 65.11286 15 LEU D CA 1
ATOM 4999 C C . LEU D 1 36 ? 71.62766 50.41940 10.20356 1.000 60.76246 15 LEU D C 1
ATOM 5000 O O . LEU D 1 36 ? 70.63998 51.08039 9.88155 1.000 67.20680 15 LEU D O 1
ATOM 5005 N N . PHE D 1 37 ? 72.66127 50.22813 9.39348 1.000 55.66064 16 PHE D N 1
ATOM 5006 C CA . PHE D 1 37 ? 72.74454 50.86339 8.08844 1.000 56.88515 16 PHE D CA 1
ATOM 5007 C C . PHE D 1 37 ? 73.54612 49.97037 7.15190 1.000 67.54783 16 PHE D C 1
ATOM 5008 O O . PHE D 1 37 ? 74.59098 49.44322 7.54097 1.000 70.84845 16 PHE D O 1
ATOM 5016 N N . GLU D 1 38 ? 73.05711 49.81489 5.91846 1.000 69.87191 17 GLU D N 1
ATOM 5017 C CA . GLU D 1 38 ? 73.65575 48.93984 4.91368 1.000 59.97281 17 GLU D CA 1
ATOM 5018 C C . GLU D 1 38 ? 74.10204 49.79240 3.73580 1.000 64.81869 17 GLU D C 1
ATOM 5019 O O . GLU D 1 38 ? 73.36334 50.68095 3.30103 1.000 78.21028 17 GLU D O 1
ATOM 5021 N N . THR D 1 39 ? 75.31313 49.55079 3.23843 1.000 70.85637 18 THR D N 1
ATOM 5022 C CA . THR D 1 39 ? 75.84860 50.31234 2.10902 1.000 65.80347 18 THR D CA 1
ATOM 5023 C C . THR D 1 39 ? 76.96258 49.50984 1.43357 1.000 74.21834 18 THR D C 1
ATOM 5024 O O . THR D 1 39 ? 77.28160 48.38236 1.83136 1.000 76.55552 18 THR D O 1
ATOM 5028 N N . THR D 1 40 ? 77.55120 50.10510 0.39598 1.000 81.84350 19 THR D N 1
ATOM 5029 C CA . THR D 1 40 ? 78.67732 49.48573 -0.28426 1.000 91.56016 19 THR D CA 1
ATOM 5030 C C . THR D 1 40 ? 79.92650 49.57944 0.57970 1.000 99.79949 19 THR D C 1
ATOM 5031 O O . THR D 1 40 ? 80.32837 50.67418 0.99169 1.000 99.60318 19 THR D O 1
ATOM 5035 N N . VAL D 1 41 ? 80.57385 48.43459 0.81032 1.000 102.43794 20 VAL D N 1
ATOM 5036 C CA . VAL D 1 41 ? 81.80516 48.45184 1.58441 1.000 98.19799 20 VAL D CA 1
ATOM 5037 C C . VAL D 1 41 ? 82.89572 49.20379 0.83124 1.000 86.37317 20 VAL D C 1
ATOM 5038 O O . VAL D 1 41 ? 83.88272 49.62214 1.43598 1.000 97.93084 20 VAL D O 1
ATOM 5042 N N . ALA D 1 42 ? 82.71558 49.42354 -0.47192 1.000 76.68517 21 ALA D N 1
ATOM 5043 C CA . ALA D 1 42 ? 83.61331 50.21321 -1.31000 1.000 73.16008 21 ALA D CA 1
ATOM 5044 C C . ALA D 1 42 ? 83.36652 51.71551 -1.24460 1.000 88.44246 21 ALA D C 1
ATOM 5045 O O . ALA D 1 42 ? 84.08916 52.47588 -1.90534 1.000 88.38084 21 ALA D O 1
ATOM 5047 N N . SER D 1 43 ? 82.35405 52.16581 -0.51005 1.000 91.60021 22 SER D N 1
ATOM 5048 C CA . SER D 1 43 ? 82.03947 53.58393 -0.49846 1.000 89.74440 22 SER D CA 1
ATOM 5049 C C . SER D 1 43 ? 83.00258 54.34995 0.40889 1.000 91.74997 22 SER D C 1
ATOM 5050 O O . SER D 1 43 ? 83.62579 53.79713 1.31570 1.000 101.40022 22 SER D O 1
ATOM 5053 N N . THR D 1 44 ? 83.13108 55.64156 0.13352 1.000 87.64901 23 THR D N 1
ATOM 5054 C CA . THR D 1 44 ? 83.98016 56.50582 0.93598 1.000 86.87141 23 THR D CA 1
ATOM 5055 C C . THR D 1 44 ? 83.45496 56.62549 2.36037 1.000 84.55284 23 THR D C 1
ATOM 5056 O O . THR D 1 44 ? 82.26278 56.46258 2.63000 1.000 79.98092 23 THR D O 1
ATOM 5060 N N . VAL D 1 45 ? 84.37744 56.88689 3.28431 1.000 87.26346 24 VAL D N 1
ATOM 5061 C CA . VAL D 1 45 ? 83.97497 57.29236 4.62753 1.000 85.38328 24 VAL D CA 1
ATOM 5062 C C . VAL D 1 45 ? 83.17467 58.58663 4.55996 1.000 81.75450 24 VAL D C 1
ATOM 5063 O O . VAL D 1 45 ? 82.16692 58.74538 5.26224 1.000 73.44449 24 VAL D O 1
ATOM 5067 N N . ASP D 1 46 ? 83.60247 59.52181 3.70209 1.000 84.46039 25 ASP D N 1
ATOM 5068 C CA . ASP D 1 46 ? 82.93452 60.81499 3.59450 1.000 82.11170 25 ASP D CA 1
ATOM 5069 C C . ASP D 1 46 ? 81.46600 60.63569 3.23540 1.000 77.00310 25 ASP D C 1
ATOM 5070 O O . ASP D 1 46 ? 80.58721 61.18591 3.90526 1.000 74.77326 25 ASP D O 1
ATOM 5075 N N . GLU D 1 47 ? 81.17862 59.82211 2.21387 1.000 79.33217 26 GLU D N 1
ATOM 5076 C CA . GLU D 1 47 ? 79.79603 59.64550 1.77465 1.000 86.67314 26 GLU D CA 1
ATOM 5077 C C . GLU D 1 47 ? 78.97160 58.88343 2.79967 1.000 78.46137 26 GLU D C 1
ATOM 5078 O O . GLU D 1 47 ? 77.80443 59.21397 3.03476 1.000 82.05480 26 GLU D O 1
ATOM 5084 N N . THR D 1 48 ? 79.57000 57.89251 3.45120 1.000 70.33852 27 THR D N 1
ATOM 5085 C CA . THR D 1 48 ? 78.83761 57.13947 4.46101 1.000 62.30931 27 THR D CA 1
ATOM 5086 C C . THR D 1 48 ? 78.51709 58.00726 5.66712 1.000 65.48784 27 THR D C 1
ATOM 5087 O O . THR D 1 48 ? 77.43353 57.89081 6.25268 1.000 71.81901 27 THR D O 1
ATOM 5091 N N . THR D 1 49 ? 79.46890 58.85044 6.07766 1.000 59.51848 28 THR D N 1
ATOM 5092 C CA . THR D 1 49 ? 79.25228 59.70509 7.23740 1.000 63.50940 28 THR D CA 1
ATOM 5093 C C . THR D 1 49 ? 78.07124 60.63774 7.01174 1.000 67.75658 28 THR D C 1
ATOM 5094 O O . THR D 1 49 ? 77.19354 60.76808 7.87718 1.000 63.68088 28 THR D O 1
ATOM 5098 N N . ARG D 1 50 ? 77.99981 61.23887 5.82291 1.000 67.60563 29 ARG D N 1
ATOM 5099 C CA . ARG D 1 50 ? 76.91155 62.15540 5.50781 1.000 57.48458 29 ARG D CA 1
ATOM 5100 C C . ARG D 1 50 ? 75.56427 61.43348 5.46902 1.000 61.78258 29 ARG D C 1
ATOM 5101 O O . ARG D 1 50 ? 74.56806 61.93316 6.01316 1.000 58.37541 29 ARG D O 1
ATOM 5109 N N . GLN D 1 51 ? 75.50433 60.26443 4.82734 1.000 55.58979 30 GLN D N 1
ATOM 5110 C CA . GLN D 1 51 ? 74.23484 59.54762 4.77358 1.000 58.73295 30 GLN D CA 1
ATOM 5111 C C . GLN D 1 51 ? 73.77332 59.13628 6.16258 1.000 62.76116 30 GLN D C 1
ATOM 5112 O O . GLN D 1 51 ? 72.58876 59.26466 6.49711 1.000 60.24679 30 GLN D O 1
ATOM 5118 N N . MET D 1 52 ? 74.69072 58.63952 6.98941 1.000 65.08133 31 MET D N 1
ATOM 5119 C CA . MET D 1 52 ? 74.27338 58.17160 8.30309 1.000 60.10539 31 MET D CA 1
ATOM 5120 C C . MET D 1 52 ? 73.94365 59.33801 9.22381 1.000 52.71552 31 MET D C 1
ATOM 5121 O O . MET D 1 52 ? 73.04698 59.22320 10.06927 1.000 49.87537 31 MET D O 1
ATOM 5126 N N . ALA D 1 53 ? 74.62863 60.47179 9.05596 1.000 52.29107 32 ALA D N 1
ATOM 5127 C CA . ALA D 1 53 ? 74.26034 61.66291 9.82066 1.000 53.07507 32 ALA D CA 1
ATOM 5128 C C . ALA D 1 53 ? 72.85113 62.13159 9.45668 1.000 53.81230 32 ALA D C 1
ATOM 5129 O O . ALA D 1 53 ? 72.06137 62.51113 10.33528 1.000 48.76128 32 ALA D O 1
ATOM 5131 N N . GLU D 1 54 ? 72.49262 62.05546 8.17430 1.000 50.80365 33 GLU D N 1
ATOM 5132 C CA . GLU D 1 54 ? 71.13618 62.44031 7.79608 1.000 56.65814 33 GLU D CA 1
ATOM 5133 C C . GLU D 1 54 ? 70.11586 61.49292 8.41569 1.000 57.56332 33 GLU D C 1
ATOM 5134 O O . GLU D 1 54 ? 69.04924 61.93066 8.86566 1.000 58.66536 33 GLU D O 1
ATOM 5140 N N . VAL D 1 55 ? 70.44540 60.19679 8.48087 1.000 53.99493 34 VAL D N 1
ATOM 5141 C CA . VAL D 1 55 ? 69.58953 59.23628 9.17541 1.000 50.06913 34 VAL D CA 1
ATOM 5142 C C . VAL D 1 55 ? 69.49627 59.57939 10.65536 1.000 50.34700 34 VAL D C 1
ATOM 5143 O O . VAL D 1 55 ? 68.40099 59.69090 11.22141 1.000 51.03567 34 VAL D O 1
ATOM 5147 N N . HIS D 1 56 ? 70.65107 59.77239 11.29382 1.000 52.74657 35 HIS D N 1
ATOM 5148 C CA . HIS D 1 56 ? 70.70266 60.09479 12.71646 1.000 49.98718 35 HIS D CA 1
ATOM 5149 C C . HIS D 1 56 ? 69.85005 61.31699 13.05377 1.000 53.72633 35 HIS D C 1
ATOM 5150 O O . HIS D 1 56 ? 69.06382 61.28991 14.01277 1.000 50.19936 35 HIS D O 1
ATOM 5157 N N . ASN D 1 57 ? 69.99317 62.40255 12.27302 1.000 47.54526 36 ASN D N 1
ATOM 5158 C CA . ASN D 1 57 ? 69.23798 63.62206 12.56388 1.000 46.75319 36 ASN D CA 1
ATOM 5159 C C . ASN D 1 57 ? 67.74364 63.39957 12.35879 1.000 47.07352 36 ASN D C 1
ATOM 5160 O O . ASN D 1 57 ? 66.91987 63.94165 13.10732 1.000 49.70283 36 ASN D O 1
ATOM 5165 N N . LEU D 1 58 ? 67.37924 62.58563 11.36159 1.000 47.53103 37 LEU D N 1
ATOM 5166 C CA . LEU D 1 58 ? 65.97405 62.25130 11.13391 1.000 48.41447 37 LEU D CA 1
ATOM 5167 C C . LEU D 1 58 ? 65.37517 61.48902 12.31210 1.000 53.63197 37 LEU D C 1
ATOM 5168 O O . LEU D 1 58 ? 64.21895 61.72055 12.68626 1.000 57.04272 37 LEU D O 1
ATOM 5173 N N . ARG D 1 59 ? 66.12759 60.54638 12.88435 1.000 51.37602 38 ARG D N 1
ATOM 5174 C CA . ARG D 1 59 ? 65.62750 59.81312 14.04222 1.000 42.66514 38 ARG D CA 1
ATOM 5175 C C . ARG D 1 59 ? 65.27908 60.76415 15.18276 1.000 50.01043 38 ARG D C 1
ATOM 5176 O O . ARG D 1 59 ? 64.19277 60.68621 15.76355 1.000 56.66906 38 ARG D O 1
ATOM 5184 N N . HIS D 1 60 ? 66.17709 61.70142 15.48838 1.000 47.85492 39 HIS D N 1
ATOM 5185 C CA . HIS D 1 60 ? 65.96242 62.59049 16.62401 1.000 47.57297 39 HIS D CA 1
ATOM 5186 C C . HIS D 1 60 ? 64.90991 63.64116 16.32910 1.000 49.32365 39 HIS D C 1
ATOM 5187 O O . HIS D 1 60 ? 64.19035 64.05627 17.24687 1.000 52.14043 39 HIS D O 1
ATOM 5194 N N . ARG D 1 61 ? 64.78781 64.06506 15.06580 1.000 51.29926 40 ARG D N 1
ATOM 5195 C CA . ARG D 1 61 ? 63.63026 64.86232 14.66172 1.000 54.70665 40 ARG D CA 1
ATOM 5196 C C . ARG D 1 61 ? 62.32136 64.11787 14.95959 1.000 56.66180 40 ARG D C 1
ATOM 5197 O O . ARG D 1 61 ? 61.37524 64.69149 15.52584 1.000 44.19148 40 ARG D O 1
ATOM 5205 N N . ILE D 1 62 ? 62.26372 62.81811 14.61785 1.000 53.24543 41 ILE D N 1
ATOM 5206 C CA . ILE D 1 62 ? 61.02498 62.06895 14.79869 1.000 46.96682 41 ILE D CA 1
ATOM 5207 C C . ILE D 1 62 ? 60.68671 61.96142 16.27959 1.000 49.91088 41 ILE D C 1
ATOM 5208 O O . ILE D 1 62 ? 59.52714 62.13484 16.67791 1.000 47.82790 41 ILE D O 1
ATOM 5213 N N . GLU D 1 63 ? 61.69636 61.76928 17.12987 1.000 50.00018 42 GLU D N 1
ATOM 5214 C CA . GLU D 1 63 ? 61.43293 61.76108 18.56850 1.000 55.46914 42 GLU D CA 1
ATOM 5215 C C . GLU D 1 63 ? 60.85750 63.09602 19.04546 1.000 61.28505 42 GLU D C 1
ATOM 5216 O O . GLU D 1 63 ? 59.93148 63.11932 19.86481 1.000 59.47168 42 GLU D O 1
ATOM 5222 N N . ARG D 1 64 ? 61.38560 64.22078 18.53954 1.000 59.00221 43 ARG D N 1
ATOM 5223 C CA . ARG D 1 64 ? 60.87230 65.53049 18.95421 1.000 62.48808 43 ARG D CA 1
ATOM 5224 C C . ARG D 1 64 ? 59.49371 65.81068 18.36204 1.000 55.03924 43 ARG D C 1
ATOM 5225 O O . ARG D 1 64 ? 58.67289 66.47682 19.00174 1.000 51.41433 43 ARG D O 1
ATOM 5233 N N . LEU D 1 65 ? 59.22814 65.33730 17.14153 1.000 50.96197 44 LEU D N 1
ATOM 5234 C CA . LEU D 1 65 ? 57.90210 65.52134 16.55074 1.000 57.08243 44 LEU D CA 1
ATOM 5235 C C . LEU D 1 65 ? 56.82358 64.88078 17.40761 1.000 61.32798 44 LEU D C 1
ATOM 5236 O O . LEU D 1 65 ? 55.70916 65.40521 17.52360 1.000 61.49545 44 LEU D O 1
ATOM 5241 N N . LYS D 1 66 ? 57.15403 63.75929 18.04652 1.000 61.00308 45 LYS D N 1
ATOM 5242 C CA . LYS D 1 66 ? 56.15229 63.01769 18.79424 1.000 62.47757 45 LYS D CA 1
ATOM 5243 C C . LYS D 1 66 ? 55.76677 63.76363 20.06055 1.000 62.30302 45 LYS D C 1
ATOM 5244 O O . LYS D 1 66 ? 54.57993 63.88235 20.38847 1.000 72.16339 45 LYS D O 1
ATOM 5250 N N . ALA D 1 67 ? 56.75231 64.31364 20.75811 1.000 59.11094 46 ALA D N 1
ATOM 5251 C CA . ALA D 1 67 ? 56.45403 65.10634 21.94200 1.000 59.52072 46 ALA D CA 1
ATOM 5252 C C . ALA D 1 67 ? 55.63412 66.33961 21.57519 1.000 67.76809 46 ALA D C 1
ATOM 5253 O O . ALA D 1 67 ? 54.63827 66.65680 22.23630 1.000 78.90756 46 ALA D O 1
ATOM 5255 N N . GLU D 1 68 ? 56.04396 67.05759 20.52577 1.000 64.86563 47 GLU D N 1
ATOM 5256 C CA . GLU D 1 68 ? 55.32889 68.27038 20.14036 1.000 62.30883 47 GLU D CA 1
ATOM 5257 C C . GLU D 1 68 ? 54.04947 67.93103 19.38085 1.000 55.87760 47 GLU D C 1
ATOM 5258 O O . GLU D 1 68 ? 53.01704 68.57634 19.57434 1.000 53.18201 47 GLU D O 1
ATOM 5264 N N . GLY D 1 69 ? 54.08441 66.90343 18.53893 1.000 49.49070 48 GLY D N 1
ATOM 5265 C CA . GLY D 1 69 ? 52.88269 66.54377 17.80639 1.000 61.85909 48 GLY D CA 1
ATOM 5266 C C . GLY D 1 69 ? 51.74439 66.14166 18.72347 1.000 60.39724 48 GLY D C 1
ATOM 5267 O O . GLY D 1 69 ? 50.58401 66.44584 18.45499 1.000 61.67208 48 GLY D O 1
ATOM 5268 N N . GLU D 1 70 ? 52.05834 65.47593 19.83301 1.000 57.93347 49 GLU D N 1
ATOM 5269 C CA . GLU D 1 70 ? 50.98541 65.12906 20.75090 1.000 57.49814 49 GLU D CA 1
ATOM 5270 C C . GLU D 1 70 ? 50.44961 66.34837 21.48899 1.000 53.36115 49 GLU D C 1
ATOM 5271 O O . GLU D 1 70 ? 49.24401 66.42403 21.74294 1.000 60.84349 49 GLU D O 1
ATOM 5277 N N . GLU D 1 71 ? 51.29898 67.33129 21.79768 1.000 58.39139 50 GLU D N 1
ATOM 5278 C CA . GLU D 1 71 ? 50.79300 68.58460 22.36146 1.000 55.26423 50 GLU D CA 1
ATOM 5279 C C . GLU D 1 71 ? 49.90656 69.32097 21.36423 1.000 53.21607 50 GLU D C 1
ATOM 5280 O O . GLU D 1 71 ? 48.93065 69.97657 21.75084 1.000 62.81823 50 GLU D O 1
ATOM 5286 N N . LEU D 1 72 ? 50.26743 69.27990 20.08101 1.000 54.58632 51 LEU D N 1
ATOM 5287 C CA . LEU D 1 72 ? 49.42011 69.88730 19.06394 1.000 61.08142 51 LEU D CA 1
ATOM 5288 C C . LEU D 1 72 ? 48.07006 69.18802 19.01058 1.000 67.97298 51 LEU D C 1
ATOM 5289 O O . LEU D 1 72 ? 47.02385 69.83981 18.91170 1.000 63.25688 51 LEU D O 1
ATOM 5294 N N . ALA D 1 73 ? 48.07752 67.85777 19.13112 1.000 70.43292 52 ALA D N 1
ATOM 5295 C CA . ALA D 1 73 ? 46.83728 67.08867 19.10728 1.000 66.12658 52 ALA D CA 1
ATOM 5296 C C . ALA D 1 73 ? 45.91044 67.49449 20.25299 1.000 66.46760 52 ALA D C 1
ATOM 5297 O O . ALA D 1 73 ? 44.69546 67.59878 20.06174 1.000 70.62034 52 ALA D O 1
ATOM 5299 N N . LYS D 1 74 ? 46.47073 67.75641 21.44246 1.000 66.76999 53 LYS D N 1
ATOM 5300 C CA . LYS D 1 74 ? 45.67531 68.14739 22.60496 1.000 72.17313 53 LYS D CA 1
ATOM 5301 C C . LYS D 1 74 ? 45.29793 69.62662 22.61228 1.000 74.04820 53 LYS D C 1
ATOM 5302 O O . LYS D 1 74 ? 44.21690 69.97520 23.09741 1.000 71.76150 53 LYS D O 1
ATOM 5308 N N . HIS D 1 75 ? 46.14767 70.51516 22.09784 1.000 69.06779 54 HIS D N 1
ATOM 5309 C CA . HIS D 1 75 ? 45.94668 71.92308 22.41662 1.000 62.89540 54 HIS D CA 1
ATOM 5310 C C . HIS D 1 75 ? 46.06554 72.87748 21.23006 1.000 61.59102 54 HIS D C 1
ATOM 5311 O O . HIS D 1 75 ? 46.13316 74.09834 21.44445 1.000 55.04048 54 HIS D O 1
ATOM 5318 N N . GLY D 1 76 ? 46.15688 72.38939 20.00163 1.000 66.58625 55 GLY D N 1
ATOM 5319 C CA . GLY D 1 76 ? 46.21973 73.28630 18.87090 1.000 76.40082 55 GLY D CA 1
ATOM 5320 C C . GLY D 1 76 ? 47.57148 73.95989 18.67695 1.000 69.84007 55 GLY D C 1
ATOM 5321 O O . GLY D 1 76 ? 48.60146 73.52464 19.20595 1.000 62.60925 55 GLY D O 1
ATOM 5322 N N . PRO D 1 77 ? 47.58796 75.03064 17.88473 1.000 59.79299 56 PRO D N 1
ATOM 5323 C CA . PRO D 1 77 ? 48.86352 75.60217 17.43819 1.000 55.39920 56 PRO D CA 1
ATOM 5324 C C . PRO D 1 77 ? 49.61915 76.29632 18.55561 1.000 57.71376 56 PRO D C 1
ATOM 5325 O O . PRO D 1 77 ? 49.05589 76.74729 19.55781 1.000 55.64508 56 PRO D O 1
ATOM 5329 N N . ALA D 1 78 ? 50.93052 76.37584 18.35915 1.000 59.81997 57 ALA D N 1
ATOM 5330 C CA . ALA D 1 78 ? 51.79360 77.03583 19.32683 1.000 58.01099 57 ALA D CA 1
ATOM 5331 C C . ALA D 1 78 ? 51.55020 78.53340 19.30993 1.000 60.00193 57 ALA D C 1
ATOM 5332 O O . ALA D 1 78 ? 51.28250 79.12030 18.25667 1.000 55.51590 57 ALA D O 1
ATOM 5334 N N . LYS D 1 79 ? 51.56399 79.13804 20.49466 1.000 62.75707 58 LYS D N 1
ATOM 5335 C CA . LYS D 1 79 ? 51.71450 80.58235 20.58878 1.000 62.35080 58 LYS D CA 1
ATOM 5336 C C . LYS D 1 79 ? 53.13288 80.97587 20.17904 1.000 67.86826 58 LYS D C 1
ATOM 5337 O O . LYS D 1 79 ? 54.08158 80.18888 20.30119 1.000 61.47066 58 LYS D O 1
ATOM 5343 N N . ARG D 1 80 ? 53.27673 82.19952 19.68347 1.000 60.66763 59 ARG D N 1
ATOM 5344 C CA . ARG D 1 80 ? 54.60759 82.68069 19.37028 1.000 56.80359 59 ARG D CA 1
ATOM 5345 C C . ARG D 1 80 ? 55.46075 82.70231 20.63914 1.000 57.36820 59 ARG D C 1
ATOM 5346 O O . ARG D 1 80 ? 54.98928 83.11858 21.70232 1.000 57.87700 59 ARG D O 1
ATOM 5354 N N . PRO D 1 81 ? 56.72056 82.28434 20.56065 1.000 58.95243 60 PRO D N 1
ATOM 5355 C CA . PRO D 1 81 ? 57.51441 82.08813 21.78772 1.000 54.86713 60 PRO D CA 1
ATOM 5356 C C . PRO D 1 81 ? 57.59530 83.30008 22.70322 1.000 58.85011 60 PRO D C 1
ATOM 5357 O O . PRO D 1 81 ? 57.79929 83.13135 23.91286 1.000 59.82851 60 PRO D O 1
ATOM 5361 N N . ASP D 1 82 ? 57.45568 84.51468 22.18081 1.000 61.79722 61 ASP D N 1
ATOM 5362 C CA . ASP D 1 82 ? 57.47108 85.69097 23.04117 1.000 60.21519 61 ASP D CA 1
ATOM 5363 C C . ASP D 1 82 ? 56.11593 85.96234 23.68310 1.000 65.79141 61 ASP D C 1
ATOM 5364 O O . ASP D 1 82 ? 56.00447 86.88494 24.49618 1.000 69.31078 61 ASP D O 1
ATOM 5369 N N . GLN D 1 83 ? 55.08994 85.17722 23.34709 1.000 76.22292 62 GLN D N 1
ATOM 5370 C CA . GLN D 1 83 ? 53.71911 85.41665 23.78640 1.000 74.56149 62 GLN D CA 1
ATOM 5371 C C . GLN D 1 83 ? 53.15322 84.23630 24.57641 1.000 74.47883 62 GLN D C 1
ATOM 5372 O O . GLN D 1 83 ? 51.96799 83.91219 24.45517 1.000 74.31344 62 GLN D O 1
ATOM 5378 N N . GLN D 1 84 ? 53.99031 83.55681 25.35446 1.000 71.04239 63 GLN D N 1
ATOM 5379 C CA . GLN D 1 84 ? 53.53232 82.40353 26.11593 1.000 73.48490 63 GLN D CA 1
ATOM 5380 C C . GLN D 1 84 ? 52.96360 82.82770 27.47151 1.000 77.40580 63 GLN D C 1
ATOM 5381 O O . GLN D 1 84 ? 53.25601 83.90672 27.98644 1.000 82.59130 63 GLN D O 1
ATOM 5387 N N . GLY D 1 85 ? 52.15060 81.96013 28.04537 1.000 82.41993 64 GLY D N 1
ATOM 5388 C CA . GLY D 1 85 ? 51.50288 82.20564 29.32311 1.000 84.29006 64 GLY D CA 1
ATOM 5389 C C . GLY D 1 85 ? 50.20057 81.42609 29.42599 1.000 79.61059 64 GLY D C 1
ATOM 5390 O O . GLY D 1 85 ? 49.48372 81.19860 28.45559 1.000 67.81347 64 GLY D O 1
ATOM 5391 N N . ILE D 1 86 ? 49.86314 81.03285 30.65474 1.000 80.94083 65 ILE D N 1
ATOM 5392 C CA . ILE D 1 86 ? 48.69470 80.18316 30.87085 1.000 82.19594 65 ILE D CA 1
ATOM 5393 C C . ILE D 1 86 ? 47.42477 81.00563 30.69003 1.000 78.17940 65 ILE D C 1
ATOM 5394 O O . ILE D 1 86 ? 47.26905 82.06237 31.31091 1.000 80.24579 65 ILE D O 1
ATOM 5399 N N . ASP D 1 87 ? 46.46749 80.46691 29.91462 1.000 73.75269 66 ASP D N 1
ATOM 5400 C CA . ASP D 1 87 ? 45.35533 81.25972 29.37105 1.000 77.39922 66 ASP D CA 1
ATOM 5401 C C . ASP D 1 87 ? 44.55356 82.01363 30.43393 1.000 83.57140 66 ASP D C 1
ATOM 5402 O O . ASP D 1 87 ? 44.20916 83.18972 30.24745 1.000 77.94734 66 ASP D O 1
ATOM 5407 N N . ARG D 1 88 ? 44.20013 81.34005 31.53402 1.000 91.23056 67 ARG D N 1
ATOM 5408 C CA . ARG D 1 88 ? 43.31863 81.96157 32.52405 1.000 95.66035 67 ARG D CA 1
ATOM 5409 C C . ARG D 1 88 ? 43.89972 83.25007 33.09675 1.000 100.86675 67 ARG D C 1
ATOM 5410 O O . ARG D 1 88 ? 43.14658 84.19158 33.37176 1.000 104.40196 67 ARG D O 1
ATOM 5418 N N . TYR D 1 89 ? 45.22504 83.34206 33.24976 1.000 102.85505 68 TYR D N 1
ATOM 5419 C CA . TYR D 1 89 ? 45.78578 84.52408 33.89575 1.000 102.12289 68 TYR D CA 1
ATOM 5420 C C . TYR D 1 89 ? 46.02670 85.68295 32.92388 1.000 101.31635 68 TYR D C 1
ATOM 5421 O O . TYR D 1 89 ? 46.89690 86.51957 33.19772 1.000 101.93510 68 TYR D O 1
ATOM 5430 N N . GLN D 1 90 ? 45.24591 85.77994 31.84578 1.000 100.80392 69 GLN D N 1
ATOM 5431 C CA . GLN D 1 90 ? 45.39774 86.82469 30.82723 1.000 97.37905 69 GLN D CA 1
ATOM 5432 C C . GLN D 1 90 ? 44.18706 87.74646 30.80284 1.000 98.11330 69 GLN D C 1
ATOM 5433 O O . GLN D 1 90 ? 43.23399 87.48984 30.06321 1.000 97.73793 69 GLN D O 1
ATOM 5439 N N . PRO D 1 93 ? 40.79462 88.06458 27.89149 1.000 103.79468 72 PRO D N 1
ATOM 5440 C CA . PRO D 1 93 ? 40.11264 87.82089 26.61340 1.000 106.17359 72 PRO D CA 1
ATOM 5441 C C . PRO D 1 93 ? 40.75209 86.68048 25.81214 1.000 114.44423 72 PRO D C 1
ATOM 5442 O O . PRO D 1 93 ? 41.95397 86.73940 25.54627 1.000 120.90753 72 PRO D O 1
ATOM 5446 N N . VAL D 1 94 ? 39.97734 85.66139 25.43889 1.000 109.91119 73 VAL D N 1
ATOM 5447 C CA . VAL D 1 94 ? 40.52647 84.48232 24.76643 1.000 103.92694 73 VAL D CA 1
ATOM 5448 C C . VAL D 1 94 ? 39.49227 83.94403 23.77905 1.000 106.62374 73 VAL D C 1
ATOM 5449 O O . VAL D 1 94 ? 38.31398 83.79990 24.11930 1.000 115.98571 73 VAL D O 1
ATOM 5453 N N . GLU D 1 95 ? 39.93394 83.64560 22.55250 1.000 97.78259 74 GLU D N 1
ATOM 5454 C CA . GLU D 1 95 ? 39.06020 83.09816 21.51476 1.000 91.74429 74 GLU D CA 1
ATOM 5455 C C . GLU D 1 95 ? 38.97642 81.58064 21.65866 1.000 95.05586 74 GLU D C 1
ATOM 5456 O O . GLU D 1 95 ? 39.92587 80.86962 21.31824 1.000 97.24888 74 GLU D O 1
ATOM 5458 N N . LYS D 1 96 ? 37.84291 81.07559 22.14694 1.000 94.63401 75 LYS D N 1
ATOM 5459 C CA . LYS D 1 96 ? 37.67153 79.65110 22.42675 1.000 94.66577 75 LYS D CA 1
ATOM 5460 C C . LYS D 1 96 ? 36.88351 78.98200 21.30304 1.000 92.23015 75 LYS D C 1
ATOM 5461 O O . LYS D 1 96 ? 35.72143 79.32578 21.06878 1.000 104.80707 75 LYS D O 1
ATOM 5467 N N . GLY D 1 97 ? 37.51628 78.03928 20.60489 1.000 82.31229 76 GLY D N 1
ATOM 5468 C CA . GLY D 1 97 ? 36.85836 77.29477 19.55510 1.000 76.55159 76 GLY D CA 1
ATOM 5469 C C . GLY D 1 97 ? 36.09649 76.09691 20.09314 1.000 89.29976 76 GLY D C 1
ATOM 5470 O O . GLY D 1 97 ? 36.03920 75.86047 21.30379 1.000 97.99934 76 GLY D O 1
ATOM 5471 N N . PRO D 1 98 ? 35.52875 75.28825 19.19319 1.000 89.70106 77 PRO D N 1
ATOM 5472 C CA . PRO D 1 98 ? 34.71933 74.14025 19.64988 1.000 89.36863 77 PRO D CA 1
ATOM 5473 C C . PRO D 1 98 ? 35.46449 73.15754 20.53828 1.000 88.55814 77 PRO D C 1
ATOM 5474 O O . PRO D 1 98 ? 34.91124 72.70399 21.54788 1.000 90.34242 77 PRO D O 1
ATOM 5478 N N . ASN D 1 99 ? 36.70975 72.82023 20.20449 1.000 82.49672 78 ASN D N 1
ATOM 5479 C CA . ASN D 1 99 ? 37.45851 71.80100 20.92765 1.000 78.29121 78 ASN D CA 1
ATOM 5480 C C . ASN D 1 99 ? 38.50059 72.39699 21.86780 1.000 81.40047 78 ASN D C 1
ATOM 5481 O O . ASN D 1 99 ? 39.52774 71.76261 22.13806 1.000 77.07305 78 ASN D O 1
ATOM 5486 N N . TYR D 1 100 ? 38.22407 73.58241 22.41566 1.000 88.79081 79 TYR D N 1
ATOM 5487 C CA . TYR D 1 100 ? 39.20275 74.28699 23.23349 1.000 91.93612 79 TYR D CA 1
ATOM 5488 C C . TYR D 1 100 ? 39.59730 73.46504 24.45478 1.000 93.73241 79 TYR D C 1
ATOM 5489 O O . TYR D 1 100 ? 38.74228 72.90520 25.14601 1.000 99.20749 79 TYR D O 1
ATOM 5498 N N . ALA D 1 101 ? 40.90169 73.41200 24.72370 1.000 86.54135 80 ALA D N 1
ATOM 5499 C CA . ALA D 1 101 ? 41.43290 72.69491 25.88034 1.000 84.58314 80 ALA D CA 1
ATOM 5500 C C . ALA D 1 101 ? 42.66319 73.44498 26.37904 1.000 87.04697 80 ALA D C 1
ATOM 5501 O O . ALA D 1 101 ? 43.73183 73.35306 25.76440 1.000 85.61763 80 ALA D O 1
ATOM 5503 N N . GLU D 1 102 ? 42.51632 74.15350 27.50481 1.000 83.53751 81 GLU D N 1
ATOM 5504 C CA . GLU D 1 102 ? 43.56210 75.03382 28.02116 1.000 78.49920 81 GLU D CA 1
ATOM 5505 C C . GLU D 1 102 ? 44.86966 74.27531 28.23312 1.000 87.30628 81 GLU D C 1
ATOM 5506 O O . GLU D 1 102 ? 44.90527 73.25304 28.92775 1.000 89.35662 81 GLU D O 1
ATOM 5512 N N . ASP D 1 103 ? 45.93588 74.76680 27.60843 1.000 83.20207 82 ASP D N 1
ATOM 5513 C CA . ASP D 1 103 ? 47.26335 74.19377 27.78665 1.000 79.53983 82 ASP D CA 1
ATOM 5514 C C . ASP D 1 103 ? 47.78224 74.55370 29.17060 1.000 75.80519 82 ASP D C 1
ATOM 5515 O O . ASP D 1 103 ? 47.93348 75.74460 29.47002 1.000 76.27041 82 ASP D O 1
ATOM 5520 N N . PRO D 1 104 ? 48.04665 73.58110 30.04688 1.000 71.00645 83 PRO D N 1
ATOM 5521 C CA . PRO D 1 104 ? 48.57502 73.93249 31.37221 1.000 72.95423 83 PRO D CA 1
ATOM 5522 C C . PRO D 1 104 ? 49.95809 74.57761 31.32751 1.000 75.49851 83 PRO D C 1
ATOM 5523 O O . PRO D 1 104 ? 50.31361 75.29148 32.27376 1.000 71.93257 83 PRO D O 1
ATOM 5527 N N . THR D 1 105 ? 50.72420 74.40208 30.24381 1.000 76.32112 84 THR D N 1
ATOM 5528 C CA . THR D 1 105 ? 52.03299 75.03804 30.11850 1.000 73.25609 84 THR D CA 1
ATOM 5529 C C . THR D 1 105 ? 51.98403 76.40394 29.43800 1.000 77.40272 84 THR D C 1
ATOM 5530 O O . THR D 1 105 ? 53.01320 77.08312 29.38082 1.000 78.79635 84 THR D O 1
ATOM 5534 N N . GLY D 1 106 ? 50.82657 76.82870 28.93734 1.000 74.48100 85 GLY D N 1
ATOM 5535 C CA . GLY D 1 106 ? 50.72598 78.12820 28.30751 1.000 71.45966 85 GLY D CA 1
ATOM 5536 C C . GLY D 1 106 ? 51.47873 78.28369 27.00498 1.000 72.69989 85 GLY D C 1
ATOM 5537 O O . GLY D 1 106 ? 51.75285 79.41810 26.60572 1.000 72.65803 85 GLY D O 1
ATOM 5538 N N . ARG D 1 107 ? 51.82820 77.17955 26.32990 1.000 64.17569 86 ARG D N 1
ATOM 5539 C CA . ARG D 1 107 ? 52.62246 77.23183 25.10565 1.000 59.32856 86 ARG D CA 1
ATOM 5540 C C . ARG D 1 107 ? 51.79730 77.19333 23.82143 1.000 63.10381 86 ARG D C 1
ATOM 5541 O O . ARG D 1 107 ? 52.25518 77.69311 22.78630 1.000 67.07934 86 ARG D O 1
ATOM 5549 N N . ARG D 1 108 ? 50.59822 76.62938 23.84975 1.000 59.72087 87 ARG D N 1
ATOM 5550 C CA . ARG D 1 108 ? 49.75940 76.54045 22.66507 1.000 54.30655 87 ARG D CA 1
ATOM 5551 C C . ARG D 1 108 ? 48.43686 77.24419 22.94692 1.000 68.12314 87 ARG D C 1
ATOM 5552 O O . ARG D 1 108 ? 48.11709 77.55527 24.09851 1.000 78.77472 87 ARG D O 1
ATOM 5560 N N . THR D 1 109 ? 47.69744 77.56672 21.87818 1.000 64.43172 88 THR D N 1
ATOM 5561 C CA . THR D 1 109 ? 46.51766 78.41405 22.05083 1.000 68.96545 88 THR D CA 1
ATOM 5562 C C . THR D 1 109 ? 45.37911 77.69268 22.76431 1.000 69.76566 88 THR D C 1
ATOM 5563 O O . THR D 1 109 ? 44.53906 78.35378 23.38311 1.000 65.79430 88 THR D O 1
ATOM 5567 N N . GLY D 1 110 ? 45.35575 76.36070 22.72825 1.000 65.35587 89 GLY D N 1
ATOM 5568 C CA . GLY D 1 110 ? 44.26581 75.58832 23.26292 1.000 72.47367 89 GLY D CA 1
ATOM 5569 C C . GLY D 1 110 ? 43.22815 75.18509 22.23621 1.000 69.03719 89 GLY D C 1
ATOM 5570 O O . GLY D 1 110 ? 42.49805 74.21474 22.46193 1.000 66.94675 89 GLY D O 1
ATOM 5571 N N . ASN D 1 111 ? 43.19669 75.85078 21.08486 1.000 64.35326 90 ASN D N 1
ATOM 5572 C CA . ASN D 1 111 ? 42.17015 75.59678 20.07882 1.000 59.50121 90 ASN D CA 1
ATOM 5573 C C . ASN D 1 111 ? 42.61658 74.42729 19.21397 1.000 66.67163 90 ASN D C 1
ATOM 5574 O O . ASN D 1 111 ? 43.08779 74.58871 18.08790 1.000 68.00115 90 ASN D O 1
ATOM 5579 N N . ALA D 1 112 ? 42.47167 73.22604 19.77688 1.000 67.24254 91 ALA D N 1
ATOM 5580 C CA . ALA D 1 112 ? 42.83269 71.99325 19.09772 1.000 77.65148 91 ALA D CA 1
ATOM 5581 C C . ALA D 1 112 ? 41.81330 71.62078 18.02126 1.000 79.70314 91 ALA D C 1
ATOM 5582 O O . ALA D 1 112 ? 40.67676 72.09894 17.99789 1.000 82.54427 91 ALA D O 1
ATOM 5584 N N . CYS D 1 113 ? 42.26154 70.76592 17.10535 1.000 82.33163 92 CYS D N 1
ATOM 5585 C CA . CYS D 1 113 ? 41.42180 70.11102 16.11368 1.000 86.73257 92 CYS D CA 1
ATOM 5586 C C . CYS D 1 113 ? 40.30614 69.28719 16.76640 1.000 94.69639 92 CYS D C 1
ATOM 5587 O O . CYS D 1 113 ? 40.23441 69.11627 17.98919 1.000 93.79351 92 CYS D O 1
ATOM 5590 N N . ASP D 1 114 ? 39.41667 68.78489 15.91288 1.000 99.34624 93 ASP D N 1
ATOM 5591 C CA . ASP D 1 114 ? 38.40058 67.84006 16.35064 1.000 107.85497 93 ASP D CA 1
ATOM 5592 C C . ASP D 1 114 ? 39.02619 66.51256 16.78058 1.000 101.41116 93 ASP D C 1
ATOM 5593 O O . ASP D 1 114 ? 39.99319 66.04193 16.16827 1.000 89.57167 93 ASP D O 1
ATOM 5598 N N . PRO D 1 115 ? 38.49268 65.88007 17.82687 1.000 104.10211 94 PRO D N 1
ATOM 5599 C CA . PRO D 1 115 ? 39.15536 64.71089 18.43832 1.000 98.45040 94 PRO D CA 1
ATOM 5600 C C . PRO D 1 115 ? 39.23560 63.49503 17.53255 1.000 97.25656 94 PRO D C 1
ATOM 5601 O O . PRO D 1 115 ? 40.07300 62.60345 17.78278 1.000 89.61279 94 PRO D O 1
ATOM 5605 N N . GLU D 1 116 ? 38.38377 63.44293 16.49446 1.000 95.51804 95 GLU D N 1
ATOM 5606 C CA . GLU D 1 116 ? 38.29365 62.27948 15.62215 1.000 98.73382 95 GLU D CA 1
ATOM 5607 C C . GLU D 1 116 ? 39.47343 62.23326 14.66757 1.000 93.29409 95 GLU D C 1
ATOM 5608 O O . GLU D 1 116 ? 40.07468 61.17313 14.46063 1.000 92.44852 95 GLU D O 1
ATOM 5614 N N . VAL D 1 117 ? 39.86155 63.39687 14.14233 1.000 98.62493 96 VAL D N 1
ATOM 5615 C CA . VAL D 1 117 ? 41.06696 63.50278 13.32756 1.000 92.55979 96 VAL D CA 1
ATOM 5616 C C . VAL D 1 117 ? 42.31226 63.49890 14.20242 1.000 80.51105 96 VAL D C 1
ATOM 5617 O O . VAL D 1 117 ? 43.38976 63.09650 13.75500 1.000 72.34230 96 VAL D O 1
ATOM 5621 N N . ALA D 1 118 ? 42.18936 63.92477 15.46148 1.000 83.11706 97 ALA D N 1
ATOM 5622 C CA . ALA D 1 118 ? 43.34162 63.90389 16.35425 1.000 78.58054 97 ALA D CA 1
ATOM 5623 C C . ALA D 1 118 ? 43.87960 62.50109 16.55371 1.000 88.97987 97 ALA D C 1
ATOM 5624 O O . ALA D 1 118 ? 45.09652 62.32232 16.68535 1.000 96.50186 97 ALA D O 1
ATOM 5626 N N . LYS D 1 119 ? 43.00749 61.48852 16.55018 1.000 88.95941 98 LYS D N 1
ATOM 5627 C CA . LYS D 1 119 ? 43.50425 60.12920 16.73650 1.000 82.37421 98 LYS D CA 1
ATOM 5628 C C . LYS D 1 119 ? 44.35451 59.69015 15.55221 1.000 68.78252 98 LYS D C 1
ATOM 5629 O O . LYS D 1 119 ? 45.25714 58.86692 15.71069 1.000 69.98867 98 LYS D O 1
ATOM 5631 N N . VAL D 1 120 ? 44.08198 60.23380 14.36650 1.000 66.01414 99 VAL D N 1
ATOM 5632 C CA . VAL D 1 120 ? 44.90744 59.96295 13.19582 1.000 65.44737 99 VAL D CA 1
ATOM 5633 C C . VAL D 1 120 ? 46.29268 60.57556 13.35605 1.000 75.27884 99 VAL D C 1
ATOM 5634 O O . VAL D 1 120 ? 47.31023 59.94104 13.03980 1.000 84.34656 99 VAL D O 1
ATOM 5638 N N . LEU D 1 121 ? 46.35665 61.81861 13.84217 1.000 63.70170 100 LEU D N 1
ATOM 5639 C CA . LEU D 1 121 ? 47.64858 62.46818 14.04238 1.000 58.71778 100 LEU D CA 1
ATOM 5640 C C . LEU D 1 121 ? 48.48641 61.70370 15.05761 1.000 61.06602 100 LEU D C 1
ATOM 5641 O O . LEU D 1 121 ? 49.67340 61.45096 14.82887 1.000 68.99585 100 LEU D O 1
ATOM 5646 N N . VAL D 1 122 ? 47.88073 61.30442 16.17597 1.000 64.01128 101 VAL D N 1
ATOM 5647 C CA . VAL D 1 122 ? 48.61278 60.51329 17.16055 1.000 64.24144 101 VAL D CA 1
ATOM 5648 C C . VAL D 1 122 ? 49.11206 59.20966 16.54438 1.000 71.06172 101 VAL D C 1
ATOM 5649 O O . VAL D 1 122 ? 50.19522 58.72384 16.89592 1.000 77.28222 101 VAL D O 1
ATOM 5653 N N . LYS D 1 123 ? 48.35406 58.62635 15.60899 1.000 74.91257 102 LYS D N 1
ATOM 5654 C CA . LYS D 1 123 ? 48.75253 57.32528 15.07023 1.000 77.09574 102 LYS D CA 1
ATOM 5655 C C . LYS D 1 123 ? 49.95193 57.44179 14.13853 1.000 72.09454 102 LYS D C 1
ATOM 5656 O O . LYS D 1 123 ? 50.85459 56.59871 14.18261 1.000 73.51159 102 LYS D O 1
ATOM 5658 N N . THR D 1 124 ? 50.00107 58.48359 13.29903 1.000 66.18463 103 THR D N 1
ATOM 5659 C CA . THR D 1 124 ? 51.16243 58.61154 12.42227 1.000 67.74983 103 THR D CA 1
ATOM 5660 C C . THR D 1 124 ? 52.42663 58.93529 13.21526 1.000 64.22821 103 THR D C 1
ATOM 5661 O O . THR D 1 124 ? 53.52745 58.54663 12.80764 1.000 62.88175 103 THR D O 1
ATOM 5665 N N . LEU D 1 125 ? 52.29128 59.63567 14.34238 1.000 54.62805 104 LEU D N 1
ATOM 5666 C CA . LEU D 1 125 ? 53.45267 59.88589 15.18445 1.000 56.25349 104 LEU D CA 1
ATOM 5667 C C . LEU D 1 125 ? 53.96710 58.59623 15.80319 1.000 64.58497 104 LEU D C 1
ATOM 5668 O O . LEU D 1 125 ? 55.17797 58.34012 15.79941 1.000 65.14475 104 LEU D O 1
ATOM 5673 N N . GLU D 1 126 ? 53.05972 57.75436 16.30976 1.000 74.16986 105 GLU D N 1
ATOM 5674 C CA . GLU D 1 126 ? 53.48003 56.48112 16.88905 1.000 71.62080 105 GLU D CA 1
ATOM 5675 C C . GLU D 1 126 ? 54.12318 55.59260 15.83941 1.000 63.55808 105 GLU D C 1
ATOM 5676 O O . GLU D 1 126 ? 55.12310 54.92083 16.11246 1.000 67.69050 105 GLU D O 1
ATOM 5682 N N . GLU D 1 127 ? 53.59597 55.61024 14.61716 1.000 63.87564 106 GLU D N 1
ATOM 5683 C CA . GLU D 1 127 ? 54.22447 54.82869 13.55894 1.000 70.31801 106 GLU D CA 1
ATOM 5684 C C . GLU D 1 127 ? 55.61387 55.36124 13.22980 1.000 64.60644 106 GLU D C 1
ATOM 5685 O O . GLU D 1 127 ? 56.56650 54.58582 13.09014 1.000 71.04223 106 GLU D O 1
ATOM 5691 N N . ALA D 1 128 ? 55.76180 56.68226 13.15598 1.000 65.37852 107 ALA D N 1
ATOM 5692 C CA . ALA D 1 128 ? 57.05214 57.25756 12.79667 1.000 58.20733 107 ALA D CA 1
ATOM 5693 C C . ALA D 1 128 ? 58.11495 56.89357 13.82771 1.000 54.83446 107 ALA D C 1
ATOM 5694 O O . ALA D 1 128 ? 59.21026 56.43604 13.47374 1.000 56.55692 107 ALA D O 1
ATOM 5696 N N . VAL D 1 129 ? 57.78839 57.05385 15.11408 1.000 51.52089 108 VAL D N 1
ATOM 5697 C CA . VAL D 1 129 ? 58.70772 56.66043 16.17598 1.000 54.88662 108 VAL D CA 1
ATOM 5698 C C . VAL D 1 129 ? 59.08968 55.19301 16.03200 1.000 58.60490 108 VAL D C 1
ATOM 5699 O O . VAL D 1 129 ? 60.26457 54.82768 16.18724 1.000 62.38808 108 VAL D O 1
ATOM 5703 N N . ALA D 1 130 ? 58.11615 54.33357 15.69383 1.000 56.72799 109 ALA D N 1
ATOM 5704 C CA . ALA D 1 130 ? 58.41442 52.90760 15.55279 1.000 56.88394 109 ALA D CA 1
ATOM 5705 C C . ALA D 1 130 ? 59.37038 52.66390 14.39818 1.000 54.39188 109 ALA D C 1
ATOM 5706 O O . ALA D 1 130 ? 60.29689 51.85766 14.51372 1.000 60.52096 109 ALA D O 1
ATOM 5708 N N . VAL D 1 131 ? 59.19424 53.37990 13.28830 1.000 52.16525 110 VAL D N 1
ATOM 5709 C CA . VAL D 1 131 ? 60.10818 53.18798 12.16402 1.000 59.59723 110 VAL D CA 1
ATOM 5710 C C . VAL D 1 131 ? 61.55117 53.45448 12.58792 1.000 60.11466 110 VAL D C 1
ATOM 5711 O O . VAL D 1 131 ? 62.47611 52.76874 12.14304 1.000 60.73632 110 VAL D O 1
ATOM 5715 N N . ALA D 1 132 ? 61.76918 54.45093 13.45305 1.000 60.37534 111 ALA D N 1
ATOM 5716 C CA . ALA D 1 132 ? 63.11639 54.89728 13.80051 1.000 63.41202 111 ALA D CA 1
ATOM 5717 C C . ALA D 1 132 ? 63.61664 54.37789 15.14266 1.000 57.99837 111 ALA D C 1
ATOM 5718 O O . ALA D 1 132 ? 64.77624 54.62993 15.48760 1.000 49.99868 111 ALA D O 1
ATOM 5720 N N . HIS D 1 133 ? 62.81168 53.60006 15.86418 1.000 65.16242 112 HIS D N 1
ATOM 5721 C CA . HIS D 1 133 ? 63.12100 53.25241 17.24531 1.000 58.95960 112 HIS D CA 1
ATOM 5722 C C . HIS D 1 133 ? 64.39049 52.40354 17.32730 1.000 58.58860 112 HIS D C 1
ATOM 5723 O O . HIS D 1 133 ? 64.80107 51.74910 16.35862 1.000 58.11016 112 HIS D O 1
ATOM 5730 N N . LYS D 1 134 ? 65.04084 52.45381 18.49894 1.000 57.53450 113 LYS D N 1
ATOM 5731 C CA . LYS D 1 134 ? 66.18795 51.57774 18.74332 1.000 68.87721 113 LYS D CA 1
ATOM 5732 C C . LYS D 1 134 ? 65.80419 50.09944 18.61784 1.000 70.35150 113 LYS D C 1
ATOM 5733 O O . LYS D 1 134 ? 66.63048 49.28423 18.19379 1.000 68.13298 113 LYS D O 1
ATOM 5735 N N . ASP D 1 135 ? 64.54408 49.74591 18.91751 1.000 70.91721 114 ASP D N 1
ATOM 5736 C CA . ASP D 1 135 ? 64.09200 48.35529 18.79414 1.000 73.94220 114 ASP D CA 1
ATOM 5737 C C . ASP D 1 135 ? 64.32287 47.79043 17.40050 1.000 80.31392 114 ASP D C 1
ATOM 5738 O O . ASP D 1 135 ? 64.35597 46.56788 17.23646 1.000 86.22712 114 ASP D O 1
ATOM 5743 N N . GLN D 1 136 ? 64.45930 48.64634 16.38973 1.000 78.05720 115 GLN D N 1
ATOM 5744 C CA . GLN D 1 136 ? 64.72292 48.15666 15.04382 1.000 72.46544 115 GLN D CA 1
ATOM 5745 C C . GLN D 1 136 ? 66.07796 47.48734 14.93181 1.000 67.83896 115 GLN D C 1
ATOM 5746 O O . GLN D 1 136 ? 66.31944 46.75250 13.96897 1.000 65.48062 115 GLN D O 1
ATOM 5752 N N . VAL D 1 137 ? 66.98637 47.75683 15.86439 1.000 69.69166 116 VAL D N 1
ATOM 5753 C CA . VAL D 1 137 ? 68.29391 47.13291 15.76784 1.000 70.39856 116 VAL D CA 1
ATOM 5754 C C . VAL D 1 137 ? 68.16920 45.64941 16.11640 1.000 78.44666 116 VAL D C 1
ATOM 5755 O O . VAL D 1 137 ? 68.76087 44.78266 15.45520 1.000 68.33632 116 VAL D O 1
ATOM 5759 N N . ALA D 1 138 ? 67.38993 45.34248 17.16297 1.000 77.19986 117 ALA D N 1
ATOM 5760 C CA . ALA D 1 138 ? 67.10514 43.95241 17.51458 1.000 81.00630 117 ALA D CA 1
ATOM 5761 C C . ALA D 1 138 ? 66.37749 43.22058 16.39106 1.000 83.07780 117 ALA D C 1
ATOM 5762 O O . ALA D 1 138 ? 66.71064 42.07258 16.07911 1.000 78.33800 117 ALA D O 1
ATOM 5764 N N . LYS D 1 139 ? 65.43494 43.88779 15.71910 1.000 79.09997 118 LYS D N 1
ATOM 5765 C CA . LYS D 1 139 ? 64.70959 43.26690 14.61446 1.000 66.16483 118 LYS D CA 1
ATOM 5766 C C . LYS D 1 139 ? 65.55021 43.17383 13.35607 1.000 70.75094 118 LYS D C 1
ATOM 5767 O O . LYS D 1 139 ? 65.02236 42.82172 12.29669 1.000 79.22391 118 LYS D O 1
ATOM 5773 N N . LYS D 1 140 ? 66.83962 43.47492 13.46518 1.000 67.91918 119 LYS D N 1
ATOM 5774 C CA . LYS D 1 140 ? 67.77825 43.42803 12.34821 1.000 79.13151 119 LYS D CA 1
ATOM 5775 C C . LYS D 1 140 ? 67.23267 44.14805 11.11586 1.000 82.46199 119 LYS D C 1
ATOM 5776 O O . LYS D 1 140 ? 67.22895 43.61427 10.00439 1.000 84.82320 119 LYS D O 1
ATOM 5782 N N . MET D 1 141 ? 66.77684 45.38158 11.31845 1.000 78.39205 120 MET D N 1
ATOM 5783 C CA . MET D 1 141 ? 66.22339 46.19518 10.23435 1.000 71.30146 120 MET D CA 1
ATOM 5784 C C . MET D 1 141 ? 67.05293 47.44677 10.01395 1.000 66.68199 120 MET D C 1
ATOM 5785 O O . MET D 1 141 ? 66.94227 48.40177 10.80885 1.000 66.32836 120 MET D O 1
ATOM 5790 N N . PRO D 1 142 ? 67.82135 47.53524 8.92941 1.000 59.72867 121 PRO D N 1
ATOM 5791 C CA . PRO D 1 142 ? 68.58991 48.75703 8.66792 1.000 62.23212 121 PRO D CA 1
ATOM 5792 C C . PRO D 1 142 ? 67.67353 49.91544 8.30276 1.000 64.77242 121 PRO D C 1
ATOM 5793 O O . PRO D 1 142 ? 66.61800 49.74124 7.69043 1.000 68.88473 121 PRO D O 1
ATOM 5797 N N . LEU D 1 143 ? 68.06800 51.10923 8.72263 1.000 62.04881 122 LEU D N 1
ATOM 5798 C CA . LEU D 1 143 ? 67.31883 52.31139 8.39211 1.000 55.97524 122 LEU D CA 1
ATOM 5799 C C . LEU D 1 143 ? 67.82309 52.93637 7.09810 1.000 61.80890 122 LEU D C 1
ATOM 5800 O O . LEU D 1 143 ? 68.99253 52.80552 6.72931 1.000 64.80860 122 LEU D O 1
ATOM 5805 N N . THR D 1 144 ? 66.91748 53.61865 6.40358 1.000 60.44959 123 THR D N 1
ATOM 5806 C CA . THR D 1 144 ? 67.26754 54.37769 5.21615 1.000 57.77788 123 THR D CA 1
ATOM 5807 C C . THR D 1 144 ? 66.76969 55.80889 5.36135 1.000 60.55715 123 THR D C 1
ATOM 5808 O O . THR D 1 144 ? 65.82332 56.09336 6.10733 1.000 54.53691 123 THR D O 1
ATOM 5812 N N . ILE D 1 145 ? 67.42773 56.71357 4.63507 1.000 61.69418 124 ILE D N 1
ATOM 5813 C CA . ILE D 1 145 ? 66.96320 58.09446 4.60049 1.000 59.15610 124 ILE D CA 1
ATOM 5814 C C . ILE D 1 145 ? 65.53179 58.15189 4.07507 1.000 65.97754 124 ILE D C 1
ATOM 5815 O O . ILE D 1 145 ? 64.68689 58.88439 4.60291 1.000 66.50101 124 ILE D O 1
ATOM 5820 N N . LYS D 1 146 ? 65.22031 57.33092 3.07385 1.000 63.86225 125 LYS D N 1
ATOM 5821 C CA . LYS D 1 146 ? 63.92653 57.44467 2.41595 1.000 61.76249 125 LYS D CA 1
ATOM 5822 C C . LYS D 1 146 ? 62.79735 56.95023 3.31476 1.000 62.50219 125 LYS D C 1
ATOM 5823 O O . LYS D 1 146 ? 61.70513 57.53578 3.32132 1.000 51.91820 125 LYS D O 1
ATOM 5829 N N . ALA D 1 147 ? 63.04987 55.90836 4.11760 1.000 57.67037 126 ALA D N 1
ATOM 5830 C CA . ALA D 1 147 ? 62.01485 55.44049 5.03741 1.000 54.81888 126 ALA D CA 1
ATOM 5831 C C . ALA D 1 147 ? 61.75906 56.45955 6.14429 1.000 56.55336 126 ALA D C 1
ATOM 5832 O O . ALA D 1 147 ? 60.60686 56.70853 6.51946 1.000 53.23021 126 ALA D O 1
ATOM 5834 N N . LEU D 1 148 ? 62.81572 57.06328 6.68556 1.000 55.57762 127 LEU D N 1
ATOM 5835 C CA . LEU D 1 148 ? 62.58826 58.07614 7.70890 1.000 56.48264 127 LEU D CA 1
ATOM 5836 C C . LEU D 1 148 ? 61.89603 59.30480 7.11964 1.000 56.10429 127 LEU D C 1
ATOM 5837 O O . LEU D 1 148 ? 60.96080 59.84702 7.72057 1.000 55.63371 127 LEU D O 1
ATOM 5842 N N . GLN D 1 149 ? 62.31224 59.73498 5.92723 1.000 54.86068 128 GLN D N 1
ATOM 5843 C CA . GLN D 1 149 ? 61.66595 60.88160 5.30310 1.000 56.71524 128 GLN D CA 1
ATOM 5844 C C . GLN D 1 149 ? 60.20397 60.57585 4.98131 1.000 59.26198 128 GLN D C 1
ATOM 5845 O O . GLN D 1 149 ? 59.33122 61.44018 5.14073 1.000 52.47538 128 GLN D O 1
ATOM 5851 N N . GLU D 1 150 ? 59.90946 59.33181 4.58964 1.000 57.08171 129 GLU D N 1
ATOM 5852 C CA . GLU D 1 150 ? 58.53268 58.95954 4.29753 1.000 58.82389 129 GLU D CA 1
ATOM 5853 C C . GLU D 1 150 ? 57.67829 58.96592 5.55714 1.000 66.78708 129 GLU D C 1
ATOM 5854 O O . GLU D 1 150 ? 56.51011 59.37605 5.52033 1.000 65.69443 129 GLU D O 1
ATOM 5860 N N . ALA D 1 151 ? 58.23705 58.52791 6.68530 1.000 62.39133 130 ALA D N 1
ATOM 5861 C CA . ALA D 1 151 ? 57.47106 58.59757 7.92295 1.000 55.55797 130 ALA D CA 1
ATOM 5862 C C . ALA D 1 151 ? 57.18228 60.04964 8.29136 1.000 56.82437 130 ALA D C 1
ATOM 5863 O O . ALA D 1 151 ? 56.07248 60.38044 8.72662 1.000 61.68636 130 ALA D O 1
ATOM 5865 N N . VAL D 1 152 ? 58.15764 60.93840 8.07743 1.000 55.72466 131 VAL D N 1
ATOM 5866 C CA . VAL D 1 152 ? 57.95548 62.36264 8.35003 1.000 53.47658 131 VAL D CA 1
ATOM 5867 C C . VAL D 1 152 ? 56.88593 62.94146 7.42457 1.000 53.29333 131 VAL D C 1
ATOM 5868 O O . VAL D 1 152 ? 56.05266 63.75363 7.84766 1.000 48.20364 131 VAL D O 1
ATOM 5872 N N . ASP D 1 153 ? 56.88066 62.52386 6.15373 1.000 59.80561 132 ASP D N 1
ATOM 5873 C CA . ASP D 1 153 ? 55.86381 63.00095 5.21272 1.000 59.41411 132 ASP D CA 1
ATOM 5874 C C . ASP D 1 153 ? 54.44823 62.59027 5.63536 1.000 55.35238 132 ASP D C 1
ATOM 5875 O O . ASP D 1 153 ? 53.49438 63.35754 5.45426 1.000 62.89943 132 ASP D O 1
ATOM 5880 N N . ASN D 1 154 ? 54.28448 61.38856 6.19759 1.000 64.19057 133 ASN D N 1
ATOM 5881 C CA . ASN D 1 154 ? 52.96289 60.96762 6.66650 1.000 54.00392 133 ASN D CA 1
ATOM 5882 C C . ASN D 1 154 ? 52.49616 61.82312 7.83776 1.000 58.38542 133 ASN D C 1
ATOM 5883 O O . ASN D 1 154 ? 51.31935 62.20806 7.90790 1.000 54.28261 133 ASN D O 1
ATOM 5888 N N . VAL D 1 155 ? 53.40749 62.16237 8.75389 1.000 58.30013 134 VAL D N 1
ATOM 5889 C CA . VAL D 1 155 ? 53.03301 63.04272 9.85618 1.000 60.06384 134 VAL D CA 1
ATOM 5890 C C . VAL D 1 155 ? 52.60247 64.40374 9.33060 1.000 62.19736 134 VAL D C 1
ATOM 5891 O O . VAL D 1 155 ? 51.60533 64.97549 9.78583 1.000 64.71618 134 VAL D O 1
ATOM 5895 N N . ARG D 1 156 ? 53.31911 64.91563 8.33007 1.000 62.02271 135 ARG D N 1
ATOM 5896 C CA . ARG D 1 156 ? 52.91830 66.16884 7.69870 1.000 69.65503 135 ARG D CA 1
ATOM 5897 C C . ARG D 1 156 ? 51.51304 66.05906 7.11957 1.000 68.86336 135 ARG D C 1
ATOM 5898 O O . ARG D 1 156 ? 50.70627 66.99161 7.24544 1.000 63.04997 135 ARG D O 1
ATOM 5906 N N . GLY D 1 157 ? 51.20903 64.92295 6.48274 1.000 65.65861 136 GLY D N 1
ATOM 5907 C CA . GLY D 1 157 ? 49.87802 64.72218 5.93263 1.000 59.20065 136 GLY D CA 1
ATOM 5908 C C . GLY D 1 157 ? 48.80694 64.70433 7.00734 1.000 61.22101 136 GLY D C 1
ATOM 5909 O O . GLY D 1 157 ? 47.76639 65.36043 6.87776 1.000 62.60274 136 GLY D O 1
ATOM 5910 N N . ALA D 1 158 ? 49.06454 64.00031 8.10922 1.000 55.03324 137 ALA D N 1
ATOM 5911 C CA . ALA D 1 158 ? 48.11767 64.05200 9.21841 1.000 61.27807 137 ALA D CA 1
ATOM 5912 C C . ALA D 1 158 ? 47.96089 65.47937 9.74011 1.000 69.90280 137 ALA D C 1
ATOM 5913 O O . ALA D 1 158 ? 46.83947 65.93686 10.00060 1.000 64.96337 137 ALA D O 1
ATOM 5915 N N . VAL D 1 159 ? 49.06893 66.22012 9.83762 1.000 67.93377 138 VAL D N 1
ATOM 5916 C CA . VAL D 1 159 ? 48.99503 67.58435 10.34529 1.000 56.86223 138 VAL D CA 1
ATOM 5917 C C . VAL D 1 159 ? 48.09103 68.41978 9.44655 1.000 59.67519 138 VAL D C 1
ATOM 5918 O O . VAL D 1 159 ? 47.31650 69.26256 9.92640 1.000 63.95718 138 VAL D O 1
ATOM 5922 N N . MET D 1 160 ? 48.14383 68.18066 8.13098 1.000 61.81740 139 MET D N 1
ATOM 5923 C CA . MET D 1 160 ? 47.33237 68.99992 7.23414 1.000 72.19582 139 MET D CA 1
ATOM 5924 C C . MET D 1 160 ? 45.86387 68.60479 7.29352 1.000 72.04485 139 MET D C 1
ATOM 5925 O O . MET D 1 160 ? 44.99729 69.44476 7.03184 1.000 66.63572 139 MET D O 1
ATOM 5930 N N . ILE D 1 161 ? 45.56539 67.38143 7.73135 1.000 69.77302 140 ILE D N 1
ATOM 5931 C CA . ILE D 1 161 ? 44.17517 66.98636 7.90429 1.000 68.57263 140 ILE D CA 1
ATOM 5932 C C . ILE D 1 161 ? 43.57026 67.65796 9.12995 1.000 69.59170 140 ILE D C 1
ATOM 5933 O O . ILE D 1 161 ? 42.43664 68.14955 9.08335 1.000 76.41207 140 ILE D O 1
ATOM 5938 N N . CYS D 1 162 ? 44.33470 67.77155 10.21662 1.000 65.43081 141 CYS D N 1
ATOM 5939 C CA . CYS D 1 162 ? 43.74826 68.31330 11.43608 1.000 67.91279 141 CYS D CA 1
ATOM 5940 C C . CYS D 1 162 ? 43.77345 69.82736 11.45490 1.000 76.59673 141 CYS D C 1
ATOM 5941 O O . CYS D 1 162 ? 42.93029 70.45104 12.10617 1.000 80.75620 141 CYS D O 1
ATOM 5944 N N . TYR D 1 163 ? 44.72727 70.43041 10.75772 1.000 77.63981 142 TYR D N 1
ATOM 5945 C CA . TYR D 1 163 ? 44.84473 71.88000 10.66925 1.000 75.92948 142 TYR D CA 1
ATOM 5946 C C . TYR D 1 163 ? 45.01455 72.21240 9.19959 1.000 75.53063 142 TYR D C 1
ATOM 5947 O O . TYR D 1 163 ? 46.11324 72.55298 8.74517 1.000 71.84216 142 TYR D O 1
ATOM 5956 N N . PRO D 1 164 ? 43.93175 72.13809 8.42566 1.000 78.75361 143 PRO D N 1
ATOM 5957 C CA . PRO D 1 164 ? 44.04426 72.35307 6.97724 1.000 81.56779 143 PRO D CA 1
ATOM 5958 C C . PRO D 1 164 ? 44.52783 73.74038 6.65010 1.000 74.59422 143 PRO D C 1
ATOM 5959 O O . PRO D 1 164 ? 44.98862 73.98221 5.52953 1.000 73.42608 143 PRO D O 1
ATOM 5963 N N . MET D 1 165 ? 44.41454 74.65420 7.61452 1.000 73.90038 144 MET D N 1
ATOM 5964 C CA . MET D 1 165 ? 44.94970 76.00546 7.54778 1.000 84.77663 144 MET D CA 1
ATOM 5965 C C . MET D 1 165 ? 46.46902 76.03423 7.55727 1.000 87.50032 144 MET D C 1
ATOM 5966 O O . MET D 1 165 ? 47.06235 77.05244 7.18951 1.000 87.33670 144 MET D O 1
ATOM 5971 N N . GLY D 1 166 ? 47.10592 74.96206 8.01159 1.000 84.80028 145 GLY D N 1
ATOM 5972 C CA . GLY D 1 166 ? 48.53253 74.96569 8.22041 1.000 76.54147 145 GLY D CA 1
ATOM 5973 C C . GLY D 1 166 ? 48.83013 75.46882 9.61810 1.000 67.11174 145 GLY D C 1
ATOM 5974 O O . GLY D 1 166 ? 47.96548 76.00707 10.31747 1.000 56.16517 145 GLY D O 1
ATOM 5975 N N . LEU D 1 167 ? 50.11360 75.27515 10.04828 1.000 62.45263 146 LEU D N 1
ATOM 5976 C CA . LEU D 1 167 ? 50.59325 75.74123 11.34343 1.000 56.24462 146 LEU D CA 1
ATOM 5977 C C . LEU D 1 167 ? 51.40215 77.02056 11.17808 1.000 52.93254 146 LEU D C 1
ATOM 5978 O O . LEU D 1 167 ? 51.99084 77.24030 10.11803 1.000 60.90697 146 LEU D O 1
ATOM 5983 N N . PRO D 1 168 ? 51.46534 77.87413 12.20639 1.000 51.34760 147 PRO D N 1
ATOM 5984 C CA . PRO D 1 168 ? 52.32763 79.07120 12.13830 1.000 53.67076 147 PRO D CA 1
ATOM 5985 C C . PRO D 1 168 ? 53.81130 78.73861 11.98110 1.000 64.03156 147 PRO D C 1
ATOM 5986 O O . PRO D 1 168 ? 54.28106 77.64234 12.31380 1.000 59.49350 147 PRO D O 1
ATOM 5990 N N . GLU D 1 169 ? 54.55989 79.74983 11.51151 1.000 60.61558 148 GLU D N 1
ATOM 5991 C CA . GLU D 1 169 ? 55.97425 79.59141 11.15641 1.000 56.29700 148 GLU D CA 1
ATOM 5992 C C . GLU D 1 169 ? 56.82315 79.13981 12.32969 1.000 57.85250 148 GLU D C 1
ATOM 5993 O O . GLU D 1 169 ? 57.84360 78.47488 12.12855 1.000 55.73639 148 GLU D O 1
ATOM 5999 N N . TRP D 1 170 ? 56.43324 79.49487 13.54822 1.000 56.54734 149 TRP D N 1
ATOM 6000 C CA . TRP D 1 170 ? 57.21928 79.21373 14.74212 1.000 51.58345 149 TRP D CA 1
ATOM 6001 C C . TRP D 1 170 ? 56.85036 77.90363 15.43616 1.000 51.67475 149 TRP D C 1
ATOM 6002 O O . TRP D 1 170 ? 57.47377 77.57904 16.45358 1.000 49.09285 149 TRP D O 1
ATOM 6013 N N . ASP D 1 171 ? 55.82939 77.17821 14.95690 1.000 53.77730 150 ASP D N 1
ATOM 6014 C CA . ASP D 1 171 ? 55.35906 75.96916 15.65332 1.000 51.20822 150 ASP D CA 1
ATOM 6015 C C . ASP D 1 171 ? 56.40490 74.87076 15.58304 1.000 52.95440 150 ASP D C 1
ATOM 6016 O O . ASP D 1 171 ? 56.76174 74.43844 14.47488 1.000 55.80792 150 ASP D O 1
ATOM 6021 N N . PRO D 1 172 ? 56.88247 74.36007 16.71775 1.000 52.71925 151 PRO D N 1
ATOM 6022 C CA . PRO D 1 172 ? 57.89917 73.29525 16.67357 1.000 53.77053 151 PRO D CA 1
ATOM 6023 C C . PRO D 1 172 ? 57.52161 72.09869 15.82436 1.000 58.81274 151 PRO D C 1
ATOM 6024 O O . PRO D 1 172 ? 58.41890 71.39958 15.31697 1.000 65.48506 151 PRO D O 1
ATOM 6028 N N . VAL D 1 173 ? 56.22948 71.81942 15.65894 1.000 53.20345 152 VAL D N 1
ATOM 6029 C CA . VAL D 1 173 ? 55.84529 70.72600 14.77519 1.000 57.03092 152 VAL D CA 1
ATOM 6030 C C . VAL D 1 173 ? 56.17943 71.07200 13.33399 1.000 55.76018 152 VAL D C 1
ATOM 6031 O O . VAL D 1 173 ? 56.79339 70.27135 12.61449 1.000 49.95541 152 VAL D O 1
ATOM 6035 N N . ARG D 1 174 ? 55.81513 72.28598 12.90527 1.000 51.94087 153 ARG D N 1
ATOM 6036 C CA . ARG D 1 174 ? 56.16202 72.73036 11.55846 1.000 54.73751 153 ARG D CA 1
ATOM 6037 C C . ARG D 1 174 ? 57.67331 72.73516 11.35771 1.000 57.70202 153 ARG D C 1
ATOM 6038 O O . ARG D 1 174 ? 58.18672 72.24120 10.34330 1.000 58.24309 153 ARG D O 1
ATOM 6046 N N . LEU D 1 175 ? 58.40391 73.26928 12.33318 1.000 48.57580 154 LEU D N 1
ATOM 6047 C CA . LEU D 1 175 ? 59.85298 73.30061 12.22363 1.000 50.73122 154 LEU D CA 1
ATOM 6048 C C . LEU D 1 175 ? 60.42997 71.89054 12.13857 1.000 62.03721 154 LEU D C 1
ATOM 6049 O O . LEU D 1 175 ? 61.35053 71.64349 11.35070 1.000 61.86594 154 LEU D O 1
ATOM 6054 N N . GLY D 1 176 ? 59.87413 70.94342 12.91052 1.000 60.01480 155 GLY D N 1
ATOM 6055 C CA . GLY D 1 176 ? 60.32615 69.55920 12.82390 1.000 46.12657 155 GLY D CA 1
ATOM 6056 C C . GLY D 1 176 ? 60.06682 68.90944 11.47143 1.000 53.18306 155 GLY D C 1
ATOM 6057 O O . GLY D 1 176 ? 60.93229 68.21218 10.92640 1.000 55.43792 155 GLY D O 1
ATOM 6058 N N . LEU D 1 177 ? 58.86614 69.10566 10.91855 1.000 49.16184 156 LEU D N 1
ATOM 6059 C CA . LEU D 1 177 ? 58.57651 68.56395 9.59490 1.000 49.38412 156 LEU D CA 1
ATOM 6060 C C . LEU D 1 177 ? 59.49187 69.14825 8.52509 1.000 63.15094 156 LEU D C 1
ATOM 6061 O O . LEU D 1 177 ? 59.83603 68.45798 7.55983 1.000 68.36431 156 LEU D O 1
ATOM 6066 N N . GLU D 1 178 ? 59.89892 70.40731 8.67583 1.000 65.79633 157 GLU D N 1
ATOM 6067 C CA . GLU D 1 178 ? 60.72595 71.06910 7.67961 1.000 60.38782 157 GLU D CA 1
ATOM 6068 C C . GLU D 1 178 ? 62.21978 70.90122 7.92547 1.000 60.42845 157 GLU D C 1
ATOM 6069 O O . GLU D 1 178 ? 63.01793 71.28459 7.06421 1.000 58.09457 157 GLU D O 1
ATOM 6075 N N . GLY D 1 179 ? 62.62662 70.36428 9.07103 1.000 58.44592 158 GLY D N 1
ATOM 6076 C CA . GLY D 1 179 ? 64.04122 70.36464 9.38506 1.000 59.99864 158 GLY D CA 1
ATOM 6077 C C . GLY D 1 179 ? 64.61893 71.73637 9.67413 1.000 60.35060 158 GLY D C 1
ATOM 6078 O O . GLY D 1 179 ? 65.80865 71.95304 9.45956 1.000 63.44211 158 GLY D O 1
ATOM 6079 N N . SER D 1 180 ? 63.79962 72.68023 10.12710 1.000 55.78135 159 SER D N 1
ATOM 6080 C CA . SER D 1 180 ? 64.25281 74.03703 10.38019 1.000 59.27390 159 SER D CA 1
ATOM 6081 C C . SER D 1 180 ? 64.34234 74.37370 11.85826 1.000 54.93285 159 SER D C 1
ATOM 6082 O O . SER D 1 180 ? 64.46217 75.55183 12.19700 1.000 56.29667 159 SER D O 1
ATOM 6085 N N . GLU D 1 181 ? 64.29000 73.39096 12.75101 1.000 43.47227 160 GLU D N 1
ATOM 6086 C CA . GLU D 1 181 ? 64.38346 73.73082 14.16259 1.000 54.37048 160 GLU D CA 1
ATOM 6087 C C . GLU D 1 181 ? 65.74582 74.35415 14.44757 1.000 56.64004 160 GLU D C 1
ATOM 6088 O O . GLU D 1 181 ? 66.73240 74.08135 13.76227 1.000 60.51741 160 GLU D O 1
ATOM 6094 N N . ASP D 1 182 ? 65.79686 75.22645 15.43453 1.000 55.93311 161 ASP D N 1
ATOM 6095 C CA . ASP D 1 182 ? 67.07420 75.67531 15.97351 1.000 62.42626 161 ASP D CA 1
ATOM 6096 C C . ASP D 1 182 ? 67.22240 75.06883 17.36062 1.000 58.90093 161 ASP D C 1
ATOM 6097 O O . ASP D 1 182 ? 66.52027 75.47080 18.29883 1.000 55.77771 161 ASP D O 1
ATOM 6102 N N . LEU D 1 183 ? 68.15285 74.12648 17.49305 1.000 49.75292 162 LEU D N 1
ATOM 6103 C CA . LEU D 1 183 ? 68.33845 73.41018 18.74236 1.000 48.43407 162 LEU D CA 1
ATOM 6104 C C . LEU D 1 183 ? 69.35693 74.07311 19.64655 1.000 64.44442 162 LEU D C 1
ATOM 6105 O O . LEU D 1 183 ? 69.61238 73.55922 20.74024 1.000 72.62285 162 LEU D O 1
ATOM 6110 N N . ALA D 1 184 ? 69.91281 75.21295 19.23011 1.000 65.49704 163 ALA D N 1
ATOM 6111 C CA . ALA D 1 184 ? 70.84327 75.94732 20.07261 1.000 64.82009 163 ALA D CA 1
ATOM 6112 C C . ALA D 1 184 ? 70.17063 76.28446 21.39443 1.000 64.27513 163 ALA D C 1
ATOM 6113 O O . ALA D 1 184 ? 68.97430 76.59103 21.44101 1.000 64.62916 163 ALA D O 1
ATOM 6115 N N . GLY D 1 185 ? 70.92808 76.15471 22.47883 1.000 63.32947 164 GLY D N 1
ATOM 6116 C CA . GLY D 1 185 ? 70.41587 76.41219 23.80344 1.000 64.46075 164 GLY D CA 1
ATOM 6117 C C . GLY D 1 185 ? 69.53785 75.32821 24.38719 1.000 70.41286 164 GLY D C 1
ATOM 6118 O O . GLY D 1 185 ? 68.99341 75.52678 25.47991 1.000 79.04905 164 GLY D O 1
ATOM 6119 N N . THR D 1 186 ? 69.35793 74.20406 23.69980 1.000 68.08184 165 THR D N 1
ATOM 6120 C CA . THR D 1 186 ? 68.58116 73.09578 24.23328 1.000 72.33164 165 THR D CA 1
ATOM 6121 C C . THR D 1 186 ? 69.46261 71.89422 24.54914 1.000 76.52937 165 THR D C 1
ATOM 6122 O O . THR D 1 186 ? 70.58098 71.75475 24.05209 1.000 78.94809 165 THR D O 1
ATOM 6126 N N . SER D 1 187 ? 68.90509 70.98533 25.34311 1.000 73.80632 166 SER D N 1
ATOM 6127 C CA . SER D 1 187 ? 69.52595 69.68393 25.53985 1.000 73.24523 166 SER D CA 1
ATOM 6128 C C . SER D 1 187 ? 69.67752 68.92003 24.22869 1.000 68.29978 166 SER D C 1
ATOM 6129 O O . SER D 1 187 ? 70.37119 67.89876 24.20204 1.000 59.81891 166 SER D O 1
ATOM 6132 N N . TYR D 1 188 ? 68.96690 69.32954 23.17164 1.000 67.66926 167 TYR D N 1
ATOM 6133 C CA . TYR D 1 188 ? 68.99248 68.60112 21.90919 1.000 63.28764 167 TYR D CA 1
ATOM 6134 C C . TYR D 1 188 ? 70.14923 69.00808 21.00415 1.000 63.59653 167 TYR D C 1
ATOM 6135 O O . TYR D 1 188 ? 70.39324 68.32508 20.00307 1.000 71.33890 167 TYR D O 1
ATOM 6144 N N . ALA D 1 189 ? 70.87410 70.08227 21.32170 1.000 52.20633 168 ALA D N 1
ATOM 6145 C CA . ALA D 1 189 ? 71.93468 70.52058 20.41523 1.000 61.56359 168 ALA D CA 1
ATOM 6146 C C . ALA D 1 189 ? 73.02033 69.46018 20.28072 1.000 62.58606 168 ALA D C 1
ATOM 6147 O O . ALA D 1 189 ? 73.56068 69.25085 19.18660 1.000 57.08187 168 ALA D O 1
ATOM 6149 N N . ALA D 1 190 ? 73.34229 68.77047 21.37814 1.000 59.66298 169 ALA D N 1
ATOM 6150 C CA . ALA D 1 190 ? 74.33777 67.70517 21.31548 1.000 60.89502 169 ALA D CA 1
ATOM 6151 C C . ALA D 1 190 ? 73.86929 66.52937 20.46706 1.000 61.68689 169 ALA D C 1
ATOM 6152 O O . ALA D 1 190 ? 74.70774 65.77938 19.95955 1.000 66.03296 169 ALA D O 1
ATOM 6154 N N . ASP D 1 191 ? 72.55552 66.35705 20.29935 1.000 59.33596 170 ASP D N 1
ATOM 6155 C CA . ASP D 1 191 ? 72.05742 65.27379 19.46010 1.000 61.20294 170 ASP D CA 1
ATOM 6156 C C . ASP D 1 191 ? 72.35493 65.51780 17.99261 1.000 63.71648 170 ASP D C 1
ATOM 6157 O O . ASP D 1 191 ? 72.50337 64.55920 17.22730 1.000 71.08858 170 ASP D O 1
ATOM 6162 N N . GLU D 1 192 ? 72.42734 66.77925 17.57604 1.000 57.46314 171 GLU D N 1
ATOM 6163 C CA . GLU D 1 192 ? 72.48113 67.09515 16.15533 1.000 57.36260 171 GLU D CA 1
ATOM 6164 C C . GLU D 1 192 ? 73.90166 67.01854 15.61125 1.000 52.23727 171 GLU D C 1
ATOM 6165 O O . GLU D 1 192 ? 74.84824 67.52068 16.22206 1.000 63.00799 171 GLU D O 1
ATOM 6171 N N . LEU D 1 193 ? 74.03106 66.39351 14.44136 1.000 54.99876 172 LEU D N 1
ATOM 6172 C CA . LEU D 1 193 ? 75.31354 66.14098 13.78258 1.000 54.26766 172 LEU D CA 1
ATOM 6173 C C . LEU D 1 193 ? 75.22582 66.64339 12.34573 1.000 55.60094 172 LEU D C 1
ATOM 6174 O O . LEU D 1 193 ? 74.90433 65.88090 11.42958 1.000 59.30674 172 LEU D O 1
ATOM 6179 N N . PRO D 1 194 ? 75.48983 67.93330 12.12954 1.000 56.12337 173 PRO D N 1
ATOM 6180 C CA . PRO D 1 194 ? 75.45092 68.46279 10.75949 1.000 54.28849 173 PRO D CA 1
ATOM 6181 C C . PRO D 1 194 ? 76.49481 67.79497 9.88460 1.000 63.54029 173 PRO D C 1
ATOM 6182 O O . PRO D 1 194 ? 77.57908 67.43005 10.34224 1.000 65.75121 173 PRO D O 1
ATOM 6186 N N . ALA D 1 195 ? 76.15699 67.65132 8.59877 1.000 69.43018 174 ALA D N 1
ATOM 6187 C CA . ALA D 1 195 ? 77.00443 66.90419 7.67618 1.000 81.92185 174 ALA D CA 1
ATOM 6188 C C . ALA D 1 195 ? 78.42172 67.45782 7.62097 1.000 84.83617 174 ALA D C 1
ATOM 6189 O O . ALA D 1 195 ? 79.37661 66.69835 7.42567 1.000 91.06457 174 ALA D O 1
ATOM 6191 N N . ASP D 1 196 ? 78.58358 68.76433 7.81033 1.000 83.76469 175 ASP D N 1
ATOM 6192 C CA . ASP D 1 196 ? 79.88818 69.38922 7.64944 1.000 84.34182 175 ASP D CA 1
ATOM 6193 C C . ASP D 1 196 ? 80.82626 69.13770 8.81941 1.000 80.80166 175 ASP D C 1
ATOM 6194 O O . ASP D 1 196 ? 82.00294 69.50132 8.72914 1.000 85.88132 175 ASP D O 1
ATOM 6199 N N . VAL D 1 197 ? 80.34554 68.57066 9.92255 1.000 71.67342 176 VAL D N 1
ATOM 6200 C CA . VAL D 1 197 ? 81.22897 68.31070 11.05256 1.000 63.49122 176 VAL D CA 1
ATOM 6201 C C . VAL D 1 197 ? 81.05924 66.88925 11.56032 1.000 64.84944 176 VAL D C 1
ATOM 6202 O O . VAL 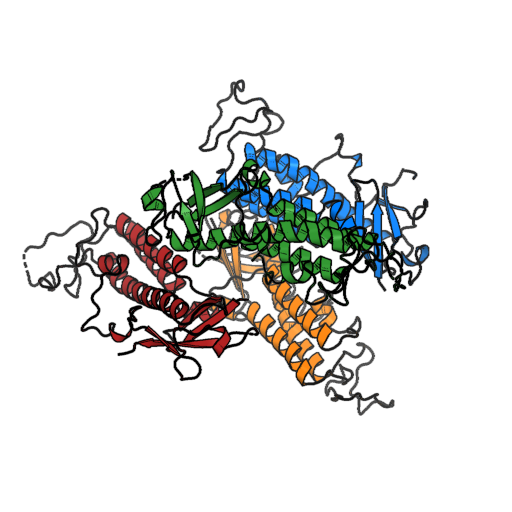D 1 197 ? 81.65358 66.50898 12.57393 1.000 63.68146 176 VAL D O 1
ATOM 6206 N N . ALA D 1 198 ? 80.26987 66.08555 10.86072 1.000 58.17632 177 ALA D N 1
ATOM 6207 C CA . ALA D 1 198 ? 80.07025 64.72114 11.30431 1.000 54.65010 177 ALA D CA 1
ATOM 6208 C C . ALA D 1 198 ? 81.30797 63.89957 10.96316 1.000 59.59628 177 ALA D C 1
ATOM 6209 O O . ALA D 1 198 ? 81.87110 64.02382 9.87332 1.000 64.80605 177 ALA D O 1
ATOM 6211 N N . THR D 1 199 ? 81.74893 63.09219 11.92521 1.000 55.36871 178 THR D N 1
ATOM 6212 C CA . THR D 1 199 ? 82.86138 62.17160 11.75792 1.000 56.83495 178 THR D CA 1
ATOM 6213 C C . THR D 1 199 ? 82.41226 60.76421 12.12191 1.000 61.14967 178 THR D C 1
ATOM 6214 O O . THR D 1 199 ? 81.42675 60.56732 12.84878 1.000 55.02953 178 THR D O 1
ATOM 6218 N N . LEU D 1 200 ? 83.16199 59.78256 11.61722 1.000 53.79897 179 LEU D N 1
ATOM 6219 C CA . LEU D 1 200 ? 82.82362 58.37232 11.78807 1.000 54.92874 179 LEU D CA 1
ATOM 6220 C C . LEU D 1 200 ? 83.99419 57.61486 12.40870 1.000 61.36698 179 LEU D C 1
ATOM 6221 O O . LEU D 1 200 ? 85.12982 57.67752 11.91629 1.000 54.81632 179 LEU D O 1
ATOM 6226 N N . TRP D 1 201 ? 83.71260 56.89916 13.48538 1.000 62.51561 180 TRP D N 1
ATOM 6227 C CA . TRP D 1 201 ? 84.74451 56.28325 14.29771 1.000 58.62802 180 TRP D CA 1
ATOM 6228 C C . TRP D 1 201 ? 84.51607 54.77768 14.37280 1.000 66.57932 180 TRP D C 1
ATOM 6229 O O . TRP D 1 201 ? 83.37303 54.31749 14.46636 1.000 64.41165 180 TRP D O 1
ATOM 6240 N N . PHE D 1 202 ? 85.61261 54.01980 14.32868 1.000 69.42526 181 PHE D N 1
ATOM 6241 C CA . PHE D 1 202 ? 85.58416 52.56518 14.43318 1.000 67.24833 181 PHE D CA 1
ATOM 6242 C C . PHE D 1 202 ? 86.70579 52.12465 15.35923 1.000 60.39216 181 PHE D C 1
ATOM 6243 O O . PHE D 1 202 ? 87.85322 52.55757 15.19967 1.000 63.81335 181 PHE D O 1
ATOM 6251 N N . ALA D 1 203 ? 86.36899 51.26864 16.31920 1.000 53.37049 182 ALA D N 1
ATOM 6252 C CA . ALA D 1 203 ? 87.32721 50.79922 17.31552 1.000 71.69063 182 ALA D CA 1
ATOM 6253 C C . ALA D 1 203 ? 88.07928 51.97190 17.95224 1.000 74.14406 182 ALA D C 1
ATOM 6254 O O . ALA D 1 203 ? 89.28001 51.89930 18.22536 1.000 73.44118 182 ALA D O 1
ATOM 6256 N N . GLY D 1 204 ? 87.35904 53.06924 18.19281 1.000 75.77087 183 GLY D N 1
ATOM 6257 C CA . GLY D 1 204 ? 87.92266 54.19161 18.91397 1.000 44.96374 183 GLY D CA 1
ATOM 6258 C C . GLY D 1 204 ? 88.88675 55.05593 18.14125 1.000 50.65047 183 GLY D C 1
ATOM 6259 O O . GLY D 1 204 ? 89.58748 55.86703 18.75471 1.000 58.02508 183 GLY D O 1
ATOM 6260 N N . LYS D 1 205 ? 88.95308 54.92987 16.81828 1.000 53.34123 184 LYS D N 1
ATOM 6261 C CA . LYS D 1 205 ? 89.78460 55.82456 16.01912 1.000 57.24838 184 LYS D CA 1
ATOM 6262 C C . LYS D 1 205 ? 88.95453 56.39082 14.87725 1.000 58.06270 184 LYS D C 1
ATOM 6263 O O . LYS D 1 205 ? 87.95429 55.80052 14.45648 1.000 66.73572 184 LYS D O 1
ATOM 6269 N N . GLN D 1 206 ? 89.34771 57.56764 14.41003 1.000 61.42311 185 GLN D N 1
ATOM 6270 C CA . GLN D 1 206 ? 88.59351 58.22372 13.35965 1.000 70.83280 185 GLN D CA 1
ATOM 6271 C C . GLN D 1 206 ? 88.98238 57.65908 12.00122 1.000 74.70258 185 GLN D C 1
ATOM 6272 O O . GLN D 1 206 ? 90.15765 57.70021 11.62163 1.000 78.43579 185 GLN D O 1
ATOM 6278 N N . MET D 1 207 ? 87.99324 57.17893 11.24799 1.000 66.24646 186 MET D N 1
ATOM 6279 C CA . MET D 1 207 ? 88.25790 56.81950 9.86419 1.000 62.66677 186 MET D CA 1
ATOM 6280 C C . MET D 1 207 ? 88.42299 58.09572 9.04425 1.000 69.86737 186 MET D C 1
ATOM 6281 O O . MET D 1 207 ? 87.69108 59.07060 9.22802 1.000 76.87750 186 MET D O 1
ATOM 6286 N N . ALA D 1 208 ? 89.37378 58.09133 8.13374 1.000 68.29117 187 ALA D N 1
ATOM 6287 C CA . ALA D 1 208 ? 89.60949 59.30231 7.35532 1.000 72.82070 187 ALA D CA 1
ATOM 6288 C C . ALA D 1 208 ? 88.56669 59.40575 6.25101 1.000 70.23989 187 ALA D C 1
ATOM 6289 O O . ALA D 1 208 ? 88.33324 58.42584 5.54096 1.000 71.47422 187 ALA D O 1
ATOM 6291 N N . PRO D 1 209 ? 87.94068 60.56939 6.06463 1.000 72.57760 188 PRO D N 1
ATOM 6292 C CA . PRO D 1 209 ? 86.83341 60.65635 5.09250 1.000 71.39010 188 PRO D CA 1
ATOM 6293 C C . PRO D 1 209 ? 87.19919 60.19745 3.68821 1.000 72.57682 188 PRO D C 1
ATOM 6294 O O . PRO D 1 209 ? 86.34923 59.61717 3.00102 1.000 64.61013 188 PRO D O 1
ATOM 6298 N N . GLU D 1 210 ? 88.43470 60.45549 3.23675 1.000 78.98974 189 GLU D N 1
ATOM 6299 C CA . GLU D 1 210 ? 88.83727 60.09536 1.87713 1.000 78.85894 189 GLU D CA 1
ATOM 6300 C C . GLU D 1 210 ? 88.91868 58.58617 1.66358 1.000 85.56639 189 GLU D C 1
ATOM 6301 O O . GLU D 1 210 ? 88.64448 58.10631 0.55762 1.000 89.02484 189 GLU D O 1
ATOM 6307 N N . LYS D 1 211 ? 89.25768 57.81610 2.69202 1.000 85.40037 190 LYS D N 1
ATOM 6308 C CA . LYS D 1 211 ? 89.50799 56.41023 2.43804 1.000 85.95276 190 LYS D CA 1
ATOM 6309 C C . LYS D 1 211 ? 88.18957 55.68216 2.23479 1.000 87.09676 190 LYS D C 1
ATOM 6310 O O . LYS D 1 211 ? 87.11190 56.25809 2.38316 1.000 88.00683 190 LYS D O 1
ATOM 6316 N N . LYS D 1 212 ? 88.28510 54.43648 1.78081 1.000 83.65230 191 LYS D N 1
ATOM 6317 C CA . LYS D 1 212 ? 87.10160 53.61937 1.58207 1.000 85.00065 191 LYS D CA 1
ATOM 6318 C C . LYS D 1 212 ? 86.84108 52.76945 2.81893 1.000 85.67123 191 LYS D C 1
ATOM 6319 O O . LYS D 1 212 ? 87.74483 52.49284 3.60759 1.000 87.12168 191 LYS D O 1
ATOM 6325 N N . LEU D 1 213 ? 85.57583 52.37914 2.99916 1.000 79.59678 192 LEU D N 1
ATOM 6326 C CA . LEU D 1 213 ? 85.23066 51.55440 4.15073 1.000 81.32523 192 LEU D CA 1
ATOM 6327 C C . LEU D 1 213 ? 86.01428 50.24775 4.14900 1.000 92.45216 192 LEU D C 1
ATOM 6328 O O . LEU D 1 213 ? 86.35814 49.71728 5.21440 1.000 88.15930 192 LEU D O 1
ATOM 6333 N N . SER D 1 214 ? 86.24743 49.68179 2.95951 1.000 101.89245 193 SER D N 1
ATOM 6334 C CA . SER D 1 214 ? 87.04704 48.46611 2.84619 1.000 92.23775 193 SER D CA 1
ATOM 6335 C C . SER D 1 214 ? 88.44794 48.66834 3.41183 1.000 89.19371 193 SER D C 1
ATOM 6336 O O . SER D 1 214 ? 89.00454 47.75055 4.02502 1.000 82.20660 193 SER D O 1
ATOM 6339 N N . ASP D 1 215 ? 89.01775 49.87062 3.24282 1.000 85.63417 194 ASP D N 1
ATOM 6340 C CA . ASP D 1 215 ? 90.35509 50.15679 3.75429 1.000 78.37319 194 ASP D CA 1
ATOM 6341 C C . ASP D 1 215 ? 90.44934 49.98883 5.26349 1.000 77.09257 194 ASP D C 1
ATOM 6342 O O . ASP D 1 215 ? 91.55801 49.87255 5.79346 1.000 76.68340 194 ASP D O 1
ATOM 6347 N N . TYR D 1 216 ? 89.32153 49.98353 5.96459 1.000 70.96674 195 TYR D N 1
ATOM 6348 C CA . TYR D 1 216 ? 89.29661 49.76262 7.40065 1.000 67.40835 195 TYR D CA 1
ATOM 6349 C C . TYR D 1 216 ? 88.66784 48.44225 7.79120 1.000 66.16109 195 TYR D C 1
ATOM 6350 O O . TYR D 1 216 ? 88.92104 47.95857 8.89533 1.000 68.73046 195 TYR D O 1
ATOM 6359 N N . LEU D 1 217 ? 87.80548 47.87407 6.94990 1.000 70.16078 196 LEU D N 1
ATOM 6360 C CA . LEU D 1 217 ? 87.04696 46.70579 7.36270 1.000 74.81628 196 LEU D CA 1
ATOM 6361 C C . LEU D 1 217 ? 87.18553 45.46782 6.48594 1.000 73.52184 196 LEU D C 1
ATOM 6362 O O . LEU D 1 217 ? 86.65970 44.41316 6.86679 1.000 63.87659 196 LEU D O 1
ATOM 6367 N N . GLY D 1 218 ? 87.80807 45.56814 5.31833 1.000 82.67722 197 GLY D N 1
ATOM 6368 C CA . GLY D 1 218 ? 88.00044 44.41889 4.46344 1.000 93.73060 197 GLY D CA 1
ATOM 6369 C C . GLY D 1 218 ? 86.74451 44.02187 3.70305 1.000 98.29115 197 GLY D C 1
ATOM 6370 O O . GLY D 1 218 ? 85.61954 44.37661 4.05703 1.000 97.97167 197 GLY D O 1
ATOM 6371 N N . ARG D 1 219 ? 86.96052 43.28100 2.61190 1.000 96.92761 198 ARG D N 1
ATOM 6372 C CA . ARG D 1 219 ? 85.87889 42.65719 1.84634 1.000 91.87746 198 ARG D CA 1
ATOM 6373 C C . ARG D 1 219 ? 85.65839 41.25023 2.39848 1.000 89.43102 198 ARG D C 1
ATOM 6374 O O . ARG D 1 219 ? 86.16322 40.25342 1.87849 1.000 87.40099 198 ARG D O 1
ATOM 6382 N N . HIS D 1 220 ? 84.90689 41.17881 3.49244 1.000 89.20804 199 HIS D N 1
ATOM 6383 C CA . HIS D 1 220 ? 84.61621 39.90595 4.13877 1.000 89.37768 199 HIS D CA 1
ATOM 6384 C C . HIS D 1 220 ? 83.35323 40.00949 4.97902 1.000 94.50996 199 HIS D C 1
ATOM 6385 O O . HIS D 1 220 ? 83.38941 40.50371 6.10336 1.000 100.38537 199 HIS D O 1
ATOM 6387 N N . THR D 1 223 ? 80.89398 40.80474 7.85591 1.000 93.15544 202 THR D N 1
ATOM 6388 C CA . THR D 1 223 ? 79.98025 40.78627 9.00507 1.000 95.53242 202 THR D CA 1
ATOM 6389 C C . THR D 1 223 ? 79.85495 42.15778 9.70781 1.000 86.35104 202 THR D C 1
ATOM 6390 O O . THR D 1 223 ? 80.65826 43.07220 9.48175 1.000 80.18804 202 THR D O 1
ATOM 6394 N N . LYS D 1 224 ? 78.84849 42.25300 10.58164 1.000 77.23482 203 LYS D N 1
ATOM 6395 C CA . LYS D 1 224 ? 78.43828 43.51707 11.18207 1.000 72.20455 203 LYS D CA 1
ATOM 6396 C C . LYS D 1 224 ? 79.61351 44.22541 11.85116 1.000 70.66371 203 LYS D C 1
ATOM 6397 O O . LYS D 1 224 ? 80.52830 43.60032 12.39224 1.000 71.66052 203 LYS D O 1
ATOM 6403 N N . ALA D 1 225 ? 79.57954 45.55243 11.82315 1.000 56.90197 204 ALA D N 1
ATOM 6404 C CA . ALA D 1 225 ? 80.63800 46.36192 12.40783 1.000 60.96398 204 ALA D CA 1
ATOM 6405 C C . ALA D 1 225 ? 80.00045 47.47044 13.22269 1.000 69.44036 204 ALA D C 1
ATOM 6406 O O . ALA D 1 225 ? 79.20287 48.24643 12.69357 1.000 82.25492 204 ALA D O 1
ATOM 6408 N N . VAL D 1 226 ? 80.35424 47.54801 14.49525 1.000 67.95835 205 VAL D N 1
ATOM 6409 C CA . VAL D 1 226 ? 79.92656 48.65867 15.32853 1.000 70.70613 205 VAL D CA 1
ATOM 6410 C C . VAL D 1 226 ? 80.77875 49.87156 14.98491 1.000 71.97852 205 VAL D C 1
ATOM 6411 O O . VAL D 1 226 ? 82.01203 49.77477 14.90656 1.000 66.17252 205 VAL D O 1
ATOM 6415 N N . VAL D 1 227 ? 80.10993 50.99626 14.70016 1.000 67.98578 206 VAL D N 1
ATOM 6416 C CA . VAL D 1 227 ? 80.74541 52.28653 14.46054 1.000 60.99615 206 VAL D CA 1
ATOM 6417 C C . VAL D 1 227 ? 79.99224 53.33531 15.26791 1.000 57.23974 206 VAL D C 1
ATOM 6418 O O . VAL D 1 227 ? 78.94665 53.06279 15.86199 1.000 54.72471 206 VAL D O 1
ATOM 6422 N N . LYS D 1 228 ? 80.53633 54.55475 15.28498 1.000 55.97086 207 LYS D N 1
ATOM 6423 C CA . LYS D 1 228 ? 79.92961 55.61539 16.07304 1.000 56.50393 207 LYS D CA 1
ATOM 6424 C C . LYS D 1 228 ? 80.08152 56.95414 15.37098 1.000 57.98886 207 LYS D C 1
ATOM 6425 O O . LYS D 1 228 ? 81.17741 57.30309 14.91403 1.000 56.83926 207 LYS D O 1
ATOM 6431 N N . LEU D 1 229 ? 78.96636 57.67420 15.25707 1.000 48.33995 208 LEU D N 1
ATOM 6432 C CA . LEU D 1 229 ? 78.98164 59.02829 14.73339 1.000 52.01538 208 LEU D CA 1
ATOM 6433 C C . LEU D 1 229 ? 79.37882 60.02011 15.82085 1.000 51.50334 208 LEU D C 1
ATOM 6434 O O . LEU D 1 229 ? 78.95546 59.90431 16.97166 1.000 58.65600 208 LEU D O 1
ATOM 6439 N N . GLN D 1 230 ? 80.21414 60.98695 15.45908 1.000 53.87846 209 GLN D N 1
ATOM 6440 C CA . GLN D 1 230 ? 80.60376 62.04963 16.37593 1.000 64.49265 209 GLN D CA 1
ATOM 6441 C C . GLN D 1 230 ? 80.64684 63.34730 15.59137 1.000 65.98006 209 GLN D C 1
ATOM 6442 O O . GLN D 1 230 ? 80.53454 63.34659 14.36182 1.000 71.77130 209 GLN D O 1
ATOM 6448 N N . LYS D 1 231 ? 80.78672 64.46914 16.29546 1.000 58.71619 210 LYS D N 1
ATOM 6449 C CA . LYS D 1 231 ? 81.00880 65.72953 15.60312 1.000 65.95377 210 LYS D CA 1
ATOM 6450 C C . LYS D 1 231 ? 82.30502 66.35327 16.08569 1.000 71.72547 210 LYS D C 1
ATOM 6451 O O . LYS D 1 231 ? 82.60773 66.32333 17.28599 1.000 52.34154 210 LYS D O 1
ATOM 6457 N N . LYS D 1 232 ? 82.99005 67.00929 15.13626 1.000 96.69491 211 LYS D N 1
ATOM 6458 C CA . LYS D 1 232 ? 84.30696 67.60277 15.35974 1.000 107.04543 211 LYS D CA 1
ATOM 6459 C C . LYS D 1 232 ? 84.33394 68.47939 16.60487 1.000 110.97089 211 LYS D C 1
ATOM 6460 O O . LYS D 1 232 ? 85.31231 68.46694 17.36063 1.000 115.30932 211 LYS D O 1
ATOM 6466 N N . GLY D 1 233 ? 83.27798 69.25539 16.82710 1.000 107.70387 212 GLY D N 1
ATOM 6467 C CA . GLY D 1 233 ? 83.18784 70.09452 18.00678 1.000 106.52216 212 GLY D CA 1
ATOM 6468 C C . GLY D 1 233 ? 83.06704 69.29631 19.28985 1.000 97.11703 212 GLY D C 1
ATOM 6469 O O . GLY D 1 233 ? 84.03069 68.67172 19.73230 1.000 88.07040 212 GLY D O 1
#

Nearest PDB structures (foldseek):
  5v5g-assembly2_D  TM=8.092E-01  e=4.723E-02  synthetic construct
  4zpz-assembly1_A  TM=6.122E-01  e=2.941E-02  Homo sapiens
  7v8e-assembly1_C  TM=6.968E-01  e=1.027E+00  Homo sapiens
  5x0w-assembly1_B  TM=6.667E-01  e=7.640E-01  Homo sapiens
  4dbg-assembly1_A  TM=6.796E-01  e=1.750E+00  Homo sapiens